Protein AF-A0A8J5KEI6-F1 (afdb_monomer)

Organism: Homarus americanus (NCBI:txid6706)

InterPro domains:
  IPR001098 DNA-directed DNA polymerase, family A, palm domain [SM00482] (990-1263)
  IPR002297 DNA-directed DNA-polymerase, family A, mitochondria [PTHR10267] (293-1274)
  IPR041336 DNA mitochondrial polymerase, exonuclease domain [PF18136] (355-626)

Mean predicted aligned error: 18.46 Å

Secondary structure (DSSP, 8-state):
-TTHHHHHHHHHTTSS--------------------SS--THHHHHTTSS--PPP------------------------------------------------------------------S---------PPP-------HHHHHHHHHHHHTTTTS----------------------------------------------------------------------------------------------------------------------PPPPPPPP---------------S-B-TTS-B---HHHHHHHHTTPPPPPHHHHHHHHHHHHHHHHHTT-TT--PPPPPP--PPPPPPSSSSHHHHHHHHHHHHHHHHHHHHHHHHHSPPPPPPSS----SEEEEE-TTS-EEEESS-SSSEEEEEEE--TTT-SS--EEEEE-SS-EEEEE-HHHH-TTSPPPSSB-STTSB-SS-SSSSS--TTTTS-EEEEESSTHHHHTTBGGGSSSS--SEEEEEHHHHHHHHHBPPHHHHHHHHHHHT-SS----GGGGS-B-SSHHHHHHHHH------TTTTHHHHHS-HHHHHHTHHHHHHHHHHHHHHHHHHHHHHHHHHHHHS-SHHHHHHHHHHTT--EEEETHHHHHHHHHHHHHHHHHHHHHHHHHHHHHHHHHTTGGGGGGG-TTTTTS--PPPPS--SS-TTS-HHHHTTS-S-----S--------TTSTTHHHHTTEEETTEEEEEETTTEEEEEEESSSSGGGS-GGGSPP--TTS---SPPP-HHHHHHHHT----PPP---------------------S----------------------B--S-TTEEEEEPPPTT-TTS--S-TTSGGGHHHHHTSSEEESSTTHHHHHHHHHHHTTTHHHHHHHHTT--EEEEPGGGS-HHHHTSTT--TTS-EEEE----BTT-STT---B-SSGGG-PPP-TTSTTGGGGGG--PPTTEEEEEEE-TTHHHHHHHHHHHHHHTS-TT-SHHHHHHHT--TTTT-SHHHHHHHHHTS-HHHHHHHHHHHHTT--HHHHHHHHHHH-TTS-HHHHHHHHHHHHHHHT-EEEEPBPHHHHHHHHHTT----SS-EEHHHHHHHHHHHHHTT----TTTSB-SSPEEESSTTHHHHHHHHHHTTSSS-B-TTT-PBPPGGGSHHHHTTTTHHHHHHHHHHHHHHHHHHHHHHHHHHHHHHHT--EEEEEEETTEEEEEEETTTHHHHHHHHHH-

Nearest PDB structures (foldseek):
  8udk-assembly1_A  TM=8.691E-01  e=3.748E-83  Homo sapiens
  4ztz-assembly1_A  TM=8.301E-01  e=2.849E-63  Homo sapiens
  5c51-assembly1_A  TM=8.246E-01  e=3.590E-63  Homo sapiens
  5c53-assembly1_A  TM=8.246E-01  e=1.310E-62  Homo sapiens
  8g5k-assembly1_A  TM=8.828E-01  e=5.202E-58  Homo sapiens

Radius of gyration: 43.04 Å; Cα contacts (8 Å, |Δi|>4): 1518; chains: 1; bounding box: 122×137×117 Å

Sequence (1274 aa):
MGKNIMAAVLQLRKILPPLYCSLCSPGHEASVGRCMSYVNLHHFIQRHKSTIKKPIEKNIDIEKHYDTEHGSEFSNVHIGQLSDYSPENEESYKYINQNSVHISDNDELASKDSSSLIQNETKVYENEIKQGPTPAIGITSVNEVLGNLRRDMYKDGQKVNTETVGSLLPKESLNSLSNGRPDVHGKDEKFLKNTYKTRITYTRKKSCSTDIFTKKKKIIVFGSERNSKKVDVRGMSTEEDGEKTQVNTDSHQTNKPSEAGETGSPNKKYNKFSLGLKEDKKGEDTCTNDSLPGQCSSSYCKNAIGIQTLSSSLADQIFSTVTPKDAQEAQEDLERSRDHLQAHGLWNKESSVIPDYDLKLPPLEDPDLDQHFRVIAEEQCAPYKDLLNQLVGADLPYFPSEWHFYPGWTRYNSDGTYTQVDFPDCHAIVFDVEVCVKEGSQPTLATAVSDKYWYSWCSQCLVHPEKEHSDSFTLEDLIPLQSSDTSQHHENRDVPRVVVGHNVSYDRIRVREQYFMEGTSLRFVDTMSLHIAASGLVSEQRTLVMKNKNSDKKIRLPWMFVGCQNSLNEVYKFYCRAEDLKKSTRDVFVKGKLEDVRNDFQNLMKYCANDVKATQMVLVKLLPLFFDRFPHPVTFAGMLEMGLTFLPVTENWDKYVTAAESEFRHIEELLNKELVKQVQTALGYMENKQYEKDPWLWNLDWSVPKGRVKKLPGYPNWYRKLCARTGEREGTPEPENMSTGLQVVPKLLRLTWDGLPLHYERHYGWGYLKPLYNSINEIPQSKIPPVDNNTIKDSPCFPIKALYEMCSGKKEYPEDQTELSETDNYSLLVNEEDWELCSQNQTKNVKTPKQESKQEERLRDIGIPGVAFVPLPHKDGASNRVGNPLAKDFLNKIEDKTLSSHFGDLAELVLKTTKTLSYWKNNRDRIKSQMVVWHDHHNLPPSVTSADGYQKTGKYGVIVPMVVTAGTITRRAVERTWMTASNAYSDRIGSELKAMVEAPPGYKFVGADVDSQELWIAAVLGDAYFSGEHGATALGWMTLQGKKSDGTDLHSHTARNAGISRDHAKVINYGRIYGAGLRFTQRLLKQFNPKMSDAEIKERAENLFATTKGQKGWCLNQQGEEQAIDMNYPFTGEPLSRKQINRLLWEARKNNIEATFDDVVERPPVWIGGSESHMFNCLEAIARCEEPRTPVLGARITRPLEPYYVDDQFMTSRVNWVVQSSAVDYLHIMLVCMRWLFTKYKISGRFCISIHDEVRYMVSSEDCYRVALALQIT

pLDDT: mean 70.56, std 27.75, range [21.14, 98.5]

Structure (mmCIF, N/CA/C/O backbone):
data_AF-A0A8J5KEI6-F1
#
_entry.id   AF-A0A8J5KEI6-F1
#
loop_
_atom_site.group_PDB
_atom_site.id
_atom_site.type_symbol
_atom_site.label_atom_id
_atom_site.label_alt_id
_atom_site.label_comp_id
_atom_site.label_asym_id
_atom_site.label_entity_id
_atom_site.label_seq_id
_atom_site.pdbx_PDB_ins_code
_atom_site.Cartn_x
_atom_site.Cartn_y
_atom_site.Cartn_z
_atom_site.occupancy
_atom_site.B_iso_or_equiv
_atom_site.auth_seq_id
_atom_site.auth_comp_id
_atom_site.auth_asym_id
_atom_site.auth_atom_id
_atom_site.pdbx_PDB_model_num
ATOM 1 N N . MET A 1 1 ? -24.014 -62.239 23.375 1.00 35.72 1 MET A N 1
ATOM 2 C CA . MET A 1 1 ? -23.060 -61.116 23.190 1.00 35.72 1 MET A CA 1
ATOM 3 C C . MET A 1 1 ? -23.718 -59.756 22.924 1.00 35.72 1 MET A C 1
ATOM 5 O O . MET A 1 1 ? -23.210 -58.773 23.447 1.00 35.72 1 MET A O 1
ATOM 9 N N . GLY A 1 2 ? -24.842 -59.656 22.198 1.00 44.53 2 GLY A N 1
ATOM 10 C CA . GLY A 1 2 ? -25.465 -58.380 21.776 1.00 44.53 2 GLY A CA 1
ATOM 11 C C . GLY A 1 2 ? -26.026 -57.406 22.839 1.00 44.53 2 GLY A C 1
ATOM 12 O O . GLY A 1 2 ? -26.939 -56.659 22.517 1.00 44.53 2 GLY A O 1
ATOM 13 N N . LYS A 1 3 ? -25.522 -57.386 24.083 1.00 32.00 3 LYS A N 1
ATOM 14 C CA . LYS A 1 3 ? -25.844 -56.342 25.086 1.00 32.00 3 LYS A CA 1
ATOM 15 C C . LYS A 1 3 ? -24.665 -55.428 25.454 1.00 32.00 3 LYS A C 1
ATOM 17 O O . LYS A 1 3 ? -24.909 -54.306 25.880 1.00 32.00 3 LYS A O 1
ATOM 22 N N . ASN A 1 4 ? -23.413 -55.834 25.218 1.00 40.03 4 ASN A N 1
ATOM 23 C CA . ASN A 1 4 ? -22.249 -55.009 25.587 1.00 40.03 4 ASN A CA 1
ATOM 24 C C . ASN A 1 4 ? -21.909 -53.933 24.537 1.00 40.03 4 ASN A C 1
ATOM 26 O O . ASN A 1 4 ? -21.372 -52.887 24.889 1.00 40.03 4 ASN A O 1
ATOM 30 N N . ILE A 1 5 ? -22.269 -54.142 23.265 1.00 36.41 5 ILE A N 1
ATOM 31 C CA . ILE A 1 5 ? -22.008 -53.172 22.183 1.00 36.41 5 ILE A CA 1
ATOM 32 C C . ILE A 1 5 ? -22.859 -51.901 22.369 1.00 36.41 5 ILE A C 1
ATOM 34 O O . ILE A 1 5 ? -22.356 -50.791 22.219 1.00 36.41 5 ILE A O 1
ATOM 38 N N . MET A 1 6 ? -24.120 -52.047 22.794 1.00 32.06 6 MET A N 1
ATOM 39 C CA . MET A 1 6 ? -25.025 -50.913 23.034 1.00 32.06 6 MET A CA 1
ATOM 40 C C . MET A 1 6 ? -24.513 -49.968 24.139 1.00 32.06 6 MET A C 1
ATOM 42 O O . MET A 1 6 ? -24.720 -48.759 24.062 1.00 32.06 6 MET A O 1
ATOM 46 N N . ALA A 1 7 ? -23.804 -50.504 25.140 1.00 35.69 7 ALA A N 1
ATOM 47 C CA . ALA A 1 7 ? -23.191 -49.715 26.208 1.00 35.69 7 ALA A CA 1
ATOM 48 C C . ALA A 1 7 ? -21.997 -48.877 25.708 1.00 35.69 7 ALA A C 1
ATOM 50 O O . ALA A 1 7 ? -21.883 -47.705 26.063 1.00 35.69 7 ALA A O 1
ATOM 51 N N . ALA A 1 8 ? -21.154 -49.438 24.832 1.00 33.19 8 ALA A N 1
ATOM 52 C CA . ALA A 1 8 ? -20.034 -48.712 24.226 1.00 33.19 8 ALA A CA 1
ATOM 53 C C . ALA A 1 8 ? -20.513 -47.561 23.317 1.00 33.19 8 ALA A C 1
ATOM 55 O O . ALA A 1 8 ? -19.997 -46.446 23.398 1.00 33.19 8 ALA A O 1
ATOM 56 N N . VAL A 1 9 ? -21.561 -47.797 22.517 1.00 34.69 9 VAL A N 1
ATOM 57 C CA . VAL A 1 9 ? -22.186 -46.768 21.661 1.00 34.69 9 VAL A CA 1
ATOM 58 C C . VAL A 1 9 ? -22.780 -45.616 22.490 1.00 34.69 9 VAL A C 1
ATOM 60 O O . VAL A 1 9 ? -22.702 -44.456 22.082 1.00 34.69 9 VAL A O 1
ATOM 63 N N . LEU A 1 10 ? -23.320 -45.903 23.681 1.00 33.50 10 LEU A N 1
ATOM 64 C CA . LEU A 1 10 ? -23.832 -44.879 24.600 1.00 33.50 10 LEU A CA 1
ATOM 65 C C . LEU A 1 10 ? -22.730 -44.074 25.313 1.00 33.50 10 LEU A C 1
ATOM 67 O O . LEU A 1 10 ? -22.972 -42.916 25.651 1.00 33.50 10 LEU A O 1
ATOM 71 N N . GLN A 1 11 ? -21.527 -44.626 25.509 1.00 33.25 11 GLN A N 1
ATOM 72 C CA . GLN A 1 11 ? -20.389 -43.860 26.040 1.00 33.25 11 GLN A CA 1
ATOM 73 C C . GLN A 1 11 ? -19.723 -42.978 24.973 1.00 33.25 11 GLN A C 1
ATOM 75 O O . GLN A 1 11 ? -19.437 -41.813 25.248 1.00 33.25 11 GLN A O 1
ATOM 80 N N . LEU A 1 12 ? -19.544 -43.475 23.743 1.00 28.64 12 LEU A N 1
ATOM 81 C CA . LEU A 1 12 ? -18.943 -42.696 22.647 1.00 28.64 12 LEU A CA 1
ATOM 82 C C . LEU A 1 12 ? -19.763 -41.446 22.274 1.00 28.64 12 LEU A C 1
ATOM 84 O O . LEU A 1 12 ? -19.194 -40.424 21.895 1.00 28.64 12 LEU A O 1
ATOM 88 N N . ARG A 1 13 ? -21.089 -41.472 22.479 1.00 27.55 13 ARG A N 1
ATOM 89 C CA . ARG A 1 13 ? -21.979 -40.310 22.292 1.00 27.55 13 ARG A CA 1
ATOM 90 C C . ARG A 1 13 ? -21.733 -39.122 23.239 1.00 27.55 13 ARG A C 1
ATOM 92 O O . ARG A 1 13 ? -22.382 -38.098 23.058 1.00 27.55 13 ARG A O 1
ATOM 99 N N . LYS A 1 14 ? -20.823 -39.215 24.219 1.00 29.80 14 LYS A N 1
ATOM 100 C CA . LYS A 1 14 ? -20.454 -38.090 25.105 1.00 29.80 14 LYS A CA 1
ATOM 101 C C . LYS A 1 14 ? -19.202 -37.307 24.678 1.00 29.80 14 LYS A C 1
ATOM 103 O O . LYS A 1 14 ? -18.826 -36.379 25.385 1.00 29.80 14 LYS A O 1
ATOM 108 N N . ILE A 1 15 ? -18.546 -37.674 23.572 1.00 29.86 15 ILE A N 1
ATOM 109 C CA . ILE A 1 15 ? -17.218 -37.137 23.197 1.00 29.86 15 ILE A CA 1
ATOM 110 C C . ILE A 1 15 ? -17.247 -36.323 21.880 1.00 29.86 15 ILE A C 1
ATOM 112 O O . ILE A 1 15 ? -16.270 -35.664 21.542 1.00 29.86 15 ILE A O 1
ATOM 116 N N . LEU A 1 16 ? -18.374 -36.296 21.156 1.00 25.98 16 LEU A N 1
ATOM 117 C CA . LEU A 1 16 ? -18.537 -35.551 19.896 1.00 25.98 16 LEU A CA 1
ATOM 118 C C . LEU A 1 16 ? -19.864 -34.761 19.875 1.00 25.98 16 LEU A C 1
ATOM 120 O O . LEU A 1 16 ? -20.918 -35.379 20.052 1.00 25.98 16 LEU A O 1
ATOM 124 N N . PRO A 1 17 ? -19.852 -33.432 19.631 1.00 26.36 17 PRO A N 1
ATOM 125 C CA . PRO A 1 17 ? -21.072 -32.642 19.435 1.00 26.36 17 PRO A CA 1
ATOM 126 C C . PRO A 1 17 ? -21.870 -33.074 18.185 1.00 26.36 17 PRO A C 1
ATOM 128 O O . PRO A 1 17 ? -21.269 -33.466 17.181 1.00 26.36 17 PRO A O 1
ATOM 131 N N . PRO A 1 18 ? -23.217 -33.019 18.207 1.00 28.98 18 PRO A N 1
ATOM 132 C CA . PRO A 1 18 ? -24.043 -33.647 17.178 1.00 28.98 18 PRO A CA 1
ATOM 133 C C . PRO A 1 18 ? -24.366 -32.740 15.979 1.00 28.98 18 PRO A C 1
ATOM 135 O O . PRO A 1 18 ? -24.795 -31.599 16.124 1.00 28.98 18 PRO A O 1
ATOM 138 N N . LEU A 1 19 ? -24.294 -33.317 14.778 1.00 26.81 19 LEU A N 1
ATOM 139 C CA . LEU A 1 19 ? -24.960 -32.809 13.577 1.00 26.81 19 LEU A CA 1
ATOM 140 C C . LEU A 1 19 ? -26.346 -33.453 13.457 1.00 26.81 19 LEU A C 1
ATOM 142 O O . LEU A 1 19 ? -26.421 -34.644 13.165 1.00 26.81 19 LEU A O 1
ATOM 146 N N . TYR A 1 20 ? -27.426 -32.683 13.607 1.00 24.95 20 TYR A N 1
ATOM 147 C CA . TYR A 1 20 ? -28.758 -33.079 13.134 1.00 24.95 20 TYR A CA 1
ATOM 148 C C . TYR A 1 20 ? -29.493 -31.909 12.474 1.00 24.95 20 TYR A C 1
ATOM 150 O O . TYR A 1 20 ? -29.262 -30.746 12.793 1.00 24.95 20 TYR A O 1
ATOM 158 N N . CYS A 1 21 ? -30.342 -32.244 11.506 1.00 23.89 21 CYS A N 1
ATOM 159 C CA . CYS A 1 21 ? -31.165 -31.329 10.722 1.00 23.89 21 CYS A CA 1
ATOM 160 C C . CYS A 1 21 ? -32.640 -31.651 10.992 1.00 23.89 21 CYS A C 1
ATOM 162 O O . CYS A 1 21 ? -32.976 -32.818 11.198 1.00 23.89 21 CYS A O 1
ATOM 164 N N . SER A 1 22 ? -33.509 -30.641 10.967 1.00 25.91 22 SER A N 1
ATOM 165 C CA . SER A 1 22 ? -34.952 -30.803 11.148 1.00 25.91 22 SER A CA 1
ATOM 166 C C . SER A 1 22 ? -35.739 -29.989 10.120 1.00 25.91 22 SER A C 1
ATOM 168 O O . SER A 1 22 ? -35.806 -28.764 10.198 1.00 25.91 22 SER A O 1
ATOM 170 N N . LEU A 1 23 ? -36.390 -30.698 9.203 1.00 25.92 23 LEU A N 1
ATOM 171 C CA . LEU A 1 23 ? -37.674 -30.296 8.632 1.00 25.92 23 LEU A CA 1
ATOM 172 C C . LEU A 1 23 ? -38.762 -31.160 9.293 1.00 25.92 23 LEU A C 1
ATOM 174 O O . LEU A 1 23 ? -38.473 -32.282 9.706 1.00 25.92 23 LEU A O 1
ATOM 178 N N . CYS A 1 24 ? -40.000 -30.657 9.315 1.00 23.70 24 CYS A N 1
ATOM 179 C CA . CYS A 1 24 ? -41.200 -31.235 9.951 1.00 23.70 24 CYS A CA 1
ATOM 180 C C . CYS A 1 24 ? -41.339 -31.022 11.477 1.00 23.70 24 CYS A C 1
ATOM 182 O O . CYS A 1 24 ? -40.813 -31.771 12.295 1.00 23.70 24 CYS A O 1
ATOM 184 N N . SER A 1 25 ? -42.177 -30.043 11.827 1.00 23.92 25 SER A N 1
ATOM 185 C CA . SER A 1 25 ? -43.019 -29.990 13.042 1.00 23.92 25 SER A CA 1
ATOM 186 C C . SER A 1 25 ? -44.228 -30.958 12.862 1.00 23.92 25 SER A C 1
ATOM 188 O O . SER A 1 25 ? -44.455 -31.344 11.710 1.00 23.92 25 SER A O 1
ATOM 190 N N . PRO A 1 26 ? -45.036 -31.360 13.885 1.00 33.97 26 PRO A N 1
ATOM 191 C CA . PRO A 1 26 ? -45.405 -30.582 15.080 1.00 33.97 26 PRO A CA 1
ATOM 192 C C . PRO A 1 26 ? -45.439 -31.313 16.446 1.00 33.97 26 PRO A C 1
ATOM 194 O O . PRO A 1 26 ? -45.539 -32.534 16.535 1.00 33.97 26 PRO A O 1
ATOM 197 N N . GLY A 1 27 ? -45.467 -30.518 17.524 1.00 23.02 27 GLY A N 1
ATOM 198 C CA . GLY A 1 27 ? -45.781 -30.947 18.896 1.00 23.02 27 GLY A CA 1
ATOM 199 C C . GLY A 1 27 ? -45.441 -29.863 19.930 1.00 23.02 27 GLY A C 1
ATOM 200 O O . GLY A 1 27 ? -44.341 -29.320 19.899 1.00 23.02 27 GLY A O 1
ATOM 201 N N . HIS A 1 28 ? -46.370 -29.522 20.830 1.00 25.92 28 HIS A N 1
ATOM 202 C CA . HIS A 1 28 ? -46.096 -28.646 21.982 1.00 25.92 28 HIS A CA 1
ATOM 203 C C . HIS A 1 28 ? -45.513 -29.457 23.153 1.00 25.92 28 HIS A C 1
ATOM 205 O O . HIS A 1 28 ? -46.037 -30.528 23.440 1.00 25.92 28 HIS A O 1
ATOM 211 N N . GLU A 1 29 ? -44.521 -28.919 23.876 1.00 23.31 29 GLU A N 1
ATOM 212 C CA . GLU A 1 29 ? -44.729 -28.347 25.227 1.00 23.31 29 GLU A CA 1
ATOM 213 C C . GLU A 1 29 ? -43.442 -27.759 25.867 1.00 23.31 29 GLU A C 1
ATOM 215 O O . GLU A 1 29 ? -42.366 -28.335 25.773 1.00 23.31 29 GLU A O 1
ATOM 220 N N . ALA A 1 30 ? -43.628 -26.632 26.573 1.00 23.88 30 ALA A N 1
ATOM 221 C CA . ALA A 1 30 ? -42.894 -26.119 27.748 1.00 23.88 30 ALA A CA 1
ATOM 222 C C . ALA A 1 30 ? -41.383 -25.718 27.750 1.00 23.88 30 ALA A C 1
ATOM 224 O O . ALA A 1 30 ? -40.489 -26.371 27.228 1.00 23.88 30 ALA A O 1
ATOM 225 N N . SER A 1 31 ? -41.141 -24.653 28.539 1.00 22.66 31 SER A N 1
ATOM 226 C CA . SER A 1 31 ? -39.905 -24.224 29.242 1.00 22.66 31 SER A CA 1
ATOM 227 C C . SER A 1 31 ? -38.642 -23.791 28.468 1.00 22.66 31 SER A C 1
ATOM 229 O O . SER A 1 31 ? -37.749 -24.581 28.192 1.00 22.66 31 SER A O 1
ATOM 231 N N . VAL A 1 32 ? -38.540 -22.466 28.282 1.00 33.06 32 VAL A N 1
ATOM 232 C CA . VAL A 1 32 ? -37.407 -21.575 28.645 1.00 33.06 32 VAL A CA 1
ATOM 233 C C . VAL A 1 32 ? -36.002 -22.202 28.739 1.00 33.06 32 VAL A C 1
ATOM 235 O O . VAL A 1 32 ? -35.697 -22.919 29.688 1.00 33.06 32 VAL A O 1
ATOM 238 N N . GLY A 1 33 ? -35.103 -21.784 27.838 1.00 25.06 33 GLY A N 1
ATOM 239 C CA . GLY A 1 33 ? -33.680 -22.151 27.863 1.00 25.06 33 GLY A CA 1
ATOM 240 C C . GLY A 1 33 ? -32.816 -21.380 26.854 1.00 25.06 33 GLY A C 1
ATOM 241 O O . GLY A 1 33 ? -32.148 -21.997 26.030 1.00 25.06 33 GLY A O 1
ATOM 242 N N . ARG A 1 34 ? -32.849 -20.037 26.872 1.00 26.73 34 ARG A N 1
ATOM 243 C CA . ARG A 1 34 ? -31.945 -19.184 26.070 1.00 26.73 34 ARG A CA 1
ATOM 244 C C . ARG A 1 34 ? -30.823 -18.610 26.946 1.00 26.73 34 ARG A C 1
ATOM 246 O O . ARG A 1 34 ? -31.073 -17.659 27.680 1.00 26.73 34 ARG A O 1
ATOM 253 N N . CYS A 1 35 ? -29.597 -19.100 26.772 1.00 24.41 35 CYS A N 1
ATOM 254 C CA . CYS A 1 35 ? -28.368 -18.429 27.214 1.00 24.41 35 CYS A CA 1
ATOM 255 C C . CYS A 1 35 ? -27.411 -18.301 26.016 1.00 24.41 35 CYS A C 1
ATOM 257 O O . CYS A 1 35 ? -27.281 -19.230 25.218 1.00 24.41 35 CYS A O 1
ATOM 259 N N . MET A 1 36 ? -26.793 -17.130 25.830 1.00 31.31 36 MET A N 1
ATOM 260 C CA . MET A 1 36 ? -26.100 -16.776 24.580 1.00 31.31 36 MET A CA 1
ATOM 261 C C . MET A 1 36 ? -24.623 -17.199 24.553 1.00 31.31 36 MET A C 1
ATOM 263 O O . MET A 1 36 ? -23.729 -16.355 24.599 1.00 31.31 36 MET A O 1
ATOM 267 N N . SER A 1 37 ? -24.348 -18.495 24.395 1.00 30.83 37 SER A N 1
ATOM 268 C CA . SER A 1 37 ? -22.986 -18.980 24.126 1.00 30.83 37 SER A CA 1
ATOM 269 C C . SER A 1 37 ? -22.576 -18.702 22.669 1.00 30.83 37 SER A C 1
ATOM 271 O O . SER A 1 37 ? -22.847 -19.510 21.781 1.00 30.83 37 SER A O 1
ATOM 273 N N . TYR A 1 38 ? -21.936 -17.555 22.410 1.00 37.25 38 TYR A N 1
ATOM 274 C CA . TYR A 1 38 ? -21.228 -17.174 21.164 1.00 37.25 38 TYR A CA 1
ATOM 275 C C . TYR A 1 38 ? -21.967 -17.237 19.806 1.00 37.25 38 TYR A C 1
ATOM 277 O O . TYR A 1 38 ? -21.388 -16.856 18.785 1.00 37.25 38 TYR A O 1
ATOM 285 N N . VAL A 1 39 ? -23.229 -17.667 19.749 1.00 31.09 39 VAL A N 1
ATOM 286 C CA . VAL A 1 39 ? -23.935 -17.953 18.493 1.00 31.09 39 VAL A CA 1
ATOM 287 C C . VAL A 1 39 ? -25.129 -17.024 18.293 1.00 31.09 39 VAL A C 1
ATOM 289 O O . VAL A 1 39 ? -26.215 -17.268 18.801 1.00 31.09 39 VAL A O 1
ATOM 292 N N . ASN A 1 40 ? -24.952 -16.044 17.405 1.00 33.09 40 ASN A N 1
ATOM 293 C CA . ASN A 1 40 ? -25.885 -15.931 16.279 1.00 33.09 40 ASN A CA 1
ATOM 294 C C . ASN A 1 40 ? -25.167 -15.698 14.931 1.00 33.09 40 ASN A C 1
ATOM 296 O O . ASN A 1 40 ? -25.696 -15.110 13.994 1.00 33.09 40 ASN A O 1
ATOM 300 N N . LEU A 1 41 ? -23.966 -16.281 14.786 1.00 36.53 41 LEU A N 1
ATOM 301 C CA . LEU A 1 41 ? -23.240 -16.449 13.512 1.00 36.53 41 LEU A CA 1
ATOM 302 C C . LEU A 1 41 ? -23.926 -17.498 12.590 1.00 36.53 41 LEU A C 1
ATOM 304 O O . LEU A 1 41 ? -23.298 -18.128 11.740 1.00 36.53 41 LEU A O 1
ATOM 308 N N . HIS A 1 42 ? -25.223 -17.750 12.786 1.00 30.72 42 HIS A N 1
ATOM 309 C CA . HIS A 1 42 ? -25.911 -18.940 12.288 1.00 30.72 42 HIS A CA 1
ATOM 310 C C . HIS A 1 42 ? -26.200 -18.862 10.778 1.00 30.72 42 HIS A C 1
ATOM 312 O O . HIS A 1 42 ? -25.999 -19.844 10.063 1.00 30.72 42 HIS A O 1
ATOM 318 N N . HIS A 1 43 ? -26.524 -17.667 10.266 1.00 36.78 43 HIS A N 1
ATOM 319 C CA . HIS A 1 43 ? -26.617 -17.392 8.822 1.00 36.78 43 HIS A CA 1
ATOM 320 C C . HIS A 1 43 ? -25.276 -17.570 8.082 1.00 36.78 43 HIS A C 1
ATOM 322 O O . HIS A 1 43 ? -25.251 -17.932 6.908 1.00 36.78 43 HIS A O 1
ATOM 328 N N . PHE A 1 44 ? -24.154 -17.343 8.770 1.00 38.94 44 PHE A N 1
ATOM 329 C CA . PHE A 1 44 ? -22.806 -17.416 8.201 1.00 38.94 44 PHE A CA 1
ATOM 330 C C . PHE A 1 44 ? -22.268 -18.860 8.184 1.00 38.94 44 PHE A C 1
ATOM 332 O O . PHE A 1 44 ? -21.606 -19.264 7.232 1.00 38.94 44 PHE A O 1
ATOM 339 N N . ILE A 1 45 ? -22.618 -19.681 9.184 1.00 32.56 45 ILE A N 1
ATOM 340 C CA . ILE A 1 45 ? -22.210 -21.097 9.252 1.00 32.56 45 ILE A CA 1
ATOM 341 C C . ILE A 1 45 ? -23.027 -21.992 8.297 1.00 32.56 45 ILE A C 1
ATOM 343 O O . ILE A 1 45 ? -22.490 -22.970 7.773 1.00 32.56 45 ILE A O 1
ATOM 347 N N . GLN A 1 46 ? -24.297 -21.674 8.004 1.00 29.89 46 GLN A N 1
ATOM 348 C CA . GLN A 1 46 ? -25.085 -22.481 7.054 1.00 29.89 46 GLN A CA 1
ATOM 349 C C . GLN A 1 46 ? -24.624 -22.360 5.589 1.00 29.89 46 GLN A C 1
ATOM 351 O O . GLN A 1 46 ? -24.796 -23.318 4.831 1.00 29.89 46 GLN A O 1
ATOM 356 N N . ARG A 1 47 ? -23.965 -21.259 5.191 1.00 36.03 47 ARG A N 1
ATOM 357 C CA . ARG A 1 47 ? -23.504 -21.025 3.802 1.00 36.03 47 ARG A CA 1
ATOM 358 C C . ARG A 1 47 ? -22.421 -22.004 3.299 1.00 36.03 47 ARG A C 1
ATOM 360 O O . ARG A 1 47 ? -22.130 -22.008 2.109 1.00 36.03 47 ARG A O 1
ATOM 367 N N . HIS A 1 48 ? -21.869 -22.879 4.149 1.00 35.50 48 HIS A N 1
ATOM 368 C CA . HIS A 1 48 ? -20.826 -23.857 3.786 1.00 35.50 48 HIS A CA 1
ATOM 369 C C . HIS A 1 48 ? -21.258 -25.341 3.867 1.00 35.50 48 HIS A C 1
ATOM 371 O O . HIS A 1 48 ? -20.493 -26.202 4.302 1.00 35.50 48 HIS A O 1
ATOM 377 N N . LYS A 1 49 ? -22.473 -25.682 3.406 1.00 29.48 49 LYS A N 1
ATOM 378 C CA . LYS A 1 49 ? -22.895 -27.094 3.206 1.00 29.48 49 LYS A CA 1
ATOM 379 C C . LYS A 1 49 ? -23.378 -27.460 1.796 1.00 29.48 49 LYS A C 1
ATOM 381 O O . LYS A 1 49 ? -23.540 -28.644 1.515 1.00 29.48 49 LYS A O 1
ATOM 386 N N . SER A 1 50 ? -23.550 -26.498 0.892 1.00 29.75 50 SER A N 1
ATOM 387 C CA . SER A 1 50 ? -24.097 -26.702 -0.462 1.00 29.75 50 SER A CA 1
ATOM 388 C C . SER A 1 50 ? -23.045 -26.878 -1.574 1.00 29.75 50 SER A C 1
ATOM 390 O O . SER A 1 50 ? -23.381 -26.766 -2.750 1.00 29.75 50 SER A O 1
ATOM 392 N N . THR A 1 51 ? -21.782 -27.196 -1.249 1.00 33.81 51 THR A N 1
ATOM 393 C CA . THR A 1 51 ? -20.714 -27.353 -2.268 1.00 33.81 51 THR A CA 1
ATOM 394 C C . THR A 1 51 ? -19.692 -28.465 -1.983 1.00 33.81 51 THR A C 1
ATOM 396 O O . THR A 1 51 ? -18.515 -28.340 -2.303 1.00 33.81 51 THR A O 1
ATOM 399 N N . ILE A 1 52 ? -20.132 -29.606 -1.435 1.00 26.67 52 ILE A N 1
ATOM 400 C CA . ILE A 1 52 ? -19.309 -30.830 -1.374 1.00 26.67 52 ILE A CA 1
ATOM 401 C C . ILE A 1 52 ? -19.979 -31.941 -2.193 1.00 26.67 52 ILE A C 1
ATOM 403 O O . ILE A 1 52 ? -20.906 -32.607 -1.730 1.00 26.67 52 ILE A O 1
ATOM 407 N N . LYS A 1 53 ? -19.481 -32.181 -3.415 1.00 29.42 53 LYS A N 1
ATOM 408 C CA . LYS A 1 53 ? -19.684 -33.478 -4.082 1.00 29.42 53 LYS A CA 1
ATOM 409 C C . LYS A 1 53 ? -18.893 -34.535 -3.304 1.00 29.42 53 LYS A C 1
ATOM 411 O O . LYS A 1 53 ? -17.771 -34.275 -2.877 1.00 29.42 53 LYS A O 1
ATOM 416 N N . LYS A 1 54 ? -19.497 -35.710 -3.102 1.00 26.61 54 LYS A N 1
ATOM 417 C CA . LYS A 1 54 ? -18.932 -36.799 -2.289 1.00 26.61 54 LYS A CA 1
ATOM 418 C C . LYS A 1 54 ? -17.502 -37.157 -2.736 1.00 26.61 54 LYS A C 1
ATOM 420 O O . LYS A 1 54 ? -17.308 -37.362 -3.936 1.00 26.61 54 LYS A O 1
ATOM 425 N N . PRO A 1 55 ? -16.545 -37.336 -1.807 1.00 26.56 55 PRO A N 1
ATOM 426 C CA . PRO A 1 55 ? -15.342 -38.110 -2.086 1.00 26.56 55 PRO A CA 1
ATOM 427 C C . PRO A 1 55 ? -15.731 -39.520 -2.548 1.00 26.56 55 PRO A C 1
ATOM 429 O O . PRO A 1 55 ? -16.678 -40.109 -2.023 1.00 26.56 55 PRO A O 1
ATOM 432 N N . ILE A 1 56 ? -15.006 -40.065 -3.523 1.00 26.47 56 ILE A N 1
ATOM 433 C CA . ILE A 1 56 ? -15.142 -41.473 -3.903 1.00 26.47 56 ILE A CA 1
ATOM 434 C C . ILE A 1 56 ? -14.248 -42.279 -2.964 1.00 26.47 56 ILE A C 1
ATOM 436 O O . ILE A 1 56 ? -13.038 -42.360 -3.165 1.00 26.47 56 ILE A O 1
ATOM 440 N N . GLU A 1 57 ? -14.847 -42.876 -1.938 1.00 26.86 57 GLU A N 1
ATOM 441 C CA . GLU A 1 57 ? -14.175 -43.893 -1.134 1.00 26.86 57 GLU A CA 1
ATOM 442 C C . GLU A 1 57 ? -13.954 -45.147 -1.993 1.00 26.86 57 GLU A C 1
ATOM 444 O O . GLU A 1 57 ? -14.893 -45.859 -2.352 1.00 26.86 57 GLU A O 1
ATOM 449 N N . LYS A 1 58 ? -12.690 -45.419 -2.322 1.00 26.20 58 LYS A N 1
ATOM 450 C CA . LYS A 1 58 ? -12.222 -46.748 -2.718 1.00 26.20 58 LYS A CA 1
ATOM 451 C C . LYS A 1 58 ? -11.095 -47.158 -1.785 1.00 26.20 58 LYS A C 1
ATOM 453 O O . LYS A 1 58 ? -9.941 -46.798 -2.006 1.00 26.20 58 LYS A O 1
ATOM 458 N N . ASN A 1 59 ? -11.439 -47.944 -0.768 1.00 26.94 59 ASN A N 1
ATOM 459 C CA . ASN A 1 59 ? -10.448 -48.783 -0.108 1.00 26.94 59 ASN A CA 1
ATOM 460 C C . ASN A 1 59 ? -9.901 -49.776 -1.141 1.00 26.94 59 ASN A C 1
ATOM 462 O O . ASN A 1 59 ? -10.662 -50.342 -1.929 1.00 26.94 59 ASN A O 1
ATOM 466 N N . ILE A 1 60 ? -8.587 -49.977 -1.126 1.00 26.11 60 ILE A N 1
ATOM 467 C CA . ILE A 1 60 ? -7.928 -51.087 -1.809 1.00 26.11 60 ILE A CA 1
ATOM 468 C C . ILE A 1 60 ? -7.294 -51.923 -0.704 1.00 26.11 60 ILE A C 1
ATOM 470 O O . ILE A 1 60 ? -6.176 -51.648 -0.273 1.00 26.11 60 ILE A O 1
ATOM 474 N N . ASP A 1 61 ? -8.041 -52.914 -0.224 1.00 26.20 61 ASP A N 1
ATOM 475 C CA . ASP A 1 61 ? -7.462 -53.991 0.568 1.00 26.20 61 ASP A CA 1
ATOM 476 C C . ASP A 1 61 ? -6.634 -54.893 -0.355 1.00 26.20 61 ASP A C 1
ATOM 478 O O . ASP A 1 61 ? -7.026 -55.186 -1.487 1.00 26.20 61 ASP A O 1
ATOM 482 N N . ILE A 1 62 ? -5.463 -55.310 0.124 1.00 31.73 62 ILE A N 1
ATOM 483 C CA . ILE A 1 62 ? -4.559 -56.199 -0.606 1.00 31.73 62 ILE A CA 1
ATOM 484 C C . ILE A 1 62 ? -4.713 -57.600 -0.030 1.00 31.73 62 ILE A 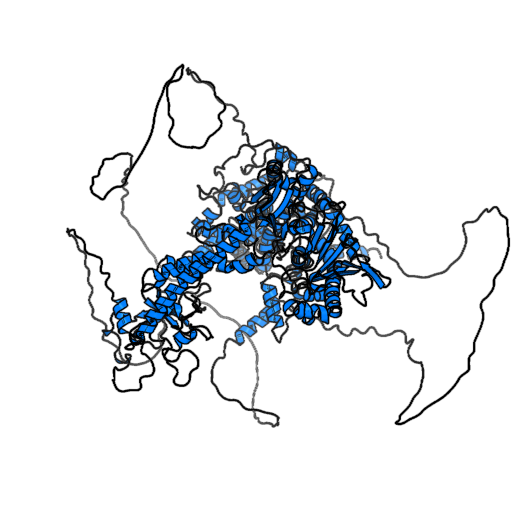C 1
ATOM 486 O O . ILE A 1 62 ? -4.156 -57.888 1.027 1.00 31.73 62 ILE A O 1
ATOM 490 N N . GLU A 1 63 ? -5.353 -58.503 -0.768 1.00 25.50 63 GLU A N 1
ATOM 491 C CA . GLU A 1 63 ? -5.067 -59.926 -0.603 1.00 25.50 63 GLU A CA 1
ATOM 492 C C . GLU A 1 63 ? -5.185 -60.699 -1.922 1.00 25.50 63 GLU A C 1
ATOM 494 O O . GLU A 1 63 ? -5.707 -60.208 -2.923 1.00 25.50 63 GLU A O 1
ATOM 499 N N . LYS A 1 64 ? -4.573 -61.882 -1.949 1.00 27.77 64 LYS A N 1
ATOM 500 C CA . LYS A 1 64 ? -4.385 -62.711 -3.145 1.00 27.77 64 LYS A CA 1
ATOM 501 C C . LYS A 1 64 ? -5.447 -63.806 -3.161 1.00 27.77 64 LYS A C 1
ATOM 503 O O . LYS A 1 64 ? -5.696 -64.376 -2.106 1.00 27.77 64 LYS A O 1
ATOM 508 N N . HIS A 1 65 ? -5.905 -64.228 -4.339 1.00 26.56 65 HIS A N 1
ATOM 509 C CA . HIS A 1 65 ? -5.554 -65.558 -4.859 1.00 26.56 65 HIS A CA 1
ATOM 510 C C . HIS A 1 65 ? -6.002 -65.761 -6.319 1.00 26.56 65 HIS A C 1
ATOM 512 O O . HIS A 1 65 ? -6.705 -64.934 -6.894 1.00 26.56 65 HIS A O 1
ATOM 518 N N . TYR A 1 66 ? -5.515 -66.862 -6.895 1.00 24.41 66 TYR A N 1
ATOM 519 C CA . TYR A 1 66 ? -6.005 -67.527 -8.107 1.00 24.41 66 TYR A CA 1
ATOM 520 C C . TYR A 1 66 ? -7.530 -67.809 -7.967 1.00 24.41 66 TYR A C 1
ATOM 522 O O . TYR A 1 66 ? -8.018 -67.897 -6.843 1.00 24.41 66 TYR A O 1
ATOM 530 N N . ASP A 1 67 ? -8.347 -67.923 -9.021 1.00 25.45 67 ASP A N 1
ATOM 531 C CA . ASP A 1 67 ? -8.263 -69.002 -10.019 1.00 25.45 67 ASP A CA 1
ATOM 532 C C . ASP A 1 67 ? -9.235 -68.841 -11.222 1.00 25.45 67 ASP A C 1
ATOM 534 O O . ASP A 1 67 ? -10.129 -68.000 -11.209 1.00 25.45 67 ASP A O 1
ATOM 538 N N . THR A 1 68 ? -9.055 -69.719 -12.221 1.00 24.81 68 THR A N 1
ATOM 539 C CA . THR A 1 68 ? -10.049 -70.268 -13.188 1.00 24.81 68 THR A CA 1
ATOM 540 C C . THR A 1 68 ? -10.996 -69.374 -14.030 1.00 24.81 68 THR A C 1
ATOM 542 O O . THR A 1 68 ? -11.953 -68.794 -13.534 1.00 24.81 68 THR A O 1
ATOM 545 N N . GLU A 1 69 ? -10.829 -69.526 -15.355 1.00 25.94 69 GLU A N 1
ATOM 546 C CA . GLU A 1 69 ? -11.856 -69.942 -16.348 1.00 25.94 69 GLU A CA 1
ATOM 547 C C . GLU A 1 69 ? -12.947 -68.993 -16.919 1.00 25.94 69 GLU A C 1
ATOM 549 O O . GLU A 1 69 ? -13.791 -68.452 -16.221 1.00 25.94 69 GLU A O 1
ATOM 554 N N . HIS A 1 70 ? -12.968 -68.987 -18.268 1.00 28.27 70 HIS A N 1
ATOM 555 C CA . HIS A 1 70 ? -14.111 -69.060 -19.209 1.00 28.27 70 HIS A CA 1
ATOM 556 C C . HIS A 1 70 ? -15.273 -68.036 -19.180 1.00 28.27 70 HIS A C 1
ATOM 558 O O . HIS A 1 70 ? -15.788 -67.663 -18.134 1.00 28.27 70 HIS A O 1
ATOM 564 N N . GLY A 1 71 ? -15.810 -67.691 -20.372 1.00 26.25 71 GLY A N 1
ATOM 565 C CA . GLY A 1 71 ? -17.193 -67.177 -20.436 1.00 26.25 71 GLY A CA 1
ATOM 566 C C . GLY A 1 71 ? -17.679 -66.256 -21.569 1.00 26.25 71 GLY A C 1
ATOM 567 O O . GLY A 1 71 ? -18.735 -65.661 -21.373 1.00 26.25 71 GLY A O 1
ATOM 568 N N . SER A 1 72 ? -17.012 -66.095 -22.723 1.00 24.53 72 SER A N 1
ATOM 569 C CA . SER A 1 72 ? -17.593 -65.309 -23.845 1.00 24.53 72 SER A CA 1
ATOM 570 C C . SER A 1 72 ? -17.218 -65.789 -25.258 1.00 24.53 72 SER A C 1
ATOM 572 O O . SER A 1 72 ? -16.772 -65.033 -26.118 1.00 24.53 72 SER A O 1
ATOM 574 N N . GLU A 1 73 ? -17.474 -67.070 -25.511 1.00 27.58 73 GLU A N 1
ATOM 575 C CA . GLU A 1 73 ? -17.738 -67.614 -26.854 1.00 27.58 73 GLU A CA 1
ATOM 576 C C . GLU A 1 73 ? -19.107 -67.103 -27.397 1.00 27.58 73 GLU A C 1
ATOM 578 O O . GLU A 1 73 ? -19.949 -66.677 -26.608 1.00 27.58 73 GLU A O 1
ATOM 583 N N . PHE A 1 74 ? -19.440 -67.096 -28.701 1.00 26.00 74 PHE A N 1
ATOM 584 C CA . PHE A 1 74 ? -18.774 -67.673 -29.887 1.00 26.00 74 PHE A CA 1
ATOM 585 C C . PHE A 1 74 ? -19.184 -66.968 -31.215 1.00 26.00 74 PHE A C 1
ATOM 587 O O . PHE A 1 74 ? -19.943 -66.004 -31.208 1.00 26.00 74 PHE A O 1
ATOM 594 N N . SER A 1 75 ? -18.756 -67.537 -32.361 1.00 26.16 75 SER A N 1
ATOM 595 C CA . SER A 1 75 ? -19.070 -67.189 -33.773 1.00 26.16 75 SER A CA 1
ATOM 596 C C . SER A 1 75 ? -18.595 -65.796 -34.229 1.00 26.16 75 SER A C 1
ATOM 598 O O . SER A 1 75 ? -19.220 -64.796 -33.907 1.00 26.16 75 SER A O 1
ATOM 600 N N . ASN A 1 76 ? -17.469 -65.607 -34.935 1.00 24.55 76 ASN A N 1
ATOM 601 C CA . ASN A 1 76 ? -16.750 -66.372 -35.982 1.00 24.55 76 ASN A CA 1
ATOM 602 C C . ASN A 1 76 ? -17.503 -66.583 -37.308 1.00 24.55 76 ASN A C 1
ATOM 604 O O . ASN A 1 76 ? -18.389 -67.430 -37.391 1.00 24.55 76 ASN A O 1
ATOM 608 N N . VAL A 1 77 ? -16.986 -65.951 -38.372 1.00 27.02 77 VAL A N 1
ATOM 609 C CA . VAL A 1 77 ? -16.908 -66.518 -39.731 1.00 27.02 77 VAL A CA 1
ATOM 610 C C . VAL A 1 77 ? -15.485 -66.279 -40.270 1.00 27.02 77 VAL A C 1
ATOM 612 O O . VAL A 1 77 ? -14.994 -65.154 -40.278 1.00 27.02 77 VAL A O 1
ATOM 615 N N . HIS A 1 78 ? -14.812 -67.365 -40.655 1.00 27.23 78 HIS A N 1
ATOM 616 C CA . HIS A 1 78 ? -13.478 -67.436 -41.285 1.00 27.23 78 HIS A CA 1
ATOM 617 C C . HIS A 1 78 ? -13.564 -67.167 -42.823 1.00 27.23 78 HIS A C 1
ATOM 619 O O . HIS A 1 78 ? -14.666 -66.992 -43.329 1.00 27.23 78 HIS A O 1
ATOM 625 N N . ILE A 1 79 ? -12.511 -67.121 -43.664 1.00 26.66 79 ILE A N 1
ATOM 626 C CA . ILE A 1 79 ? -11.129 -67.654 -43.598 1.00 26.66 79 ILE A CA 1
ATOM 627 C C . ILE A 1 79 ? -10.184 -66.880 -44.559 1.00 26.66 79 ILE A C 1
ATOM 629 O O . ILE A 1 79 ? -10.671 -66.225 -45.477 1.00 26.66 79 ILE A O 1
ATOM 633 N N . GLY A 1 80 ? -8.856 -67.038 -44.416 1.00 26.23 80 GLY A N 1
ATOM 634 C CA . GLY A 1 80 ? -7.834 -66.631 -45.411 1.00 26.23 80 GLY A CA 1
ATOM 635 C C . GLY A 1 80 ? -6.689 -65.794 -44.804 1.00 26.23 80 GLY A C 1
ATOM 636 O O . GLY A 1 80 ? -6.875 -64.601 -44.613 1.00 26.23 80 GLY A O 1
ATOM 637 N N . GLN A 1 81 ? -5.588 -66.363 -44.282 1.00 28.48 81 GLN A N 1
ATOM 638 C CA . GLN A 1 81 ? -4.438 -67.017 -44.964 1.00 28.48 81 GLN A CA 1
ATOM 639 C C . GLN A 1 81 ? -3.550 -66.035 -45.771 1.00 28.48 81 GLN A C 1
ATOM 641 O O . GLN A 1 81 ? -4.088 -65.205 -46.493 1.00 28.48 81 GLN A O 1
ATOM 646 N N . LEU A 1 82 ? -2.204 -66.086 -45.730 1.00 25.58 82 LEU A N 1
ATOM 647 C CA . LEU A 1 82 ? -1.259 -67.077 -45.151 1.00 25.58 82 LEU A CA 1
ATOM 648 C C . LEU A 1 82 ? 0.147 -66.451 -44.887 1.00 25.58 82 LEU A C 1
ATOM 650 O O . LEU A 1 82 ? 0.325 -65.258 -45.119 1.00 25.58 82 LEU A O 1
ATOM 654 N N . SER A 1 83 ? 1.139 -67.269 -44.488 1.00 27.61 83 SER A N 1
ATOM 655 C CA . SER A 1 83 ? 2.555 -66.971 -44.143 1.00 27.61 83 SER A CA 1
ATOM 656 C C . SER A 1 83 ? 2.771 -66.175 -42.837 1.00 27.61 83 SER A C 1
ATOM 658 O O . SER A 1 83 ? 2.358 -65.023 -42.768 1.00 27.61 83 SER A O 1
ATOM 660 N N . ASP A 1 84 ? 3.290 -66.702 -41.713 1.00 24.42 84 ASP A N 1
ATOM 661 C CA . ASP A 1 84 ? 4.316 -67.736 -41.375 1.00 24.42 84 ASP A CA 1
ATOM 662 C C . ASP A 1 84 ? 5.757 -67.162 -41.314 1.00 24.42 84 ASP A C 1
ATOM 664 O O . ASP A 1 84 ? 6.159 -66.456 -42.233 1.00 24.42 84 ASP A O 1
ATOM 668 N N . TYR A 1 85 ? 6.608 -67.430 -40.305 1.00 24.14 85 TYR A N 1
ATOM 669 C CA . TYR A 1 85 ? 6.429 -68.117 -39.006 1.00 24.14 85 TYR A CA 1
ATOM 670 C C . TYR A 1 85 ? 7.493 -67.633 -37.979 1.00 24.14 85 TYR A C 1
ATOM 672 O O . TYR A 1 85 ? 8.485 -67.013 -38.358 1.00 24.14 85 TYR A O 1
ATOM 680 N N . SER A 1 86 ? 7.305 -67.956 -36.690 1.00 23.50 86 SER A N 1
ATOM 681 C CA . SER A 1 86 ? 8.334 -67.892 -35.614 1.00 23.50 86 SER A CA 1
ATOM 682 C C . SER A 1 86 ? 9.310 -69.106 -35.711 1.00 23.50 86 SER A C 1
ATOM 684 O O . SER A 1 86 ? 9.166 -69.840 -36.692 1.00 23.50 86 SER A O 1
ATOM 686 N N . PRO A 1 87 ? 10.270 -69.411 -34.792 1.00 35.34 87 PRO A N 1
ATOM 687 C CA . PRO A 1 87 ? 10.445 -69.029 -33.370 1.00 35.34 87 PRO A CA 1
ATOM 688 C C . PRO A 1 87 ? 11.887 -68.494 -33.080 1.00 35.34 87 PRO A C 1
ATOM 690 O O . PRO A 1 87 ? 12.483 -67.951 -34.005 1.00 35.34 87 PRO A O 1
ATOM 693 N N . GLU A 1 88 ? 12.535 -68.506 -31.899 1.00 25.58 88 GLU A N 1
ATOM 694 C CA . GLU A 1 88 ? 12.264 -69.007 -30.525 1.00 25.58 88 GLU A CA 1
ATOM 695 C C . GLU A 1 88 ? 13.035 -68.125 -29.490 1.00 25.58 88 GLU A C 1
ATOM 697 O O . GLU A 1 88 ? 13.299 -66.952 -29.757 1.00 25.58 88 GLU A O 1
ATOM 702 N N . ASN A 1 89 ? 13.424 -68.672 -28.328 1.00 28.36 89 ASN A N 1
ATOM 703 C CA . ASN A 1 89 ? 14.468 -68.154 -27.423 1.00 28.36 89 ASN A CA 1
ATOM 704 C C . ASN A 1 89 ? 15.812 -68.906 -27.642 1.00 28.36 89 ASN A C 1
ATOM 706 O O . ASN A 1 89 ? 15.956 -69.608 -28.638 1.00 28.36 89 ASN A O 1
ATOM 710 N N . GLU A 1 90 ? 16.742 -68.804 -26.674 1.00 24.19 90 GLU A N 1
ATOM 711 C CA . GLU A 1 90 ? 18.061 -69.483 -26.596 1.00 24.19 90 GLU A CA 1
ATOM 712 C C . GLU A 1 90 ? 19.184 -68.831 -27.456 1.00 24.19 90 GLU A C 1
ATOM 714 O O . GLU A 1 90 ? 18.924 -68.260 -28.507 1.00 24.19 90 GLU A O 1
ATOM 719 N N . GLU A 1 91 ? 20.466 -68.781 -27.051 1.00 24.19 91 GLU A N 1
ATOM 720 C CA . GLU A 1 91 ? 21.114 -69.258 -25.814 1.00 24.19 91 GLU A CA 1
ATOM 721 C C . GLU A 1 91 ? 22.437 -68.503 -25.476 1.00 24.19 91 GLU A C 1
ATOM 723 O O . GLU A 1 91 ? 23.041 -67.839 -26.312 1.00 24.19 91 GLU A O 1
ATOM 728 N N . SER A 1 92 ? 22.904 -68.665 -24.231 1.00 22.66 92 SER A N 1
ATOM 729 C CA . SER A 1 92 ? 24.299 -68.902 -23.799 1.00 22.66 92 SER A CA 1
ATOM 730 C C . SER A 1 92 ? 25.547 -68.324 -24.534 1.00 22.66 92 SER A C 1
ATOM 732 O O . SER A 1 92 ? 26.011 -68.852 -25.536 1.00 22.66 92 SER A O 1
ATOM 734 N N . TYR A 1 93 ? 26.284 -67.478 -23.786 1.00 23.67 93 TYR A N 1
ATOM 735 C CA . TYR A 1 93 ? 27.762 -67.474 -23.607 1.00 23.67 93 TYR A CA 1
ATOM 736 C C . TYR A 1 93 ? 28.775 -67.024 -24.710 1.00 23.67 93 TYR A C 1
ATOM 738 O O . TYR A 1 93 ? 28.662 -67.304 -25.893 1.00 23.67 93 TYR A O 1
ATOM 746 N N . LYS A 1 94 ? 29.913 -66.507 -24.190 1.00 24.12 94 LYS A N 1
ATOM 747 C CA . LYS A 1 94 ? 31.317 -66.499 -24.703 1.00 24.12 94 LYS A CA 1
ATOM 748 C C . LYS A 1 94 ? 31.839 -65.420 -25.692 1.00 24.12 94 LYS A C 1
ATOM 750 O O . LYS A 1 94 ? 31.863 -65.594 -26.898 1.00 24.12 94 LYS A O 1
ATOM 755 N N . TYR A 1 95 ? 32.522 -64.437 -25.091 1.00 24.66 95 TYR A N 1
ATOM 756 C CA . TYR A 1 95 ? 33.999 -64.285 -25.089 1.00 24.66 95 TYR A CA 1
ATOM 757 C C . TYR A 1 95 ? 34.839 -64.113 -26.392 1.00 24.66 95 TYR A C 1
ATOM 759 O O . TYR A 1 95 ? 35.107 -65.073 -27.103 1.00 24.66 95 TYR A O 1
ATOM 767 N N . ILE A 1 96 ? 35.542 -62.962 -26.413 1.00 26.50 96 ILE A N 1
ATOM 768 C CA . ILE A 1 96 ? 37.020 -62.787 -26.505 1.00 26.50 96 ILE A CA 1
ATOM 769 C C . ILE A 1 96 ? 37.703 -62.429 -27.853 1.00 26.50 96 ILE A C 1
ATOM 771 O O . ILE A 1 96 ? 37.565 -63.118 -28.855 1.00 26.50 96 ILE A O 1
ATOM 775 N N . ASN A 1 97 ? 38.605 -61.433 -27.753 1.00 25.91 97 ASN A N 1
ATOM 776 C CA . ASN A 1 97 ? 39.774 -61.131 -28.607 1.00 25.91 97 ASN A CA 1
ATOM 777 C C . ASN A 1 97 ? 39.555 -60.564 -30.042 1.00 25.91 97 ASN A C 1
ATOM 779 O O . ASN A 1 97 ? 38.501 -60.741 -30.633 1.00 25.91 97 ASN A O 1
ATOM 783 N N . GLN A 1 98 ? 40.516 -59.826 -30.637 1.00 27.34 98 GLN A N 1
ATOM 784 C CA . GLN A 1 98 ? 41.923 -59.620 -30.226 1.00 27.34 98 GLN A CA 1
ATOM 785 C C . GLN A 1 98 ? 42.522 -58.226 -30.551 1.00 27.34 98 GLN A C 1
ATOM 787 O O . GLN A 1 98 ? 42.255 -57.662 -31.603 1.00 27.34 98 GLN A O 1
ATOM 792 N N . ASN A 1 99 ? 43.364 -57.749 -29.621 1.00 30.50 99 ASN A N 1
ATOM 793 C CA . ASN A 1 99 ? 44.549 -56.852 -29.662 1.00 30.50 99 ASN A CA 1
ATOM 794 C C . ASN A 1 99 ? 44.966 -56.182 -31.002 1.00 30.50 99 ASN A C 1
ATOM 796 O O . ASN A 1 99 ? 44.919 -56.795 -32.062 1.00 30.50 99 ASN A O 1
ATOM 800 N N . SER A 1 100 ? 45.607 -54.998 -31.000 1.00 25.80 100 SER A N 1
ATOM 801 C CA . SER A 1 100 ? 47.052 -54.804 -30.669 1.00 25.80 100 SER A CA 1
ATOM 802 C C . SER A 1 100 ? 47.510 -53.364 -31.105 1.00 25.80 100 SER A C 1
ATOM 804 O O . SER A 1 100 ? 46.775 -52.761 -31.880 1.00 25.80 100 SER A O 1
ATOM 806 N N . VAL A 1 101 ? 48.628 -52.703 -30.705 1.00 28.50 101 VAL A N 1
ATOM 807 C CA . VAL A 1 101 ? 49.780 -53.005 -29.804 1.00 28.50 101 VAL A CA 1
ATOM 808 C C . VAL A 1 101 ? 50.627 -51.731 -29.443 1.00 28.50 101 VAL A C 1
ATOM 810 O O . VAL A 1 101 ? 50.767 -50.891 -30.320 1.00 28.50 101 VAL A O 1
ATOM 813 N N . HIS A 1 102 ? 51.233 -51.658 -28.227 1.00 30.94 102 HIS A N 1
ATOM 814 C CA . HIS A 1 102 ? 52.442 -50.882 -27.744 1.00 30.94 102 HIS A CA 1
ATOM 815 C C . HIS A 1 102 ? 52.600 -49.342 -28.016 1.00 30.94 102 HIS A C 1
ATOM 817 O O . HIS A 1 102 ? 51.925 -48.818 -28.887 1.00 30.94 102 HIS A O 1
ATOM 823 N N . ILE A 1 103 ? 53.452 -48.495 -27.376 1.00 28.27 103 ILE A N 1
ATOM 824 C CA . ILE A 1 103 ? 54.394 -48.423 -26.194 1.00 28.27 103 ILE A CA 1
ATOM 825 C C . ILE A 1 103 ? 54.558 -46.897 -25.843 1.00 28.27 103 ILE A C 1
ATOM 827 O O . ILE A 1 103 ? 54.121 -46.091 -26.664 1.00 28.27 103 ILE A O 1
ATOM 831 N N . SER A 1 104 ? 55.117 -46.343 -24.749 1.00 25.86 104 SER A N 1
ATOM 832 C CA . SER A 1 104 ? 55.976 -46.752 -23.600 1.00 25.86 104 SER A CA 1
ATOM 833 C C . SER A 1 104 ? 55.229 -46.643 -22.242 1.00 25.86 104 SER A C 1
ATOM 835 O O . SER A 1 104 ? 54.001 -46.580 -22.272 1.00 25.86 104 SER A O 1
ATOM 837 N N . ASP A 1 105 ? 55.761 -46.707 -21.004 1.00 30.91 105 ASP A N 1
ATOM 838 C CA . ASP A 1 105 ? 57.055 -46.522 -20.277 1.00 30.91 105 ASP A CA 1
ATOM 839 C C . ASP A 1 105 ? 57.462 -45.070 -19.925 1.00 30.91 105 ASP A C 1
ATOM 841 O O . ASP A 1 105 ? 57.461 -44.215 -20.812 1.00 30.91 105 ASP A O 1
ATOM 845 N N . ASN A 1 106 ? 57.911 -44.707 -18.706 1.00 30.39 106 ASN A N 1
ATOM 846 C CA . ASN A 1 106 ? 57.824 -45.236 -17.308 1.00 30.39 106 ASN A CA 1
ATOM 847 C C . ASN A 1 106 ? 58.337 -44.094 -16.364 1.00 30.39 106 ASN A C 1
ATOM 849 O O . ASN A 1 106 ? 58.733 -43.053 -16.890 1.00 30.39 106 ASN A O 1
ATOM 853 N N . ASP A 1 107 ? 58.405 -44.087 -15.022 1.00 29.69 107 ASP A N 1
ATOM 854 C CA . ASP A 1 107 ? 58.129 -44.942 -13.827 1.00 29.69 107 ASP A CA 1
ATOM 855 C C . ASP A 1 107 ? 57.903 -43.935 -12.642 1.00 29.69 107 ASP A C 1
ATOM 857 O O . ASP A 1 107 ? 58.042 -42.732 -12.871 1.00 29.69 107 ASP A O 1
ATOM 861 N N . GLU A 1 108 ? 57.587 -44.183 -11.359 1.00 30.09 108 GLU A N 1
ATOM 862 C CA . GLU A 1 108 ? 57.287 -45.298 -10.416 1.00 30.09 108 GLU A CA 1
ATOM 863 C C . GLU A 1 108 ? 56.359 -44.646 -9.314 1.00 30.09 108 GLU A C 1
ATOM 865 O O . GLU A 1 108 ? 56.119 -43.439 -9.399 1.00 30.09 108 GLU A O 1
ATOM 870 N N . LEU A 1 109 ? 55.742 -45.183 -8.243 1.00 25.78 109 LEU A N 1
ATOM 871 C CA . LEU A 1 109 ? 55.656 -46.412 -7.414 1.00 25.78 109 LEU A CA 1
ATOM 872 C C . LEU A 1 109 ? 54.142 -46.624 -7.097 1.00 25.78 109 LEU A C 1
ATOM 874 O O . LEU A 1 109 ? 53.379 -45.661 -7.082 1.00 25.78 109 LEU A O 1
ATOM 878 N N . ALA A 1 110 ? 53.567 -47.827 -6.975 1.00 30.88 110 ALA A N 1
ATOM 879 C CA . ALA A 1 110 ? 53.643 -48.828 -5.890 1.00 30.88 110 ALA A CA 1
ATOM 880 C C . ALA A 1 110 ? 53.108 -48.363 -4.504 1.00 30.88 110 ALA A C 1
ATOM 882 O O . ALA A 1 110 ? 53.565 -47.358 -3.976 1.00 30.88 110 ALA A O 1
ATOM 883 N N . SER A 1 111 ? 52.212 -49.076 -3.795 1.00 27.98 111 SER A N 1
ATOM 884 C CA . SER A 1 111 ? 51.389 -50.290 -4.061 1.00 27.98 111 SER A CA 1
ATOM 885 C C . SER A 1 111 ? 50.371 -50.472 -2.882 1.00 27.98 111 SER A C 1
ATOM 887 O O . SER A 1 111 ? 50.431 -49.664 -1.959 1.00 27.98 111 SER A O 1
ATOM 889 N N . LYS A 1 112 ? 49.430 -51.435 -2.754 1.00 29.66 112 LYS A N 1
ATOM 890 C CA . LYS A 1 112 ? 48.924 -52.591 -3.545 1.00 29.66 112 LYS A CA 1
ATOM 891 C C . LYS A 1 112 ? 47.563 -53.072 -2.952 1.00 29.66 112 LYS A C 1
ATOM 893 O O . LYS A 1 112 ? 47.277 -52.701 -1.824 1.00 29.66 112 LYS A O 1
ATOM 898 N N . ASP A 1 113 ? 46.847 -53.974 -3.654 1.00 28.27 113 ASP A N 1
ATOM 899 C CA . ASP A 1 113 ? 45.961 -55.069 -3.143 1.00 28.27 113 ASP A CA 1
ATOM 900 C C . ASP A 1 113 ? 44.760 -54.765 -2.185 1.00 28.27 113 ASP A C 1
ATOM 902 O O . ASP A 1 113 ? 44.823 -53.895 -1.335 1.00 28.27 113 ASP A O 1
ATOM 906 N N . SER A 1 114 ? 43.619 -55.487 -2.185 1.00 25.81 114 SER A N 1
ATOM 907 C CA . SER A 1 114 ? 43.143 -56.625 -3.009 1.00 25.81 114 SER A CA 1
ATOM 908 C C . SER A 1 114 ? 41.621 -56.909 -2.854 1.00 25.81 114 SER A C 1
ATOM 910 O O . SER A 1 114 ? 40.981 -56.457 -1.913 1.00 25.81 114 SER A O 1
ATOM 912 N N . SER A 1 115 ? 41.085 -57.727 -3.775 1.00 24.42 115 SER A N 1
ATOM 913 C CA . SER A 1 115 ? 40.035 -58.760 -3.582 1.00 24.42 115 SER A CA 1
ATOM 914 C C . SER A 1 115 ? 38.616 -58.441 -3.033 1.00 24.42 115 SER A C 1
ATOM 916 O O . SER A 1 115 ? 38.379 -58.464 -1.832 1.00 24.42 115 SER A O 1
ATOM 918 N N . SER A 1 116 ? 37.641 -58.536 -3.952 1.00 24.11 116 SER A N 1
ATOM 919 C CA . SER A 1 116 ? 36.566 -59.566 -3.958 1.00 24.11 116 SER A CA 1
ATOM 920 C C . SER A 1 116 ? 35.304 -59.500 -3.065 1.00 24.11 116 SER A C 1
ATOM 922 O O . SER A 1 116 ? 35.320 -59.043 -1.933 1.00 24.11 116 SER A O 1
ATOM 924 N N . LEU A 1 117 ? 34.281 -60.189 -3.601 1.00 24.66 117 LEU A N 1
ATOM 925 C CA . LEU A 1 117 ? 33.149 -60.887 -2.964 1.00 24.66 117 LEU A CA 1
ATOM 926 C C . LEU A 1 117 ? 31.898 -60.111 -2.510 1.00 24.66 117 LEU A C 1
ATOM 928 O O . LEU A 1 117 ? 31.887 -59.319 -1.577 1.00 24.66 117 LEU A O 1
ATOM 932 N N . ILE A 1 118 ? 30.789 -60.506 -3.146 1.00 26.66 118 ILE A N 1
ATOM 933 C CA . ILE A 1 118 ? 29.410 -60.362 -2.677 1.00 26.66 118 ILE A CA 1
ATOM 934 C C . ILE A 1 118 ? 29.153 -61.431 -1.608 1.00 26.66 118 ILE A C 1
ATOM 936 O O . ILE A 1 118 ? 29.256 -62.614 -1.928 1.00 26.66 118 ILE A O 1
ATOM 940 N N . GLN A 1 119 ? 28.735 -61.033 -0.405 1.00 22.88 119 GLN A N 1
ATOM 941 C CA . GLN A 1 119 ? 27.737 -61.725 0.430 1.00 22.88 119 GLN A CA 1
ATOM 942 C C . GLN A 1 119 ? 27.422 -60.886 1.680 1.00 22.88 119 GLN A C 1
ATOM 944 O O . GLN A 1 119 ? 28.185 -59.988 2.021 1.00 22.88 119 GLN A O 1
ATOM 949 N N . ASN A 1 120 ? 26.304 -61.212 2.340 1.00 24.27 120 ASN A N 1
ATOM 950 C CA . ASN A 1 120 ? 25.682 -60.497 3.467 1.00 24.27 120 ASN A CA 1
ATOM 951 C C . ASN A 1 120 ? 25.094 -59.116 3.066 1.00 24.27 120 ASN A C 1
ATOM 953 O O . ASN A 1 120 ? 25.785 -58.274 2.510 1.00 24.27 120 ASN A O 1
ATOM 957 N N . GLU A 1 121 ? 23.810 -58.807 3.271 1.00 25.50 121 GLU A N 1
ATOM 958 C CA . GLU A 1 121 ? 22.744 -59.528 3.983 1.00 25.50 121 GLU A CA 1
ATOM 959 C C . GLU A 1 121 ? 21.401 -59.462 3.242 1.00 25.50 121 GLU A C 1
ATOM 961 O O . GLU A 1 121 ? 20.996 -58.437 2.696 1.00 25.50 121 GLU A O 1
ATOM 966 N N . THR A 1 122 ? 20.650 -60.562 3.273 1.00 22.17 122 THR A N 1
ATOM 967 C CA . THR A 1 122 ? 19.199 -60.555 3.053 1.00 22.17 122 THR A CA 1
ATOM 968 C C . THR A 1 122 ? 18.597 -61.701 3.863 1.00 22.17 122 THR A C 1
ATOM 970 O O . THR A 1 122 ? 19.087 -62.823 3.783 1.00 22.17 122 THR A O 1
ATOM 973 N N . LYS A 1 123 ? 17.518 -61.422 4.607 1.00 22.42 123 LYS A N 1
ATOM 974 C CA . LYS A 1 123 ? 16.830 -62.332 5.547 1.00 22.42 123 LYS A CA 1
ATOM 975 C C . LYS A 1 123 ? 17.626 -62.717 6.808 1.00 22.42 123 LYS A C 1
ATOM 977 O O . LYS A 1 123 ? 18.099 -63.839 6.946 1.00 22.42 123 LYS A O 1
ATOM 982 N N . VAL A 1 124 ? 17.519 -61.868 7.826 1.00 22.94 124 VAL A N 1
ATOM 983 C CA . VAL A 1 124 ? 16.878 -62.340 9.063 1.00 22.94 124 VAL A CA 1
ATOM 984 C C . VAL A 1 124 ? 15.515 -61.652 9.139 1.00 22.94 124 VAL A C 1
ATOM 986 O O . VAL A 1 124 ? 15.414 -60.442 8.951 1.00 22.94 124 VAL A O 1
ATOM 989 N N . TYR A 1 125 ? 14.462 -62.450 9.292 1.00 22.30 125 TYR A N 1
ATOM 990 C CA . TYR A 1 125 ? 13.094 -61.978 9.517 1.00 22.30 125 TYR A CA 1
ATOM 991 C C . TYR A 1 125 ? 12.935 -61.549 10.985 1.00 22.30 125 TYR A C 1
ATOM 993 O O . TYR A 1 125 ? 13.671 -62.034 11.835 1.00 22.30 125 TYR A O 1
ATOM 1001 N N . GLU A 1 126 ? 11.947 -60.694 11.257 1.00 28.97 126 GLU A N 1
ATOM 1002 C CA . GLU A 1 126 ? 11.226 -60.586 12.539 1.00 28.97 126 GLU A CA 1
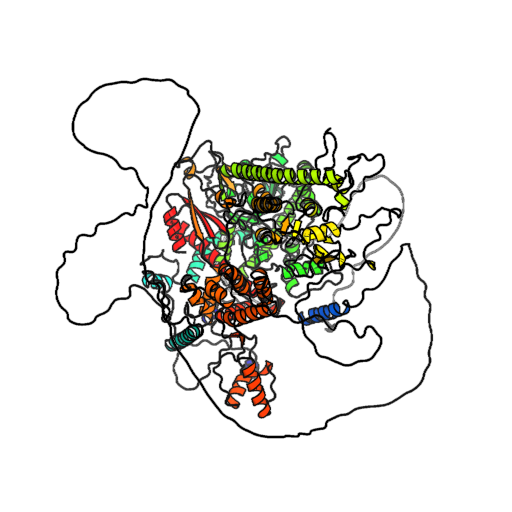ATOM 1003 C C . GLU A 1 126 ? 12.033 -60.774 13.842 1.00 28.97 126 GLU A C 1
ATOM 1005 O O . GLU A 1 126 ? 12.257 -61.900 14.283 1.00 28.97 126 GLU A O 1
ATOM 1010 N N . ASN A 1 127 ? 12.284 -59.679 14.574 1.00 25.28 127 ASN A N 1
ATOM 1011 C CA . ASN A 1 127 ? 11.692 -59.509 15.912 1.00 25.28 127 ASN A CA 1
ATOM 1012 C C . ASN A 1 127 ? 11.918 -58.108 16.517 1.00 25.28 127 ASN A C 1
ATOM 1014 O O . ASN A 1 127 ? 12.666 -57.290 15.993 1.00 25.28 127 ASN A O 1
ATOM 1018 N N . GLU A 1 128 ? 11.250 -57.874 17.650 1.00 26.06 128 GLU A N 1
ATOM 1019 C CA . GLU A 1 128 ? 11.419 -56.740 18.573 1.00 26.06 128 GLU A CA 1
ATOM 1020 C C . GLU A 1 128 ? 11.094 -55.329 18.048 1.00 26.06 128 GLU A C 1
ATOM 1022 O O . GLU A 1 128 ? 11.944 -54.450 17.904 1.00 26.06 128 GLU A O 1
ATOM 1027 N N . ILE A 1 129 ? 9.789 -55.043 17.992 1.00 33.12 129 ILE A N 1
ATOM 1028 C CA . ILE A 1 129 ? 9.289 -53.698 18.303 1.00 33.12 129 ILE A CA 1
ATOM 1029 C C . ILE A 1 129 ? 9.770 -53.326 19.717 1.00 33.12 129 ILE A C 1
ATOM 1031 O O . ILE A 1 129 ? 9.220 -53.805 20.710 1.00 33.12 129 ILE A O 1
ATOM 1035 N N . LYS A 1 130 ? 10.762 -52.437 19.827 1.00 26.72 130 LYS A N 1
ATOM 1036 C CA . LYS A 1 130 ? 11.112 -51.761 21.085 1.00 26.72 130 LYS A CA 1
ATOM 1037 C C . LYS A 1 130 ? 11.065 -50.251 20.907 1.00 26.72 130 LYS A C 1
ATOM 1039 O O . LYS A 1 130 ? 11.791 -49.668 20.108 1.00 26.72 130 LYS A O 1
ATOM 1044 N N . GLN A 1 131 ? 10.181 -49.623 21.677 1.00 34.69 131 GLN A N 1
ATOM 1045 C CA . GLN A 1 131 ? 9.986 -48.178 21.697 1.00 34.69 131 GLN A CA 1
ATOM 1046 C C . GLN A 1 131 ? 11.189 -47.492 22.360 1.00 34.69 131 GLN A C 1
ATOM 1048 O O . GLN A 1 131 ? 11.211 -47.280 23.571 1.00 34.69 131 GLN A O 1
ATOM 1053 N N . GLY A 1 132 ? 12.186 -47.109 21.562 1.00 28.45 132 GLY A N 1
ATOM 1054 C CA . GLY A 1 132 ? 13.066 -46.007 21.942 1.00 28.45 132 GLY A CA 1
ATOM 1055 C C . GLY A 1 132 ? 12.231 -44.721 21.992 1.00 28.45 132 GLY A C 1
ATOM 1056 O O . GLY A 1 132 ? 11.499 -44.458 21.034 1.00 28.45 132 GLY A O 1
ATOM 1057 N N . PRO A 1 133 ? 12.270 -43.924 23.074 1.00 28.62 133 PRO A N 1
ATOM 1058 C CA . PRO A 1 133 ? 11.454 -42.723 23.152 1.00 28.62 133 PRO A CA 1
ATOM 1059 C C . PRO A 1 133 ? 11.916 -41.715 22.099 1.00 28.62 133 PRO A C 1
ATOM 1061 O O . PRO A 1 133 ? 13.049 -41.232 22.145 1.00 28.62 133 PRO A O 1
ATOM 1064 N N . THR A 1 134 ? 11.016 -41.343 21.183 1.00 30.11 134 THR A N 1
ATOM 1065 C CA . THR A 1 134 ? 11.143 -40.092 20.423 1.00 30.11 134 THR A CA 1
ATOM 1066 C C . THR A 1 134 ? 11.490 -38.975 21.407 1.00 30.11 134 THR A C 1
ATOM 1068 O O . THR A 1 134 ? 10.782 -38.852 22.414 1.00 30.11 134 THR A O 1
ATOM 1071 N N . PRO A 1 135 ? 12.537 -38.163 21.165 1.00 29.92 135 PRO A N 1
ATOM 1072 C CA . PRO A 1 135 ? 12.868 -37.066 22.061 1.00 29.92 135 PRO A CA 1
ATOM 1073 C C . PRO A 1 135 ? 11.660 -36.136 22.118 1.00 29.92 135 PRO A C 1
ATOM 1075 O O . PRO A 1 135 ? 11.298 -35.522 21.114 1.00 29.92 135 PRO A O 1
ATOM 1078 N N . ALA A 1 136 ? 10.998 -36.093 23.275 1.00 25.64 136 ALA A N 1
ATOM 1079 C CA . ALA A 1 136 ? 9.766 -35.345 23.439 1.00 25.64 136 ALA A CA 1
ATOM 1080 C C . ALA A 1 136 ? 10.061 -33.865 23.178 1.00 25.64 136 ALA A C 1
ATOM 1082 O O . ALA A 1 136 ? 10.706 -33.199 23.990 1.00 25.64 136 ALA A O 1
ATOM 1083 N N . ILE A 1 137 ? 9.610 -33.362 22.025 1.00 33.56 137 ILE A N 1
ATOM 1084 C CA . ILE A 1 137 ? 9.691 -31.945 21.683 1.00 33.56 137 ILE A CA 1
ATOM 1085 C C . ILE A 1 137 ? 8.725 -31.236 22.625 1.00 33.56 137 ILE A C 1
ATOM 1087 O O . ILE A 1 137 ? 7.533 -31.121 22.350 1.00 33.56 137 ILE A O 1
ATOM 1091 N N . GLY A 1 138 ? 9.246 -30.824 23.781 1.00 26.86 138 GLY A N 1
ATOM 1092 C CA . GLY A 1 138 ? 8.485 -30.113 24.789 1.00 26.86 138 GLY A CA 1
ATOM 1093 C C . GLY A 1 138 ? 7.916 -28.845 24.174 1.00 26.86 138 GLY A C 1
ATOM 1094 O O . GLY A 1 138 ? 8.664 -27.926 23.840 1.00 26.86 138 GLY A O 1
ATOM 1095 N N . ILE A 1 139 ? 6.592 -28.796 24.027 1.00 30.50 139 ILE A N 1
ATOM 1096 C CA . ILE A 1 139 ? 5.869 -27.600 23.596 1.00 30.50 139 ILE A CA 1
ATOM 1097 C C . ILE A 1 139 ? 5.842 -26.638 24.791 1.00 30.50 139 ILE A C 1
ATOM 1099 O O . ILE A 1 139 ? 4.839 -26.490 25.484 1.00 30.50 139 ILE A O 1
ATOM 1103 N N . THR A 1 140 ? 6.995 -26.025 25.075 1.00 36.34 140 THR A N 1
ATOM 1104 C CA . THR A 1 140 ? 7.135 -24.973 26.084 1.00 36.34 140 THR A CA 1
ATOM 1105 C C . THR A 1 140 ? 6.190 -23.839 25.714 1.00 36.34 140 THR A C 1
ATOM 1107 O O . THR A 1 140 ? 6.231 -23.338 24.586 1.00 36.34 140 THR A O 1
ATOM 1110 N N . SER A 1 141 ? 5.336 -23.415 26.647 1.00 35.66 141 SER A N 1
ATOM 1111 C CA . SER A 1 141 ? 4.380 -22.345 26.357 1.00 35.66 141 SER A CA 1
ATOM 1112 C C . SER A 1 141 ? 5.132 -21.074 25.956 1.00 35.66 141 SER A C 1
ATOM 1114 O O . SER A 1 141 ? 6.125 -20.705 26.587 1.00 35.66 141 SER A O 1
ATOM 1116 N N . VAL A 1 142 ? 4.656 -20.336 24.949 1.00 41.72 142 VAL A N 1
ATOM 1117 C CA . VAL A 1 142 ? 5.288 -19.053 24.584 1.00 41.72 142 VAL A CA 1
ATOM 1118 C C . VAL A 1 142 ? 5.261 -18.082 25.775 1.00 41.72 142 VAL A C 1
ATOM 1120 O O . VAL A 1 142 ? 6.201 -17.314 25.971 1.00 41.72 142 VAL A O 1
ATOM 1123 N N . ASN A 1 143 ? 4.245 -18.181 26.639 1.00 42.62 143 ASN A N 1
ATOM 1124 C CA . ASN A 1 143 ? 4.141 -17.416 27.883 1.00 42.62 143 ASN A CA 1
ATOM 1125 C C . ASN A 1 143 ? 5.204 -17.827 28.926 1.00 42.62 143 ASN A C 1
ATOM 1127 O O . ASN A 1 143 ? 5.660 -16.991 29.706 1.00 42.62 143 ASN A O 1
ATOM 1131 N N . GLU A 1 144 ? 5.667 -19.078 28.901 1.00 44.56 144 GLU A N 1
ATOM 1132 C CA . GLU A 1 144 ? 6.753 -19.599 29.739 1.00 44.56 144 GLU A CA 1
ATOM 1133 C C . GLU A 1 144 ? 8.134 -19.194 29.195 1.00 44.56 144 GLU A C 1
ATOM 1135 O O . GLU A 1 144 ? 8.968 -18.700 29.955 1.00 44.56 144 GLU A O 1
ATOM 1140 N N . VAL A 1 145 ? 8.352 -19.276 27.875 1.00 49.50 145 VAL A N 1
ATOM 1141 C CA . VAL A 1 145 ? 9.568 -18.766 27.207 1.00 49.50 145 VAL A CA 1
ATOM 1142 C C . VAL A 1 145 ? 9.727 -17.258 27.439 1.00 49.50 145 VAL A C 1
ATOM 1144 O O . VAL A 1 145 ? 10.793 -16.797 27.851 1.00 49.50 145 VAL A O 1
ATOM 1147 N N . LEU A 1 146 ? 8.655 -16.478 27.256 1.00 43.88 146 LEU A N 1
ATOM 1148 C CA . LEU A 1 146 ? 8.638 -15.042 27.554 1.00 43.88 146 LEU A CA 1
ATOM 1149 C C . LEU A 1 146 ? 8.726 -14.755 29.062 1.00 43.88 146 LEU A C 1
ATOM 1151 O O . LEU A 1 146 ? 9.293 -13.735 29.454 1.00 43.88 146 LEU A O 1
ATOM 1155 N N . GLY A 1 147 ? 8.211 -15.642 29.917 1.00 48.00 147 GLY A N 1
ATOM 1156 C CA . GLY A 1 147 ? 8.360 -15.569 31.371 1.00 48.00 147 GLY A CA 1
ATOM 1157 C C . GLY A 1 147 ? 9.806 -15.774 31.832 1.00 48.00 147 GLY A C 1
ATOM 1158 O O . GLY A 1 147 ? 10.273 -15.051 32.712 1.00 48.00 147 GLY A O 1
ATOM 1159 N N . ASN A 1 148 ? 10.532 -16.699 31.197 1.00 47.34 148 ASN A N 1
ATOM 1160 C CA . ASN A 1 148 ? 11.968 -16.901 31.389 1.00 47.34 148 ASN A CA 1
ATOM 1161 C C . ASN A 1 148 ? 12.754 -15.665 30.928 1.00 47.34 148 ASN A C 1
ATOM 1163 O O . ASN A 1 148 ? 13.449 -15.058 31.738 1.00 47.34 148 ASN A O 1
ATOM 1167 N N . LEU A 1 149 ? 12.537 -15.205 29.689 1.00 42.16 149 LEU A N 1
ATOM 1168 C CA . LEU A 1 149 ? 13.185 -14.001 29.147 1.00 42.16 149 LEU A CA 1
ATOM 1169 C C . LEU A 1 149 ? 12.943 -12.751 30.007 1.00 42.16 149 LEU A C 1
ATOM 1171 O O . LEU A 1 149 ? 13.878 -12.001 30.268 1.00 42.16 149 LEU A O 1
ATOM 1175 N N . ARG A 1 150 ? 11.718 -12.535 30.507 1.00 41.19 150 ARG A N 1
ATOM 1176 C CA . ARG A 1 150 ? 11.431 -11.431 31.441 1.00 41.19 150 ARG A CA 1
ATOM 1177 C C . ARG A 1 150 ? 12.177 -11.594 32.767 1.00 41.19 150 ARG A C 1
ATOM 1179 O O . ARG A 1 150 ? 12.702 -10.607 33.271 1.00 41.19 150 ARG A O 1
ATOM 1186 N N . ARG A 1 151 ? 12.245 -12.806 33.332 1.00 40.22 151 ARG A N 1
ATOM 1187 C CA . ARG A 1 151 ? 12.990 -13.068 34.578 1.00 40.22 151 ARG A CA 1
ATOM 1188 C C . ARG A 1 151 ? 14.495 -12.851 34.425 1.00 40.22 151 ARG A C 1
ATOM 1190 O O . ARG A 1 151 ? 15.112 -12.391 35.380 1.00 40.22 151 ARG A O 1
ATOM 1197 N N . ASP A 1 152 ? 15.063 -13.116 33.254 1.00 40.03 152 ASP A N 1
ATOM 1198 C CA . ASP A 1 152 ? 16.484 -12.870 32.993 1.00 40.03 152 ASP A CA 1
ATOM 1199 C C . ASP A 1 152 ? 16.760 -11.381 32.705 1.00 40.03 152 ASP A C 1
ATOM 1201 O O . ASP A 1 152 ? 17.664 -10.805 33.308 1.00 40.03 152 ASP A O 1
ATOM 1205 N N . MET A 1 153 ? 15.894 -10.692 31.946 1.00 37.03 153 MET A N 1
ATOM 1206 C CA . MET A 1 153 ? 15.966 -9.228 31.764 1.00 37.03 153 MET A CA 1
ATOM 1207 C C . MET A 1 153 ? 15.896 -8.431 33.082 1.00 37.03 153 MET A C 1
ATOM 1209 O O . MET A 1 153 ? 16.425 -7.324 33.151 1.00 37.03 153 MET A O 1
ATOM 1213 N N . TYR A 1 154 ? 15.258 -8.968 34.129 1.00 37.38 154 TYR A N 1
ATOM 1214 C CA . TYR A 1 154 ? 15.238 -8.352 35.463 1.00 37.38 154 TYR A CA 1
ATOM 1215 C C . TYR A 1 154 ? 16.442 -8.715 36.354 1.00 37.38 154 TYR A C 1
ATOM 1217 O O . TYR A 1 154 ? 16.592 -8.110 37.414 1.00 37.38 154 TYR A O 1
ATOM 1225 N N . LYS A 1 155 ? 17.320 -9.643 35.943 1.00 34.84 155 LYS A N 1
ATOM 1226 C CA . LYS A 1 155 ? 18.583 -9.948 36.645 1.00 34.84 155 LYS A CA 1
ATOM 1227 C C . LYS A 1 155 ? 19.746 -9.094 36.146 1.00 34.84 155 LYS A C 1
ATOM 1229 O O . LYS A 1 155 ? 20.495 -8.564 36.962 1.00 34.84 155 LYS A O 1
ATOM 1234 N N . ASP A 1 156 ? 19.844 -8.880 34.834 1.00 37.75 156 ASP A N 1
ATOM 1235 C CA . ASP A 1 156 ? 20.919 -8.068 34.235 1.00 37.75 156 ASP A CA 1
ATOM 1236 C C . ASP A 1 156 ? 20.769 -6.555 34.513 1.00 37.75 156 ASP A C 1
ATOM 1238 O O . ASP A 1 156 ? 21.660 -5.761 34.220 1.00 37.75 156 ASP A O 1
ATOM 1242 N N . GLY A 1 157 ? 19.666 -6.137 35.146 1.00 29.69 157 GLY A N 1
ATOM 1243 C CA . GLY A 1 157 ? 19.415 -4.752 35.555 1.00 29.69 157 GLY A CA 1
ATOM 1244 C C . GLY A 1 157 ? 20.245 -4.239 36.744 1.00 29.69 157 GLY A C 1
ATOM 1245 O O . GLY A 1 157 ? 20.089 -3.075 37.110 1.00 29.69 157 GLY A O 1
ATOM 1246 N N . GLN A 1 158 ? 21.101 -5.061 37.371 1.00 33.19 158 GLN A N 1
ATOM 1247 C CA . GLN A 1 158 ? 21.934 -4.655 38.515 1.00 33.19 158 GLN A CA 1
ATOM 1248 C C . GLN A 1 158 ? 23.384 -5.170 38.447 1.00 33.19 158 GLN A C 1
ATOM 1250 O O . GLN A 1 158 ? 23.758 -6.079 39.187 1.00 33.19 158 GLN A O 1
ATOM 1255 N N . LYS A 1 159 ? 24.224 -4.522 37.623 1.00 27.78 159 LYS A N 1
ATOM 1256 C CA . LYS A 1 159 ? 25.673 -4.324 37.878 1.00 27.78 159 LYS A CA 1
ATOM 1257 C C . LYS A 1 159 ? 26.310 -3.380 36.848 1.00 27.78 159 LYS A C 1
ATOM 1259 O O . LYS A 1 159 ? 26.577 -3.782 35.723 1.00 27.78 159 LYS A O 1
ATOM 1264 N N . VAL A 1 160 ? 26.611 -2.145 37.256 1.00 28.80 160 VAL A N 1
ATOM 1265 C CA . VAL A 1 160 ? 27.539 -1.242 36.549 1.00 28.80 160 VAL A CA 1
ATOM 1266 C C . VAL A 1 160 ? 28.378 -0.503 37.592 1.00 28.80 160 VAL A C 1
ATOM 1268 O O . VAL A 1 160 ? 27.822 0.267 38.368 1.00 28.80 160 VAL A O 1
ATOM 1271 N N . ASN A 1 161 ? 29.673 -0.832 37.629 1.00 27.41 161 ASN A N 1
ATOM 1272 C CA . ASN A 1 161 ? 30.836 -0.201 38.287 1.00 27.41 161 ASN A CA 1
ATOM 1273 C C . ASN A 1 161 ? 31.939 -1.293 38.330 1.00 27.41 161 ASN A C 1
ATOM 1275 O O . ASN A 1 161 ? 31.608 -2.440 3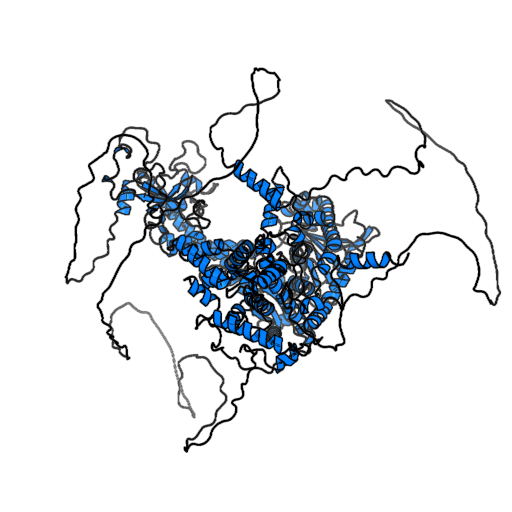8.627 1.00 27.41 161 ASN A O 1
ATOM 1279 N N . THR A 1 162 ? 33.221 -1.059 38.029 1.00 28.14 162 THR A N 1
ATOM 1280 C CA . THR A 1 162 ? 33.917 0.162 37.573 1.00 28.14 162 THR A CA 1
ATOM 1281 C C . THR A 1 162 ? 35.213 -0.213 36.816 1.00 28.14 162 THR A C 1
ATOM 1283 O O . THR A 1 162 ? 35.772 -1.277 37.041 1.00 28.14 162 THR A O 1
ATOM 1286 N N . GLU A 1 163 ? 35.681 0.701 35.958 1.00 27.41 163 GLU A N 1
ATOM 1287 C CA . GLU A 1 163 ? 37.098 1.025 35.657 1.00 27.41 163 GLU A CA 1
ATOM 1288 C C . GLU A 1 163 ? 38.113 0.021 35.019 1.00 27.41 163 GLU A C 1
ATOM 1290 O O . GLU A 1 163 ? 38.757 -0.772 35.689 1.00 27.41 163 GLU A O 1
ATOM 1295 N N . THR A 1 164 ? 38.371 0.261 33.717 1.00 26.62 164 THR A N 1
ATOM 1296 C CA . THR A 1 164 ? 39.670 0.685 33.102 1.00 26.62 164 THR A CA 1
ATOM 1297 C C . THR A 1 164 ? 40.893 -0.268 32.916 1.00 26.62 164 THR A C 1
ATOM 1299 O O . THR A 1 164 ? 41.268 -1.043 33.780 1.00 26.62 164 THR A O 1
ATOM 1302 N N . VAL A 1 165 ? 41.612 -0.025 31.795 1.00 27.80 165 VAL A N 1
ATOM 1303 C CA . VAL A 1 165 ? 43.031 -0.345 31.440 1.00 27.80 165 VAL A CA 1
ATOM 1304 C C . VAL A 1 165 ? 43.380 -1.700 30.769 1.00 27.80 165 VAL A C 1
ATOM 1306 O O . VAL A 1 165 ? 43.437 -2.742 31.402 1.00 27.80 165 VAL A O 1
ATOM 1309 N N . GLY A 1 166 ? 43.813 -1.621 29.496 1.00 24.80 166 GLY A N 1
ATOM 1310 C CA . GLY A 1 166 ? 45.178 -2.041 29.093 1.00 24.80 166 GLY A CA 1
ATOM 1311 C C . GLY A 1 166 ? 45.488 -3.488 28.662 1.00 24.80 166 GLY A C 1
ATOM 1312 O O . GLY A 1 166 ? 46.090 -4.247 29.406 1.00 24.80 166 GLY A O 1
ATOM 1313 N N . SER A 1 167 ? 45.220 -3.793 27.389 1.00 24.56 167 SER A N 1
ATOM 1314 C CA . SER A 1 167 ? 46.031 -4.623 26.459 1.00 24.56 167 SER A CA 1
ATOM 1315 C C . SER A 1 167 ? 47.335 -5.325 26.935 1.00 24.56 167 SER A C 1
ATOM 1317 O O . SER A 1 167 ? 48.292 -4.625 27.265 1.00 24.56 167 SER A O 1
ATOM 1319 N N . LEU A 1 168 ? 47.458 -6.657 26.726 1.00 25.48 168 LEU A N 1
ATOM 1320 C CA . LEU A 1 168 ? 48.402 -7.312 25.767 1.00 25.48 168 LEU A CA 1
ATOM 1321 C C . LEU A 1 168 ? 48.553 -8.856 25.942 1.00 25.48 168 LEU A C 1
ATOM 1323 O O . LEU A 1 168 ? 49.253 -9.313 26.836 1.00 25.48 168 LEU A O 1
ATOM 1327 N N . LEU A 1 169 ? 48.040 -9.627 24.967 1.00 24.02 169 LEU A N 1
ATOM 1328 C CA . LEU A 1 169 ? 48.525 -10.960 24.512 1.00 24.02 169 LEU A CA 1
ATOM 1329 C C . LEU A 1 169 ? 48.638 -12.093 25.606 1.00 24.02 169 LEU A C 1
ATOM 1331 O O . LEU A 1 169 ? 47.884 -12.009 26.572 1.00 24.02 169 LEU A O 1
ATOM 1335 N N . PRO A 1 170 ? 49.258 -13.287 25.383 1.00 42.03 170 PRO A N 1
ATOM 1336 C CA . PRO A 1 170 ? 48.409 -14.476 25.170 1.00 42.03 170 PRO A CA 1
ATOM 1337 C C . PRO A 1 170 ? 48.805 -15.800 25.891 1.00 42.03 170 PRO A C 1
ATOM 1339 O O . PRO A 1 170 ? 49.917 -15.958 26.379 1.00 42.03 170 PRO A O 1
ATOM 1342 N N . LYS A 1 171 ? 47.913 -16.803 25.746 1.00 26.05 171 LYS A N 1
ATOM 1343 C CA . LYS A 1 171 ? 48.110 -18.276 25.856 1.00 26.05 171 LYS A CA 1
ATOM 1344 C C . LYS A 1 171 ? 48.234 -18.967 27.239 1.00 26.05 171 LYS A C 1
ATOM 1346 O O . LYS A 1 171 ? 48.898 -18.515 28.156 1.00 26.05 171 LYS A O 1
ATOM 1351 N N . GLU A 1 172 ? 47.610 -20.155 27.269 1.00 26.44 172 GLU A N 1
ATOM 1352 C CA . GLU A 1 172 ? 47.994 -21.407 27.961 1.00 26.44 172 GLU A CA 1
ATOM 1353 C C . GLU A 1 172 ? 48.221 -21.461 29.496 1.00 26.44 172 GLU A C 1
ATOM 1355 O O . GLU A 1 172 ? 49.335 -21.432 30.000 1.00 26.44 172 GLU A O 1
ATOM 1360 N N . SER A 1 173 ? 47.116 -21.745 30.205 1.00 28.06 173 SER A N 1
ATOM 1361 C CA . SER A 1 173 ? 46.913 -22.908 31.109 1.00 28.06 173 SER A CA 1
ATOM 1362 C C . SER A 1 173 ? 47.978 -23.351 32.135 1.00 28.06 173 SER A C 1
ATOM 1364 O O . SER A 1 173 ? 49.043 -23.831 31.756 1.00 28.06 173 SER A O 1
ATOM 1366 N N . LEU A 1 174 ? 47.556 -23.493 33.404 1.00 25.05 174 LEU A N 1
ATOM 1367 C CA . LEU A 1 174 ? 47.914 -24.632 34.277 1.00 25.05 174 LEU A CA 1
ATOM 1368 C C . LEU A 1 174 ? 46.918 -24.796 35.454 1.00 25.05 174 LEU A C 1
ATOM 1370 O O . LEU A 1 174 ? 46.207 -23.854 35.798 1.00 25.05 174 LEU A O 1
ATOM 1374 N N . ASN A 1 175 ? 46.845 -25.999 36.043 1.00 27.61 175 ASN A N 1
ATOM 1375 C CA . ASN A 1 175 ? 45.878 -26.395 37.085 1.00 27.61 175 ASN A CA 1
ATOM 1376 C C . ASN A 1 175 ? 46.541 -26.653 38.454 1.00 27.61 175 ASN A C 1
ATOM 1378 O O . ASN A 1 175 ? 47.508 -27.407 38.524 1.00 27.61 175 ASN A O 1
ATOM 1382 N N . SER A 1 176 ? 45.914 -26.181 39.538 1.00 24.98 176 SER A N 1
ATOM 1383 C CA . SER A 1 176 ? 46.024 -26.709 40.919 1.00 24.98 176 SER A CA 1
ATOM 1384 C C . SER A 1 176 ? 44.878 -26.107 41.760 1.00 24.98 176 SER A C 1
ATOM 1386 O O . SER A 1 176 ? 44.649 -24.906 41.677 1.00 24.98 176 SER A O 1
ATOM 1388 N N . LEU A 1 177 ? 43.990 -26.880 42.403 1.00 26.03 177 LEU A N 1
ATOM 1389 C CA . LEU A 1 177 ? 44.169 -27.592 43.690 1.00 26.03 177 LEU A CA 1
ATOM 1390 C C . LEU A 1 177 ? 44.526 -26.651 44.865 1.00 26.03 177 LEU A C 1
ATOM 1392 O O . LEU A 1 177 ? 45.434 -25.846 44.716 1.00 26.03 177 LEU A O 1
ATOM 1396 N N . SER A 1 178 ? 43.978 -26.739 46.088 1.00 27.58 178 SER A N 1
ATOM 1397 C CA . SER A 1 178 ? 42.765 -27.363 46.679 1.00 27.58 178 SER A CA 1
ATOM 1398 C C . SER A 1 178 ? 42.819 -27.152 48.215 1.00 27.58 178 SER A C 1
ATOM 1400 O O . SER A 1 178 ? 43.881 -26.816 48.731 1.00 27.58 178 SER A O 1
ATOM 1402 N N . ASN A 1 179 ? 41.753 -27.512 48.950 1.00 25.98 179 ASN A N 1
ATOM 1403 C CA . ASN A 1 179 ? 41.678 -27.641 50.428 1.00 25.98 179 ASN A CA 1
ATOM 1404 C C . ASN A 1 179 ? 41.469 -26.322 51.225 1.00 25.98 179 ASN A C 1
ATOM 1406 O O . ASN A 1 179 ? 41.882 -25.260 50.784 1.00 25.98 179 ASN A O 1
ATOM 1410 N N . GLY A 1 180 ? 40.808 -26.330 52.396 1.00 24.22 180 GLY A N 1
ATOM 1411 C CA . GLY A 1 180 ? 40.294 -27.487 53.150 1.00 24.22 180 GLY A CA 1
ATOM 1412 C C . GLY A 1 180 ? 39.209 -27.195 54.210 1.00 24.22 180 GLY A C 1
ATOM 1413 O O . GLY A 1 180 ? 38.786 -26.063 54.411 1.00 24.22 180 GLY A O 1
ATOM 1414 N N . ARG A 1 181 ? 38.754 -28.291 54.836 1.00 23.33 181 ARG A N 1
ATOM 1415 C CA . ARG A 1 181 ? 37.798 -28.444 55.968 1.00 23.33 181 ARG A CA 1
ATOM 1416 C C . ARG A 1 181 ? 38.430 -28.024 57.332 1.00 23.33 181 ARG A C 1
ATOM 1418 O O . ARG A 1 181 ? 39.623 -27.723 57.282 1.00 23.33 181 ARG A O 1
ATOM 1425 N N . PRO A 1 182 ? 37.750 -28.033 58.522 1.00 38.62 182 PRO A N 1
ATOM 1426 C CA . PRO A 1 182 ? 36.603 -28.895 58.918 1.00 38.62 182 PRO A CA 1
ATOM 1427 C C . PRO A 1 182 ? 35.486 -28.339 59.862 1.00 38.62 182 PRO A C 1
ATOM 1429 O O . PRO A 1 182 ? 35.683 -27.343 60.541 1.00 38.62 182 PRO A O 1
ATOM 1432 N N . ASP A 1 183 ? 34.362 -29.087 59.913 1.00 26.61 183 ASP A N 1
ATOM 1433 C CA . ASP A 1 183 ? 33.498 -29.508 61.060 1.00 26.61 183 ASP A CA 1
ATOM 1434 C C . ASP A 1 183 ? 32.944 -28.468 62.103 1.00 26.61 183 ASP A C 1
ATOM 1436 O O . ASP A 1 183 ? 33.372 -27.324 62.138 1.00 26.61 183 ASP A O 1
ATOM 1440 N N . VAL A 1 184 ? 31.936 -28.722 62.974 1.00 27.47 184 VAL A N 1
ATOM 1441 C CA . VAL A 1 184 ? 31.150 -29.936 63.338 1.00 27.47 184 VAL A CA 1
ATOM 1442 C C . VAL A 1 184 ? 29.725 -29.594 63.883 1.00 27.47 184 VAL A C 1
ATOM 1444 O O . VAL A 1 184 ? 29.544 -28.522 64.445 1.00 27.47 184 VAL A O 1
ATOM 1447 N N . HIS A 1 185 ? 28.767 -30.547 63.813 1.00 27.31 185 HIS A N 1
ATOM 1448 C CA . HIS A 1 185 ? 27.420 -30.609 64.475 1.00 27.31 185 HIS A CA 1
ATOM 1449 C C . HIS A 1 185 ? 26.380 -29.467 64.220 1.00 27.31 185 HIS A C 1
ATOM 1451 O O . HIS A 1 185 ? 26.733 -28.329 63.961 1.00 27.31 185 HIS A O 1
ATOM 1457 N N . GLY A 1 186 ? 25.049 -29.678 64.297 1.00 25.11 186 GLY A N 1
ATOM 1458 C CA . GLY A 1 186 ? 24.268 -30.929 64.345 1.00 25.11 186 GLY A CA 1
ATOM 1459 C C . GLY A 1 186 ? 22.766 -30.774 64.722 1.00 25.11 186 GLY A C 1
ATOM 1460 O O . GLY A 1 186 ? 22.464 -30.135 65.719 1.00 25.11 186 GLY A O 1
ATOM 1461 N N . LYS A 1 187 ? 21.883 -31.481 63.984 1.00 26.47 187 LYS A N 1
ATOM 1462 C CA . LYS A 1 187 ? 20.540 -32.027 64.353 1.00 26.47 187 LYS A CA 1
ATOM 1463 C C . LYS A 1 187 ? 19.255 -31.159 64.517 1.00 26.47 187 LYS A C 1
ATOM 1465 O O . LYS A 1 187 ? 19.234 -30.172 65.233 1.00 26.47 187 LYS A O 1
ATOM 1470 N N . ASP A 1 188 ? 18.189 -31.691 63.884 1.00 26.75 188 ASP A N 1
ATOM 1471 C CA . ASP A 1 188 ? 16.802 -32.006 64.337 1.00 26.75 188 ASP A CA 1
ATOM 1472 C C . ASP A 1 188 ? 15.918 -30.931 65.058 1.00 26.75 188 ASP A C 1
ATOM 1474 O O . ASP A 1 188 ? 16.362 -30.333 66.026 1.00 26.75 188 ASP A O 1
ATOM 1478 N N . GLU A 1 189 ? 14.612 -30.696 64.771 1.00 26.28 189 GLU A N 1
ATOM 1479 C CA . GLU A 1 189 ? 13.698 -31.098 63.666 1.00 26.28 189 GLU A CA 1
ATOM 1480 C C . GLU A 1 189 ? 12.312 -30.338 63.659 1.00 26.28 189 GLU A C 1
ATOM 1482 O O . GLU A 1 189 ? 11.912 -29.763 64.663 1.00 26.28 189 GLU A O 1
ATOM 1487 N N . LYS A 1 190 ? 11.557 -30.421 62.534 1.00 25.58 190 LYS A N 1
ATOM 1488 C CA . LYS A 1 190 ? 10.062 -30.442 62.328 1.00 25.58 190 LYS A CA 1
ATOM 1489 C C . LYS A 1 190 ? 9.024 -29.440 62.960 1.00 25.58 190 LYS A C 1
ATOM 1491 O O . LYS A 1 190 ? 8.729 -29.490 64.143 1.00 25.58 190 LYS A O 1
ATOM 1496 N N . PHE A 1 191 ? 8.212 -28.847 62.050 1.00 25.25 191 PHE A N 1
ATOM 1497 C CA . PHE A 1 191 ? 6.712 -28.718 62.023 1.00 25.25 191 PHE A CA 1
ATOM 1498 C C . PHE A 1 191 ? 5.850 -27.760 62.914 1.00 25.25 191 PHE A C 1
ATOM 1500 O O . PHE A 1 191 ? 6.144 -27.492 64.067 1.00 25.25 191 PHE A O 1
ATOM 1507 N N . LEU A 1 192 ? 4.655 -27.428 62.351 1.00 24.22 192 LEU A N 1
ATOM 1508 C CA . LEU A 1 192 ? 3.396 -26.882 62.950 1.00 24.22 192 LEU A CA 1
ATOM 1509 C C . LEU A 1 192 ? 3.438 -25.457 63.581 1.00 24.22 192 LEU A C 1
ATOM 1511 O O . LEU A 1 192 ? 4.497 -24.970 63.938 1.00 24.22 192 LEU A O 1
ATOM 1515 N N . LYS A 1 193 ? 2.321 -24.736 63.835 1.00 25.05 193 LYS A N 1
ATOM 1516 C CA . LYS A 1 193 ? 1.045 -24.448 63.105 1.00 25.05 193 LYS A CA 1
ATOM 1517 C C . LYS A 1 193 ? 0.242 -23.374 63.896 1.00 25.05 193 LYS A C 1
ATOM 1519 O O . LYS A 1 193 ? 0.421 -23.262 65.097 1.00 25.05 193 LYS A O 1
ATOM 1524 N N . ASN A 1 194 ? -0.743 -22.741 63.242 1.00 24.53 194 ASN A N 1
ATOM 1525 C CA . ASN A 1 194 ? -2.001 -22.190 63.808 1.00 24.53 194 ASN A CA 1
ATOM 1526 C C . ASN A 1 194 ? -2.022 -20.996 64.814 1.00 24.53 194 ASN A C 1
ATOM 1528 O O . ASN A 1 194 ? -1.532 -21.083 65.927 1.00 24.53 194 ASN A O 1
ATOM 1532 N N . THR A 1 195 ? -2.792 -19.957 64.428 1.00 24.69 195 THR A N 1
ATOM 1533 C CA . THR A 1 195 ? -3.813 -19.175 65.196 1.00 24.69 195 THR A CA 1
ATOM 1534 C C . THR A 1 195 ? -3.560 -18.753 66.663 1.00 24.69 195 THR A C 1
ATOM 1536 O O . THR A 1 195 ? -3.327 -19.593 67.520 1.00 24.69 195 THR A O 1
ATOM 1539 N N . TYR A 1 196 ? -3.774 -17.483 67.052 1.00 24.02 196 TYR A N 1
ATOM 1540 C CA . TYR A 1 196 ? -5.068 -16.910 67.530 1.00 24.02 196 TYR A CA 1
ATOM 1541 C C . TYR A 1 196 ? -4.842 -15.456 68.063 1.00 24.02 196 TYR A C 1
ATOM 1543 O O . TYR A 1 196 ? -3.695 -15.111 68.315 1.00 24.02 196 TYR A O 1
ATOM 1551 N N . LYS A 1 197 ? -5.811 -14.559 68.374 1.00 21.70 197 LYS A N 1
ATOM 1552 C CA . LYS A 1 197 ? -7.230 -14.304 67.981 1.00 21.70 197 LYS A CA 1
ATOM 1553 C C . LYS A 1 197 ? -7.744 -13.040 68.724 1.00 21.70 197 LYS A C 1
ATOM 1555 O O . LYS A 1 197 ? -7.537 -12.954 69.932 1.00 21.70 197 LYS A O 1
ATOM 1560 N N . THR A 1 198 ? -8.563 -12.173 68.096 1.00 23.06 198 THR A N 1
ATOM 1561 C CA . THR A 1 198 ? -9.321 -11.061 68.765 1.00 23.06 198 THR A CA 1
ATOM 1562 C C . THR A 1 198 ? -8.446 -9.951 69.427 1.00 23.06 198 THR A C 1
ATOM 1564 O O . THR A 1 198 ? -7.234 -10.086 69.453 1.00 23.06 198 THR A O 1
ATOM 1567 N N . ARG A 1 199 ? -8.945 -8.784 69.894 1.00 21.86 199 ARG A N 1
ATOM 1568 C CA . ARG A 1 199 ? -10.294 -8.430 70.395 1.00 21.86 199 ARG A CA 1
ATOM 1569 C C . ARG A 1 199 ? -10.725 -6.969 70.148 1.00 21.86 199 ARG A C 1
ATOM 1571 O O . ARG A 1 199 ? -9.918 -6.055 70.089 1.00 21.86 199 ARG A O 1
ATOM 1578 N N . ILE A 1 200 ? -12.046 -6.823 70.055 1.00 24.22 200 ILE A N 1
ATOM 1579 C CA . ILE A 1 200 ? -12.877 -5.618 69.889 1.00 24.22 200 ILE A CA 1
ATOM 1580 C C . ILE A 1 200 ? -12.790 -4.645 71.081 1.00 24.22 200 ILE A C 1
ATOM 1582 O O . ILE A 1 200 ? -12.837 -5.096 72.225 1.00 24.22 200 ILE A O 1
ATOM 1586 N N . THR A 1 201 ? -12.909 -3.339 70.807 1.00 21.38 201 THR A N 1
ATOM 1587 C CA . THR A 1 201 ? -13.602 -2.376 71.690 1.00 21.38 201 THR A CA 1
ATOM 1588 C C . THR A 1 201 ? -14.412 -1.362 70.870 1.00 21.38 201 THR A C 1
ATOM 1590 O O . THR A 1 201 ? -13.941 -0.850 69.859 1.00 21.38 201 THR A O 1
ATOM 1593 N N . TYR A 1 202 ? -15.641 -1.074 71.310 1.00 24.45 202 TYR A N 1
ATOM 1594 C CA . TYR A 1 202 ? -16.536 -0.044 70.758 1.00 24.45 202 TYR A CA 1
ATOM 1595 C C . TYR A 1 202 ? -16.651 1.120 71.753 1.00 24.45 202 TYR A C 1
ATOM 1597 O O . TYR A 1 202 ? -16.793 0.881 72.952 1.00 24.45 202 TYR A O 1
ATOM 1605 N N . THR A 1 203 ? -16.746 2.357 71.265 1.00 23.14 203 THR A N 1
ATOM 1606 C CA . THR A 1 203 ? -17.254 3.511 72.033 1.00 23.14 203 THR A CA 1
ATOM 1607 C C . THR A 1 203 ? -18.198 4.354 71.171 1.00 23.14 203 THR A C 1
ATOM 1609 O O . THR A 1 203 ? -18.046 4.436 69.955 1.00 23.14 203 THR A O 1
ATOM 1612 N N . ARG A 1 204 ? -19.249 4.917 71.790 1.00 23.56 204 ARG A N 1
ATOM 1613 C CA . ARG A 1 204 ? -20.416 5.489 71.089 1.00 23.56 204 ARG A CA 1
ATOM 1614 C C . ARG A 1 204 ? -21.028 6.670 71.857 1.00 23.56 204 ARG A C 1
ATOM 1616 O O . ARG A 1 204 ? -21.684 6.460 72.874 1.00 23.56 204 ARG A O 1
ATOM 1623 N N . LYS A 1 205 ? -20.896 7.886 71.321 1.00 24.17 205 LYS A N 1
ATOM 1624 C CA . LYS A 1 205 ? -21.700 9.097 71.614 1.00 24.17 205 LYS A CA 1
ATOM 1625 C C . LYS A 1 205 ? -21.874 9.830 70.261 1.00 24.17 205 LYS A C 1
ATOM 1627 O O . LYS A 1 205 ? -20.943 9.782 69.469 1.00 24.17 205 LYS A O 1
ATOM 1632 N N . LYS A 1 206 ? -23.046 10.303 69.802 1.00 22.33 206 LYS A N 1
ATOM 1633 C CA . LYS A 1 206 ? -24.067 11.214 70.387 1.00 22.33 206 LYS A CA 1
ATOM 1634 C C . LYS A 1 206 ? -23.490 12.614 70.690 1.00 22.33 206 LYS A C 1
ATOM 1636 O O . LYS A 1 206 ? -22.460 12.679 71.342 1.00 22.33 206 LYS A O 1
ATOM 1641 N N . SER A 1 207 ? -24.111 13.732 70.295 1.00 22.20 207 SER A N 1
ATOM 1642 C CA . SER A 1 207 ? -25.389 13.939 69.567 1.00 22.20 207 SER A CA 1
ATOM 1643 C C . SER A 1 207 ? -25.609 15.423 69.212 1.00 22.20 207 SER A C 1
ATOM 1645 O O . SER A 1 207 ? -25.147 16.257 69.981 1.00 22.20 207 SER A O 1
ATOM 1647 N N . CYS A 1 208 ? -26.453 15.703 68.200 1.00 21.48 208 CYS A N 1
ATOM 1648 C CA . CYS A 1 208 ? -27.158 16.987 67.957 1.00 21.48 208 CYS A CA 1
ATOM 1649 C C . CYS A 1 208 ? -26.300 18.220 67.560 1.00 21.48 208 CYS A C 1
ATOM 1651 O O . CYS A 1 208 ? -25.111 18.248 67.847 1.00 21.48 208 CYS A O 1
ATOM 1653 N N . SER A 1 209 ? -26.832 19.276 66.917 1.00 21.42 209 SER A N 1
ATOM 1654 C CA . SER A 1 209 ? -28.029 19.452 66.048 1.00 21.42 209 SER A CA 1
ATOM 1655 C C . SER A 1 209 ? -28.002 20.861 65.385 1.00 21.42 209 SER A C 1
ATOM 1657 O O . SER A 1 209 ? -27.079 21.611 65.673 1.00 21.42 209 SER A O 1
ATOM 1659 N N . THR A 1 210 ? -28.976 21.180 64.506 1.00 21.66 210 THR A N 1
ATOM 1660 C CA . THR A 1 210 ? -29.712 22.479 64.319 1.00 21.66 210 THR A CA 1
ATOM 1661 C C . THR A 1 210 ? -29.030 23.842 64.593 1.00 21.66 210 THR A C 1
ATOM 1663 O O . THR A 1 210 ? -28.368 23.987 65.612 1.00 21.66 210 THR A O 1
ATOM 1666 N N . ASP A 1 211 ? -29.291 24.979 63.928 1.00 23.11 211 ASP A N 1
ATOM 1667 C CA . ASP A 1 211 ? -30.165 25.449 62.815 1.00 23.11 211 ASP A CA 1
ATOM 1668 C C . ASP A 1 211 ? -29.832 26.964 62.607 1.00 23.11 211 ASP A C 1
ATOM 1670 O O . ASP A 1 211 ? -29.191 27.536 63.486 1.00 23.11 211 ASP A O 1
ATOM 1674 N N . ILE A 1 212 ? -30.217 27.784 61.609 1.00 24.31 212 ILE A N 1
ATOM 1675 C CA . ILE A 1 212 ? -30.728 27.767 60.208 1.00 24.31 212 ILE A CA 1
ATOM 1676 C C . ILE A 1 212 ? -30.406 29.210 59.666 1.00 24.31 212 ILE A C 1
ATOM 1678 O O . ILE A 1 212 ? -29.804 30.008 60.376 1.00 24.31 212 ILE A O 1
ATOM 1682 N N . PHE A 1 213 ? -30.853 29.578 58.455 1.00 23.97 213 PHE A N 1
ATOM 1683 C CA . PHE A 1 213 ? -31.027 30.949 57.902 1.00 23.97 213 PHE A CA 1
ATOM 1684 C C . PHE A 1 213 ? -29.903 31.548 57.034 1.00 23.97 213 PHE A C 1
ATOM 1686 O O . PHE A 1 213 ? -28.747 31.571 57.420 1.00 23.97 213 PHE A O 1
ATOM 1693 N N . THR A 1 214 ? -30.187 32.166 55.872 1.00 22.92 214 THR A N 1
ATOM 1694 C CA . THR A 1 214 ? -31.271 31.991 54.858 1.00 22.92 214 THR A CA 1
ATOM 1695 C C . THR A 1 214 ? -30.982 32.893 53.648 1.00 22.92 214 THR A C 1
ATOM 1697 O O . THR A 1 214 ? -30.525 34.010 53.862 1.00 22.92 214 THR A O 1
ATOM 1700 N N . LYS A 1 215 ? -31.547 32.541 52.472 1.00 23.64 215 LYS A N 1
ATOM 1701 C CA . LYS A 1 215 ? -31.959 33.485 51.395 1.00 23.64 215 LYS A CA 1
ATOM 1702 C C . LYS A 1 215 ? -30.771 34.220 50.713 1.00 23.64 215 LYS A C 1
ATOM 1704 O O . LYS A 1 215 ? -29.683 34.303 51.245 1.00 23.64 215 LYS A O 1
ATOM 1709 N N . LYS A 1 216 ? -30.880 34.731 49.484 1.00 23.92 216 LYS A N 1
ATOM 1710 C CA . LYS A 1 216 ? -32.041 35.132 48.665 1.00 23.92 216 LYS A CA 1
ATOM 1711 C C . LYS A 1 216 ? -31.757 34.793 47.191 1.00 23.92 216 LYS A C 1
ATOM 1713 O O . LYS A 1 216 ? -30.651 35.026 46.721 1.00 23.92 216 LYS A O 1
ATOM 1718 N N . LYS A 1 217 ? -32.771 34.367 46.429 1.00 24.66 217 LYS A N 1
ATOM 1719 C CA . LYS A 1 217 ? -32.760 34.581 44.970 1.00 24.66 217 LYS A CA 1
ATOM 1720 C C . LYS A 1 217 ? -32.919 36.082 44.702 1.00 24.66 217 LYS A C 1
ATOM 1722 O O . LYS A 1 217 ? -33.772 36.700 45.344 1.00 24.66 217 LYS A O 1
ATOM 1727 N N . LYS A 1 218 ? -32.273 36.614 43.663 1.00 21.80 218 LYS A N 1
ATOM 1728 C CA . LYS A 1 218 ? -32.989 37.466 42.703 1.00 21.80 218 LYS A CA 1
ATOM 1729 C C . LYS A 1 218 ? -32.351 37.433 41.317 1.00 21.80 218 LYS A C 1
ATOM 1731 O O . LYS A 1 218 ? -31.165 37.180 41.169 1.00 21.80 218 LYS A O 1
ATOM 1736 N N . ILE A 1 219 ? -33.213 37.632 40.330 1.00 23.88 219 ILE A N 1
ATOM 1737 C CA . ILE A 1 219 ? -32.919 37.669 38.900 1.00 23.88 219 ILE A CA 1
ATOM 1738 C C . ILE A 1 219 ? -32.591 39.115 38.520 1.00 23.88 219 ILE A C 1
ATOM 1740 O O . ILE A 1 219 ? -33.257 40.027 39.013 1.00 23.88 219 ILE A O 1
ATOM 1744 N N . ILE A 1 220 ? -31.655 39.306 37.591 1.00 21.14 220 ILE A N 1
ATOM 1745 C CA . ILE A 1 220 ? -31.652 40.454 36.679 1.00 21.14 220 ILE A CA 1
ATOM 1746 C C . ILE A 1 220 ? -31.550 39.888 35.259 1.00 21.14 220 ILE A C 1
ATOM 1748 O O . ILE A 1 220 ? -30.738 39.001 35.007 1.00 21.14 220 ILE A O 1
ATOM 1752 N N . VAL A 1 221 ? -32.402 40.378 34.358 1.00 21.80 221 VAL A N 1
ATOM 1753 C CA . VAL A 1 221 ? -32.354 40.089 32.920 1.00 21.80 221 VAL A CA 1
ATOM 1754 C C . VAL A 1 221 ? -32.165 41.411 32.195 1.00 21.80 221 VAL A C 1
ATOM 1756 O O . VAL A 1 221 ? -33.029 42.278 32.269 1.00 21.80 221 VAL A O 1
ATOM 1759 N N . PHE A 1 222 ? -31.065 41.510 31.459 1.00 22.55 222 PHE A N 1
ATOM 1760 C CA . PHE A 1 222 ? -30.899 42.376 30.298 1.00 22.55 222 PHE A CA 1
ATOM 1761 C C . PHE A 1 222 ? -30.101 41.551 29.269 1.00 22.55 222 PHE A C 1
ATOM 1763 O O . PHE A 1 222 ? -29.234 40.775 29.658 1.00 22.55 222 PHE A O 1
ATOM 1770 N N . GLY A 1 223 ? -30.362 41.608 27.965 1.00 22.17 223 GLY A N 1
ATOM 1771 C CA . GLY A 1 223 ? -31.269 42.509 27.254 1.00 22.17 223 GLY A CA 1
ATOM 1772 C C . GLY A 1 223 ? -30.517 43.156 26.101 1.00 22.17 223 GLY A C 1
ATOM 1773 O O . GLY A 1 223 ? -30.005 44.258 26.252 1.00 22.17 223 GLY A O 1
ATOM 1774 N N . SER A 1 224 ? -30.404 42.447 24.979 1.00 23.88 224 SER A N 1
ATOM 1775 C CA . SER A 1 224 ? -29.598 42.851 23.823 1.00 23.88 224 SER A CA 1
ATOM 1776 C C . SER A 1 224 ? -30.422 42.808 22.538 1.00 23.88 224 SER A C 1
ATOM 1778 O O . SER A 1 224 ? -30.249 41.942 21.678 1.00 23.88 224 SER A O 1
ATOM 1780 N N . GLU A 1 225 ? -31.340 43.764 22.406 1.00 24.39 225 GLU A N 1
ATOM 1781 C CA . GLU A 1 225 ? -31.948 44.033 21.110 1.00 24.39 225 GLU A CA 1
ATOM 1782 C C . GLU A 1 225 ? -30.996 44.790 20.172 1.00 24.39 225 GLU A C 1
ATOM 1784 O O . GLU A 1 225 ? -30.096 45.529 20.567 1.00 24.39 225 GLU A O 1
ATOM 1789 N N . ARG A 1 226 ? -31.271 44.557 18.891 1.00 24.14 226 ARG A N 1
ATOM 1790 C CA . ARG A 1 226 ? -30.957 45.322 17.676 1.00 24.14 226 ARG A CA 1
ATOM 1791 C C . ARG A 1 226 ? -30.895 46.858 17.939 1.00 24.14 226 ARG A C 1
ATOM 1793 O O . ARG A 1 226 ? -31.594 47.356 18.807 1.00 24.14 226 ARG A O 1
ATOM 1800 N N . ASN A 1 227 ? -30.231 47.705 17.142 1.00 21.81 227 ASN A N 1
ATOM 1801 C CA . ASN A 1 227 ? -30.096 47.609 15.685 1.00 21.81 227 ASN A CA 1
ATOM 1802 C C . ASN A 1 227 ? -29.157 48.683 15.073 1.00 21.81 227 ASN A C 1
ATOM 1804 O O . ASN A 1 227 ? -29.301 49.852 15.402 1.00 21.81 227 ASN A O 1
ATOM 1808 N N . SER A 1 228 ? -28.401 48.317 14.026 1.00 22.03 228 SER A N 1
ATOM 1809 C CA . SER A 1 228 ? -28.078 49.134 12.823 1.00 22.03 228 SER A CA 1
ATOM 1810 C C . SER A 1 228 ? -27.333 50.496 12.893 1.00 22.03 228 SER A C 1
ATOM 1812 O O . SER A 1 228 ? -27.642 51.335 13.726 1.00 22.03 228 SER A O 1
ATOM 1814 N N . LYS A 1 229 ? -26.571 50.786 11.809 1.00 21.52 229 LYS A N 1
ATOM 1815 C CA . LYS A 1 229 ? -26.168 52.134 11.295 1.00 21.52 229 LYS A CA 1
ATOM 1816 C C . LYS A 1 229 ? -25.118 52.889 12.146 1.00 21.52 229 LYS A C 1
ATOM 1818 O O . LYS A 1 229 ? -25.046 52.673 13.342 1.00 21.52 229 LYS A O 1
ATOM 1823 N N . LYS A 1 230 ? -24.255 53.774 11.613 1.00 22.17 230 LYS A N 1
ATOM 1824 C CA . LYS A 1 230 ? -23.937 54.314 10.252 1.00 22.17 230 LYS A CA 1
ATOM 1825 C C . LYS A 1 230 ? -22.406 54.706 10.272 1.00 22.17 230 LYS A C 1
ATOM 1827 O O . LYS A 1 230 ? -21.837 54.672 11.353 1.00 22.17 230 LYS A O 1
ATOM 1832 N N . VAL A 1 231 ? -21.614 54.870 9.189 1.00 22.69 231 VAL A N 1
ATOM 1833 C CA . VAL A 1 231 ? -21.517 56.010 8.214 1.00 22.69 231 VAL A CA 1
ATOM 1834 C C . VAL A 1 231 ? -21.398 57.376 8.945 1.00 22.69 231 VAL A C 1
ATOM 1836 O O . VAL A 1 231 ? -22.144 57.561 9.896 1.00 22.69 231 VAL A O 1
ATOM 1839 N N . ASP A 1 232 ? -20.534 58.374 8.686 1.00 22.97 232 ASP A N 1
ATOM 1840 C CA . ASP A 1 232 ? -19.789 58.990 7.545 1.00 22.97 232 ASP A CA 1
ATOM 1841 C C . ASP A 1 232 ? -18.414 59.549 8.086 1.00 22.97 232 ASP A C 1
ATOM 1843 O O . ASP A 1 232 ? -18.275 59.607 9.303 1.00 22.97 232 ASP A O 1
ATOM 1847 N N . VAL A 1 233 ? -17.387 60.082 7.375 1.00 24.14 233 VAL A N 1
ATOM 1848 C CA . VAL A 1 233 ? -16.843 60.003 5.984 1.00 24.14 233 VAL A CA 1
ATOM 1849 C C . VAL A 1 233 ? -15.553 60.887 5.848 1.00 24.14 233 VAL A C 1
ATOM 1851 O O . VAL A 1 233 ? -15.430 61.852 6.594 1.00 24.14 233 VAL A O 1
ATOM 1854 N N . ARG A 1 234 ? -14.686 60.659 4.827 1.00 23.16 234 ARG A N 1
ATOM 1855 C CA . ARG A 1 234 ? -13.537 61.510 4.338 1.00 23.16 234 ARG A CA 1
ATOM 1856 C C . ARG A 1 234 ? -12.272 61.582 5.232 1.00 23.16 234 ARG A C 1
ATOM 1858 O O . ARG A 1 234 ? -12.351 61.304 6.416 1.00 23.16 234 ARG A O 1
ATOM 1865 N N . GLY A 1 235 ? -11.085 61.942 4.713 1.00 24.34 235 GLY A N 1
ATOM 1866 C CA . GLY A 1 235 ? -10.648 62.181 3.315 1.00 24.34 235 GLY A CA 1
ATOM 1867 C C . GLY A 1 235 ? -9.475 63.186 3.204 1.00 24.34 235 GLY A C 1
ATOM 1868 O O . GLY A 1 235 ? -9.029 63.667 4.236 1.00 24.34 235 GLY A O 1
ATOM 1869 N N . MET A 1 236 ? -9.071 63.543 1.965 1.00 22.30 236 MET A N 1
ATOM 1870 C CA . MET A 1 236 ? -8.068 64.585 1.589 1.00 22.30 236 MET A CA 1
ATOM 1871 C C . MET A 1 236 ? -6.593 64.213 1.924 1.00 22.30 236 MET A C 1
ATOM 1873 O O . MET A 1 236 ? -6.308 63.835 3.049 1.00 22.30 236 MET A O 1
ATOM 1877 N N . SER A 1 237 ? -5.670 64.022 0.958 1.00 24.03 237 SER A N 1
ATOM 1878 C CA . SER A 1 237 ? -5.026 64.942 -0.027 1.00 24.03 237 SER A CA 1
ATOM 1879 C C . SER A 1 237 ? -3.808 65.688 0.560 1.00 24.03 237 SER A C 1
ATOM 1881 O O . SER A 1 237 ? -3.814 65.955 1.754 1.00 24.03 237 SER A O 1
ATOM 1883 N N . THR A 1 238 ? -2.759 66.075 -0.179 1.00 23.98 238 THR A N 1
ATOM 1884 C CA . THR A 1 238 ? -2.481 66.119 -1.645 1.00 23.98 238 THR A CA 1
ATOM 1885 C C . THR A 1 238 ? -1.151 65.364 -1.993 1.00 23.98 238 THR A C 1
ATOM 1887 O O . THR A 1 238 ? -0.964 64.328 -1.361 1.00 23.98 238 THR A O 1
ATOM 1890 N N . GLU A 1 239 ? -0.217 65.637 -2.939 1.00 26.05 239 GLU A N 1
ATOM 1891 C CA . GLU A 1 239 ? 0.057 66.651 -4.008 1.00 26.05 239 GLU A CA 1
ATOM 1892 C C . GLU A 1 239 ? 1.094 66.091 -5.051 1.00 26.05 239 GLU A C 1
ATOM 1894 O O . GLU A 1 239 ? 1.580 64.978 -4.866 1.00 26.05 239 GLU A O 1
ATOM 1899 N N . GLU A 1 240 ? 1.379 66.845 -6.133 1.00 29.95 240 GLU A N 1
ATOM 1900 C CA . GLU A 1 240 ? 2.660 67.110 -6.881 1.00 29.95 240 GLU A CA 1
ATOM 1901 C C . GLU A 1 240 ? 3.880 66.126 -6.899 1.00 29.95 240 GLU A C 1
ATOM 1903 O O . GLU A 1 240 ? 4.222 65.516 -5.892 1.00 29.95 240 GLU A O 1
ATOM 1908 N N . ASP A 1 241 ? 4.684 65.979 -7.980 1.00 27.03 241 ASP A N 1
ATOM 1909 C CA . ASP A 1 241 ? 4.686 66.523 -9.371 1.00 27.03 241 ASP A CA 1
ATOM 1910 C C . ASP A 1 241 ? 5.640 65.697 -10.307 1.00 27.03 241 ASP A C 1
ATOM 1912 O O . ASP A 1 241 ? 6.359 64.829 -9.810 1.00 27.03 241 ASP A O 1
ATOM 1916 N N . GLY A 1 242 ? 5.731 65.983 -11.628 1.00 25.23 242 GLY A N 1
ATOM 1917 C CA . GLY A 1 242 ? 6.951 65.665 -12.426 1.00 25.23 242 GLY A CA 1
ATOM 1918 C C . GLY A 1 242 ? 6.864 65.123 -13.880 1.00 25.23 242 GLY A C 1
ATOM 1919 O O . GLY A 1 242 ? 7.214 63.978 -14.132 1.00 25.23 242 GLY A O 1
ATOM 1920 N N . GLU A 1 243 ? 6.534 65.988 -14.849 1.00 26.33 243 GLU A N 1
ATOM 1921 C CA . GLU A 1 243 ? 6.992 66.023 -16.273 1.00 26.33 243 GLU A CA 1
ATOM 1922 C C . GLU A 1 243 ? 6.845 64.843 -17.295 1.00 26.33 243 GLU A C 1
ATOM 1924 O O . GLU A 1 243 ? 7.628 63.902 -17.346 1.00 26.33 243 GLU A O 1
ATOM 1929 N N . LYS A 1 244 ? 5.949 65.068 -18.283 1.00 28.56 244 LYS A N 1
ATOM 1930 C CA . LYS A 1 244 ? 6.153 65.086 -19.770 1.00 28.56 244 LYS A CA 1
ATOM 1931 C C . LYS A 1 244 ? 6.981 63.954 -20.431 1.00 28.56 244 LYS A C 1
ATOM 1933 O O . LYS A 1 244 ? 8.188 63.854 -20.252 1.00 28.56 244 LYS A O 1
ATOM 1938 N N . THR A 1 245 ? 6.422 63.211 -21.399 1.00 26.17 245 THR A N 1
ATOM 1939 C CA . THR A 1 245 ? 6.394 63.560 -22.857 1.00 26.17 245 THR A CA 1
ATOM 1940 C C . THR A 1 245 ? 5.725 62.419 -23.680 1.00 26.17 245 THR A C 1
ATOM 1942 O O . THR A 1 245 ? 5.642 61.309 -23.167 1.00 26.17 245 THR A O 1
ATOM 1945 N N . GLN A 1 246 ? 5.300 62.525 -24.959 1.00 27.75 246 GLN A N 1
ATOM 1946 C CA . GLN A 1 246 ? 4.655 63.588 -25.777 1.00 27.75 246 GLN A CA 1
ATOM 1947 C C . GLN A 1 246 ? 4.214 62.994 -27.159 1.00 27.75 246 GLN A C 1
ATOM 1949 O O . GLN A 1 246 ? 4.807 62.007 -27.571 1.00 27.75 246 GLN A O 1
ATOM 1954 N N . VAL A 1 247 ? 3.287 63.645 -27.901 1.00 28.11 247 VAL A N 1
ATOM 1955 C CA . VAL A 1 247 ? 2.996 63.496 -29.372 1.00 28.11 247 VAL A CA 1
ATOM 1956 C C . VAL A 1 247 ? 2.419 62.126 -29.843 1.00 28.11 247 VAL A C 1
ATOM 1958 O O . VAL A 1 247 ? 3.073 61.106 -29.690 1.00 28.11 247 VAL A O 1
ATOM 1961 N N . ASN A 1 248 ? 1.168 61.965 -30.326 1.00 25.59 248 ASN A N 1
ATOM 1962 C CA . ASN A 1 248 ? 0.366 62.577 -31.433 1.00 25.59 248 ASN A CA 1
ATOM 1963 C C . ASN A 1 248 ? 0.447 61.786 -32.771 1.00 25.59 248 ASN A C 1
ATOM 1965 O O . ASN A 1 248 ? 1.510 61.255 -33.065 1.00 25.59 248 ASN A O 1
ATOM 1969 N N . THR A 1 249 ? -0.570 61.698 -33.655 1.00 27.16 249 THR A N 1
ATOM 1970 C CA . THR A 1 249 ? -2.040 61.981 -33.620 1.00 27.16 249 THR A CA 1
ATOM 1971 C C . THR A 1 249 ? -2.752 61.280 -34.813 1.00 27.16 249 THR A C 1
ATOM 1973 O O . THR A 1 249 ? -2.103 60.615 -35.614 1.00 27.16 249 THR A O 1
ATOM 1976 N N . ASP A 1 250 ? -4.075 61.504 -34.929 1.00 24.25 250 ASP A N 1
ATOM 1977 C CA . ASP A 1 250 ? -4.909 61.514 -36.155 1.00 24.25 250 ASP A CA 1
ATOM 1978 C C . ASP A 1 250 ? -5.677 60.225 -36.523 1.00 24.25 250 ASP A C 1
ATOM 1980 O O . ASP A 1 250 ? -5.095 59.155 -36.645 1.00 24.25 250 ASP A O 1
ATOM 1984 N N . SER A 1 251 ? -7.023 60.181 -36.593 1.00 26.34 251 SER A N 1
ATOM 1985 C CA . SER A 1 251 ? -8.088 61.153 -36.979 1.00 26.34 251 SER A CA 1
ATOM 1986 C C . SER A 1 251 ? -8.237 61.327 -38.514 1.00 26.34 251 SER A C 1
ATOM 1988 O O . SER A 1 251 ? -7.240 61.290 -39.220 1.00 26.34 251 SER A O 1
ATOM 1990 N N . HIS A 1 252 ? -9.429 61.457 -39.133 1.00 30.28 252 HIS A N 1
ATOM 1991 C CA . HIS A 1 252 ? -10.812 61.581 -38.622 1.00 30.28 252 HIS A CA 1
ATOM 1992 C C . HIS A 1 252 ? -11.880 61.357 -39.749 1.00 30.28 252 HIS A C 1
ATOM 1994 O O . HIS A 1 252 ? -11.548 61.534 -40.913 1.00 30.28 252 HIS A O 1
ATOM 2000 N N . GLN A 1 253 ? -13.169 61.137 -39.387 1.00 27.22 253 GLN A N 1
ATOM 2001 C CA . GLN A 1 253 ? -14.404 61.470 -40.175 1.00 27.22 253 GLN A CA 1
ATOM 2002 C C . GLN A 1 253 ? -14.741 60.639 -41.468 1.00 27.22 253 GLN A C 1
ATOM 2004 O O . GLN A 1 253 ? -13.847 60.043 -42.049 1.00 27.22 253 GLN A O 1
ATOM 2009 N N . THR A 1 254 ? -15.996 60.471 -41.967 1.00 24.27 254 THR A N 1
ATOM 2010 C CA . THR A 1 254 ? -17.362 60.931 -41.555 1.00 24.27 254 THR A CA 1
ATOM 2011 C C . THR A 1 254 ? -18.549 60.068 -42.097 1.00 24.27 254 THR A C 1
ATOM 2013 O O . THR A 1 254 ? -18.484 59.536 -43.194 1.00 24.27 254 THR A O 1
ATOM 2016 N N . ASN A 1 255 ? -19.688 60.094 -41.370 1.00 26.12 255 ASN A N 1
ATOM 2017 C CA . ASN A 1 255 ? -21.118 60.037 -41.808 1.00 26.12 255 ASN A CA 1
ATOM 2018 C C . ASN A 1 255 ? -21.799 58.806 -42.494 1.00 26.12 255 ASN A C 1
ATOM 2020 O O . ASN A 1 255 ? -21.709 58.646 -43.701 1.00 26.12 255 ASN A O 1
ATOM 2024 N N . LYS A 1 256 ? -22.654 58.096 -41.711 1.00 25.22 256 LYS A N 1
ATOM 2025 C CA . LYS A 1 256 ? -24.165 58.062 -41.710 1.00 25.22 256 LYS A CA 1
ATOM 2026 C C . LYS A 1 256 ? -24.991 57.884 -43.023 1.00 25.22 256 LYS A C 1
ATOM 2028 O O . LYS A 1 256 ? -24.501 58.273 -44.074 1.00 25.22 256 LYS A O 1
ATOM 2033 N N . PRO A 1 257 ? -26.310 57.514 -42.967 1.00 43.16 257 PRO A N 1
ATOM 2034 C CA . PRO A 1 257 ? -27.162 57.045 -41.834 1.00 43.16 257 PRO A CA 1
ATOM 2035 C C . PRO A 1 257 ? -28.086 55.815 -42.122 1.00 43.16 257 PRO A C 1
ATOM 2037 O O . PRO A 1 257 ? -28.365 55.548 -43.282 1.00 43.16 257 PRO A O 1
ATOM 2040 N N . SER A 1 258 ? -28.682 55.181 -41.085 1.00 23.94 258 SER A N 1
ATOM 2041 C CA . SER A 1 258 ? -30.162 55.040 -40.886 1.00 23.94 258 SER A CA 1
ATOM 2042 C C . SER A 1 258 ? -30.594 53.974 -39.841 1.00 23.94 258 SER A C 1
ATOM 2044 O O . SER A 1 258 ? -29.947 52.946 -39.711 1.00 23.94 258 SER A O 1
ATOM 2046 N N . GLU A 1 259 ? -31.735 54.241 -39.183 1.00 27.95 259 GLU A N 1
ATOM 2047 C CA . GLU A 1 259 ? -32.676 53.358 -38.437 1.00 27.95 259 GLU A CA 1
ATOM 2048 C C . GLU A 1 259 ? -32.304 52.588 -37.132 1.00 27.95 259 GLU A C 1
ATOM 2050 O O . GLU A 1 259 ? -31.312 51.882 -37.030 1.00 27.95 259 GLU A O 1
ATOM 2055 N N . ALA A 1 260 ? -33.235 52.719 -36.164 1.00 26.30 260 ALA A N 1
ATOM 2056 C CA . ALA A 1 260 ? -33.603 51.866 -35.013 1.00 26.30 260 ALA A CA 1
ATOM 2057 C C . ALA A 1 260 ? -32.556 51.385 -33.966 1.00 26.30 260 ALA A C 1
ATOM 2059 O O . ALA A 1 260 ? -31.742 50.511 -34.238 1.00 26.30 260 ALA A O 1
ATOM 2060 N N . GLY A 1 261 ? -32.735 51.798 -32.692 1.00 25.38 261 GLY A N 1
ATOM 2061 C CA . GLY A 1 261 ? -32.296 51.003 -31.521 1.00 25.38 261 GLY A CA 1
ATOM 2062 C C . GLY A 1 261 ? -31.503 51.709 -30.404 1.00 25.38 261 GLY A C 1
ATOM 2063 O O . GLY A 1 261 ? -30.367 51.333 -30.129 1.00 25.38 261 GLY A O 1
ATOM 2064 N N . GLU A 1 262 ? -32.089 52.684 -29.706 1.00 27.17 262 GLU A N 1
ATOM 2065 C CA . GLU A 1 262 ? -31.563 53.190 -28.418 1.00 27.17 262 GLU A CA 1
ATOM 2066 C C . GLU A 1 262 ? -31.809 52.161 -27.284 1.00 27.17 262 GLU A C 1
ATOM 2068 O O . GLU A 1 262 ? -32.843 51.500 -27.295 1.00 27.17 262 GLU A O 1
ATOM 2073 N N . THR A 1 263 ? -30.978 51.963 -26.248 1.00 26.41 263 THR A N 1
ATOM 2074 C CA . THR A 1 263 ? -29.649 52.500 -25.863 1.00 26.41 263 THR A CA 1
ATOM 2075 C C . THR A 1 263 ? -28.887 51.459 -25.005 1.00 26.41 263 THR A C 1
ATOM 2077 O O . THR A 1 263 ? -29.485 50.509 -24.501 1.00 26.41 263 THR A O 1
ATOM 2080 N N . GLY A 1 264 ? -27.567 51.619 -24.817 1.00 23.31 264 GLY A N 1
ATOM 2081 C CA . GLY A 1 264 ? -26.750 50.779 -23.912 1.00 23.31 264 GLY A CA 1
ATOM 2082 C C . GLY A 1 264 ? -26.881 51.145 -22.415 1.00 23.31 264 GLY A C 1
ATOM 2083 O O . GLY A 1 264 ? -27.654 52.025 -22.057 1.00 23.31 264 GLY A O 1
ATOM 2084 N N . SER A 1 265 ? -26.153 50.541 -21.464 1.00 24.36 265 SER A N 1
ATOM 2085 C CA . SER A 1 265 ? -25.039 49.576 -21.566 1.00 24.36 265 SER A CA 1
ATOM 2086 C C . SER A 1 265 ? -24.903 48.740 -20.273 1.00 24.36 265 SER A C 1
ATOM 2088 O O . SER A 1 265 ? -25.108 49.288 -19.186 1.00 24.36 265 SER A O 1
ATOM 2090 N N . PRO A 1 266 ? -24.472 47.463 -20.322 1.00 28.67 266 PRO A N 1
ATOM 2091 C CA . PRO A 1 266 ? -24.171 46.673 -19.126 1.00 28.67 266 PRO A CA 1
ATOM 2092 C C . PRO A 1 266 ? -22.673 46.688 -18.770 1.00 28.67 266 PRO A C 1
ATOM 2094 O O . PRO A 1 266 ? -21.822 46.342 -19.584 1.00 28.67 266 PRO A O 1
ATOM 2097 N N . ASN A 1 267 ? -22.338 47.012 -17.517 1.00 24.86 267 ASN A N 1
ATOM 2098 C CA . ASN A 1 267 ? -20.991 46.808 -16.967 1.00 24.86 267 ASN A CA 1
ATOM 2099 C C . ASN A 1 267 ? -21.067 46.385 -15.488 1.00 24.86 267 ASN A C 1
ATOM 2101 O O . ASN A 1 267 ? -21.053 47.239 -14.595 1.00 24.86 267 ASN A O 1
ATOM 2105 N N . LYS A 1 268 ? -21.231 45.073 -15.229 1.00 27.11 268 LYS A N 1
ATOM 2106 C CA . LYS A 1 268 ? -21.059 44.424 -13.909 1.00 27.11 268 LYS A CA 1
ATOM 2107 C C . LYS A 1 268 ? -21.254 42.900 -13.945 1.00 27.11 268 LYS A C 1
ATOM 2109 O O . LYS A 1 268 ? -22.170 42.416 -14.593 1.00 27.11 268 LYS A O 1
ATOM 2114 N N . LYS A 1 269 ? -20.490 42.214 -13.081 1.00 24.56 269 LYS A N 1
ATOM 2115 C CA . LYS A 1 269 ? -20.774 40.908 -12.442 1.00 24.56 269 LYS A CA 1
ATOM 2116 C C . LYS A 1 269 ? -21.115 39.720 -13.360 1.00 24.56 269 LYS A C 1
ATOM 2118 O O . LYS A 1 269 ? -22.281 39.481 -13.659 1.00 24.56 269 LYS A O 1
ATOM 2123 N N . TYR A 1 270 ? -20.137 38.840 -13.578 1.00 23.55 270 TYR A N 1
ATOM 2124 C CA . TYR A 1 270 ? -20.455 37.421 -13.752 1.00 23.55 270 TYR A CA 1
ATOM 2125 C C . TYR A 1 270 ? -20.871 36.824 -12.408 1.00 23.55 270 TYR A C 1
ATOM 2127 O O . TYR A 1 270 ? -20.115 36.861 -11.439 1.00 23.55 270 TYR A O 1
ATOM 2135 N N . ASN A 1 271 ? -22.092 36.300 -12.350 1.00 23.30 271 ASN A N 1
ATOM 2136 C CA . ASN A 1 271 ? -22.615 35.591 -11.195 1.00 23.30 271 ASN A CA 1
ATOM 2137 C C . ASN A 1 271 ? -23.398 34.365 -11.681 1.00 23.30 271 ASN A C 1
ATOM 2139 O O . ASN A 1 271 ? -24.208 34.480 -12.596 1.00 23.30 271 ASN A O 1
ATOM 2143 N N . LYS A 1 272 ? -23.118 33.221 -11.054 1.00 24.97 272 LYS A N 1
ATOM 2144 C CA . LYS A 1 272 ? -23.878 31.959 -11.029 1.00 24.97 272 LYS A CA 1
ATOM 2145 C C . LYS A 1 272 ? -25.190 31.946 -11.845 1.00 24.97 272 LYS A C 1
ATOM 2147 O O . LYS A 1 272 ? -26.227 32.374 -11.342 1.00 24.97 272 LYS A O 1
ATOM 2152 N N . PHE A 1 273 ? -25.160 31.387 -13.058 1.00 23.36 273 PHE A N 1
ATOM 2153 C CA . PHE A 1 273 ? -26.374 31.155 -13.848 1.00 23.36 273 PHE A CA 1
ATOM 2154 C C . PHE A 1 273 ? -27.067 29.850 -13.441 1.00 23.36 273 PHE A C 1
ATOM 2156 O O . PHE A 1 273 ? -26.489 28.769 -13.528 1.00 23.36 273 PHE A O 1
ATOM 2163 N N . SER A 1 274 ? -28.326 29.964 -13.026 1.00 24.77 274 SER A N 1
ATOM 2164 C CA . SER A 1 274 ? -29.271 28.858 -12.864 1.00 24.77 274 SER A CA 1
ATOM 2165 C C . SER A 1 274 ? -30.298 28.907 -13.993 1.00 24.77 274 SER A C 1
ATOM 2167 O O . SER A 1 274 ? -30.882 29.965 -14.233 1.00 24.77 274 SER A O 1
ATOM 2169 N N . LEU A 1 275 ? -30.551 27.780 -14.659 1.00 25.86 275 LEU A N 1
ATOM 2170 C CA . LEU A 1 275 ? -31.668 27.655 -15.599 1.00 25.86 275 LEU A CA 1
ATOM 2171 C C . LEU A 1 275 ? -32.988 27.580 -14.824 1.00 25.86 275 LEU A C 1
ATOM 2173 O O . LEU A 1 275 ? -33.113 26.792 -13.890 1.00 25.86 275 LEU A O 1
ATOM 2177 N N . GLY A 1 276 ? -33.961 28.404 -15.215 1.00 23.62 276 GLY A N 1
ATOM 2178 C CA . GLY A 1 276 ? -35.307 28.406 -14.649 1.00 23.62 276 GLY A CA 1
ATOM 2179 C C . GLY A 1 276 ? -36.340 27.955 -15.677 1.00 23.62 276 GLY A C 1
ATOM 2180 O O . GLY A 1 276 ? -36.375 28.478 -16.791 1.00 23.62 276 GLY A O 1
ATOM 2181 N N . LEU A 1 277 ? -37.203 27.020 -15.283 1.00 25.55 277 LEU A N 1
ATOM 2182 C CA . LEU A 1 277 ? -38.504 26.818 -15.920 1.00 25.55 277 LEU A CA 1
ATOM 2183 C C . LEU A 1 277 ? -39.538 27.726 -15.235 1.00 25.55 277 LEU A C 1
ATOM 2185 O O . LEU A 1 277 ? -39.337 28.163 -14.102 1.00 25.55 277 LEU A O 1
ATOM 2189 N N . LYS A 1 278 ? -40.603 28.079 -15.957 1.00 25.47 278 LYS A N 1
ATOM 2190 C CA . LYS A 1 278 ? -41.575 29.092 -15.522 1.00 25.47 278 LYS A CA 1
ATOM 2191 C C . LYS A 1 278 ? -42.615 28.503 -14.569 1.00 25.47 278 LYS A C 1
ATOM 2193 O O . LYS A 1 278 ? -43.183 27.458 -14.868 1.00 25.47 278 LYS A O 1
ATOM 2198 N N . GLU A 1 279 ? -42.939 29.247 -13.517 1.00 25.03 279 GLU A N 1
ATOM 2199 C CA . GLU A 1 279 ? -44.234 29.155 -12.839 1.00 25.03 279 GLU A CA 1
ATOM 2200 C C . GLU A 1 279 ? -45.166 30.251 -13.372 1.00 25.03 279 GLU A C 1
ATOM 2202 O O . GLU A 1 279 ? -44.717 31.361 -13.675 1.00 25.03 279 GLU A O 1
ATOM 2207 N N . ASP A 1 280 ? -46.461 29.945 -13.462 1.00 27.05 280 ASP A N 1
ATOM 2208 C CA . ASP A 1 280 ? -47.508 30.928 -13.744 1.00 27.05 280 ASP A CA 1
ATOM 2209 C C . ASP A 1 280 ? -48.196 31.409 -12.455 1.00 27.05 280 ASP A C 1
ATOM 2211 O O . ASP A 1 280 ? -48.080 30.814 -11.382 1.00 27.05 280 ASP A O 1
ATOM 2215 N N . LYS A 1 281 ? -48.863 32.561 -12.544 1.00 27.97 281 LYS A N 1
ATOM 2216 C CA . LYS A 1 281 ? -49.239 33.376 -11.377 1.00 27.97 281 LYS A CA 1
ATOM 2217 C C . LYS A 1 281 ? -50.378 32.773 -10.546 1.00 27.97 281 LYS A C 1
ATOM 2219 O O . LYS A 1 281 ? -51.407 32.379 -11.088 1.00 27.97 281 LYS A O 1
ATOM 2224 N N . LYS A 1 282 ? -50.274 32.892 -9.217 1.00 25.38 282 LYS A N 1
ATOM 2225 C CA . LYS A 1 282 ? -51.454 32.917 -8.336 1.00 25.38 282 LYS A CA 1
ATOM 2226 C C . LYS A 1 282 ? -52.120 34.294 -8.369 1.00 25.38 282 LYS A C 1
ATOM 2228 O O . LYS A 1 282 ? -51.432 35.311 -8.310 1.00 25.38 282 LYS A O 1
ATOM 2233 N N . GLY A 1 283 ? -53.450 34.300 -8.403 1.00 24.17 283 GLY A N 1
ATOM 2234 C CA . GLY A 1 283 ? -54.266 35.380 -7.848 1.00 24.17 283 GLY A CA 1
ATOM 2235 C C . GLY A 1 283 ? -54.683 35.029 -6.417 1.00 24.17 283 GLY A C 1
ATOM 2236 O O . GLY A 1 283 ? -54.714 33.852 -6.052 1.00 24.17 283 GLY A O 1
ATOM 2237 N N . GLU A 1 284 ? -54.970 36.042 -5.610 1.00 27.69 284 GLU A N 1
ATOM 2238 C CA . GLU A 1 284 ? -55.546 35.885 -4.272 1.00 27.69 284 GLU A CA 1
ATOM 2239 C C . GLU A 1 284 ? -57.070 35.764 -4.375 1.00 27.69 284 GLU A C 1
ATOM 2241 O O . GLU A 1 284 ? -57.672 36.501 -5.151 1.00 27.69 284 GLU A O 1
ATOM 2246 N N . ASP A 1 285 ? -57.690 34.910 -3.556 1.00 25.30 285 ASP A N 1
ATOM 2247 C CA . ASP A 1 285 ? -58.931 35.288 -2.868 1.00 25.30 285 ASP A CA 1
ATOM 2248 C C . ASP A 1 285 ? -59.173 34.418 -1.616 1.00 25.30 285 ASP A C 1
ATOM 2250 O O . ASP A 1 285 ? -58.435 33.465 -1.346 1.00 25.30 285 ASP A O 1
ATOM 2254 N N . THR A 1 286 ? -60.169 34.786 -0.810 1.00 26.25 286 THR A N 1
ATOM 2255 C CA . THR A 1 286 ? -60.372 34.301 0.568 1.00 26.25 286 THR A CA 1
ATOM 2256 C C . THR A 1 286 ? -61.623 33.429 0.743 1.00 26.25 286 THR A C 1
ATOM 2258 O O . THR A 1 286 ? -62.635 33.700 0.106 1.00 26.25 286 THR A O 1
ATOM 2261 N N . CYS A 1 287 ? -61.578 32.420 1.640 1.00 22.41 287 CYS A N 1
ATOM 2262 C CA . CYS A 1 287 ? -62.588 32.199 2.705 1.00 22.41 287 CYS A CA 1
ATOM 2263 C C . CYS A 1 287 ? -62.426 30.900 3.538 1.00 22.41 287 CYS A C 1
ATOM 2265 O O . CYS A 1 287 ? -62.176 29.831 2.997 1.00 22.41 287 CYS A O 1
ATOM 2267 N N . THR A 1 288 ? -62.712 31.037 4.845 1.00 25.25 288 THR A N 1
ATOM 2268 C CA . THR A 1 288 ? -63.349 30.080 5.796 1.00 25.25 288 THR A CA 1
ATOM 2269 C C . THR A 1 288 ? -62.805 28.661 6.063 1.00 25.25 288 THR A C 1
ATOM 2271 O O . THR A 1 288 ? -62.416 27.914 5.175 1.00 25.25 288 THR A O 1
ATOM 2274 N N . ASN A 1 289 ? -62.912 28.259 7.338 1.00 30.67 289 ASN A N 1
ATOM 2275 C CA . ASN A 1 289 ? -62.703 26.896 7.846 1.00 30.67 289 ASN A CA 1
ATOM 2276 C C . ASN A 1 289 ? -63.774 25.915 7.321 1.00 30.67 289 ASN A C 1
ATOM 2278 O O . ASN A 1 289 ? -64.933 26.310 7.223 1.00 30.67 289 ASN A O 1
ATOM 2282 N N . ASP A 1 290 ? -63.442 24.628 7.147 1.00 27.20 290 ASP A N 1
ATOM 2283 C CA . ASP A 1 290 ? -63.714 23.622 8.196 1.00 27.20 290 ASP A CA 1
ATOM 2284 C C . ASP A 1 290 ? -63.132 22.220 7.894 1.00 27.20 290 ASP A C 1
ATOM 2286 O O . ASP A 1 290 ? -62.766 21.901 6.765 1.00 27.20 290 ASP A O 1
ATOM 2290 N N . SER A 1 291 ? -63.124 21.367 8.928 1.00 28.17 291 SER A N 1
ATOM 2291 C CA . SER A 1 291 ? -62.825 19.916 8.941 1.00 28.17 291 SER A CA 1
ATOM 2292 C C . SER A 1 291 ? -61.357 19.426 8.848 1.00 28.17 291 SER A C 1
ATOM 2294 O O . SER A 1 291 ? -60.509 19.928 8.117 1.00 28.17 291 SER A O 1
ATOM 2296 N N . LEU A 1 292 ? -61.086 18.389 9.652 1.00 30.00 292 LEU A N 1
ATOM 2297 C CA . LEU A 1 292 ? -59.852 17.597 9.817 1.00 30.00 292 LEU A CA 1
ATOM 2298 C C . LEU A 1 292 ? -60.157 16.129 9.409 1.00 30.00 292 LEU A C 1
ATOM 2300 O O . LEU A 1 292 ? -61.334 15.780 9.320 1.00 30.00 292 LEU A O 1
ATOM 2304 N N . PRO A 1 293 ? -59.186 15.192 9.415 1.00 46.03 293 PRO A N 1
ATOM 2305 C CA . PRO A 1 293 ? -57.848 15.224 8.809 1.00 46.03 293 PRO A CA 1
ATOM 2306 C C . PRO A 1 293 ? -57.586 13.962 7.937 1.00 46.03 293 PRO A C 1
ATOM 2308 O O . PRO A 1 293 ? -58.220 12.927 8.131 1.00 46.03 293 PRO A O 1
ATOM 2311 N N . GLY A 1 294 ? -56.592 13.972 7.036 1.00 27.27 294 GLY A N 1
ATOM 2312 C CA . GLY A 1 294 ? -56.279 12.776 6.230 1.00 27.27 294 GLY A CA 1
ATOM 2313 C C . GLY A 1 294 ? -54.879 12.733 5.611 1.00 27.27 294 GLY A C 1
ATOM 2314 O O . GLY A 1 294 ? -54.575 13.522 4.731 1.00 27.27 294 GLY A O 1
ATOM 2315 N N . GLN A 1 295 ? -54.065 11.774 6.072 1.00 28.62 295 GLN A N 1
ATOM 2316 C CA . GLN A 1 295 ? -52.879 11.189 5.415 1.00 28.62 295 GLN A CA 1
ATOM 2317 C C . GLN A 1 295 ? -51.939 12.131 4.628 1.00 28.62 295 GLN A C 1
ATOM 2319 O O . GLN A 1 295 ? -52.047 12.288 3.415 1.00 28.62 295 GLN A O 1
ATOM 2324 N N . CYS A 1 296 ? -50.893 12.624 5.300 1.00 26.59 296 CYS A N 1
ATOM 2325 C CA . CYS A 1 296 ? -49.661 13.028 4.617 1.00 26.59 296 CYS A CA 1
ATOM 2326 C C . CYS A 1 296 ? -48.821 11.771 4.323 1.00 26.59 296 CYS A C 1
ATOM 2328 O O . CYS A 1 296 ? -48.360 11.110 5.255 1.00 26.59 296 CYS A O 1
ATOM 2330 N N . SER A 1 297 ? -48.648 11.413 3.050 1.00 38.59 297 SER A N 1
ATOM 2331 C CA . SER A 1 297 ? -47.866 10.244 2.627 1.00 38.59 297 SER A CA 1
ATOM 2332 C C . SER A 1 297 ? -46.359 10.519 2.708 1.00 38.59 297 SER A C 1
ATOM 2334 O O . SER A 1 297 ? -45.847 11.376 1.986 1.00 38.59 297 SER A O 1
ATOM 2336 N N . SER A 1 298 ? -45.631 9.779 3.546 1.00 45.84 298 SER A N 1
ATOM 2337 C CA . SER A 1 298 ? -44.169 9.872 3.651 1.00 45.84 298 SER A CA 1
ATOM 2338 C C . SER A 1 298 ? -43.489 9.330 2.390 1.00 45.84 298 SER A C 1
ATOM 2340 O O . SER A 1 298 ? -43.522 8.130 2.134 1.00 45.84 298 SER A O 1
ATOM 2342 N N . SER A 1 299 ? -42.851 10.207 1.613 1.00 67.56 299 SER A N 1
ATOM 2343 C CA . SER A 1 299 ? -42.253 9.894 0.305 1.00 67.56 299 SER A CA 1
ATOM 2344 C C . SER A 1 299 ? -40.845 9.278 0.381 1.00 67.56 299 SER A C 1
ATOM 2346 O O . SER A 1 299 ? -40.008 9.575 -0.472 1.00 67.56 299 SER A O 1
ATOM 2348 N N . TYR A 1 300 ? -40.539 8.534 1.446 1.00 73.38 300 TYR A N 1
ATOM 2349 C CA . TYR A 1 300 ? -39.209 7.969 1.684 1.00 73.38 300 TYR A CA 1
ATOM 2350 C C . TYR A 1 300 ? -39.239 6.787 2.663 1.00 73.38 300 TYR A C 1
ATOM 2352 O O . TYR A 1 300 ? -40.057 6.756 3.588 1.00 73.38 300 TYR A O 1
ATOM 2360 N N . CYS A 1 301 ? -38.332 5.828 2.478 1.00 80.38 301 CYS A N 1
ATOM 2361 C CA . CYS A 1 301 ? -38.300 4.577 3.243 1.00 80.38 301 CYS A CA 1
ATOM 2362 C C . CYS A 1 301 ? -37.513 4.687 4.565 1.00 80.38 301 CYS A C 1
ATOM 2364 O O . CYS A 1 301 ? -36.499 5.382 4.646 1.00 80.38 301 CYS A O 1
ATOM 2366 N N . LYS A 1 302 ? -37.962 3.987 5.617 1.00 84.00 302 LYS A N 1
ATOM 2367 C CA . LYS A 1 302 ? -37.285 3.907 6.926 1.00 84.00 302 LYS A CA 1
ATOM 2368 C C . LYS A 1 302 ? -37.381 2.507 7.533 1.00 84.00 302 LYS A C 1
ATOM 2370 O O . LYS A 1 302 ? -38.428 1.874 7.423 1.00 84.00 302 LYS A O 1
ATOM 2375 N N . ASN A 1 303 ? -36.334 2.068 8.238 1.00 85.06 303 ASN A N 1
ATOM 2376 C CA . ASN A 1 303 ? -36.415 0.888 9.107 1.00 85.06 303 ASN A CA 1
ATOM 2377 C C . ASN A 1 303 ? -37.131 1.219 10.429 1.00 85.06 303 ASN A C 1
ATOM 2379 O O . ASN A 1 303 ? -37.417 2.381 10.735 1.00 85.06 303 ASN A O 1
ATOM 2383 N N . ALA A 1 304 ? -37.397 0.197 11.246 1.00 82.38 304 ALA A N 1
ATOM 2384 C CA . ALA A 1 304 ? -38.158 0.344 12.488 1.00 82.38 304 ALA A CA 1
ATOM 2385 C C . ALA A 1 304 ? -37.461 1.217 13.563 1.00 82.38 304 ALA A C 1
ATOM 2387 O O . ALA A 1 304 ? -38.113 1.711 14.481 1.00 82.38 304 ALA A O 1
ATOM 2388 N N . ILE A 1 305 ? -36.154 1.466 13.419 1.00 84.12 305 ILE A N 1
ATOM 2389 C CA . ILE A 1 305 ? -35.341 2.347 14.279 1.00 84.12 305 ILE A CA 1
ATOM 2390 C C . ILE A 1 305 ? -35.426 3.822 13.816 1.00 84.12 305 ILE A C 1
ATOM 2392 O O . ILE A 1 305 ? -34.999 4.737 14.520 1.00 84.12 305 ILE A O 1
ATOM 2396 N N . GLY A 1 306 ? -36.026 4.087 12.650 1.00 82.69 306 GLY A N 1
ATOM 2397 C CA . GLY A 1 306 ? -36.173 5.425 12.071 1.00 82.69 306 GLY A CA 1
ATOM 2398 C C . GLY A 1 306 ? -34.991 5.866 11.201 1.00 82.69 306 GLY A C 1
ATOM 2399 O O . GLY A 1 306 ? -34.906 7.044 10.832 1.00 82.69 306 GLY A O 1
ATOM 2400 N N . ILE A 1 307 ? -34.091 4.943 10.854 1.00 86.25 307 ILE A N 1
ATOM 2401 C CA . ILE A 1 307 ? -33.007 5.157 9.892 1.00 86.25 307 ILE A CA 1
ATOM 2402 C C . ILE A 1 307 ? -33.590 5.144 8.479 1.00 86.25 307 ILE A C 1
ATOM 2404 O O . ILE A 1 307 ? -34.365 4.247 8.154 1.00 86.25 307 ILE A O 1
ATOM 2408 N N . GLN A 1 308 ? -33.241 6.128 7.640 1.00 86.31 308 GLN A N 1
ATOM 2409 C CA . GLN A 1 308 ? -33.616 6.099 6.223 1.00 86.31 308 GLN A CA 1
ATOM 2410 C C . GLN A 1 308 ? -32.846 4.984 5.508 1.00 86.31 308 GLN A C 1
ATOM 2412 O O . GLN A 1 308 ? -31.629 4.880 5.651 1.00 86.31 308 GLN A O 1
ATOM 2417 N N . THR A 1 309 ? -33.568 4.157 4.759 1.00 85.00 309 THR A N 1
ATOM 2418 C CA . THR A 1 309 ? -33.024 3.031 3.990 1.00 85.00 309 THR A CA 1
ATOM 2419 C C . THR A 1 309 ? -32.867 3.406 2.515 1.00 85.00 309 THR A C 1
ATOM 2421 O O . THR A 1 309 ? -33.162 4.530 2.111 1.00 85.00 309 THR A O 1
ATOM 2424 N N . LEU A 1 310 ? -32.449 2.445 1.687 1.00 85.62 310 LEU A N 1
ATOM 2425 C CA . LEU A 1 310 ? -32.723 2.501 0.249 1.00 85.62 310 LEU A CA 1
ATOM 2426 C C . LEU A 1 310 ? -34.240 2.593 -0.007 1.00 85.62 310 LEU A C 1
ATOM 2428 O O . LEU A 1 310 ? -35.041 2.154 0.826 1.00 85.62 310 LEU A O 1
ATOM 2432 N N . SER A 1 311 ? -34.614 3.139 -1.167 1.00 87.50 311 SER A N 1
ATOM 2433 C CA . SER A 1 311 ? -36.003 3.196 -1.632 1.00 87.50 311 SER A CA 1
ATOM 2434 C C . SER A 1 311 ? -36.548 1.793 -1.911 1.00 87.50 311 SER A C 1
ATOM 2436 O O . SER A 1 311 ? -35.774 0.908 -2.277 1.00 87.50 311 SER A O 1
ATOM 2438 N N . SER A 1 312 ? -37.866 1.572 -1.783 1.00 83.25 312 SER A N 1
ATOM 2439 C CA . SER A 1 312 ? -38.466 0.238 -1.989 1.00 83.25 312 SER A CA 1
ATOM 2440 C C . SER A 1 312 ? -38.073 -0.368 -3.336 1.00 83.25 312 SER A C 1
ATOM 2442 O O . SER A 1 312 ? -37.607 -1.493 -3.368 1.00 83.25 312 SER A O 1
ATOM 2444 N N . SER A 1 313 ? -38.118 0.415 -4.423 1.00 85.81 313 SER A N 1
ATOM 2445 C CA . SER A 1 313 ? -37.698 -0.036 -5.760 1.00 85.81 313 SER A CA 1
ATOM 2446 C C . SER A 1 313 ? -36.269 -0.602 -5.781 1.00 85.81 313 SER A C 1
ATOM 2448 O O . SER A 1 313 ? -36.027 -1.642 -6.391 1.00 85.81 313 SER A O 1
ATOM 2450 N N . LEU A 1 314 ? -35.313 0.033 -5.091 1.00 87.25 314 LEU A N 1
ATOM 2451 C CA . LEU A 1 314 ? -33.943 -0.480 -4.977 1.00 87.25 314 LEU A CA 1
ATOM 2452 C C . LEU A 1 314 ? -33.844 -1.665 -4.009 1.00 87.25 314 LEU A C 1
ATOM 2454 O O . LEU A 1 314 ? -33.135 -2.624 -4.298 1.00 87.25 314 LEU A O 1
ATOM 2458 N N . ALA A 1 315 ? -34.558 -1.628 -2.883 1.00 85.69 315 ALA A N 1
ATOM 2459 C CA . ALA A 1 315 ? -34.578 -2.726 -1.922 1.00 85.69 315 ALA A CA 1
ATOM 2460 C C . ALA A 1 315 ? -35.153 -4.014 -2.540 1.00 85.69 315 ALA A C 1
ATOM 2462 O O . ALA A 1 315 ? -34.558 -5.076 -2.384 1.00 85.69 315 ALA A O 1
ATOM 2463 N N . ASP A 1 316 ? -36.234 -3.911 -3.314 1.00 85.31 316 ASP A N 1
ATOM 2464 C CA . ASP A 1 316 ? -36.868 -5.021 -4.029 1.00 85.31 316 ASP A CA 1
ATOM 2465 C C . ASP A 1 316 ? -35.944 -5.590 -5.123 1.00 85.31 316 ASP A C 1
ATOM 2467 O O . ASP A 1 316 ? -35.884 -6.803 -5.315 1.00 85.31 316 ASP A O 1
ATOM 2471 N N . GLN A 1 317 ? -35.172 -4.739 -5.813 1.00 88.19 317 GLN A N 1
ATOM 2472 C CA . GLN A 1 317 ? -34.180 -5.173 -6.810 1.00 88.19 317 GLN A CA 1
ATOM 2473 C C . GLN A 1 317 ? -32.970 -5.893 -6.185 1.00 88.19 317 GLN A C 1
ATOM 2475 O O . GLN A 1 317 ? -32.442 -6.822 -6.791 1.00 88.19 317 GLN A O 1
ATOM 2480 N N . ILE A 1 318 ? -32.519 -5.469 -4.999 1.00 85.44 318 ILE A N 1
ATOM 2481 C CA . ILE A 1 318 ? -31.266 -5.936 -4.374 1.00 85.44 318 ILE A CA 1
ATOM 2482 C C . ILE A 1 318 ? -31.496 -7.087 -3.378 1.00 85.44 318 ILE A C 1
ATOM 2484 O O . ILE A 1 318 ? -30.663 -7.985 -3.268 1.00 85.44 318 ILE A O 1
ATOM 2488 N N . PHE A 1 319 ? -32.611 -7.070 -2.644 1.00 83.94 319 PHE A N 1
ATOM 2489 C CA . PHE A 1 319 ? -32.872 -7.942 -1.491 1.00 83.94 319 PHE A CA 1
ATOM 2490 C C . PHE A 1 319 ? -34.103 -8.849 -1.665 1.00 83.94 319 PHE A C 1
ATOM 2492 O O . PHE A 1 319 ? -34.602 -9.393 -0.681 1.00 83.94 319 PHE A O 1
ATOM 2499 N N . SER A 1 320 ? -34.564 -9.072 -2.902 1.00 77.31 320 SER A N 1
ATOM 2500 C CA . SER A 1 320 ? -35.690 -9.973 -3.238 1.00 77.31 320 SER A CA 1
ATOM 2501 C C . SER A 1 320 ? -35.600 -11.390 -2.643 1.00 77.31 320 SER A C 1
ATOM 2503 O O . SER A 1 320 ? -36.616 -12.068 -2.498 1.00 77.31 320 SER A O 1
ATOM 2505 N N . THR A 1 321 ? -34.394 -11.842 -2.297 1.00 74.38 321 THR A N 1
ATOM 2506 C CA . THR A 1 321 ? -34.083 -13.160 -1.726 1.00 74.38 321 THR A CA 1
ATOM 2507 C C . THR A 1 321 ? -34.003 -13.183 -0.192 1.00 74.38 321 THR A C 1
ATOM 2509 O O . THR A 1 321 ? -33.847 -14.257 0.392 1.00 74.38 321 THR A O 1
ATOM 2512 N N . VAL A 1 322 ? -34.115 -12.036 0.488 1.00 73.81 322 VAL A N 1
ATOM 2513 C CA . VAL A 1 322 ? -33.950 -11.931 1.946 1.00 73.81 322 VAL A CA 1
ATOM 2514 C C . VAL A 1 322 ? -35.250 -12.275 2.676 1.00 73.81 322 VAL A C 1
ATOM 2516 O O . VAL A 1 322 ? -36.253 -11.570 2.580 1.00 73.81 322 VAL A O 1
ATOM 2519 N N . THR A 1 323 ? -35.224 -13.342 3.474 1.00 72.38 323 THR A N 1
ATOM 2520 C CA . THR A 1 323 ? -36.319 -13.692 4.389 1.00 72.38 323 THR A CA 1
ATOM 2521 C C . THR A 1 323 ? -36.382 -12.720 5.575 1.00 72.38 323 THR A C 1
ATOM 2523 O O . THR A 1 323 ? -35.359 -12.544 6.244 1.00 72.38 323 THR A O 1
ATOM 2526 N N . PRO A 1 324 ? -37.551 -12.135 5.902 1.00 70.31 324 PRO A N 1
ATOM 2527 C CA . PRO A 1 324 ? -37.730 -11.362 7.131 1.00 70.31 324 PRO A CA 1
ATOM 2528 C C . PRO A 1 324 ? -37.437 -12.185 8.393 1.00 70.31 324 PRO A C 1
ATOM 2530 O O . PRO A 1 324 ? -37.659 -13.397 8.415 1.00 70.31 324 PRO A O 1
ATOM 2533 N N . LYS A 1 325 ? -36.988 -11.513 9.461 1.00 72.88 325 LYS A N 1
ATOM 2534 C CA . LYS A 1 325 ? -36.870 -12.102 10.805 1.00 72.88 325 LYS A CA 1
ATOM 2535 C C . LYS A 1 325 ? -38.232 -12.505 11.374 1.00 72.88 325 LYS A C 1
ATOM 2537 O O . LYS A 1 325 ? -39.255 -11.900 11.044 1.00 72.88 325 LYS A O 1
ATOM 2542 N N . ASP A 1 326 ? -38.222 -13.453 12.309 1.00 79.06 326 ASP A N 1
ATOM 2543 C CA . ASP A 1 326 ? -39.385 -13.747 13.146 1.00 79.06 326 ASP A CA 1
ATOM 2544 C C . ASP A 1 326 ? -39.831 -12.492 13.911 1.00 79.06 326 ASP A C 1
ATOM 2546 O O . ASP A 1 326 ? -39.025 -11.798 14.534 1.00 79.06 326 ASP A O 1
ATOM 2550 N N . ALA A 1 327 ? -41.137 -12.212 13.903 1.00 79.19 327 ALA A N 1
ATOM 2551 C CA . ALA A 1 327 ? -41.687 -10.958 14.427 1.00 79.19 327 ALA A CA 1
ATOM 2552 C C . ALA A 1 327 ? -41.396 -10.726 15.925 1.00 79.19 327 ALA A C 1
ATOM 2554 O O . ALA A 1 327 ? -41.305 -9.580 16.361 1.00 79.19 327 ALA A O 1
ATOM 2555 N N . GLN A 1 328 ? -41.220 -11.798 16.709 1.00 77.88 328 GLN A N 1
ATOM 2556 C CA . GLN A 1 328 ? -40.803 -11.692 18.109 1.00 77.88 328 GLN A CA 1
ATOM 2557 C C . GLN A 1 328 ? -39.319 -11.310 18.238 1.00 77.88 328 GLN A C 1
ATOM 2559 O O . GLN A 1 328 ? -39.001 -10.421 19.023 1.00 77.88 328 GLN A O 1
ATOM 2564 N N . GLU A 1 329 ? -38.418 -11.930 17.465 1.00 77.12 329 GLU A N 1
ATOM 2565 C CA . GLU A 1 329 ? -36.986 -11.587 17.484 1.00 77.12 329 GLU A CA 1
ATOM 2566 C C . GLU A 1 329 ? -36.782 -10.139 17.019 1.00 77.12 329 GLU A C 1
ATOM 2568 O O . GLU A 1 329 ? -36.082 -9.379 17.678 1.00 77.12 329 GLU A O 1
ATOM 2573 N N . ALA A 1 330 ? -37.493 -9.711 15.969 1.00 80.31 330 ALA A N 1
ATOM 2574 C CA . ALA A 1 330 ? -37.473 -8.329 15.493 1.00 80.31 330 ALA A CA 1
ATOM 2575 C C . ALA A 1 330 ? -37.948 -7.307 16.552 1.00 80.31 330 ALA A C 1
ATOM 2577 O O . ALA A 1 330 ? -37.405 -6.204 16.625 1.00 80.31 330 ALA A O 1
ATOM 2578 N N . GLN A 1 331 ? -38.928 -7.658 17.394 1.00 85.06 331 GLN A N 1
ATOM 2579 C CA . GLN A 1 331 ? -39.388 -6.799 18.494 1.00 85.06 331 GLN A CA 1
ATOM 2580 C C . GLN A 1 331 ? -38.382 -6.767 19.659 1.00 85.06 331 GLN A C 1
ATOM 2582 O O . GLN A 1 331 ? -38.081 -5.693 20.180 1.00 85.06 331 GLN A O 1
ATOM 2587 N N . GLU A 1 332 ? -37.816 -7.917 20.037 1.00 84.50 332 GLU A N 1
ATOM 2588 C CA . GLU A 1 332 ? -36.741 -8.010 21.037 1.00 84.50 332 GLU A CA 1
ATOM 2589 C C . GLU A 1 332 ? -35.495 -7.214 20.584 1.00 84.50 332 GLU A C 1
ATOM 2591 O O . GLU A 1 332 ? -34.874 -6.497 21.369 1.00 84.50 332 GLU A O 1
ATOM 2596 N N . ASP A 1 333 ? -35.158 -7.269 19.294 1.00 85.19 333 ASP A N 1
ATOM 2597 C CA . ASP A 1 333 ? -34.093 -6.488 18.660 1.00 85.19 333 ASP A CA 1
ATOM 2598 C C . ASP A 1 333 ? -34.368 -4.982 18.652 1.00 85.19 333 ASP A C 1
ATOM 2600 O O . ASP A 1 333 ? -33.469 -4.191 18.964 1.00 85.19 333 ASP A O 1
ATOM 2604 N N . LEU A 1 334 ? -35.599 -4.574 18.330 1.00 87.12 334 LEU A N 1
ATOM 2605 C CA . LEU A 1 334 ? -36.036 -3.178 18.362 1.00 87.12 334 LEU A CA 1
ATOM 2606 C C . LEU A 1 334 ? -35.870 -2.579 19.762 1.00 87.12 334 LEU A C 1
ATOM 2608 O O . LEU A 1 334 ? -35.332 -1.480 19.903 1.00 87.12 334 LEU A O 1
ATOM 2612 N N . GLU A 1 335 ? -36.320 -3.293 20.795 1.00 88.75 335 GLU A N 1
ATOM 2613 C CA . GLU A 1 335 ? -36.280 -2.826 22.183 1.00 88.75 335 GLU A CA 1
ATOM 2614 C C . GLU A 1 335 ? -34.838 -2.696 22.688 1.00 88.75 335 GLU A C 1
ATOM 2616 O O . GLU A 1 335 ? -34.461 -1.628 23.177 1.00 88.75 335 GLU A O 1
ATOM 2621 N N . ARG A 1 336 ? -33.978 -3.698 22.441 1.00 88.38 336 ARG A N 1
ATOM 2622 C CA . ARG A 1 336 ? -32.537 -3.606 22.753 1.00 88.38 336 ARG A CA 1
ATOM 2623 C C . ARG A 1 336 ? -31.863 -2.436 22.027 1.00 88.38 336 ARG A C 1
ATOM 2625 O O . ARG A 1 336 ? -31.081 -1.698 22.631 1.00 88.38 336 ARG A O 1
ATOM 2632 N N . SER A 1 337 ? -32.188 -2.230 20.749 1.00 91.00 337 SER A N 1
ATOM 2633 C CA . SER A 1 337 ? -31.637 -1.132 19.940 1.00 91.00 337 SER A CA 1
ATOM 2634 C C . SER A 1 337 ? -32.083 0.238 20.459 1.00 91.00 337 SER A C 1
ATOM 2636 O O . SER A 1 337 ? -31.272 1.155 20.610 1.00 91.00 337 SER A O 1
ATOM 2638 N N . ARG A 1 338 ? -33.366 0.368 20.808 1.00 91.62 338 ARG A N 1
ATOM 2639 C CA . ARG A 1 338 ? -33.944 1.568 21.416 1.00 91.62 338 ARG A CA 1
ATOM 2640 C C . ARG A 1 338 ? -33.272 1.912 22.739 1.00 91.62 338 ARG A C 1
ATOM 2642 O O . ARG A 1 338 ? -32.858 3.057 22.908 1.00 91.62 338 ARG A O 1
ATOM 2649 N N . ASP A 1 339 ? -33.128 0.955 23.649 1.00 91.06 339 ASP A N 1
ATOM 2650 C CA . ASP A 1 339 ? -32.556 1.204 24.974 1.00 91.06 339 ASP A CA 1
ATOM 2651 C C . ASP A 1 339 ? -31.071 1.591 24.890 1.00 91.06 339 ASP A C 1
ATOM 2653 O O . ASP A 1 339 ? -30.635 2.534 25.556 1.00 91.06 339 ASP A O 1
ATOM 2657 N N . HIS A 1 340 ? -30.307 0.968 23.986 1.00 91.44 340 HIS A N 1
ATOM 2658 C CA . HIS A 1 340 ? -28.927 1.364 23.694 1.00 91.44 340 HIS A CA 1
ATOM 2659 C C . HIS A 1 340 ? -28.832 2.802 23.143 1.00 91.44 340 HIS A C 1
ATOM 2661 O O . HIS A 1 340 ? -28.032 3.614 23.621 1.00 91.44 340 HIS A O 1
ATOM 2667 N N . LEU A 1 341 ? -29.682 3.162 22.175 1.00 91.75 341 LEU A N 1
ATOM 2668 C CA . LEU A 1 341 ? -29.730 4.517 21.615 1.00 91.75 341 LEU A CA 1
ATOM 2669 C C . LEU A 1 341 ? -30.274 5.553 22.615 1.00 91.75 341 LEU A C 1
ATOM 2671 O O . LEU A 1 341 ? -29.896 6.724 22.532 1.00 91.75 341 LEU A O 1
ATOM 2675 N N . GLN A 1 342 ? -31.112 5.162 23.579 1.00 92.50 342 GLN A N 1
ATOM 2676 C CA . GLN A 1 342 ? -31.533 6.026 24.689 1.00 92.50 342 GLN A CA 1
ATOM 2677 C C . GLN A 1 342 ? -30.402 6.239 25.702 1.00 92.50 342 GLN A C 1
ATOM 2679 O O . GLN A 1 342 ? -30.143 7.385 26.074 1.00 92.50 342 GLN A O 1
ATOM 2684 N N . ALA A 1 343 ? -29.663 5.189 26.076 1.00 89.56 343 ALA A N 1
ATOM 2685 C CA . ALA A 1 343 ? -28.517 5.278 26.985 1.00 89.56 343 ALA A CA 1
ATOM 2686 C C . ALA A 1 343 ? -27.400 6.202 26.458 1.00 89.56 343 ALA A C 1
ATOM 2688 O O . ALA A 1 343 ? -26.755 6.906 27.237 1.00 89.56 343 ALA A O 1
ATOM 2689 N N . HIS A 1 344 ? -27.209 6.260 25.136 1.00 89.69 344 HIS A N 1
ATOM 2690 C CA . HIS A 1 344 ? -26.280 7.191 24.481 1.00 89.69 344 HIS A CA 1
ATOM 2691 C C . HIS A 1 344 ? -26.917 8.531 24.054 1.00 89.69 344 HIS A C 1
ATOM 2693 O O . HIS A 1 344 ? -26.242 9.373 23.457 1.00 89.69 344 HIS A O 1
ATOM 2699 N N . GLY A 1 345 ? -28.194 8.769 24.373 1.00 88.00 345 GLY A N 1
ATOM 2700 C CA . GLY A 1 345 ? -28.888 10.031 24.098 1.00 88.00 345 GLY A CA 1
ATOM 2701 C C . GLY A 1 345 ? -29.033 10.350 22.607 1.00 88.00 345 GLY A C 1
ATOM 2702 O O . GLY A 1 345 ? -28.912 11.513 22.217 1.00 88.00 345 GLY A O 1
ATOM 2703 N N . LEU A 1 346 ? -29.227 9.334 21.763 1.00 88.44 346 LEU A N 1
ATOM 2704 C CA . LEU A 1 346 ? -29.376 9.439 20.305 1.00 88.44 346 LEU A CA 1
ATOM 2705 C C . LEU A 1 346 ? -30.813 9.204 19.819 1.00 88.44 346 LEU A C 1
ATOM 2707 O O . LEU A 1 346 ? -31.212 9.776 18.808 1.00 88.44 346 LEU A O 1
ATOM 2711 N N . TRP A 1 347 ? -31.592 8.406 20.553 1.00 87.12 347 TRP A N 1
ATOM 2712 C CA . TRP A 1 347 ? -32.993 8.108 20.241 1.00 87.12 347 TRP A CA 1
ATOM 2713 C C . TRP A 1 347 ? -33.852 9.380 20.068 1.00 87.12 347 TRP A C 1
ATOM 2715 O O . TRP A 1 347 ? -33.648 10.374 20.766 1.00 87.12 347 TRP A O 1
ATOM 2725 N N . ASN A 1 348 ? -34.836 9.334 19.160 1.00 83.06 348 ASN A N 1
ATOM 2726 C CA . ASN A 1 348 ? -35.736 10.445 18.795 1.00 83.06 348 ASN A CA 1
ATOM 2727 C C . ASN A 1 348 ? -35.060 11.738 18.266 1.00 83.06 348 ASN A C 1
ATOM 2729 O O . ASN A 1 348 ? -35.697 12.791 18.258 1.00 83.06 348 ASN A O 1
ATOM 2733 N N . LYS A 1 349 ? -33.801 11.705 17.803 1.00 79.94 349 LYS A N 1
ATOM 2734 C CA . LYS A 1 349 ? -33.175 12.867 17.139 1.00 79.94 349 LYS A CA 1
ATOM 2735 C C . LYS A 1 349 ? -33.588 13.007 15.672 1.00 79.94 349 LYS A C 1
ATOM 2737 O O . LYS A 1 349 ? -33.791 12.023 14.969 1.00 79.94 349 LYS A O 1
ATOM 2742 N N . GLU A 1 350 ? -33.668 14.250 15.198 1.00 70.75 350 GLU A N 1
ATOM 2743 C CA . GLU A 1 350 ? -34.102 14.565 13.834 1.00 70.75 350 GLU A CA 1
ATOM 2744 C C . GLU A 1 350 ? -33.025 14.245 12.782 1.00 70.75 350 GLU A C 1
ATOM 2746 O O . GLU A 1 350 ? -32.014 14.942 12.639 1.00 70.75 350 GLU A O 1
ATOM 2751 N N . SER A 1 351 ? -33.278 13.204 11.990 1.00 69.44 351 SER A N 1
ATOM 2752 C CA . SER A 1 351 ? -32.515 12.846 10.792 1.00 69.44 351 SER A CA 1
ATOM 2753 C C . SER A 1 351 ? -32.681 13.888 9.680 1.00 69.44 351 SER A C 1
ATOM 2755 O O . SER A 1 351 ? -33.800 14.317 9.405 1.00 69.44 351 SER A O 1
ATOM 2757 N N . SER A 1 352 ? -31.610 14.240 8.965 1.00 71.25 352 SER A N 1
ATOM 2758 C CA . SER A 1 352 ? -31.753 14.832 7.625 1.00 71.25 352 SER A CA 1
ATOM 2759 C C . SER A 1 352 ? -32.286 13.767 6.667 1.00 71.25 352 SER A C 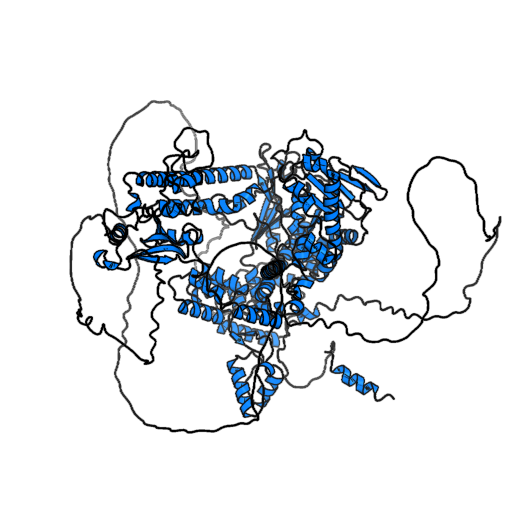1
ATOM 2761 O O . SER A 1 352 ? -31.666 12.716 6.538 1.00 71.25 352 SER A O 1
ATOM 2763 N N . VAL A 1 353 ? -33.423 14.038 6.028 1.00 76.00 353 VAL A N 1
ATOM 2764 C CA . VAL A 1 353 ? -34.056 13.144 5.048 1.00 76.00 353 VAL A CA 1
ATOM 2765 C C . VAL A 1 353 ? -33.627 13.544 3.638 1.00 76.00 353 VAL A C 1
ATOM 2767 O O . VAL A 1 353 ? -33.586 14.732 3.315 1.00 76.00 353 VAL A O 1
ATOM 2770 N N . ILE A 1 354 ? -33.329 12.549 2.809 1.00 80.44 354 ILE A N 1
ATOM 2771 C CA . ILE A 1 354 ? -33.069 12.683 1.370 1.00 80.44 354 ILE A CA 1
ATOM 2772 C C . ILE A 1 354 ? -34.340 12.204 0.636 1.00 80.44 354 ILE A C 1
ATOM 2774 O O . ILE A 1 354 ? -34.993 11.289 1.133 1.00 80.44 354 ILE A O 1
ATOM 2778 N N . PRO A 1 355 ? -34.767 12.791 -0.496 1.00 80.81 355 PRO A N 1
ATOM 2779 C CA . PRO A 1 355 ? -35.851 12.202 -1.286 1.00 80.81 355 PRO A CA 1
ATOM 2780 C C . PRO A 1 355 ? -35.439 10.831 -1.845 1.00 80.81 355 PRO A C 1
ATOM 2782 O O . PRO A 1 355 ? -34.302 10.662 -2.286 1.00 80.81 355 PRO A O 1
ATOM 2785 N N . ASP A 1 356 ? -36.361 9.870 -1.857 1.00 82.31 356 ASP A N 1
ATOM 2786 C CA . ASP A 1 356 ? -36.145 8.579 -2.514 1.00 82.31 356 ASP A CA 1
ATOM 2787 C C . ASP A 1 356 ? -36.127 8.742 -4.047 1.00 82.31 356 ASP A C 1
ATOM 2789 O O . ASP A 1 356 ? -36.856 9.561 -4.613 1.00 82.31 356 ASP A O 1
ATOM 2793 N N . TYR A 1 357 ? -35.321 7.922 -4.729 1.00 78.94 357 TYR A N 1
ATOM 2794 C CA . TYR A 1 357 ? -35.223 7.877 -6.192 1.00 78.94 357 TYR A CA 1
ATOM 2795 C C . TYR A 1 357 ? -35.572 6.473 -6.718 1.00 78.94 357 TYR A C 1
ATOM 2797 O O . TYR A 1 357 ? -35.180 5.466 -6.120 1.00 78.94 357 TYR A O 1
ATOM 2805 N N . ASP A 1 358 ? -36.281 6.403 -7.852 1.00 80.69 358 ASP A N 1
ATOM 2806 C CA . ASP A 1 358 ? -36.515 5.164 -8.614 1.00 80.69 358 ASP A CA 1
ATOM 2807 C C . ASP A 1 358 ? -35.347 4.923 -9.583 1.00 80.69 358 ASP A C 1
ATOM 2809 O O . ASP A 1 358 ? -35.391 5.304 -10.755 1.00 80.69 358 ASP A O 1
ATOM 2813 N N . LEU A 1 359 ? -34.259 4.344 -9.070 1.00 84.06 359 LEU A N 1
ATOM 2814 C CA . LEU A 1 359 ? -33.129 3.907 -9.886 1.00 84.06 359 LEU A CA 1
ATOM 2815 C C . LEU A 1 359 ? -33.323 2.441 -10.286 1.00 84.06 359 LEU A C 1
ATOM 2817 O O . LEU A 1 359 ? -33.490 1.566 -9.437 1.00 84.06 359 LEU A O 1
ATOM 2821 N N . LYS A 1 360 ? -33.255 2.175 -11.591 1.00 87.00 360 LYS A N 1
ATOM 2822 C CA . LYS A 1 360 ? -33.303 0.821 -12.151 1.00 87.00 360 LYS A CA 1
ATOM 2823 C C . LYS A 1 360 ? -31.886 0.331 -12.387 1.00 87.00 360 LYS A C 1
ATOM 2825 O O . LYS A 1 360 ? -31.127 0.959 -13.126 1.00 87.00 360 LYS A O 1
ATOM 2830 N N . LEU A 1 361 ? -31.537 -0.761 -11.723 1.00 87.44 361 LEU A N 1
ATOM 2831 C CA . LEU A 1 361 ? -30.214 -1.354 -11.778 1.00 87.44 361 LEU A CA 1
ATOM 2832 C C . LEU A 1 361 ? -30.027 -2.161 -13.074 1.00 87.44 361 LEU A C 1
ATOM 2834 O O . LEU A 1 361 ? -30.999 -2.639 -13.667 1.00 87.44 361 LEU A O 1
ATOM 2838 N N . PRO A 1 362 ? -28.773 -2.353 -13.516 1.00 88.44 362 PRO A N 1
ATOM 2839 C CA . PRO A 1 362 ? -28.420 -3.420 -14.442 1.00 88.44 362 PRO A CA 1
ATOM 2840 C C . PRO A 1 362 ? -28.965 -4.770 -13.951 1.00 88.44 362 PRO A C 1
ATOM 2842 O O . PRO A 1 362 ? -28.886 -5.041 -12.752 1.00 88.44 362 PRO A O 1
ATOM 2845 N N . PRO A 1 363 ? -29.479 -5.643 -14.837 1.00 90.75 363 PRO A N 1
ATOM 2846 C CA . PRO A 1 363 ? -29.893 -6.978 -14.427 1.00 90.75 363 PRO A CA 1
ATOM 2847 C C . PRO A 1 363 ? -28.681 -7.739 -13.880 1.00 90.75 363 PRO A C 1
ATOM 2849 O O . PRO A 1 363 ? -27.670 -7.888 -14.580 1.00 90.75 363 PRO A O 1
ATOM 2852 N N . LEU A 1 364 ? -28.795 -8.185 -12.628 1.00 92.50 364 LEU A N 1
ATOM 2853 C CA . LEU A 1 364 ? -27.814 -9.033 -11.955 1.00 92.50 364 LEU A CA 1
ATOM 2854 C C . LEU A 1 364 ? -27.770 -10.409 -12.631 1.00 92.50 364 LEU A C 1
ATOM 2856 O O . LEU A 1 364 ? -28.784 -10.881 -13.144 1.00 92.50 364 LEU A O 1
ATOM 2860 N N . GLU A 1 365 ? -26.608 -11.063 -12.604 1.00 93.69 365 GLU A N 1
ATOM 2861 C CA . GLU A 1 365 ? -26.474 -12.423 -13.160 1.00 93.69 365 GLU A CA 1
ATOM 2862 C C . GLU A 1 365 ? -27.041 -13.510 -12.218 1.00 93.69 365 GLU A C 1
ATOM 2864 O O . GLU A 1 365 ? -27.261 -14.639 -12.647 1.00 93.69 365 GLU A O 1
ATOM 2869 N N . ASP A 1 366 ? -27.290 -13.172 -10.946 1.00 92.25 366 ASP A N 1
ATOM 2870 C CA . ASP A 1 366 ? -27.947 -14.016 -9.938 1.00 92.25 366 ASP A CA 1
ATOM 2871 C C . ASP A 1 366 ? -28.689 -13.122 -8.910 1.00 92.25 366 ASP A C 1
ATOM 2873 O O . ASP A 1 366 ? -28.214 -12.013 -8.640 1.00 92.25 366 ASP A O 1
ATOM 2877 N N . PRO A 1 367 ? -29.846 -13.536 -8.350 1.00 87.81 367 PRO A N 1
ATOM 2878 C CA . PRO A 1 367 ? -30.583 -12.765 -7.341 1.00 87.81 367 PRO A CA 1
ATOM 2879 C C . PRO A 1 367 ? -30.034 -12.847 -5.895 1.00 87.81 367 PRO A C 1
ATOM 2881 O O . PRO A 1 367 ? -30.567 -12.169 -5.014 1.00 87.81 367 PRO A O 1
ATOM 2884 N N . ASP A 1 368 ? -28.999 -13.645 -5.604 1.00 89.75 368 ASP A N 1
ATOM 2885 C CA . ASP A 1 368 ? -28.166 -13.489 -4.397 1.00 89.75 368 ASP A CA 1
ATOM 2886 C C . ASP A 1 368 ? -26.895 -12.694 -4.755 1.00 89.75 368 ASP A C 1
ATOM 2888 O O . ASP A 1 368 ? -26.132 -13.083 -5.639 1.00 89.75 368 ASP A O 1
ATOM 2892 N N . LEU A 1 369 ? -26.630 -11.583 -4.052 1.00 89.62 369 LEU A N 1
ATOM 2893 C CA . LEU A 1 369 ? -25.467 -10.722 -4.317 1.00 89.62 369 LEU A CA 1
ATOM 2894 C C . LEU A 1 369 ? -24.110 -11.438 -4.195 1.00 89.62 369 LEU A C 1
ATOM 2896 O O . LEU A 1 369 ? -23.208 -11.163 -4.983 1.00 89.62 369 LEU A O 1
ATOM 2900 N N . ASP A 1 370 ? -23.939 -12.337 -3.222 1.00 90.81 370 ASP A N 1
ATOM 2901 C CA . ASP A 1 370 ? -22.697 -13.106 -3.054 1.00 90.81 370 ASP A CA 1
ATOM 2902 C C . ASP A 1 370 ? -22.511 -14.051 -4.248 1.00 90.81 370 ASP A C 1
ATOM 2904 O O . ASP A 1 370 ? -21.413 -14.156 -4.793 1.00 90.81 370 ASP A O 1
ATOM 2908 N N . GLN A 1 371 ? -23.593 -14.664 -4.735 1.00 93.50 371 GLN A N 1
ATOM 2909 C CA . GLN A 1 371 ? -23.545 -15.500 -5.932 1.00 93.50 371 GLN A CA 1
ATOM 2910 C C . GLN A 1 371 ? -23.331 -14.681 -7.217 1.00 93.50 371 GLN A C 1
ATOM 2912 O O . GLN A 1 371 ? -22.514 -15.078 -8.049 1.00 93.50 371 GLN A O 1
ATOM 2917 N N . HIS A 1 372 ? -23.949 -13.505 -7.359 1.00 94.62 372 HIS A N 1
ATOM 2918 C CA . HIS A 1 372 ? -23.687 -12.585 -8.470 1.00 94.62 372 HIS A CA 1
ATOM 2919 C C . HIS A 1 372 ? -22.205 -12.182 -8.519 1.00 94.62 372 HIS A C 1
ATOM 2921 O O . HIS A 1 372 ? -21.557 -12.351 -9.555 1.00 94.62 372 HIS A O 1
ATOM 2927 N N . PHE A 1 373 ? -21.635 -11.738 -7.391 1.00 96.56 373 PHE A N 1
ATOM 2928 C CA . PHE A 1 373 ? -20.217 -11.382 -7.304 1.00 96.56 373 PHE A CA 1
ATOM 2929 C C . PHE A 1 373 ? -19.278 -12.583 -7.479 1.00 96.56 373 PHE A C 1
ATOM 2931 O O . PHE A 1 373 ? -18.150 -12.400 -7.940 1.00 96.56 373 PHE A O 1
ATOM 2938 N N . ARG A 1 374 ? -19.707 -13.817 -7.172 1.00 96.88 374 ARG A N 1
ATOM 2939 C CA . ARG A 1 374 ? -18.964 -15.032 -7.555 1.00 96.88 374 ARG A CA 1
ATOM 2940 C C . ARG A 1 374 ? -18.937 -15.213 -9.067 1.00 96.88 374 ARG A C 1
ATOM 2942 O O . ARG A 1 374 ? -17.843 -15.359 -9.601 1.00 96.88 374 ARG A O 1
ATOM 2949 N N . VAL A 1 375 ? -20.092 -15.168 -9.736 1.00 97.50 375 VAL A N 1
ATOM 2950 C CA . VAL A 1 375 ? -20.210 -15.366 -11.194 1.00 97.50 375 VAL A CA 1
ATOM 2951 C C . VAL A 1 375 ? -19.338 -14.363 -11.948 1.00 97.50 375 VAL A C 1
ATOM 2953 O O . VAL A 1 375 ? -18.398 -14.774 -12.628 1.00 97.50 375 VAL A O 1
ATOM 2956 N N . ILE A 1 376 ? -19.555 -13.057 -11.753 1.00 97.62 376 ILE A N 1
ATOM 2957 C CA . ILE A 1 376 ? -18.852 -12.035 -12.549 1.00 97.62 376 ILE A CA 1
ATOM 2958 C C . ILE A 1 376 ? -17.347 -11.970 -12.257 1.00 97.62 376 ILE A C 1
ATOM 2960 O O . ILE A 1 376 ? -16.572 -11.536 -13.108 1.00 97.62 376 ILE A O 1
ATOM 2964 N N . ALA A 1 377 ? -16.905 -12.408 -11.074 1.00 98.00 377 ALA A N 1
ATOM 2965 C CA . ALA A 1 377 ? -15.483 -12.521 -10.764 1.00 98.00 377 ALA A CA 1
ATOM 2966 C C . ALA A 1 377 ? -14.855 -13.783 -11.357 1.00 98.00 377 ALA A C 1
ATOM 2968 O O . ALA A 1 377 ? -13.710 -13.732 -11.804 1.00 98.00 377 ALA A O 1
ATOM 2969 N N . GLU A 1 378 ? -15.572 -14.910 -11.348 1.00 97.44 378 GLU A N 1
ATOM 2970 C CA . GLU A 1 378 ? -15.096 -16.163 -11.929 1.00 97.44 378 GLU A CA 1
ATOM 2971 C C . GLU A 1 378 ? -14.919 -16.004 -13.442 1.00 97.44 378 GLU A C 1
ATOM 2973 O O . GLU A 1 378 ? -13.831 -16.267 -13.939 1.00 97.44 378 GLU A O 1
ATOM 2978 N N . GLU A 1 379 ? -15.895 -15.427 -14.150 1.00 96.00 379 GLU A N 1
ATOM 2979 C CA . GLU A 1 379 ? -15.777 -15.072 -15.576 1.00 96.00 379 GLU A CA 1
ATOM 2980 C C . GLU A 1 379 ? -14.538 -14.206 -15.873 1.00 96.00 379 GLU A C 1
ATOM 2982 O O . GLU A 1 379 ? -13.800 -14.455 -16.827 1.00 96.00 379 GLU A O 1
ATOM 2987 N N . GLN A 1 380 ? -14.262 -13.207 -15.028 1.00 96.06 380 GLN A N 1
ATOM 2988 C CA . GLN A 1 380 ? -13.131 -12.290 -15.205 1.00 96.06 380 GLN A CA 1
ATOM 2989 C C . GLN A 1 380 ? -11.755 -12.903 -14.904 1.00 96.06 380 GLN A C 1
ATOM 2991 O O . GLN A 1 380 ? -10.747 -12.342 -15.358 1.00 96.06 380 GLN A O 1
ATOM 2996 N N . CYS A 1 381 ? -11.686 -13.995 -14.129 1.00 97.19 381 CYS A N 1
ATOM 2997 C CA . CYS A 1 381 ? -10.424 -14.581 -13.665 1.00 97.19 381 CYS A CA 1
ATOM 2998 C C . CYS A 1 381 ? -10.165 -16.036 -14.091 1.00 97.19 381 CYS A C 1
ATOM 3000 O O . CYS A 1 381 ? -8.999 -16.434 -14.089 1.00 97.19 381 CYS A O 1
ATOM 3002 N N . ALA A 1 382 ? -11.177 -16.802 -14.508 1.00 97.25 382 ALA A N 1
ATOM 3003 C CA . ALA A 1 382 ? -11.038 -18.199 -14.926 1.00 97.25 382 ALA A CA 1
ATOM 3004 C C . ALA A 1 382 ? -10.001 -18.403 -16.050 1.00 97.25 382 ALA A C 1
ATOM 3006 O O . ALA A 1 382 ? -9.105 -19.219 -15.842 1.00 97.25 382 ALA A O 1
ATOM 3007 N N . PRO A 1 383 ? -9.960 -17.601 -17.140 1.00 97.31 383 PRO A N 1
ATOM 3008 C CA . PRO A 1 383 ? -8.926 -17.761 -18.170 1.00 97.31 383 PRO A CA 1
ATOM 3009 C C . PRO A 1 383 ? -7.496 -17.622 -17.626 1.00 97.31 383 PRO A C 1
ATOM 3011 O O . PRO A 1 383 ? -6.573 -18.278 -18.100 1.00 97.31 383 PRO A O 1
ATOM 3014 N N . TYR A 1 384 ? -7.302 -16.795 -16.595 1.00 98.12 384 TYR A N 1
ATOM 3015 C CA . TYR A 1 384 ? -6.007 -16.629 -15.935 1.00 98.12 384 TYR A CA 1
ATOM 3016 C C . TYR A 1 384 ? -5.729 -17.745 -14.921 1.00 98.12 384 TYR A C 1
ATOM 3018 O O . TYR A 1 384 ? -4.581 -18.164 -14.796 1.00 98.12 384 TYR A O 1
ATOM 3026 N N . LYS A 1 385 ? -6.753 -18.267 -14.228 1.00 97.56 385 LYS A N 1
ATOM 3027 C CA . LYS A 1 385 ? -6.627 -19.468 -13.384 1.00 97.56 385 LYS A CA 1
ATOM 3028 C C . LYS A 1 385 ? -6.215 -20.680 -14.212 1.00 97.56 385 LYS A C 1
ATOM 3030 O O . LYS A 1 385 ? -5.293 -21.377 -13.809 1.00 97.56 385 LYS A O 1
ATOM 3035 N N . ASP A 1 386 ? -6.844 -20.907 -15.360 1.00 97.56 386 ASP A N 1
ATOM 3036 C CA . ASP A 1 386 ? -6.567 -22.060 -16.220 1.00 97.56 386 ASP A CA 1
ATOM 3037 C C . ASP A 1 386 ? -5.140 -22.014 -16.775 1.00 97.56 386 ASP A C 1
ATOM 3039 O O . ASP A 1 386 ? -4.407 -22.998 -16.671 1.00 97.56 386 ASP A O 1
ATOM 3043 N N . LEU A 1 387 ? -4.690 -20.841 -17.234 1.00 98.00 387 LEU A N 1
ATOM 3044 C CA . LEU A 1 387 ? -3.301 -20.608 -17.639 1.00 98.00 387 LEU A CA 1
ATOM 3045 C C . LEU A 1 387 ? -2.291 -20.831 -16.496 1.00 98.00 387 LEU A C 1
ATOM 3047 O O . LEU A 1 387 ? -1.218 -21.391 -16.721 1.00 98.00 387 LEU A O 1
ATOM 3051 N N . LEU A 1 388 ? -2.622 -20.438 -15.262 1.00 98.06 388 LEU A N 1
ATOM 3052 C CA . LEU A 1 388 ? -1.777 -20.699 -14.090 1.00 98.06 388 LEU A CA 1
ATOM 3053 C C . LEU A 1 388 ? -1.793 -22.174 -13.672 1.00 98.06 388 LEU A C 1
ATOM 3055 O O . LEU A 1 388 ? -0.760 -22.690 -13.258 1.00 98.06 388 LEU A O 1
ATOM 3059 N N . ASN A 1 389 ? -2.930 -22.859 -13.795 1.00 96.56 389 ASN A N 1
ATOM 3060 C CA . ASN A 1 389 ? -3.064 -24.288 -13.517 1.00 96.56 389 ASN A CA 1
ATOM 3061 C C . ASN A 1 389 ? -2.285 -25.124 -14.545 1.00 96.56 389 ASN A C 1
ATOM 3063 O O . ASN A 1 389 ? -1.612 -26.075 -14.159 1.00 96.56 389 ASN A O 1
ATOM 3067 N N . GLN A 1 390 ? -2.302 -24.734 -15.825 1.00 95.50 390 GLN A N 1
ATOM 3068 C CA . GLN A 1 390 ? -1.438 -25.293 -16.869 1.00 95.50 390 GLN A CA 1
ATOM 3069 C C . GLN A 1 390 ? 0.043 -25.084 -16.522 1.00 95.50 390 GLN A C 1
ATOM 3071 O O . GLN A 1 390 ? 0.813 -26.042 -16.523 1.00 95.50 390 GLN A O 1
ATOM 3076 N N . LEU A 1 391 ? 0.435 -23.856 -16.164 1.00 95.00 391 LEU A N 1
ATOM 3077 C CA . LEU A 1 391 ? 1.817 -23.526 -15.806 1.00 95.00 391 LEU A CA 1
ATOM 3078 C C . LEU A 1 391 ? 2.295 -24.266 -14.542 1.00 95.00 391 LEU A C 1
ATOM 3080 O O . LEU A 1 391 ? 3.450 -24.662 -14.481 1.00 95.00 391 LEU A O 1
ATOM 3084 N N . VAL A 1 392 ? 1.434 -24.465 -13.539 1.00 95.06 392 VAL A N 1
ATOM 3085 C CA . VAL A 1 392 ? 1.749 -25.177 -12.281 1.00 95.06 392 VAL A CA 1
ATOM 3086 C C . VAL A 1 392 ? 1.679 -26.703 -12.419 1.00 95.06 392 VAL A C 1
ATOM 3088 O O . VAL A 1 392 ? 2.350 -27.408 -11.666 1.00 95.06 392 VAL A O 1
ATOM 3091 N N . GLY A 1 393 ? 0.866 -27.215 -13.346 1.00 90.69 393 GLY A N 1
ATOM 3092 C CA . GLY A 1 393 ? 0.691 -28.647 -13.602 1.00 90.69 393 GLY A CA 1
ATOM 3093 C C . GLY A 1 393 ? 1.705 -29.253 -14.577 1.00 90.69 393 GLY A C 1
ATOM 3094 O O . GLY A 1 393 ? 1.812 -30.476 -14.635 1.00 90.69 393 GLY A O 1
ATOM 3095 N N . ALA A 1 394 ? 2.434 -28.428 -15.332 1.00 89.75 394 ALA A N 1
ATOM 3096 C CA . ALA A 1 394 ? 3.497 -28.866 -16.232 1.00 89.75 394 ALA A CA 1
ATOM 3097 C C . ALA A 1 394 ? 4.837 -29.068 -15.499 1.00 89.75 394 ALA A C 1
ATOM 3099 O O . ALA A 1 394 ? 5.213 -28.284 -14.623 1.00 89.75 394 ALA A O 1
ATOM 3100 N N . ASP A 1 395 ? 5.592 -30.089 -15.910 1.00 88.94 395 ASP A N 1
ATOM 3101 C CA . ASP A 1 395 ? 7.003 -30.221 -15.542 1.00 88.94 395 ASP A CA 1
ATOM 3102 C C . ASP A 1 395 ? 7.842 -29.102 -16.180 1.00 88.94 395 ASP A C 1
ATOM 3104 O O . ASP A 1 395 ? 7.546 -28.606 -17.268 1.00 88.94 395 ASP A O 1
ATOM 3108 N N . LEU A 1 396 ? 8.922 -28.702 -15.503 1.00 90.56 396 LEU A N 1
ATOM 3109 C CA . LEU A 1 396 ? 9.837 -27.684 -16.022 1.00 90.56 396 LEU A CA 1
ATOM 3110 C C . LEU A 1 396 ? 10.547 -28.185 -17.297 1.00 90.56 396 LEU A C 1
ATOM 3112 O O . LEU A 1 396 ? 11.186 -29.241 -17.241 1.00 90.56 396 LEU A O 1
ATOM 3116 N N . PRO A 1 397 ? 10.536 -27.420 -18.407 1.00 91.81 397 PRO A N 1
ATOM 3117 C CA . PRO A 1 397 ? 11.267 -27.790 -19.613 1.00 91.81 397 PRO A CA 1
ATOM 3118 C C . PRO A 1 397 ? 12.781 -27.836 -19.362 1.00 91.81 397 PRO A C 1
ATOM 3120 O O . PRO A 1 397 ? 13.305 -27.178 -18.452 1.00 91.81 397 PRO A O 1
ATOM 3123 N N . TYR A 1 398 ? 13.486 -28.627 -20.178 1.00 89.31 398 TYR A N 1
ATOM 3124 C CA . TYR A 1 398 ? 14.913 -28.901 -19.999 1.00 89.31 398 TYR A CA 1
ATOM 3125 C C . TYR A 1 398 ? 15.736 -27.606 -19.935 1.00 89.31 398 TYR A C 1
ATOM 3127 O O . TYR A 1 398 ? 15.578 -26.707 -20.760 1.00 89.31 398 TYR A O 1
ATOM 3135 N N . PHE A 1 399 ? 16.592 -27.498 -18.920 1.00 91.75 399 PHE A N 1
ATOM 3136 C CA . PHE A 1 399 ? 17.321 -26.268 -18.617 1.00 91.75 399 PHE A CA 1
ATOM 3137 C C . PHE A 1 399 ? 18.472 -26.056 -19.621 1.00 91.75 399 PHE A C 1
ATOM 3139 O O . PHE A 1 399 ? 19.325 -26.943 -19.724 1.00 91.75 399 PHE A O 1
ATOM 3146 N N . PRO A 1 400 ? 18.556 -24.906 -20.322 1.00 92.50 400 PRO A N 1
ATOM 3147 C CA . PRO A 1 400 ? 19.601 -24.666 -21.316 1.00 92.50 400 PRO A CA 1
ATOM 3148 C C . PRO A 1 400 ? 21.021 -24.799 -20.749 1.00 92.50 400 PRO A C 1
ATOM 3150 O O . PRO A 1 400 ? 21.391 -24.169 -19.751 1.00 92.50 400 PRO A O 1
ATOM 3153 N N . SER A 1 401 ? 21.843 -25.617 -21.408 1.00 88.81 401 SER A N 1
ATOM 3154 C CA . SER A 1 401 ? 23.268 -25.782 -21.090 1.00 88.81 401 SER A CA 1
ATOM 3155 C C . SER A 1 401 ? 24.079 -24.524 -21.407 1.00 88.81 401 SER A C 1
ATOM 3157 O O . SER A 1 401 ? 25.030 -24.198 -20.690 1.00 88.81 401 SER A O 1
ATOM 3159 N N . GLU A 1 402 ? 23.672 -23.804 -22.447 1.00 93.06 402 GLU A N 1
ATOM 3160 C CA . GLU A 1 402 ? 24.280 -22.589 -22.980 1.00 93.06 402 GLU A CA 1
ATOM 3161 C C . GLU A 1 402 ? 23.176 -21.610 -23.394 1.00 93.06 402 GLU A C 1
ATOM 3163 O O . GLU A 1 402 ? 22.125 -22.023 -23.887 1.00 93.06 402 GLU A O 1
ATOM 3168 N N . TRP A 1 403 ? 23.406 -20.319 -23.155 1.00 95.56 403 TRP A N 1
ATOM 3169 C CA . TRP A 1 403 ? 22.491 -19.238 -23.522 1.00 95.56 403 TRP A CA 1
ATOM 3170 C C . TRP A 1 403 ? 23.058 -18.467 -24.714 1.00 95.56 403 TRP A C 1
ATOM 3172 O O . TRP A 1 403 ? 24.260 -18.225 -24.779 1.00 95.56 403 TRP A O 1
ATOM 3182 N N . HIS A 1 404 ? 22.210 -18.060 -25.650 1.00 95.50 404 HIS A N 1
ATOM 3183 C CA . HIS A 1 404 ? 22.627 -17.366 -26.864 1.00 95.50 404 HIS A CA 1
ATOM 3184 C C . HIS A 1 404 ? 22.523 -15.848 -26.700 1.00 95.50 404 HIS A C 1
ATOM 3186 O O . HIS A 1 404 ? 21.492 -15.319 -26.284 1.00 95.50 404 HIS A O 1
ATOM 3192 N N . PHE A 1 405 ? 23.607 -15.147 -27.034 1.00 95.88 405 PHE A N 1
ATOM 3193 C CA . PHE A 1 405 ? 23.734 -13.701 -26.862 1.00 95.88 405 PHE A CA 1
ATOM 3194 C C . PHE A 1 405 ? 23.257 -12.950 -28.115 1.00 95.88 405 PHE A C 1
ATOM 3196 O O . PHE A 1 405 ? 24.055 -12.477 -28.923 1.00 95.88 405 PHE A O 1
ATOM 3203 N N . TYR A 1 406 ? 21.936 -12.882 -28.288 1.00 94.75 406 TYR A N 1
ATOM 3204 C CA . TYR A 1 406 ? 21.274 -12.189 -29.396 1.00 94.75 406 TYR A CA 1
ATOM 3205 C C . TYR A 1 406 ? 20.308 -11.113 -28.884 1.00 94.75 406 TYR A C 1
ATOM 3207 O O . TYR A 1 406 ? 19.715 -11.300 -27.823 1.00 94.75 406 TYR A O 1
ATOM 3215 N N . PRO A 1 407 ? 20.118 -10.001 -29.619 1.00 94.56 407 PRO A N 1
ATOM 3216 C CA . PRO A 1 407 ? 19.189 -8.953 -29.216 1.00 94.56 407 PRO A CA 1
ATOM 3217 C C . PRO A 1 407 ? 17.740 -9.417 -29.420 1.00 94.56 407 PRO A C 1
ATOM 3219 O O . PRO A 1 407 ? 17.442 -10.133 -30.376 1.00 94.56 407 PRO A O 1
ATOM 3222 N N . GLY A 1 408 ? 16.827 -8.979 -28.551 1.00 95.44 408 GLY A N 1
ATOM 3223 C CA . GLY A 1 408 ? 15.443 -9.466 -28.565 1.00 95.44 408 GLY A CA 1
ATOM 3224 C C . GLY A 1 408 ? 15.309 -10.859 -27.940 1.00 95.44 408 GLY A C 1
ATOM 3225 O O . GLY A 1 408 ? 16.169 -11.277 -27.165 1.00 95.44 408 GLY A O 1
ATOM 3226 N N . TRP A 1 409 ? 14.209 -11.564 -28.225 1.00 97.62 409 TRP A N 1
ATOM 3227 C CA . TRP A 1 409 ? 13.912 -12.861 -27.609 1.00 97.62 409 TRP A CA 1
ATOM 3228 C C . TRP A 1 409 ? 14.523 -14.046 -28.371 1.00 97.62 409 TRP A C 1
ATOM 3230 O O . TRP A 1 409 ? 14.429 -14.161 -29.590 1.00 97.62 409 TRP A O 1
ATOM 3240 N N . THR A 1 410 ? 15.071 -15.000 -27.619 1.00 97.62 410 THR A N 1
ATOM 3241 C CA . THR A 1 410 ? 15.433 -16.345 -28.088 1.00 97.62 410 THR A CA 1
ATOM 3242 C C . THR A 1 410 ? 14.667 -17.388 -27.276 1.00 97.62 410 THR A C 1
ATOM 3244 O O . THR A 1 410 ? 14.742 -17.388 -26.047 1.00 97.62 410 THR A O 1
ATOM 3247 N N . ARG A 1 411 ? 13.941 -18.278 -27.960 1.00 97.06 411 ARG A N 1
ATOM 3248 C CA . ARG A 1 411 ? 13.272 -19.469 -27.411 1.00 97.06 411 ARG A CA 1
ATOM 3249 C C . ARG A 1 411 ? 14.217 -20.670 -27.463 1.00 97.06 411 ARG A C 1
ATOM 3251 O O . ARG A 1 411 ? 14.919 -20.845 -28.457 1.00 97.06 411 ARG A O 1
ATOM 3258 N N . TYR A 1 412 ? 14.180 -21.513 -26.433 1.00 96.31 412 TYR A N 1
ATOM 3259 C CA . TYR A 1 412 ? 14.942 -22.759 -26.326 1.00 96.31 412 TYR A CA 1
ATOM 3260 C C . TYR A 1 412 ? 13.975 -23.942 -26.248 1.00 96.31 412 TYR A C 1
ATOM 3262 O O . TYR A 1 412 ? 13.063 -23.961 -25.414 1.00 96.31 412 TYR A O 1
ATOM 3270 N N . ASN A 1 413 ? 14.188 -24.920 -27.122 1.00 90.75 413 ASN A N 1
ATOM 3271 C CA . ASN A 1 413 ? 13.354 -26.102 -27.285 1.00 90.75 413 ASN A CA 1
ATOM 3272 C C . ASN A 1 413 ? 13.909 -27.283 -26.464 1.00 90.75 413 ASN A C 1
ATOM 3274 O O . ASN A 1 413 ? 15.082 -27.313 -26.087 1.00 90.75 413 ASN A O 1
ATOM 3278 N N . SER A 1 414 ? 13.073 -28.288 -26.188 1.00 84.69 414 SER A N 1
ATOM 3279 C CA . SER A 1 414 ? 13.434 -29.447 -25.352 1.00 84.69 414 SER A CA 1
ATOM 3280 C C . SER A 1 414 ? 14.486 -30.385 -25.961 1.00 84.69 414 SER A C 1
ATOM 3282 O O . SER A 1 414 ? 15.032 -31.222 -25.250 1.00 84.69 414 SER A O 1
ATOM 3284 N N . ASP A 1 415 ? 14.759 -30.262 -27.261 1.00 86.00 415 ASP A N 1
ATOM 3285 C CA . ASP A 1 415 ? 15.809 -30.984 -27.993 1.00 86.00 415 ASP A CA 1
ATOM 3286 C C . ASP A 1 415 ? 17.174 -30.261 -27.970 1.00 86.00 415 ASP A C 1
ATOM 3288 O O . ASP A 1 415 ? 18.150 -30.763 -28.524 1.00 86.00 415 ASP A O 1
ATOM 3292 N N . GLY A 1 416 ? 17.254 -29.088 -27.329 1.00 84.12 416 GLY A N 1
ATOM 3293 C CA . GLY A 1 416 ? 18.445 -28.238 -27.291 1.00 84.12 416 GLY A CA 1
ATOM 3294 C C . GLY A 1 416 ? 18.574 -27.269 -28.472 1.00 84.12 416 GLY A C 1
ATOM 3295 O O . GLY A 1 416 ? 19.502 -26.460 -28.482 1.00 84.12 416 GLY A O 1
ATOM 3296 N N . THR A 1 417 ? 17.655 -27.294 -29.445 1.00 91.50 417 THR A N 1
ATOM 3297 C CA . THR A 1 417 ? 17.607 -26.276 -30.506 1.00 91.50 417 THR A CA 1
ATOM 3298 C C . THR A 1 417 ? 17.071 -24.946 -29.972 1.00 91.50 417 THR A C 1
ATOM 3300 O O . THR A 1 417 ? 16.384 -24.883 -28.948 1.00 91.50 417 THR A O 1
ATOM 3303 N N . TYR A 1 418 ? 17.385 -23.853 -30.665 1.00 94.56 418 TYR A N 1
ATOM 3304 C CA . TYR A 1 418 ? 16.942 -22.510 -30.304 1.00 94.56 418 TYR A CA 1
ATOM 3305 C C . TYR A 1 418 ? 16.488 -21.730 -31.539 1.00 94.56 418 TYR A C 1
ATOM 3307 O O . TYR A 1 418 ? 16.929 -21.988 -32.658 1.00 94.56 418 TYR A O 1
ATOM 3315 N N . THR A 1 419 ? 15.599 -20.763 -31.331 1.00 96.12 419 THR A N 1
ATOM 3316 C CA . THR A 1 419 ? 15.041 -19.908 -32.389 1.00 96.12 419 THR A CA 1
ATOM 3317 C C . THR A 1 419 ? 14.793 -18.507 -31.849 1.00 96.12 419 THR A C 1
ATOM 3319 O O . THR A 1 419 ? 14.210 -18.370 -30.772 1.00 96.12 419 THR A O 1
ATOM 3322 N N . GLN A 1 420 ? 15.172 -17.469 -32.597 1.00 96.38 420 GLN A N 1
ATOM 3323 C CA . GLN A 1 420 ? 14.702 -16.110 -32.314 1.00 96.38 420 GLN A CA 1
ATOM 3324 C C . GLN A 1 420 ? 13.183 -16.022 -32.521 1.00 96.38 420 GLN A C 1
ATOM 3326 O O . GLN A 1 420 ? 12.634 -16.708 -33.385 1.00 96.38 420 GLN A O 1
ATOM 3331 N N . VAL A 1 421 ? 12.520 -15.206 -31.705 1.00 95.81 421 VAL A N 1
ATOM 3332 C CA . VAL A 1 421 ? 11.078 -14.913 -31.764 1.00 95.81 421 VAL A CA 1
ATOM 3333 C C . VAL A 1 421 ? 10.860 -13.434 -31.434 1.00 95.81 421 VAL A C 1
ATOM 3335 O O . VAL A 1 421 ? 11.689 -12.832 -30.754 1.00 95.81 421 VAL A O 1
ATOM 3338 N N . ASP A 1 422 ? 9.750 -12.840 -31.872 1.00 93.00 422 ASP A N 1
ATOM 3339 C CA . ASP A 1 422 ? 9.462 -11.428 -31.571 1.00 93.00 422 ASP A CA 1
ATOM 3340 C C . ASP A 1 422 ? 9.041 -11.227 -30.104 1.00 93.00 422 ASP A C 1
ATOM 3342 O O . ASP A 1 422 ? 9.403 -10.239 -29.468 1.00 93.00 422 ASP A O 1
ATOM 3346 N N . PHE A 1 423 ? 8.291 -12.186 -29.553 1.00 94.25 423 PHE A N 1
ATOM 3347 C CA . PHE A 1 423 ? 7.823 -12.252 -28.165 1.00 94.25 423 PHE A CA 1
ATOM 3348 C C . PHE A 1 423 ? 7.533 -13.722 -27.783 1.00 94.25 423 PHE A C 1
ATOM 3350 O O . PHE A 1 423 ? 7.484 -14.576 -28.670 1.00 94.25 423 PHE A O 1
ATOM 3357 N N . PRO A 1 424 ? 7.346 -14.070 -26.493 1.00 95.25 424 PRO A N 1
ATOM 3358 C CA . PRO A 1 424 ? 7.104 -15.456 -26.089 1.00 95.25 424 PRO A CA 1
ATOM 3359 C C . PRO A 1 424 ? 5.776 -16.008 -26.630 1.00 95.25 424 PRO A C 1
ATOM 3361 O O . PRO A 1 424 ? 4.708 -15.447 -26.368 1.00 95.25 424 PRO A O 1
ATOM 3364 N N . ASP A 1 425 ? 5.822 -17.143 -27.334 1.00 91.81 425 ASP A N 1
ATOM 3365 C CA . ASP A 1 425 ? 4.638 -17.754 -27.955 1.00 91.81 425 ASP A CA 1
ATOM 3366 C C . ASP A 1 425 ? 3.563 -18.102 -26.911 1.00 91.81 425 ASP A C 1
ATOM 3368 O O . ASP A 1 425 ? 2.376 -17.826 -27.100 1.00 91.81 425 ASP A O 1
ATOM 3372 N N . CYS A 1 426 ? 3.989 -18.687 -25.784 1.00 93.75 426 CYS A N 1
ATOM 3373 C CA . CYS A 1 426 ? 3.109 -19.220 -24.746 1.00 93.75 426 CYS A CA 1
ATOM 3374 C C . CYS A 1 426 ? 2.327 -18.134 -23.987 1.00 93.75 426 CYS A C 1
ATOM 3376 O O . CYS A 1 426 ? 2.858 -17.091 -23.613 1.00 93.75 426 CYS A O 1
ATOM 3378 N N . HIS A 1 427 ? 1.066 -18.436 -23.667 1.00 95.12 427 HIS A N 1
ATOM 3379 C CA . HIS A 1 427 ? 0.160 -17.526 -22.957 1.00 95.12 427 HIS A CA 1
ATOM 3380 C C . HIS A 1 427 ? 0.414 -17.430 -21.441 1.00 95.12 427 HIS A C 1
ATOM 3382 O O . HIS A 1 427 ? -0.110 -16.523 -20.796 1.00 95.12 427 HIS A O 1
ATOM 3388 N N . ALA A 1 428 ? 1.199 -18.346 -20.870 1.00 97.12 428 ALA A N 1
ATOM 3389 C CA . ALA A 1 428 ? 1.578 -18.360 -19.460 1.00 97.12 428 ALA A CA 1
ATOM 3390 C C . ALA A 1 428 ? 3.101 -18.462 -19.328 1.00 97.12 428 ALA A C 1
ATOM 3392 O O . ALA A 1 428 ? 3.704 -19.392 -19.871 1.00 97.12 428 ALA A O 1
ATOM 3393 N N . ILE A 1 429 ? 3.711 -17.522 -18.601 1.00 97.94 429 ILE A N 1
ATOM 3394 C CA . ILE A 1 429 ? 5.150 -17.523 -18.306 1.00 97.94 429 ILE A CA 1
ATOM 3395 C C . ILE A 1 429 ? 5.438 -17.118 -16.858 1.00 97.94 429 ILE A C 1
ATOM 3397 O O . ILE A 1 429 ? 4.731 -16.289 -16.282 1.00 97.94 429 ILE A O 1
ATOM 3401 N N . VAL A 1 430 ? 6.526 -17.645 -16.296 1.00 98.38 430 VAL A N 1
ATOM 3402 C CA . VAL A 1 430 ? 7.256 -16.999 -15.193 1.00 98.38 430 VAL A CA 1
ATOM 3403 C C . VAL A 1 430 ? 8.373 -16.150 -15.799 1.00 98.38 430 VAL A C 1
ATOM 3405 O O . VAL A 1 430 ? 9.009 -16.597 -16.751 1.00 98.38 430 VAL A O 1
ATOM 3408 N N . PHE A 1 431 ? 8.590 -14.941 -15.282 1.00 97.62 431 PHE A N 1
ATOM 3409 C CA . PHE A 1 431 ? 9.394 -13.875 -15.890 1.00 97.62 431 PHE A CA 1
ATOM 3410 C C . PHE A 1 431 ? 10.149 -13.067 -14.821 1.00 97.62 431 PHE A C 1
ATOM 3412 O O . PHE A 1 431 ? 9.609 -12.826 -13.740 1.00 97.62 431 PHE A O 1
ATOM 3419 N N . ASP A 1 432 ? 11.379 -12.658 -15.138 1.00 97.75 432 ASP A N 1
ATOM 3420 C CA . ASP A 1 432 ? 12.286 -11.876 -14.280 1.00 97.75 432 ASP A CA 1
ATOM 3421 C C . ASP A 1 432 ? 13.197 -10.985 -15.153 1.00 97.75 432 ASP A C 1
ATOM 3423 O O . ASP A 1 432 ? 13.635 -11.421 -16.228 1.00 97.75 432 ASP A O 1
ATOM 3427 N N . VAL A 1 433 ? 13.451 -9.741 -14.724 1.00 96.75 433 VAL A N 1
ATOM 3428 C CA . VAL A 1 433 ? 14.202 -8.717 -15.477 1.00 96.75 433 VAL A CA 1
ATOM 3429 C C . VAL A 1 433 ? 15.316 -8.095 -14.630 1.00 96.75 433 VAL A C 1
ATOM 3431 O O . VAL A 1 433 ? 15.058 -7.374 -13.663 1.00 96.75 433 VAL A O 1
ATOM 3434 N N . GLU A 1 434 ? 16.566 -8.251 -15.072 1.00 95.56 434 GLU A N 1
ATOM 3435 C CA . GLU A 1 434 ? 17.727 -7.590 -14.466 1.00 95.56 434 GLU A CA 1
ATOM 3436 C C . GLU A 1 434 ? 18.175 -6.344 -15.252 1.00 95.56 434 GLU A C 1
ATOM 3438 O O . GLU A 1 434 ? 18.003 -6.211 -16.471 1.00 95.56 434 GLU A O 1
ATOM 3443 N N . VAL A 1 435 ? 18.732 -5.384 -14.508 1.00 93.38 435 VAL A N 1
ATOM 3444 C CA . VAL A 1 435 ? 18.981 -4.001 -14.950 1.00 93.38 435 VAL A CA 1
ATOM 3445 C C . VAL A 1 435 ? 20.354 -3.546 -14.467 1.00 93.38 435 VAL A C 1
ATOM 3447 O O . VAL A 1 435 ? 20.622 -3.578 -13.267 1.00 93.38 435 VAL A O 1
ATOM 3450 N N . CYS A 1 436 ? 21.211 -3.068 -15.373 1.00 92.50 436 CYS A N 1
ATOM 3451 C CA . CYS A 1 436 ? 22.505 -2.492 -15.018 1.00 92.50 436 CYS A CA 1
ATOM 3452 C C . CYS A 1 436 ? 22.329 -1.086 -14.409 1.00 92.50 436 CYS A C 1
ATOM 3454 O O . CYS A 1 436 ? 22.303 -0.075 -15.108 1.00 92.50 436 CYS A O 1
ATOM 3456 N N . VAL A 1 437 ? 22.205 -1.024 -13.079 1.00 89.38 437 VAL A N 1
ATOM 3457 C CA . VAL A 1 437 ? 21.762 0.159 -12.307 1.00 89.38 437 VAL A CA 1
ATOM 3458 C C . VAL A 1 437 ? 22.685 1.378 -12.463 1.00 89.38 437 VAL A C 1
ATOM 3460 O O . VAL A 1 437 ? 22.262 2.506 -12.214 1.00 89.38 437 VAL A O 1
ATOM 3463 N N . LYS A 1 438 ? 23.947 1.179 -12.864 1.00 86.50 438 LYS A N 1
ATOM 3464 C CA . LYS A 1 438 ? 24.889 2.273 -13.156 1.00 86.50 438 LYS A CA 1
ATOM 3465 C C . LYS A 1 438 ? 24.685 2.936 -14.516 1.00 86.50 438 LYS A C 1
ATOM 3467 O O . LYS A 1 438 ? 25.115 4.072 -14.674 1.00 86.50 438 LYS A O 1
ATOM 3472 N N . GLU A 1 439 ? 24.099 2.217 -15.465 1.00 83.81 439 GLU A N 1
ATOM 3473 C CA . GLU A 1 439 ? 24.023 2.605 -16.878 1.00 83.81 439 GLU A CA 1
ATOM 3474 C C . GLU A 1 439 ? 22.609 3.108 -17.241 1.00 83.81 439 GLU A C 1
ATOM 3476 O O . GLU A 1 439 ? 22.440 3.836 -18.212 1.00 83.81 439 GLU A O 1
ATOM 3481 N N . GLY A 1 440 ? 21.592 2.783 -16.428 1.00 85.00 440 GLY A N 1
ATOM 3482 C CA . GLY A 1 440 ? 20.249 3.358 -16.523 1.00 85.00 440 GLY A CA 1
ATOM 3483 C C . GLY A 1 440 ? 19.197 2.576 -15.728 1.00 85.00 440 GLY A C 1
ATOM 3484 O O . GLY A 1 440 ? 19.513 1.803 -14.823 1.00 85.00 440 GLY A O 1
ATOM 3485 N N . SER A 1 441 ? 17.920 2.757 -16.082 1.00 86.12 441 SER A N 1
ATOM 3486 C CA . SER A 1 441 ? 16.807 1.912 -15.606 1.00 86.12 441 SER A CA 1
ATOM 3487 C C . SER A 1 441 ? 16.180 1.029 -16.699 1.00 86.12 441 SER A C 1
ATOM 3489 O O . SER A 1 441 ? 15.243 0.276 -16.393 1.00 86.12 441 SER A O 1
ATOM 3491 N N . GLN A 1 442 ? 16.716 1.092 -17.930 1.00 87.56 442 GLN A N 1
ATOM 3492 C CA . GLN A 1 442 ? 16.345 0.254 -19.077 1.00 87.56 442 GLN A CA 1
ATOM 3493 C C . GLN A 1 442 ? 16.564 -1.247 -18.780 1.00 87.56 442 GLN A C 1
ATOM 3495 O O . GLN A 1 442 ? 17.506 -1.597 -18.059 1.00 87.56 442 GLN A O 1
ATOM 3500 N N . PRO A 1 443 ? 15.736 -2.155 -19.332 1.00 93.69 443 PRO A N 1
ATOM 3501 C CA . PRO A 1 443 ? 15.984 -3.594 -19.242 1.00 93.69 443 PRO A CA 1
ATOM 3502 C C . PRO A 1 443 ? 17.354 -3.953 -19.836 1.00 93.69 443 PRO A C 1
ATOM 3504 O O . PRO A 1 443 ? 17.734 -3.457 -20.894 1.00 93.69 443 PRO A O 1
ATOM 3507 N N . THR A 1 444 ? 18.111 -4.818 -19.157 1.00 94.00 444 THR A N 1
ATOM 3508 C CA . THR A 1 444 ? 19.436 -5.273 -19.620 1.00 94.00 444 THR A CA 1
ATOM 3509 C C . THR A 1 444 ? 19.375 -6.725 -20.085 1.00 94.00 444 THR A C 1
ATOM 3511 O O . THR A 1 444 ? 19.741 -7.032 -21.220 1.00 94.00 444 THR A O 1
ATOM 3514 N N . LEU A 1 445 ? 18.842 -7.599 -19.229 1.00 95.88 445 LEU A N 1
ATOM 3515 C CA . LEU A 1 445 ? 18.547 -8.999 -19.523 1.00 95.88 445 LEU A CA 1
ATOM 3516 C C . LEU A 1 445 ? 17.173 -9.351 -18.957 1.00 95.88 445 LEU A C 1
ATOM 3518 O O . LEU A 1 445 ? 16.782 -8.829 -17.914 1.00 95.88 445 LEU A O 1
ATOM 3522 N N . ALA A 1 446 ? 16.474 -10.280 -19.600 1.00 97.50 446 ALA A N 1
ATOM 3523 C CA . ALA A 1 446 ? 15.323 -10.939 -18.996 1.00 97.50 446 ALA A CA 1
ATOM 3524 C C . ALA A 1 446 ? 15.332 -12.437 -19.291 1.00 97.50 446 ALA A C 1
ATOM 3526 O O . ALA A 1 446 ? 15.876 -12.891 -20.300 1.00 97.50 446 ALA A O 1
ATOM 3527 N N . THR A 1 447 ? 14.732 -13.213 -18.396 1.00 97.62 447 THR A N 1
ATOM 3528 C CA . THR A 1 447 ? 14.561 -14.660 -18.563 1.00 97.62 447 THR A CA 1
ATOM 3529 C C . THR A 1 447 ? 13.100 -15.022 -18.351 1.00 97.62 447 THR A C 1
ATOM 3531 O O . THR A 1 447 ? 12.433 -14.438 -17.497 1.00 97.62 447 THR A O 1
ATOM 3534 N N . ALA A 1 448 ? 12.601 -15.996 -19.110 1.00 98.06 448 ALA A N 1
ATOM 3535 C CA . ALA A 1 448 ? 11.278 -16.558 -18.886 1.00 98.06 448 ALA A CA 1
ATOM 3536 C C . ALA A 1 448 ? 11.256 -18.084 -19.028 1.00 98.06 448 ALA A C 1
ATOM 3538 O O . ALA A 1 448 ? 12.082 -18.674 -19.727 1.00 98.06 448 ALA A O 1
ATOM 3539 N N . VAL A 1 449 ? 10.270 -18.718 -18.396 1.00 97.25 449 VAL A N 1
ATOM 3540 C CA . VAL A 1 449 ? 9.933 -20.131 -18.610 1.00 97.25 449 VAL A CA 1
ATOM 3541 C C . VAL A 1 449 ? 8.422 -20.305 -18.721 1.00 97.25 449 VAL A C 1
ATOM 3543 O O . VAL A 1 449 ? 7.656 -19.614 -18.053 1.00 97.25 449 VAL A O 1
ATOM 3546 N N . SER A 1 450 ? 8.007 -21.226 -19.581 1.00 96.56 450 SER A N 1
ATOM 3547 C CA . SER A 1 450 ? 6.614 -21.608 -19.838 1.00 96.56 450 SER A CA 1
ATOM 3548 C C . SER A 1 450 ? 6.387 -23.091 -19.521 1.00 96.56 450 SER A C 1
ATOM 3550 O O . SER A 1 450 ? 7.289 -23.776 -19.044 1.00 96.56 450 SER A O 1
ATOM 3552 N N . ASP A 1 451 ? 5.205 -23.604 -19.857 1.00 93.81 451 ASP A N 1
ATOM 3553 C CA . ASP A 1 451 ? 4.868 -25.033 -19.861 1.00 93.81 451 ASP A CA 1
ATOM 3554 C C . ASP A 1 451 ? 5.698 -25.881 -20.852 1.00 93.81 451 ASP A C 1
ATOM 3556 O O . ASP A 1 451 ? 5.633 -27.107 -20.801 1.00 93.81 451 ASP A O 1
ATOM 3560 N N . LYS A 1 452 ? 6.435 -25.254 -21.784 1.00 93.75 452 LYS A N 1
ATOM 3561 C CA . LYS A 1 452 ? 7.102 -25.933 -22.920 1.00 93.75 452 LYS A CA 1
ATOM 3562 C C . LYS A 1 452 ? 8.537 -25.492 -23.186 1.00 93.75 452 LYS A C 1
ATOM 3564 O O . LYS A 1 452 ? 9.363 -26.304 -23.594 1.00 93.75 452 LYS A O 1
ATOM 3569 N N . TYR A 1 453 ? 8.827 -24.211 -22.983 1.00 96.44 453 TYR A N 1
ATOM 3570 C CA . TYR A 1 453 ? 10.057 -23.566 -23.441 1.00 96.44 453 TYR A CA 1
ATOM 3571 C C . TYR A 1 453 ? 10.673 -22.663 -22.374 1.00 96.44 453 TYR A C 1
ATOM 3573 O O . TYR A 1 453 ? 9.952 -22.002 -21.614 1.00 96.44 453 TYR A O 1
ATOM 3581 N N . TRP A 1 454 ? 12.003 -22.581 -22.391 1.00 97.31 454 TRP A N 1
ATOM 3582 C CA . TRP A 1 454 ? 12.755 -21.471 -21.806 1.00 97.31 454 TRP A CA 1
ATOM 3583 C C . TRP A 1 454 ? 12.905 -20.345 -22.832 1.00 97.31 454 TRP A C 1
ATOM 3585 O O . TRP A 1 454 ? 12.919 -20.593 -24.038 1.00 97.31 454 TRP A O 1
ATOM 3595 N N . TYR A 1 455 ? 13.067 -19.115 -22.351 1.00 97.88 455 TYR A N 1
ATOM 3596 C CA . TYR A 1 455 ? 13.347 -17.945 -23.177 1.00 97.88 455 TYR A CA 1
ATOM 3597 C C . TYR A 1 455 ? 14.387 -17.038 -22.510 1.00 97.88 455 TYR A C 1
ATOM 3599 O O . TYR A 1 455 ? 14.385 -16.876 -21.287 1.00 97.88 455 TYR A O 1
ATOM 3607 N N . SER A 1 456 ? 15.224 -16.388 -23.316 1.00 97.69 456 SER A N 1
ATOM 3608 C CA . SER A 1 456 ? 16.104 -15.291 -22.895 1.00 97.69 456 SER A CA 1
ATOM 3609 C C . SER A 1 456 ? 15.879 -14.061 -23.761 1.00 97.69 456 SER A C 1
ATOM 3611 O O . SER A 1 456 ? 15.660 -14.195 -24.963 1.00 97.69 456 SER A O 1
ATOM 3613 N N . TRP A 1 457 ? 15.998 -12.878 -23.167 1.00 97.75 457 TRP A N 1
ATOM 3614 C CA . TRP A 1 457 ? 15.979 -11.597 -23.866 1.00 97.75 457 TRP A CA 1
ATOM 3615 C C . TRP A 1 457 ? 17.238 -10.798 -23.535 1.00 97.75 457 TRP A C 1
ATOM 3617 O O . TRP A 1 457 ? 17.608 -10.697 -22.360 1.00 97.75 457 TRP A O 1
ATOM 3627 N N . CYS A 1 458 ? 17.874 -10.203 -24.546 1.00 96.75 458 CYS A N 1
ATOM 3628 C CA . CYS A 1 458 ? 18.995 -9.278 -24.360 1.00 96.75 458 CYS A CA 1
ATOM 3629 C C . CYS A 1 458 ? 18.695 -7.915 -24.989 1.00 96.75 458 CYS A C 1
ATOM 3631 O O . CYS A 1 458 ? 18.136 -7.835 -26.088 1.00 96.75 458 CYS A O 1
ATOM 3633 N N . SER A 1 459 ? 19.097 -6.837 -24.307 1.00 93.94 459 SER A N 1
ATOM 3634 C CA . SER A 1 459 ? 18.860 -5.482 -24.805 1.00 93.94 459 SER A CA 1
ATOM 3635 C C . SER A 1 459 ? 19.766 -5.117 -25.982 1.00 93.94 459 SER A C 1
ATOM 3637 O O . SER A 1 459 ? 20.890 -5.608 -26.124 1.00 93.94 459 SER A O 1
ATOM 3639 N N . GLN A 1 460 ? 19.279 -4.197 -26.815 1.00 90.94 460 GLN A N 1
ATOM 3640 C CA . GLN A 1 460 ? 20.012 -3.667 -27.965 1.00 90.94 460 GLN A CA 1
ATOM 3641 C C . GLN A 1 460 ? 21.368 -3.064 -27.557 1.00 90.94 460 GLN A C 1
ATOM 3643 O O . GLN A 1 460 ? 22.370 -3.360 -28.200 1.00 90.94 460 GLN A O 1
ATOM 3648 N N . CYS A 1 461 ? 21.426 -2.286 -26.471 1.00 88.62 461 CYS A N 1
ATOM 3649 C CA . CYS A 1 461 ? 22.664 -1.660 -25.983 1.00 88.62 461 CYS A CA 1
ATOM 3650 C C . CYS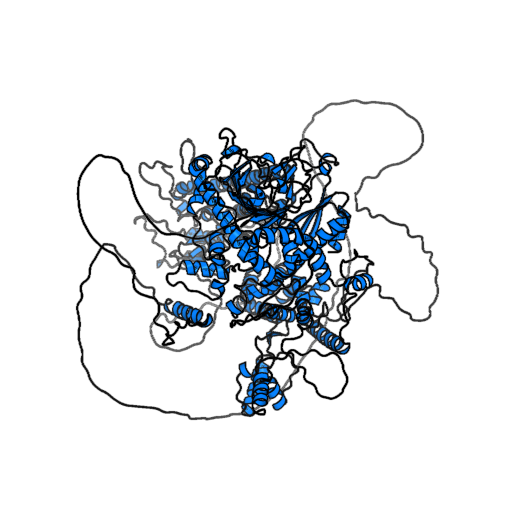 A 1 461 ? 23.612 -2.667 -25.306 1.00 88.62 461 CYS A C 1
ATOM 3652 O O . CYS A 1 461 ? 24.836 -2.509 -25.340 1.00 88.62 461 CYS A O 1
ATOM 3654 N N . LEU A 1 462 ? 23.079 -3.749 -24.719 1.00 91.25 462 LEU A N 1
ATOM 3655 C CA . LEU A 1 462 ? 23.916 -4.818 -24.180 1.00 91.25 462 LEU A CA 1
ATOM 3656 C C . LEU A 1 462 ? 24.655 -5.557 -25.306 1.00 91.25 462 LEU A C 1
ATOM 3658 O O . LEU A 1 462 ? 25.857 -5.773 -25.175 1.00 91.25 462 LEU A O 1
ATOM 3662 N N . VAL A 1 463 ? 23.984 -5.892 -26.413 1.00 91.44 463 VAL A N 1
ATOM 3663 C CA . VAL A 1 463 ? 24.617 -6.606 -27.541 1.00 91.44 463 VAL A CA 1
ATOM 3664 C C . VAL A 1 463 ? 25.440 -5.675 -28.443 1.00 91.44 463 VAL A C 1
ATOM 3666 O O . VAL A 1 463 ? 26.516 -6.062 -28.895 1.00 91.44 463 VAL A O 1
ATOM 3669 N N . HIS A 1 464 ? 24.982 -4.444 -28.686 1.00 88.88 464 HIS A N 1
ATOM 3670 C CA . HIS A 1 464 ? 25.640 -3.484 -29.579 1.00 88.88 464 HIS A CA 1
ATOM 3671 C C . HIS A 1 464 ? 26.287 -2.335 -28.780 1.00 88.88 464 HIS A C 1
ATOM 3673 O O . HIS A 1 464 ? 25.596 -1.374 -28.442 1.00 88.88 464 HIS A O 1
ATOM 3679 N N . PRO A 1 465 ? 27.606 -2.383 -28.494 1.00 80.25 465 PRO A N 1
ATOM 3680 C CA . PRO A 1 465 ? 28.282 -1.397 -27.641 1.00 80.25 465 PRO A CA 1
ATOM 3681 C C . PRO A 1 465 ? 28.362 0.019 -28.232 1.00 80.25 465 PRO A C 1
ATOM 3683 O O . PRO A 1 465 ? 28.684 0.950 -27.504 1.00 80.25 465 PRO A O 1
ATOM 3686 N N . GLU A 1 466 ? 28.071 0.188 -29.525 1.00 75.25 466 GLU A N 1
ATOM 3687 C CA . GLU A 1 466 ? 28.014 1.493 -30.203 1.00 75.25 466 GLU A CA 1
ATOM 3688 C C . GLU A 1 466 ? 26.685 2.241 -29.968 1.00 75.25 466 GLU A C 1
ATOM 3690 O O . GLU A 1 466 ? 26.571 3.414 -30.318 1.00 75.25 466 GLU A O 1
ATOM 3695 N N . LYS A 1 467 ? 25.675 1.591 -29.367 1.00 68.62 467 LYS A N 1
ATOM 3696 C CA . LYS A 1 467 ? 24.432 2.247 -28.937 1.00 68.62 467 LYS A CA 1
ATOM 3697 C C . LYS A 1 467 ? 24.589 2.766 -27.506 1.00 68.62 467 LYS A C 1
ATOM 3699 O O . LYS A 1 467 ? 24.551 1.986 -26.555 1.00 68.62 467 LYS A O 1
ATOM 3704 N N . GLU A 1 468 ? 24.751 4.079 -27.359 1.00 64.38 468 GLU A N 1
ATOM 3705 C CA . GLU A 1 468 ? 24.711 4.743 -26.049 1.00 64.38 468 GLU A CA 1
ATOM 3706 C C . GLU A 1 468 ? 23.313 4.631 -25.410 1.00 64.38 468 GLU A C 1
ATOM 3708 O O . GLU A 1 468 ? 22.295 4.596 -26.105 1.00 64.38 468 GLU A O 1
ATOM 3713 N N . HIS A 1 469 ? 23.248 4.590 -24.076 1.00 65.62 469 HIS A N 1
ATOM 3714 C CA . HIS A 1 469 ? 21.975 4.693 -23.359 1.00 65.62 469 HIS A CA 1
ATOM 3715 C C . HIS A 1 469 ? 21.431 6.124 -23.442 1.00 65.62 469 HIS A C 1
ATOM 3717 O O . HIS A 1 469 ? 22.118 7.073 -23.069 1.00 65.62 469 HIS A O 1
ATOM 3723 N N . SER A 1 470 ? 20.175 6.272 -23.869 1.00 65.88 470 SER A N 1
ATOM 3724 C CA . SER A 1 470 ? 19.448 7.539 -23.758 1.00 65.88 470 SER A CA 1
ATOM 3725 C C . SER A 1 470 ? 18.770 7.667 -22.392 1.00 65.88 470 SER A C 1
ATOM 3727 O O . SER A 1 470 ? 18.180 6.708 -21.893 1.00 65.88 470 SER A O 1
ATOM 3729 N N . ASP A 1 471 ? 18.761 8.881 -21.835 1.00 62.34 471 ASP A N 1
ATOM 3730 C CA . ASP A 1 471 ? 17.910 9.251 -20.692 1.00 62.34 471 ASP A CA 1
ATOM 3731 C C . ASP A 1 471 ? 16.401 9.229 -21.043 1.00 62.34 471 ASP A C 1
ATOM 3733 O O . ASP A 1 471 ? 15.551 9.255 -20.150 1.00 62.34 471 ASP A O 1
ATOM 3737 N N . SER A 1 472 ? 16.037 9.205 -22.335 1.00 69.19 472 SER A N 1
ATOM 3738 C CA . SER A 1 472 ? 14.646 9.190 -22.807 1.00 69.19 472 SER A CA 1
ATOM 3739 C C . SER A 1 472 ? 14.189 7.791 -23.232 1.00 69.19 472 SER A C 1
ATOM 3741 O O . SER A 1 472 ? 14.701 7.247 -24.209 1.00 69.19 472 SER A O 1
ATOM 3743 N N . PHE A 1 473 ? 13.168 7.253 -22.566 1.00 76.56 473 PHE A N 1
ATOM 3744 C CA . PHE A 1 473 ? 12.600 5.935 -22.865 1.00 76.56 473 PHE A CA 1
ATOM 3745 C C . PHE A 1 473 ? 11.555 6.010 -23.982 1.00 76.56 473 PHE A C 1
ATOM 3747 O O . PHE A 1 473 ? 10.576 6.759 -23.876 1.00 76.56 473 PHE A O 1
ATOM 3754 N N . THR A 1 474 ? 11.739 5.188 -25.012 1.00 84.69 474 THR A N 1
ATOM 3755 C CA . THR A 1 474 ? 10.753 4.907 -26.064 1.00 84.69 474 THR A CA 1
ATOM 3756 C C . THR A 1 474 ? 10.057 3.565 -25.802 1.00 84.69 474 THR A C 1
ATOM 3758 O O . THR A 1 474 ? 10.386 2.851 -24.853 1.00 84.69 474 THR A O 1
ATOM 3761 N N . LEU A 1 475 ? 9.095 3.189 -26.651 1.00 88.94 475 LEU A N 1
ATOM 3762 C CA . LEU A 1 475 ? 8.508 1.843 -26.629 1.00 88.94 475 LEU A CA 1
ATOM 3763 C C . LEU A 1 475 ? 9.442 0.771 -27.223 1.00 88.94 475 LEU A C 1
ATOM 3765 O O . LEU A 1 475 ? 9.251 -0.408 -26.934 1.00 88.94 475 LEU A O 1
ATOM 3769 N N . GLU A 1 476 ? 10.441 1.148 -28.028 1.00 86.75 476 GLU A N 1
ATOM 3770 C CA . GLU A 1 476 ? 11.398 0.213 -28.646 1.00 86.75 476 GLU A CA 1
ATOM 3771 C C . GLU A 1 476 ? 12.455 -0.296 -27.648 1.00 86.75 476 GLU A C 1
ATOM 3773 O O . GLU A 1 476 ? 12.968 -1.403 -27.796 1.00 86.75 476 GLU A O 1
ATOM 3778 N N . ASP A 1 477 ? 12.731 0.473 -26.589 1.00 87.75 477 ASP A N 1
ATOM 3779 C CA . ASP A 1 477 ? 13.654 0.110 -25.501 1.00 87.75 477 ASP A CA 1
ATOM 3780 C C . ASP A 1 477 ? 13.095 -0.967 -24.543 1.00 87.75 477 ASP A C 1
ATOM 3782 O O . ASP A 1 477 ? 13.776 -1.386 -23.602 1.00 87.75 477 ASP A O 1
ATOM 3786 N N . LEU A 1 478 ? 11.833 -1.376 -24.722 1.00 93.31 478 LEU A N 1
ATOM 3787 C CA . LEU A 1 478 ? 11.073 -2.198 -23.777 1.00 93.31 478 LEU A CA 1
ATOM 3788 C C . LEU A 1 478 ? 10.885 -3.637 -24.264 1.00 93.31 478 LEU A C 1
ATOM 3790 O O . LEU A 1 478 ? 10.907 -3.936 -25.454 1.00 93.31 478 LEU A O 1
ATOM 3794 N N . ILE A 1 479 ? 10.649 -4.542 -23.316 1.00 96.00 479 ILE A N 1
ATOM 3795 C CA . ILE A 1 479 ? 10.472 -5.971 -23.571 1.00 96.00 479 ILE A CA 1
ATOM 3796 C C . ILE A 1 479 ? 9.046 -6.218 -24.102 1.00 96.00 479 ILE A C 1
ATOM 3798 O O . ILE A 1 479 ? 8.088 -5.943 -23.373 1.00 96.00 479 ILE A O 1
ATOM 3802 N N . PRO A 1 480 ? 8.869 -6.755 -25.323 1.00 94.94 480 PRO A N 1
ATOM 3803 C CA . PRO A 1 480 ? 7.559 -7.157 -25.834 1.00 94.94 480 PRO A CA 1
ATOM 3804 C C . PRO A 1 480 ? 7.114 -8.502 -25.238 1.00 94.94 480 PRO A C 1
ATOM 3806 O O . PRO A 1 480 ? 7.936 -9.406 -25.067 1.00 94.94 480 PRO A O 1
ATOM 3809 N N . LEU A 1 481 ? 5.818 -8.661 -24.948 1.00 94.19 481 LEU A N 1
ATOM 3810 C CA . LEU A 1 481 ? 5.225 -9.908 -24.424 1.00 94.19 481 LEU A CA 1
ATOM 3811 C C . LEU A 1 481 ? 3.935 -10.371 -25.140 1.00 94.19 481 LEU A C 1
ATOM 3813 O O . LEU A 1 481 ? 3.425 -11.458 -24.845 1.00 94.19 481 LEU A O 1
ATOM 3817 N N . GLN A 1 482 ? 3.389 -9.577 -26.064 1.00 88.81 482 GLN A N 1
ATOM 3818 C CA . GLN A 1 482 ? 2.149 -9.878 -26.799 1.00 88.81 482 GLN A CA 1
ATOM 3819 C C . GLN A 1 482 ? 2.192 -9.537 -28.297 1.00 88.81 482 GLN A C 1
ATOM 3821 O O . GLN A 1 482 ? 1.253 -9.878 -29.019 1.00 88.81 482 GLN A O 1
ATOM 3826 N N . SER A 1 483 ? 3.204 -8.792 -28.740 1.00 84.75 483 SER A N 1
ATOM 3827 C CA . SER A 1 483 ? 3.221 -8.101 -30.031 1.00 84.75 483 SER A CA 1
ATOM 3828 C C . SER A 1 483 ? 4.640 -7.995 -30.591 1.00 84.75 483 SER A C 1
ATOM 3830 O O . SER A 1 483 ? 5.599 -7.941 -29.827 1.00 84.75 483 SER A O 1
ATOM 3832 N N . SER A 1 484 ? 4.784 -7.920 -31.914 1.00 80.69 484 SER A N 1
ATOM 3833 C CA . SER A 1 484 ? 6.042 -7.548 -32.576 1.00 80.69 484 SER A CA 1
ATOM 3834 C C . SER A 1 484 ? 6.132 -6.026 -32.745 1.00 80.69 484 SER A C 1
ATOM 3836 O O . SER A 1 484 ? 7.020 -5.387 -32.179 1.00 80.69 484 SER A O 1
ATOM 3838 N N . ASP A 1 485 ? 5.132 -5.440 -33.401 1.00 77.06 485 ASP A N 1
ATOM 3839 C CA . ASP A 1 485 ? 4.950 -4.001 -33.647 1.00 77.06 485 ASP A CA 1
ATOM 3840 C C . ASP A 1 485 ? 4.567 -3.178 -32.390 1.00 77.06 485 ASP A C 1
ATOM 3842 O O . ASP A 1 485 ? 3.984 -3.700 -31.437 1.00 77.06 485 ASP A O 1
ATOM 3846 N N . THR A 1 486 ? 4.884 -1.878 -32.393 1.00 75.12 486 THR A N 1
ATOM 3847 C CA . THR A 1 486 ? 4.563 -0.902 -31.336 1.00 75.12 486 THR A CA 1
ATOM 3848 C C . THR A 1 486 ? 3.183 -0.253 -31.487 1.00 75.12 486 THR A C 1
ATOM 3850 O O . THR A 1 486 ? 2.697 0.348 -30.524 1.00 75.12 486 THR A O 1
ATOM 3853 N N . SER A 1 487 ? 2.536 -0.351 -32.657 1.00 68.00 487 SER A N 1
ATOM 3854 C CA . SER A 1 487 ? 1.208 0.237 -32.878 1.00 68.00 487 SER A CA 1
ATOM 3855 C C . SER A 1 487 ? 0.129 -0.448 -32.025 1.00 68.00 487 SER A C 1
ATOM 3857 O O . SER A 1 487 ? 0.092 -1.668 -31.915 1.00 68.00 487 SER A O 1
ATOM 3859 N N . GLN A 1 488 ? -0.801 0.314 -31.431 1.00 64.19 488 GLN A N 1
ATOM 3860 C CA . GLN A 1 488 ? -1.775 -0.217 -30.448 1.00 64.19 488 GLN A CA 1
ATOM 3861 C C . GLN A 1 488 ? -2.884 -1.121 -31.058 1.00 64.19 488 GLN A C 1
ATOM 3863 O O . GLN A 1 488 ? -3.839 -1.496 -30.372 1.00 64.19 488 GLN A O 1
ATOM 3868 N N . HIS A 1 489 ? -2.787 -1.478 -32.344 1.00 59.22 489 HIS A N 1
ATOM 3869 C CA . HIS A 1 489 ? -3.782 -2.248 -33.101 1.00 59.22 489 HIS A CA 1
ATOM 3870 C C . HIS A 1 489 ? -3.382 -3.730 -33.247 1.00 59.22 489 HIS A C 1
ATOM 3872 O O . HIS A 1 489 ? -3.166 -4.227 -34.349 1.00 59.22 489 HIS A O 1
ATOM 3878 N N . HIS A 1 490 ? -3.280 -4.454 -32.128 1.00 63.34 490 HIS A N 1
ATOM 3879 C CA . HIS A 1 490 ? -2.812 -5.847 -32.126 1.00 63.34 490 HIS A CA 1
ATOM 3880 C C . HIS A 1 490 ? -3.909 -6.890 -32.380 1.00 63.34 490 HIS A C 1
ATOM 3882 O O . HIS A 1 490 ? -4.912 -6.933 -31.668 1.00 63.34 490 HIS A O 1
ATOM 3888 N N . GLU A 1 491 ? -3.618 -7.846 -33.264 1.00 57.66 491 GLU A N 1
ATOM 3889 C CA . GLU A 1 491 ? -4.449 -9.033 -33.540 1.00 57.66 491 GLU A CA 1
ATOM 3890 C C . GLU A 1 491 ? -4.697 -9.919 -32.300 1.00 57.66 491 GLU A C 1
ATOM 3892 O O . GLU A 1 491 ? -5.700 -10.621 -32.224 1.00 57.66 491 GLU A O 1
ATOM 3897 N N . ASN A 1 492 ? -3.805 -9.866 -31.302 1.00 65.69 492 ASN A N 1
ATOM 3898 C CA . ASN A 1 492 ? -3.862 -10.669 -30.073 1.00 65.69 492 ASN A CA 1
ATOM 3899 C C . ASN A 1 492 ? -4.288 -9.879 -28.816 1.00 65.69 492 ASN A C 1
ATOM 3901 O O . ASN A 1 492 ? -4.143 -10.386 -27.702 1.00 65.69 492 ASN A O 1
ATOM 3905 N N . ARG A 1 493 ? -4.794 -8.641 -28.953 1.00 73.69 493 ARG A N 1
ATOM 3906 C CA . ARG A 1 493 ? -5.078 -7.737 -27.813 1.00 73.69 493 ARG A CA 1
ATOM 3907 C C . ARG A 1 493 ? -5.988 -8.351 -26.746 1.00 73.69 493 ARG A C 1
ATOM 3909 O O . ARG A 1 493 ? -5.709 -8.198 -25.553 1.00 73.69 493 ARG A O 1
ATOM 3916 N N . ASP A 1 494 ? -7.039 -9.037 -27.189 1.00 82.00 494 ASP A N 1
ATOM 3917 C CA . ASP A 1 494 ? -8.090 -9.582 -26.325 1.00 82.00 494 ASP A CA 1
ATOM 3918 C C . ASP A 1 494 ? -7.762 -10.984 -25.784 1.00 82.00 494 ASP A C 1
ATOM 3920 O O . ASP A 1 494 ? -8.433 -11.464 -24.868 1.00 82.00 494 ASP A O 1
ATOM 3924 N N . VAL A 1 495 ? -6.699 -11.627 -26.284 1.00 90.31 495 VAL A N 1
ATOM 3925 C CA . VAL A 1 495 ? -6.291 -12.979 -25.878 1.00 90.31 495 VAL A CA 1
ATOM 3926 C C . VAL A 1 495 ? -5.694 -12.958 -24.460 1.00 90.31 495 VAL A C 1
ATOM 3928 O O . VAL A 1 495 ? -4.686 -12.278 -24.236 1.00 90.31 495 VAL A O 1
ATOM 3931 N N . PRO A 1 496 ? -6.254 -13.711 -23.490 1.00 94.69 496 PRO A N 1
ATOM 3932 C CA . PRO A 1 496 ? -5.709 -13.790 -22.138 1.00 94.69 496 PRO A CA 1
ATOM 3933 C C . PRO A 1 496 ? -4.253 -14.264 -22.126 1.00 94.69 496 PRO A C 1
ATOM 3935 O O . PRO A 1 496 ? -3.899 -15.269 -22.746 1.00 94.69 496 PRO A O 1
ATOM 3938 N N . ARG A 1 497 ? -3.406 -13.531 -21.399 1.00 95.62 497 ARG A N 1
ATOM 3939 C CA . ARG A 1 497 ? -2.009 -13.894 -21.125 1.00 95.62 497 ARG A CA 1
ATOM 3940 C C . ARG A 1 497 ? -1.671 -13.583 -19.667 1.00 95.62 497 ARG A C 1
ATOM 3942 O O . ARG A 1 497 ? -2.103 -12.554 -19.146 1.00 95.62 497 ARG A O 1
ATOM 3949 N N . VAL A 1 498 ? -0.905 -14.452 -19.009 1.00 97.38 498 VAL A N 1
ATOM 3950 C CA . VAL A 1 498 ? -0.507 -14.301 -17.601 1.00 97.38 498 VAL A CA 1
ATOM 3951 C C . VAL A 1 498 ? 1.010 -14.336 -17.433 1.00 97.38 498 VAL A C 1
ATOM 3953 O O . VAL A 1 498 ? 1.695 -15.217 -17.951 1.00 97.38 498 VAL A O 1
ATOM 3956 N N . VAL A 1 499 ? 1.525 -13.366 -16.678 1.00 98.06 499 VAL A N 1
ATOM 3957 C CA . VAL A 1 499 ? 2.947 -13.228 -16.349 1.00 98.06 499 VAL A CA 1
ATOM 3958 C C . VAL A 1 499 ? 3.112 -13.347 -14.840 1.00 98.06 499 VAL A C 1
ATOM 3960 O O . VAL A 1 499 ? 2.557 -12.552 -14.079 1.00 98.06 499 VAL A O 1
ATOM 3963 N N . VAL A 1 500 ? 3.873 -14.339 -14.395 1.00 98.50 500 VAL A N 1
ATOM 3964 C CA . VAL A 1 500 ? 4.196 -14.553 -12.982 1.00 98.50 500 VAL A CA 1
ATOM 3965 C C . VAL A 1 500 ? 5.598 -14.030 -12.697 1.00 98.50 500 VAL A C 1
ATOM 3967 O O . VAL A 1 500 ? 6.517 -14.291 -13.465 1.00 98.50 500 VAL A O 1
ATOM 3970 N N . GLY A 1 501 ? 5.790 -13.359 -11.566 1.00 98.00 501 GLY A N 1
ATOM 3971 C CA . GLY A 1 501 ? 7.124 -12.984 -11.091 1.00 98.00 501 GLY A CA 1
ATOM 3972 C C . GLY A 1 501 ? 7.208 -12.932 -9.571 1.00 98.00 501 GLY A C 1
ATOM 3973 O O . GLY A 1 501 ? 6.284 -13.342 -8.855 1.00 98.00 501 GLY A O 1
ATOM 3974 N N . HIS A 1 502 ? 8.318 -12.410 -9.056 1.00 97.50 502 HIS A N 1
ATOM 3975 C CA . HIS A 1 502 ? 8.512 -12.186 -7.629 1.00 97.50 502 HIS A CA 1
ATOM 3976 C C . HIS A 1 502 ? 8.878 -10.727 -7.366 1.00 97.50 502 HIS A C 1
ATOM 3978 O O . HIS A 1 502 ? 9.968 -10.289 -7.709 1.00 97.50 502 HIS A O 1
ATOM 3984 N N . ASN A 1 503 ? 7.969 -9.978 -6.734 1.00 96.00 503 ASN A N 1
ATOM 3985 C CA . ASN A 1 503 ? 7.931 -8.516 -6.808 1.00 96.00 503 ASN A CA 1
ATOM 3986 C C . ASN A 1 503 ? 7.741 -8.046 -8.271 1.00 96.00 503 ASN A C 1
ATOM 3988 O O . ASN A 1 503 ? 8.358 -7.076 -8.711 1.00 96.00 503 ASN A O 1
ATOM 3992 N N . VAL A 1 504 ? 6.833 -8.721 -9.002 1.00 96.25 504 VAL A N 1
ATOM 3993 C CA . VAL A 1 504 ? 6.628 -8.588 -10.468 1.00 96.25 504 VAL A CA 1
ATOM 3994 C C . VAL A 1 504 ? 6.360 -7.157 -10.953 1.00 96.25 504 VAL A C 1
ATOM 3996 O O . VAL A 1 504 ? 6.490 -6.849 -12.133 1.00 96.25 504 VAL A O 1
ATOM 3999 N N . SER A 1 505 ? 5.986 -6.245 -10.054 1.00 95.19 505 SER A N 1
ATOM 4000 C CA . SER A 1 505 ? 5.816 -4.829 -10.370 1.00 95.19 505 SER A CA 1
ATOM 4001 C C . SER A 1 505 ? 7.126 -4.135 -10.771 1.00 95.19 505 SER A C 1
ATOM 4003 O O . SER A 1 505 ? 7.068 -3.072 -11.377 1.00 95.19 505 SER A O 1
ATOM 4005 N N . TYR A 1 506 ? 8.294 -4.698 -10.438 1.00 94.38 506 TYR A N 1
ATOM 4006 C CA . TYR A 1 506 ? 9.600 -4.219 -10.911 1.00 94.38 506 TYR A CA 1
ATOM 4007 C C . TYR A 1 506 ? 9.880 -4.657 -12.357 1.00 94.38 506 TYR A C 1
ATOM 4009 O O . TYR A 1 506 ? 10.390 -3.870 -13.153 1.00 94.38 506 TYR A O 1
ATOM 4017 N N . ASP A 1 507 ? 9.496 -5.878 -12.712 1.00 96.31 507 ASP A N 1
ATOM 4018 C CA . ASP A 1 507 ? 9.637 -6.442 -14.059 1.00 96.31 507 ASP A CA 1
ATOM 4019 C C . ASP A 1 507 ? 8.620 -5.810 -15.017 1.00 96.31 507 ASP A C 1
ATOM 4021 O O . ASP A 1 507 ? 8.947 -5.420 -16.137 1.00 96.31 507 ASP A O 1
ATOM 4025 N N . ARG A 1 508 ? 7.390 -5.602 -14.527 1.00 95.94 508 ARG A N 1
ATOM 4026 C CA . ARG A 1 508 ? 6.265 -5.002 -15.257 1.00 95.94 508 ARG A CA 1
ATOM 4027 C C . ARG A 1 508 ? 6.590 -3.636 -15.868 1.00 95.94 508 ARG A C 1
ATOM 4029 O O . ARG A 1 508 ? 6.136 -3.372 -16.976 1.00 95.94 508 ARG A O 1
ATOM 4036 N N . ILE A 1 509 ? 7.386 -2.785 -15.208 1.00 95.12 509 ILE A N 1
ATOM 4037 C CA . ILE A 1 509 ? 7.763 -1.466 -15.765 1.00 95.12 509 ILE A CA 1
ATOM 4038 C C . ILE A 1 509 ? 8.779 -1.553 -16.919 1.00 95.12 509 ILE A C 1
ATOM 4040 O O . ILE A 1 509 ? 9.159 -0.532 -17.475 1.00 95.12 509 ILE A O 1
ATOM 4044 N N . ARG A 1 510 ? 9.220 -2.759 -17.303 1.00 95.25 510 ARG A N 1
ATOM 4045 C CA . ARG A 1 510 ? 10.007 -3.009 -18.521 1.00 95.25 510 ARG A CA 1
ATOM 4046 C C . ARG A 1 510 ? 9.197 -3.676 -19.634 1.00 95.25 510 ARG A C 1
ATOM 4048 O O . ARG A 1 510 ? 9.744 -3.889 -20.710 1.00 95.25 510 ARG A O 1
ATOM 4055 N N . VAL A 1 511 ? 7.918 -3.985 -19.405 1.00 95.56 511 VAL A N 1
ATOM 4056 C CA . VAL A 1 511 ? 7.035 -4.608 -20.404 1.00 95.56 511 VAL A CA 1
ATOM 4057 C C . VAL A 1 511 ? 6.376 -3.535 -21.266 1.00 95.56 511 VAL A C 1
ATOM 4059 O O . VAL A 1 511 ? 5.653 -2.676 -20.755 1.00 95.56 511 VAL A O 1
ATOM 4062 N N . ARG A 1 512 ? 6.590 -3.613 -22.582 1.00 93.81 512 ARG A N 1
ATOM 4063 C CA . ARG A 1 512 ? 6.157 -2.610 -23.564 1.00 93.81 512 ARG A CA 1
ATOM 4064 C C . ARG A 1 512 ? 4.653 -2.359 -23.524 1.00 93.81 512 ARG A C 1
ATOM 4066 O O . ARG A 1 512 ? 4.214 -1.216 -23.411 1.00 93.81 512 ARG A O 1
ATOM 4073 N N . GLU A 1 513 ? 3.858 -3.427 -23.527 1.00 92.44 513 GLU A N 1
ATOM 4074 C CA . GLU A 1 513 ? 2.399 -3.349 -23.642 1.00 92.44 513 GLU A CA 1
ATOM 4075 C C . GLU A 1 513 ? 1.694 -2.743 -22.414 1.00 92.44 513 GLU A C 1
ATOM 4077 O O . GLU A 1 513 ? 0.483 -2.536 -22.422 1.00 92.44 513 GLU A O 1
ATOM 4082 N N . GLN A 1 514 ? 2.426 -2.439 -21.337 1.00 93.44 514 GLN A N 1
ATOM 4083 C CA . GLN A 1 514 ? 1.866 -1.774 -20.155 1.00 93.44 514 GLN A CA 1
ATOM 4084 C C . GLN A 1 514 ? 1.747 -0.259 -20.306 1.00 93.44 514 GLN A C 1
ATOM 4086 O O . GLN A 1 514 ? 0.903 0.346 -19.636 1.00 93.44 514 GLN A O 1
ATOM 4091 N N . TYR A 1 515 ? 2.547 0.320 -21.201 1.00 93.75 515 TYR A N 1
ATOM 4092 C CA . TYR A 1 515 ? 2.614 1.756 -21.455 1.00 93.75 515 TYR A CA 1
ATOM 4093 C C . TYR A 1 515 ? 1.618 2.242 -22.509 1.00 93.75 515 TYR A C 1
ATOM 4095 O O . TYR A 1 515 ? 1.359 3.435 -22.572 1.00 93.75 515 TYR A O 1
ATOM 4103 N N . PHE A 1 516 ? 0.996 1.354 -23.293 1.00 91.00 516 PHE A N 1
ATOM 4104 C CA . PHE A 1 516 ? -0.112 1.739 -24.174 1.00 91.00 516 PHE A CA 1
ATOM 4105 C C . PHE A 1 516 ? -1.214 2.472 -23.404 1.00 91.00 516 PHE A C 1
ATOM 4107 O O . PHE A 1 516 ? -1.445 2.191 -22.227 1.00 91.00 516 PHE A O 1
ATOM 4114 N N . MET A 1 517 ? -1.916 3.389 -24.070 1.00 87.56 517 MET A N 1
ATOM 4115 C CA . MET A 1 517 ? -3.048 4.108 -23.471 1.00 87.56 517 MET A CA 1
ATOM 4116 C C . MET A 1 517 ? -4.234 3.153 -23.306 1.00 87.56 517 MET A C 1
ATOM 4118 O O . MET A 1 517 ? -4.809 3.011 -22.222 1.00 87.56 517 MET A O 1
ATOM 4122 N N . GLU A 1 518 ? -4.552 2.429 -24.376 1.00 86.88 518 GLU A N 1
ATOM 4123 C CA . GLU A 1 518 ? -5.600 1.420 -24.382 1.00 86.88 518 GLU A CA 1
ATOM 4124 C C . GLU A 1 518 ? -5.121 0.104 -23.734 1.00 86.88 518 GLU A C 1
ATOM 4126 O O . GLU A 1 518 ? -3.962 -0.285 -23.852 1.00 86.88 518 GLU A O 1
ATOM 4131 N N . GLY A 1 519 ? -6.001 -0.560 -22.975 1.00 85.12 519 GLY A N 1
ATOM 4132 C CA . GLY A 1 519 ? -5.656 -1.755 -22.193 1.00 85.12 519 GLY A CA 1
ATOM 4133 C C . GLY A 1 519 ? -5.697 -3.064 -22.991 1.00 85.12 519 GLY A C 1
ATOM 4134 O O . GLY A 1 519 ? -6.478 -3.200 -23.937 1.00 85.12 519 GLY A O 1
ATOM 4135 N N . THR A 1 520 ? -4.900 -4.047 -22.558 1.00 89.69 520 THR A N 1
ATOM 4136 C CA . THR A 1 520 ? -4.827 -5.402 -23.137 1.00 89.69 520 THR A CA 1
ATOM 4137 C C . THR A 1 520 ? -5.307 -6.483 -22.154 1.00 89.69 520 THR A C 1
ATOM 4139 O O . THR A 1 520 ? -5.467 -6.248 -20.949 1.00 89.69 520 THR A O 1
ATOM 4142 N N . SER A 1 521 ? -5.488 -7.708 -22.653 1.00 92.00 521 SER A N 1
ATOM 4143 C CA . SER A 1 521 ? -5.794 -8.899 -21.845 1.00 92.00 521 SER A CA 1
ATOM 4144 C C . SER A 1 521 ? -4.593 -9.509 -21.097 1.00 92.00 521 SER A C 1
ATOM 4146 O O . SER A 1 521 ? -4.726 -10.594 -20.525 1.00 92.00 521 SER A O 1
ATOM 4148 N N . LEU A 1 522 ? -3.436 -8.838 -21.028 1.00 94.38 522 LEU A N 1
ATOM 4149 C CA . LEU A 1 522 ? -2.317 -9.257 -20.171 1.00 94.38 522 LEU A CA 1
ATOM 4150 C C . LEU A 1 522 ? -2.663 -9.034 -18.690 1.00 94.38 522 LEU A C 1
ATOM 4152 O O . LEU A 1 522 ? -3.251 -8.009 -18.336 1.00 94.38 522 LEU A O 1
ATOM 4156 N N . ARG A 1 523 ? -2.294 -9.962 -17.803 1.00 96.50 523 ARG A N 1
ATOM 4157 C CA . ARG A 1 523 ? -2.370 -9.783 -16.342 1.00 96.50 523 ARG A CA 1
ATOM 4158 C C . ARG A 1 523 ? -1.114 -10.320 -15.656 1.00 96.50 523 ARG A C 1
ATOM 4160 O O . ARG A 1 523 ? -0.436 -11.203 -16.176 1.00 96.50 523 ARG A O 1
ATOM 4167 N N . PHE A 1 524 ? -0.818 -9.779 -14.475 1.00 97.75 524 PHE A N 1
ATOM 4168 C CA . PHE A 1 524 ? 0.393 -10.084 -13.711 1.00 97.75 524 PHE A CA 1
ATOM 4169 C C . PHE A 1 524 ? 0.048 -10.721 -12.364 1.00 97.75 524 PHE A C 1
ATOM 4171 O O . PHE A 1 524 ? -0.881 -10.282 -11.686 1.00 97.75 524 PHE A O 1
ATOM 4178 N N . VAL A 1 525 ? 0.823 -11.728 -11.957 1.00 98.25 525 VAL A N 1
ATOM 4179 C CA . VAL A 1 525 ? 0.681 -12.415 -10.668 1.00 98.25 525 VAL A CA 1
ATOM 4180 C C . VAL A 1 525 ? 1.992 -12.336 -9.898 1.00 98.25 525 VAL A C 1
ATOM 4182 O O . VAL A 1 525 ? 3.021 -12.871 -10.305 1.00 98.25 525 VAL A O 1
ATOM 4185 N N . ASP A 1 526 ? 1.945 -11.664 -8.753 1.00 98.25 526 ASP A N 1
ATOM 4186 C CA . ASP A 1 526 ? 3.106 -11.467 -7.894 1.00 98.25 526 ASP A CA 1
ATOM 4187 C C . ASP A 1 526 ? 3.174 -12.523 -6.785 1.00 98.25 526 ASP A C 1
ATOM 4189 O O . ASP A 1 526 ? 2.416 -12.469 -5.811 1.00 98.25 526 ASP A O 1
ATOM 4193 N N . THR A 1 527 ? 4.135 -13.445 -6.876 1.00 98.38 527 THR A N 1
ATOM 4194 C CA . THR A 1 527 ? 4.381 -14.433 -5.813 1.00 98.38 527 THR A CA 1
ATOM 4195 C C . THR A 1 527 ? 4.753 -13.783 -4.476 1.00 98.38 527 THR A C 1
ATOM 4197 O O . THR A 1 527 ? 4.470 -14.370 -3.430 1.00 98.38 527 THR A O 1
ATOM 4200 N N . MET A 1 528 ? 5.312 -12.563 -4.462 1.00 97.88 528 MET A N 1
ATOM 4201 C CA . MET A 1 528 ? 5.567 -11.835 -3.217 1.00 97.88 528 MET A CA 1
ATOM 4202 C C . MET A 1 528 ? 4.250 -11.402 -2.553 1.00 97.88 528 MET A C 1
ATOM 4204 O O . MET A 1 528 ? 4.056 -11.677 -1.371 1.00 97.88 528 MET A O 1
ATOM 4208 N N . SER A 1 529 ? 3.314 -10.809 -3.296 1.00 97.88 529 SER A N 1
ATOM 4209 C CA . SER A 1 529 ? 1.967 -10.446 -2.825 1.00 97.88 529 SER A CA 1
ATOM 4210 C C . SER A 1 529 ? 1.159 -11.661 -2.358 1.00 97.88 529 SER A C 1
ATOM 4212 O O . SER A 1 529 ? 0.616 -11.639 -1.250 1.00 97.88 529 SER A O 1
ATOM 4214 N N . LEU A 1 530 ? 1.131 -12.753 -3.138 1.00 98.19 530 LEU A N 1
ATOM 4215 C CA . LEU A 1 530 ? 0.471 -14.002 -2.723 1.00 98.19 530 LEU A CA 1
ATOM 4216 C C . LEU A 1 530 ? 1.067 -14.524 -1.399 1.00 98.19 530 LEU A C 1
ATOM 4218 O O . LEU A 1 530 ? 0.330 -14.906 -0.488 1.00 98.19 530 LEU A O 1
ATOM 4222 N N . HIS A 1 531 ? 2.398 -14.489 -1.256 1.00 98.19 531 HIS A N 1
ATOM 4223 C CA . HIS A 1 531 ? 3.080 -14.903 -0.030 1.00 98.19 531 HIS A CA 1
ATOM 4224 C C . HIS A 1 531 ? 2.777 -13.970 1.150 1.00 98.19 531 HIS A C 1
ATOM 4226 O O . HIS A 1 531 ? 2.538 -14.463 2.251 1.00 98.19 531 HIS A O 1
ATOM 4232 N N . ILE A 1 532 ? 2.755 -12.648 0.958 1.00 97.69 532 ILE A N 1
ATOM 4233 C CA . ILE A 1 532 ? 2.481 -11.688 2.038 1.00 97.69 532 ILE A CA 1
ATOM 4234 C C . ILE A 1 532 ? 1.081 -11.905 2.621 1.00 97.69 532 ILE A C 1
ATOM 4236 O O . ILE A 1 532 ? 0.935 -11.924 3.846 1.00 97.69 532 ILE A O 1
ATOM 4240 N N . ALA A 1 533 ? 0.081 -12.122 1.763 1.00 97.00 533 ALA A N 1
ATOM 4241 C CA . ALA A 1 533 ? -1.280 -12.442 2.179 1.00 97.00 533 ALA A CA 1
ATOM 4242 C C . ALA A 1 533 ? -1.362 -13.813 2.883 1.00 97.00 533 ALA A C 1
ATOM 4244 O O . ALA A 1 533 ? -1.989 -13.945 3.936 1.00 97.00 533 ALA A O 1
ATOM 4245 N N . ALA A 1 534 ? -0.699 -14.840 2.339 1.00 96.88 534 ALA A N 1
ATOM 4246 C CA . ALA A 1 534 ? -0.784 -16.199 2.864 1.00 96.88 534 ALA A CA 1
ATOM 4247 C C . ALA A 1 534 ? 0.033 -16.425 4.156 1.00 96.88 534 ALA A C 1
ATOM 4249 O O . ALA A 1 534 ? -0.477 -17.038 5.097 1.00 96.88 534 ALA A O 1
ATOM 4250 N N . SER A 1 535 ? 1.285 -15.973 4.198 1.00 97.44 535 SER A N 1
ATOM 4251 C CA . SER A 1 535 ? 2.300 -16.331 5.204 1.00 97.44 535 SER A CA 1
ATOM 4252 C C . SER A 1 535 ? 3.264 -15.180 5.550 1.00 97.44 535 SER A C 1
ATOM 4254 O O . SER A 1 535 ? 4.304 -15.410 6.173 1.00 97.44 535 SER A O 1
ATOM 4256 N N . GLY A 1 536 ? 2.952 -13.938 5.169 1.00 96.38 536 GLY A N 1
ATOM 4257 C CA . GLY A 1 536 ? 3.763 -12.768 5.496 1.00 96.38 536 GLY A CA 1
ATOM 4258 C C . GLY A 1 536 ? 3.722 -12.409 6.983 1.00 96.38 536 GLY A C 1
ATOM 4259 O O . GLY A 1 536 ? 2.676 -12.484 7.628 1.00 96.38 536 GLY A O 1
ATOM 4260 N N . LEU A 1 537 ? 4.864 -11.973 7.523 1.00 95.56 537 LEU A N 1
ATOM 4261 C CA . LEU A 1 537 ? 5.019 -11.567 8.928 1.00 95.56 537 LEU A CA 1
ATOM 4262 C C . LEU A 1 537 ? 4.636 -10.098 9.176 1.00 95.56 537 LEU A C 1
ATOM 4264 O O . LEU A 1 537 ? 4.858 -9.238 8.315 1.00 95.56 537 LEU A O 1
ATOM 4268 N N . VAL A 1 538 ? 4.164 -9.785 10.389 1.00 93.50 538 VAL A N 1
ATOM 4269 C CA . VAL A 1 538 ? 3.889 -8.401 10.843 1.00 93.50 538 VAL A CA 1
ATOM 4270 C C . VAL A 1 538 ? 5.160 -7.645 11.246 1.00 93.50 538 VAL A C 1
ATOM 4272 O O . VAL A 1 538 ? 6.207 -8.257 11.456 1.00 93.50 538 VAL A O 1
ATOM 4275 N N . SER A 1 539 ? 5.093 -6.321 11.404 1.00 89.75 539 SER A N 1
ATOM 4276 C CA . SER A 1 539 ? 6.243 -5.476 11.779 1.00 89.75 539 SER A CA 1
ATOM 4277 C C . SER A 1 539 ? 6.927 -5.923 13.080 1.00 89.75 539 SER A C 1
ATOM 4279 O O . SER A 1 539 ? 8.155 -6.018 13.144 1.00 89.75 539 SER A O 1
ATOM 4281 N N . GLU A 1 540 ? 6.149 -6.279 14.102 1.00 89.94 540 GLU A N 1
ATOM 4282 C CA . GLU A 1 540 ? 6.626 -6.809 15.380 1.00 89.94 540 GLU A CA 1
ATOM 4283 C C . GLU A 1 540 ? 7.316 -8.171 15.205 1.00 89.94 540 GLU A C 1
ATOM 4285 O O . GLU A 1 540 ? 8.418 -8.376 15.714 1.00 89.94 540 GLU A O 1
ATOM 4290 N N . GLN A 1 541 ? 6.727 -9.083 14.425 1.00 92.94 541 GLN A N 1
ATOM 4291 C CA . GLN A 1 541 ? 7.310 -10.393 14.116 1.00 92.94 541 GLN A CA 1
ATOM 4292 C C . GLN A 1 541 ? 8.598 -10.278 13.293 1.00 92.94 541 GLN A C 1
ATOM 4294 O O . GLN A 1 541 ? 9.588 -10.920 13.635 1.00 92.94 541 GLN A O 1
ATOM 4299 N N . ARG A 1 542 ? 8.640 -9.419 12.264 1.00 91.12 542 ARG A N 1
ATOM 4300 C CA . ARG A 1 542 ? 9.867 -9.106 11.505 1.00 91.12 542 ARG A CA 1
ATOM 4301 C C . ARG A 1 542 ? 10.962 -8.581 12.437 1.00 91.12 542 ARG A C 1
ATOM 4303 O O . ARG A 1 542 ? 12.101 -9.034 12.354 1.00 91.12 542 ARG A O 1
ATOM 4310 N N . THR A 1 543 ? 10.609 -7.698 13.375 1.00 89.88 543 THR A N 1
ATOM 4311 C CA . THR A 1 543 ? 11.536 -7.185 14.400 1.00 89.88 543 THR A CA 1
ATOM 4312 C C . THR A 1 543 ? 12.063 -8.300 15.310 1.00 89.88 543 THR A C 1
ATOM 4314 O O . THR A 1 543 ? 13.258 -8.333 15.610 1.00 89.88 543 THR A O 1
ATOM 4317 N N . LEU A 1 544 ? 11.208 -9.242 15.725 1.00 89.19 544 LEU A N 1
ATOM 4318 C CA . LEU A 1 544 ? 11.617 -10.410 16.512 1.00 89.19 544 LEU A CA 1
ATOM 4319 C C . LEU A 1 544 ? 12.540 -11.342 15.709 1.00 89.19 544 LEU A C 1
ATOM 4321 O O . LEU A 1 544 ? 13.584 -11.736 16.224 1.00 89.19 544 LEU A O 1
ATOM 4325 N N . VAL A 1 545 ? 12.225 -11.631 14.440 1.00 87.75 545 VAL A N 1
ATOM 4326 C CA . VAL A 1 545 ? 13.077 -12.440 13.546 1.00 87.75 545 VAL A CA 1
ATOM 4327 C C . VAL A 1 545 ? 14.449 -11.794 13.347 1.00 87.75 545 VAL A C 1
ATOM 4329 O O . VAL A 1 545 ? 15.452 -12.492 13.449 1.00 87.75 545 VAL A O 1
ATOM 4332 N N . MET A 1 546 ? 14.526 -10.477 13.128 1.00 85.94 546 MET A N 1
ATOM 4333 C CA . MET A 1 546 ? 15.807 -9.765 12.997 1.00 85.94 546 MET A CA 1
ATOM 4334 C C . MET A 1 546 ? 16.642 -9.825 14.283 1.00 85.94 546 MET A C 1
ATOM 4336 O O . MET A 1 546 ? 17.821 -10.166 14.229 1.00 85.94 546 MET A O 1
ATOM 4340 N N . LYS A 1 547 ? 16.037 -9.574 15.453 1.00 86.44 547 LYS A N 1
ATOM 4341 C CA . LYS A 1 547 ? 16.732 -9.712 16.749 1.00 86.44 547 LYS A CA 1
ATOM 4342 C C . LYS A 1 547 ? 17.228 -11.140 16.991 1.00 86.44 547 LYS A C 1
ATOM 4344 O O . LYS A 1 547 ? 18.323 -11.324 17.505 1.00 86.44 547 LYS A O 1
ATOM 4349 N N . ASN A 1 548 ? 16.444 -12.136 16.586 1.00 86.62 548 ASN A N 1
ATOM 4350 C CA . ASN A 1 548 ? 16.765 -13.551 16.738 1.00 86.62 548 ASN A CA 1
ATOM 4351 C C . ASN A 1 548 ? 17.838 -14.044 15.746 1.00 86.62 548 ASN A C 1
ATOM 4353 O O . ASN A 1 548 ? 18.655 -14.888 16.101 1.00 86.62 548 ASN A O 1
ATOM 4357 N N . LYS A 1 549 ? 17.886 -13.494 14.522 1.00 82.31 549 LYS A N 1
ATOM 4358 C CA . LYS A 1 549 ? 18.991 -13.720 13.569 1.00 82.31 549 LYS A CA 1
ATOM 4359 C C . LYS A 1 549 ? 20.329 -13.199 14.120 1.00 82.31 549 LYS A C 1
ATOM 4361 O O . LYS A 1 549 ? 21.358 -13.806 13.841 1.00 82.31 549 LYS A O 1
ATOM 4366 N N . ASN A 1 550 ? 20.292 -12.150 14.946 1.00 81.88 550 ASN A N 1
ATOM 4367 C CA . ASN A 1 550 ? 21.457 -11.505 15.562 1.00 81.88 550 ASN A CA 1
ATOM 4368 C C . ASN A 1 550 ? 21.752 -11.977 17.006 1.00 81.88 550 ASN A C 1
ATOM 4370 O O . ASN A 1 550 ? 22.483 -11.291 17.718 1.00 81.88 550 ASN A O 1
ATOM 4374 N N . SER A 1 551 ? 21.171 -13.090 17.474 1.00 81.75 551 SER A N 1
ATOM 4375 C CA . SER A 1 551 ? 21.368 -13.594 18.842 1.00 81.75 551 SER A CA 1
ATOM 4376 C C . SER A 1 551 ? 22.009 -14.980 18.859 1.00 81.75 551 SER A C 1
ATOM 4378 O O . SER A 1 551 ? 21.616 -15.864 18.096 1.00 81.75 551 SER A O 1
ATOM 4380 N N . ASP A 1 552 ? 22.944 -15.191 19.789 1.00 78.75 552 ASP A N 1
ATOM 4381 C CA . ASP A 1 552 ? 23.609 -16.482 20.011 1.00 78.75 552 ASP A CA 1
ATOM 4382 C C . ASP A 1 552 ? 22.606 -17.585 20.393 1.00 78.75 552 ASP A C 1
ATOM 4384 O O . ASP A 1 552 ? 22.744 -18.745 20.001 1.00 78.75 552 ASP A O 1
ATOM 4388 N N . LYS A 1 553 ? 21.545 -17.218 21.128 1.00 81.81 553 LYS A N 1
ATOM 4389 C CA . LYS A 1 553 ? 20.456 -18.117 21.534 1.00 81.81 553 LYS A CA 1
ATOM 4390 C C . LYS A 1 553 ? 19.266 -17.977 20.586 1.00 81.81 553 LYS A C 1
ATOM 4392 O O . LYS A 1 553 ? 18.310 -17.260 20.870 1.00 81.81 553 LYS A O 1
ATOM 4397 N N . LYS A 1 554 ? 19.314 -18.706 19.468 1.00 84.25 554 LYS A N 1
ATOM 4398 C CA . LYS A 1 554 ? 18.241 -18.751 18.458 1.00 84.25 554 LYS A CA 1
ATOM 4399 C C . LYS A 1 554 ? 16.968 -19.404 19.015 1.00 84.25 554 LYS A C 1
ATOM 4401 O O . LYS A 1 554 ? 16.856 -20.626 19.073 1.00 84.25 554 LYS A O 1
ATOM 4406 N N . ILE A 1 555 ? 15.989 -18.582 19.372 1.00 86.19 555 ILE A N 1
ATOM 4407 C CA . ILE A 1 555 ? 14.635 -18.994 19.762 1.00 86.19 555 ILE A CA 1
ATOM 4408 C C . ILE A 1 555 ? 13.865 -19.423 18.502 1.00 86.19 555 ILE A C 1
ATOM 4410 O O . ILE A 1 555 ? 14.022 -18.827 17.434 1.00 86.19 555 ILE A O 1
ATOM 4414 N N . ARG A 1 556 ? 12.994 -20.432 18.603 1.00 85.44 556 ARG A N 1
ATOM 4415 C CA . ARG A 1 556 ? 11.981 -20.733 17.578 1.00 85.44 556 ARG A CA 1
ATOM 4416 C C . ARG A 1 556 ? 10.596 -20.647 18.211 1.00 85.44 556 ARG A C 1
ATOM 4418 O O . ARG A 1 556 ? 10.355 -21.274 19.235 1.00 85.44 556 ARG A O 1
ATOM 4425 N N . LEU A 1 557 ? 9.712 -19.849 17.617 1.00 90.00 557 LEU A N 1
ATOM 4426 C CA . LEU A 1 557 ? 8.320 -19.674 18.045 1.00 90.00 557 LEU A CA 1
ATOM 4427 C C . LEU A 1 557 ? 7.382 -20.362 17.036 1.00 90.00 557 LEU A C 1
ATOM 4429 O O . LEU A 1 557 ? 7.749 -20.426 15.863 1.00 90.00 557 LEU A O 1
ATOM 4433 N N . PRO A 1 558 ? 6.184 -20.844 17.428 1.00 92.88 558 PRO A N 1
ATOM 4434 C CA . PRO A 1 558 ? 5.317 -21.634 16.542 1.00 92.88 558 PRO A CA 1
ATOM 4435 C C . PRO A 1 558 ? 5.005 -20.952 15.201 1.00 92.88 558 PRO A C 1
ATOM 4437 O O . PRO A 1 558 ? 5.131 -21.566 14.144 1.00 92.88 558 PRO A O 1
ATOM 4440 N N . TRP A 1 559 ? 4.710 -19.649 15.219 1.00 94.25 559 TRP A N 1
ATOM 4441 C CA . TRP A 1 559 ? 4.438 -18.859 14.012 1.00 94.25 559 TRP A CA 1
ATOM 4442 C C . TRP A 1 559 ? 5.624 -18.748 13.035 1.00 94.25 559 TRP A C 1
ATOM 4444 O O . TRP A 1 559 ? 5.415 -18.506 11.848 1.00 94.25 559 TRP A O 1
ATOM 4454 N N . MET A 1 560 ? 6.866 -18.977 13.484 1.00 93.56 560 MET A N 1
ATOM 4455 C CA . MET A 1 560 ? 8.058 -18.972 12.617 1.00 93.56 560 MET A CA 1
ATOM 4456 C C . MET A 1 560 ? 8.143 -20.201 11.698 1.00 93.56 560 MET A C 1
ATOM 4458 O O . MET A 1 560 ? 8.952 -20.209 10.775 1.00 93.56 560 MET A O 1
ATOM 4462 N N . PHE A 1 561 ? 7.334 -21.236 11.940 1.00 92.75 561 PHE A N 1
ATOM 4463 C CA . PHE A 1 561 ? 7.241 -22.411 11.069 1.00 92.75 561 PHE A CA 1
ATOM 4464 C C . PHE A 1 561 ? 6.183 -22.255 9.962 1.00 92.75 561 PHE A C 1
ATOM 4466 O O . PHE A 1 561 ? 6.096 -23.113 9.088 1.00 92.75 561 PHE A O 1
ATOM 4473 N N . VAL A 1 562 ? 5.393 -21.169 9.973 1.00 94.75 562 VAL A N 1
ATOM 4474 C CA . VAL A 1 562 ? 4.303 -20.920 9.004 1.00 94.75 562 VAL A CA 1
ATOM 4475 C C . VAL A 1 562 ? 4.370 -19.558 8.300 1.00 94.75 562 VAL A C 1
ATOM 4477 O O . VAL A 1 562 ? 3.462 -19.211 7.539 1.00 94.75 562 VAL A O 1
ATOM 4480 N N . GLY A 1 563 ? 5.465 -18.815 8.479 1.00 95.50 563 GLY A N 1
ATOM 4481 C CA . GLY A 1 563 ? 5.754 -17.607 7.709 1.00 95.50 563 GLY A CA 1
ATOM 4482 C C . GLY A 1 563 ? 7.200 -17.136 7.803 1.00 95.50 563 GLY A C 1
ATOM 4483 O O . GLY A 1 563 ? 7.930 -17.485 8.732 1.00 95.50 563 GLY A O 1
ATOM 4484 N N . CYS A 1 564 ? 7.618 -16.340 6.819 1.00 95.06 564 CYS A N 1
ATOM 4485 C CA . CYS A 1 564 ? 9.005 -15.916 6.637 1.00 95.06 564 CYS A CA 1
ATOM 4486 C C . CYS A 1 564 ? 9.109 -14.440 6.194 1.00 95.06 564 CYS A C 1
ATOM 4488 O O . CYS A 1 564 ? 8.170 -13.656 6.343 1.00 95.06 564 CYS A O 1
ATOM 4490 N N . GLN A 1 565 ? 10.293 -14.022 5.740 1.00 93.50 565 GLN A N 1
ATOM 4491 C CA . GLN A 1 565 ? 10.501 -12.687 5.175 1.00 93.50 565 GLN A CA 1
ATOM 4492 C C . GLN A 1 565 ? 10.259 -12.717 3.662 1.00 93.50 565 GLN A C 1
ATOM 4494 O O . GLN A 1 565 ? 10.539 -13.713 3.012 1.00 93.50 565 GLN A O 1
ATOM 4499 N N . ASN A 1 566 ? 9.779 -11.601 3.117 1.00 94.88 566 ASN A N 1
ATOM 4500 C CA . ASN A 1 566 ? 9.128 -11.547 1.807 1.00 94.88 566 ASN A CA 1
ATOM 4501 C C . ASN A 1 566 ? 10.004 -11.883 0.583 1.00 94.88 566 ASN A C 1
ATOM 4503 O O . ASN A 1 566 ? 9.443 -12.086 -0.485 1.00 94.88 566 ASN A O 1
ATOM 4507 N N . SER A 1 567 ? 11.335 -11.868 0.693 1.00 94.06 567 SER A N 1
ATOM 4508 C CA . SER A 1 567 ? 12.244 -11.967 -0.457 1.00 94.06 567 SER A CA 1
ATOM 4509 C C . SER A 1 567 ? 12.376 -13.392 -0.996 1.00 94.06 567 SER A C 1
ATOM 4511 O O . SER A 1 567 ? 12.484 -14.333 -0.209 1.00 94.06 567 SER A O 1
ATOM 4513 N N . LEU A 1 568 ? 12.481 -13.533 -2.325 1.00 95.25 568 LEU A N 1
ATOM 4514 C CA . LEU A 1 568 ? 12.540 -14.809 -3.055 1.00 95.25 568 LEU A CA 1
ATOM 4515 C C . LEU A 1 568 ? 13.397 -15.872 -2.362 1.00 95.25 568 LEU A C 1
ATOM 4517 O O . LEU A 1 568 ? 12.906 -16.954 -2.076 1.00 95.25 568 LEU A O 1
ATOM 4521 N N . ASN A 1 569 ? 14.636 -15.546 -1.986 1.00 93.94 569 ASN A N 1
ATOM 4522 C CA . ASN A 1 569 ? 15.539 -16.459 -1.277 1.00 93.94 569 ASN A CA 1
ATOM 4523 C C . ASN A 1 569 ? 14.976 -17.038 0.034 1.00 93.94 569 ASN A C 1
ATOM 4525 O O . ASN A 1 569 ? 15.234 -18.191 0.356 1.00 93.94 569 ASN A O 1
ATOM 4529 N N . GLU A 1 570 ? 14.258 -16.250 0.833 1.00 93.75 570 GLU A N 1
ATOM 4530 C CA . GLU A 1 570 ? 13.679 -16.725 2.097 1.00 93.75 570 GLU A CA 1
ATOM 4531 C C . GLU A 1 570 ? 12.344 -17.456 1.851 1.00 93.75 570 GLU A C 1
ATOM 4533 O O . GLU A 1 570 ? 12.058 -18.444 2.527 1.00 93.75 570 GLU A O 1
ATOM 4538 N N . VAL A 1 571 ? 11.577 -17.030 0.840 1.00 96.50 571 VAL A N 1
ATOM 4539 C CA . VAL A 1 571 ? 10.308 -17.643 0.404 1.00 96.50 571 VAL A CA 1
ATOM 4540 C C . VAL A 1 571 ? 10.531 -19.016 -0.253 1.00 96.50 571 VAL A C 1
ATOM 4542 O O . VAL A 1 571 ? 9.827 -19.976 0.061 1.00 96.50 571 VAL A O 1
ATOM 4545 N N . TYR A 1 572 ? 11.554 -19.140 -1.098 1.00 96.25 572 TYR A N 1
ATOM 4546 C CA . TYR A 1 572 ? 11.982 -20.371 -1.768 1.00 96.25 572 TYR A CA 1
ATOM 4547 C C . TYR A 1 572 ? 12.461 -21.423 -0.761 1.00 96.25 572 TYR A C 1
ATOM 4549 O O . TYR A 1 572 ? 11.964 -22.548 -0.763 1.00 96.25 572 TYR A O 1
ATOM 4557 N N . LYS A 1 573 ? 13.316 -21.051 0.202 1.00 94.62 573 LYS A N 1
ATOM 4558 C CA . LYS A 1 573 ? 13.653 -21.925 1.344 1.00 94.62 573 LYS A CA 1
ATOM 4559 C C . LYS A 1 573 ? 12.416 -22.370 2.120 1.00 94.62 573 LYS A C 1
ATOM 4561 O O . LYS A 1 573 ? 12.327 -23.525 2.526 1.00 94.62 573 LYS A O 1
ATOM 4566 N N . PHE A 1 574 ? 11.481 -21.453 2.364 1.00 95.50 574 PHE A N 1
ATOM 4567 C CA . PHE A 1 574 ? 10.309 -21.709 3.196 1.00 95.50 574 PHE A CA 1
ATOM 4568 C C . PHE A 1 574 ? 9.337 -22.712 2.554 1.00 95.50 574 PHE A C 1
ATOM 4570 O O . PHE A 1 574 ? 8.942 -23.671 3.217 1.00 95.50 574 PHE A O 1
ATOM 4577 N N . TYR A 1 575 ? 8.991 -22.540 1.273 1.00 95.88 575 TYR A N 1
ATOM 4578 C CA . TYR A 1 575 ? 8.068 -23.443 0.574 1.00 95.88 575 TYR A CA 1
ATOM 4579 C C . TYR A 1 575 ? 8.749 -24.679 -0.030 1.00 95.88 575 TYR A C 1
ATOM 4581 O O . TYR A 1 575 ? 8.186 -25.772 0.029 1.00 95.88 575 TYR A O 1
ATOM 4589 N N . CYS A 1 576 ? 9.952 -24.534 -0.591 1.00 94.12 576 CYS A N 1
ATOM 4590 C CA . CYS A 1 576 ? 10.632 -25.591 -1.349 1.00 94.12 576 CYS A CA 1
ATOM 4591 C C . CYS A 1 576 ? 11.694 -26.350 -0.533 1.00 94.12 576 CYS A C 1
ATOM 4593 O O . CYS A 1 576 ? 12.195 -27.365 -1.007 1.00 94.12 576 CYS A O 1
ATOM 4595 N N . ARG A 1 577 ? 12.031 -25.892 0.686 1.00 89.12 577 ARG A N 1
ATOM 4596 C CA . ARG A 1 577 ? 13.067 -26.474 1.575 1.00 89.12 577 ARG A CA 1
ATOM 4597 C C . ARG A 1 577 ? 14.470 -26.561 0.947 1.00 89.12 577 ARG A C 1
ATOM 4599 O O . ARG A 1 577 ? 15.271 -27.403 1.342 1.00 89.12 577 ARG A O 1
ATOM 4606 N N . ALA A 1 578 ? 14.748 -25.688 -0.018 1.00 84.81 578 ALA A N 1
ATOM 4607 C CA . ALA A 1 578 ? 15.995 -25.633 -0.775 1.00 84.81 578 ALA A CA 1
ATOM 4608 C C . ALA A 1 578 ? 17.094 -24.792 -0.086 1.00 84.81 578 ALA A C 1
ATOM 4610 O O . ALA A 1 578 ? 16.865 -24.173 0.956 1.00 84.81 578 ALA A O 1
ATOM 4611 N N . GLU A 1 579 ? 18.289 -24.772 -0.684 1.00 82.38 579 GLU A N 1
ATOM 4612 C CA . GLU A 1 579 ? 19.453 -23.991 -0.237 1.00 82.38 579 GLU A CA 1
ATOM 4613 C C . GLU A 1 579 ? 19.355 -22.483 -0.583 1.00 82.38 579 GLU A C 1
ATOM 4615 O O . GLU A 1 579 ? 18.385 -22.022 -1.189 1.00 82.38 579 GLU A O 1
ATOM 4620 N N . ASP A 1 580 ? 20.351 -21.685 -0.169 1.00 82.56 580 ASP A N 1
ATOM 4621 C CA . ASP A 1 580 ? 20.443 -20.252 -0.499 1.00 82.56 580 ASP A CA 1
ATOM 4622 C C . ASP A 1 580 ? 20.721 -20.010 -1.997 1.00 82.56 580 ASP A C 1
ATOM 4624 O O . ASP A 1 580 ? 21.661 -20.553 -2.576 1.00 82.56 580 ASP A O 1
ATOM 4628 N N . LEU A 1 581 ? 19.962 -19.087 -2.591 1.00 82.50 581 LEU A N 1
ATOM 4629 C CA . LEU A 1 581 ? 20.230 -18.513 -3.909 1.00 82.50 581 LEU A CA 1
ATOM 4630 C C . LEU A 1 581 ? 21.505 -17.644 -3.851 1.00 82.50 581 LEU A C 1
ATOM 4632 O O . LEU A 1 581 ? 21.748 -16.916 -2.877 1.00 82.50 581 LEU A O 1
ATOM 4636 N N . LYS A 1 582 ? 22.345 -17.719 -4.892 1.00 73.44 582 LYS A N 1
ATOM 4637 C CA . LYS A 1 582 ? 23.700 -17.131 -4.925 1.00 73.44 582 LYS A CA 1
ATOM 4638 C C . LYS A 1 582 ? 23.691 -15.604 -5.089 1.00 73.44 582 LYS A C 1
ATOM 4640 O O . LYS A 1 582 ? 23.901 -15.071 -6.173 1.00 73.44 582 LYS A O 1
ATOM 4645 N N . LYS A 1 583 ? 23.533 -14.886 -3.976 1.00 70.62 583 LYS A N 1
ATOM 4646 C CA . LYS A 1 583 ? 23.442 -13.408 -3.920 1.00 70.62 583 LYS A CA 1
ATOM 4647 C C . LYS A 1 583 ? 24.641 -12.635 -4.490 1.00 70.62 583 LYS A C 1
ATOM 4649 O O . LYS A 1 583 ? 24.481 -11.463 -4.805 1.00 70.62 583 LYS A O 1
ATOM 4654 N N . SER A 1 584 ? 25.828 -13.238 -4.587 1.00 70.62 584 SER A N 1
ATOM 4655 C CA . SER A 1 584 ? 27.048 -12.550 -5.041 1.00 70.62 584 SER A CA 1
ATOM 4656 C C . SER A 1 584 ? 27.030 -12.191 -6.527 1.00 70.62 584 SER A C 1
ATOM 4658 O O . SER A 1 584 ? 27.585 -11.166 -6.898 1.00 70.62 584 SER A O 1
ATOM 4660 N N . THR A 1 585 ? 26.388 -13.001 -7.372 1.00 78.56 585 THR A N 1
ATOM 4661 C CA . THR A 1 585 ? 26.353 -12.782 -8.829 1.00 78.56 585 THR A CA 1
ATOM 4662 C C . THR A 1 585 ? 25.565 -11.517 -9.193 1.00 78.56 585 THR A C 1
ATOM 4664 O O . THR A 1 585 ? 25.960 -10.762 -10.077 1.00 78.56 585 THR A O 1
ATOM 4667 N N . ARG A 1 586 ? 24.513 -11.206 -8.425 1.00 83.06 586 ARG A N 1
ATOM 4668 C CA . ARG A 1 586 ? 23.678 -10.011 -8.605 1.00 83.06 586 ARG A CA 1
ATOM 4669 C C . ARG A 1 586 ? 24.425 -8.679 -8.455 1.00 83.06 586 ARG A C 1
ATOM 4671 O O . ARG A 1 586 ? 24.013 -7.673 -9.027 1.00 83.06 586 ARG A O 1
ATOM 4678 N N . ASP A 1 587 ? 25.527 -8.649 -7.703 1.00 88.19 587 ASP A N 1
ATOM 4679 C CA . ASP A 1 587 ? 26.301 -7.418 -7.505 1.00 88.19 587 ASP A CA 1
ATOM 4680 C C . ASP A 1 587 ? 26.862 -6.851 -8.825 1.00 88.19 587 ASP A C 1
ATOM 4682 O O . ASP A 1 587 ? 27.118 -5.649 -8.887 1.00 88.19 587 ASP A O 1
ATOM 4686 N N . VAL A 1 588 ? 26.987 -7.660 -9.888 1.00 90.88 588 VAL A N 1
ATOM 4687 C CA . VAL A 1 588 ? 27.392 -7.195 -11.228 1.00 90.88 588 VAL A CA 1
ATOM 4688 C C . VAL A 1 588 ? 26.361 -6.222 -11.812 1.00 90.88 588 VAL A C 1
ATOM 4690 O O . VAL A 1 588 ? 26.732 -5.122 -12.210 1.00 90.88 588 VAL A O 1
ATOM 4693 N N . PHE A 1 589 ? 25.063 -6.538 -11.770 1.00 91.88 589 PHE A N 1
ATOM 4694 C CA . PHE A 1 589 ? 24.009 -5.626 -12.243 1.00 91.88 589 PHE A CA 1
ATOM 4695 C C . PHE A 1 589 ? 23.908 -4.343 -11.398 1.00 91.88 589 PHE A C 1
ATOM 4697 O O . PHE A 1 589 ? 23.597 -3.271 -11.912 1.00 91.88 589 PHE A O 1
ATOM 4704 N N . VAL A 1 590 ? 24.204 -4.425 -10.097 1.00 89.88 590 VAL A N 1
ATOM 4705 C CA . VAL A 1 590 ? 24.070 -3.292 -9.161 1.00 89.88 590 VAL A CA 1
ATOM 4706 C C . VAL A 1 590 ? 25.307 -2.379 -9.142 1.00 89.88 590 VAL A C 1
ATOM 4708 O O . VAL A 1 590 ? 25.188 -1.188 -8.847 1.00 89.88 590 VAL A O 1
ATOM 4711 N N . LYS A 1 591 ? 26.507 -2.918 -9.399 1.00 90.50 591 LYS A N 1
ATOM 4712 C CA . LYS A 1 591 ? 27.795 -2.223 -9.185 1.00 90.50 591 LYS A CA 1
ATOM 4713 C C . LYS A 1 591 ? 28.744 -2.266 -10.384 1.00 90.50 591 LYS A C 1
ATOM 4715 O O . LYS A 1 591 ? 29.684 -1.466 -10.397 1.00 90.50 591 LYS A O 1
ATOM 4720 N N . GLY A 1 592 ? 28.542 -3.167 -11.336 1.00 90.88 592 GLY A N 1
ATOM 4721 C CA . GLY A 1 592 ? 29.297 -3.246 -12.585 1.00 90.88 592 GLY A CA 1
ATOM 4722 C C . GLY A 1 592 ? 28.753 -2.314 -13.669 1.00 90.88 592 GLY A C 1
ATOM 4723 O O . GLY A 1 592 ? 27.939 -1.431 -13.400 1.00 90.88 592 GLY A O 1
ATOM 4724 N N . LYS A 1 593 ? 29.246 -2.520 -14.884 1.00 91.44 593 LYS A N 1
ATOM 4725 C CA . LYS A 1 593 ? 28.855 -1.884 -16.146 1.00 91.44 593 LYS A CA 1
ATOM 4726 C C . LYS A 1 593 ? 28.222 -2.899 -17.101 1.00 91.44 593 LYS A C 1
ATOM 4728 O O . LYS A 1 593 ? 28.339 -4.104 -16.873 1.00 91.44 593 LYS A O 1
ATOM 4733 N N . LEU A 1 594 ? 27.672 -2.442 -18.235 1.00 90.81 594 LEU A N 1
ATOM 4734 C CA . LEU A 1 594 ? 27.287 -3.348 -19.335 1.00 90.81 594 LEU A CA 1
ATOM 4735 C C . LEU A 1 594 ? 28.440 -4.274 -19.755 1.00 90.81 594 LEU A C 1
ATOM 4737 O O . LEU A 1 594 ? 28.210 -5.433 -20.080 1.00 90.81 594 LEU A O 1
ATOM 4741 N N . GLU A 1 595 ? 29.680 -3.782 -19.725 1.00 92.19 595 GLU A N 1
ATOM 4742 C CA . GLU A 1 595 ? 30.853 -4.573 -20.105 1.00 92.19 595 GLU A CA 1
ATOM 4743 C C . GLU A 1 595 ? 31.105 -5.749 -19.149 1.00 92.19 595 GLU A C 1
ATOM 4745 O O . GLU A 1 595 ? 31.394 -6.856 -19.598 1.00 92.19 595 GLU A O 1
ATOM 4750 N N . ASP A 1 596 ? 30.897 -5.567 -17.842 1.00 93.56 596 ASP A N 1
ATOM 4751 C CA . ASP A 1 596 ? 30.983 -6.670 -16.876 1.00 93.56 596 ASP A CA 1
ATOM 4752 C C . ASP A 1 596 ? 29.870 -7.710 -17.132 1.00 93.56 596 ASP A C 1
ATOM 4754 O O . ASP A 1 596 ? 30.094 -8.914 -17.008 1.00 93.56 596 ASP A O 1
ATOM 4758 N N . VAL A 1 597 ? 28.682 -7.254 -17.562 1.00 93.44 597 VAL A N 1
ATOM 4759 C CA . VAL A 1 597 ? 27.545 -8.121 -17.927 1.00 93.44 597 VAL A CA 1
ATOM 4760 C C . VAL A 1 597 ? 27.812 -8.924 -19.206 1.00 93.44 597 VAL A C 1
ATOM 4762 O O . VAL A 1 597 ? 27.432 -10.092 -19.272 1.00 93.44 597 VAL A O 1
ATOM 4765 N N . ARG A 1 598 ? 28.497 -8.346 -20.204 1.00 94.00 598 ARG A N 1
ATOM 4766 C CA . ARG A 1 598 ? 28.937 -9.067 -21.416 1.00 94.00 598 ARG A CA 1
ATOM 4767 C C . ARG A 1 598 ? 29.932 -10.175 -21.070 1.00 94.00 598 ARG A C 1
ATOM 4769 O O . ARG A 1 598 ? 29.762 -11.311 -21.505 1.00 94.00 598 ARG A O 1
ATOM 4776 N N . ASN A 1 599 ? 30.947 -9.853 -20.268 1.00 94.69 599 ASN A N 1
ATOM 4777 C CA . ASN A 1 599 ? 32.051 -10.771 -19.980 1.00 94.69 599 ASN A CA 1
ATOM 4778 C C . ASN A 1 599 ? 31.655 -11.956 -19.072 1.00 94.69 599 ASN A C 1
ATOM 4780 O O . ASN A 1 599 ? 32.254 -13.021 -19.195 1.00 94.69 599 ASN A O 1
ATOM 4784 N N . ASP A 1 600 ? 30.629 -11.821 -18.218 1.00 94.75 600 ASP A N 1
ATOM 4785 C CA . ASP A 1 600 ? 30.104 -12.915 -17.370 1.00 94.75 600 ASP A CA 1
ATOM 4786 C C . ASP A 1 600 ? 28.711 -13.431 -17.816 1.00 94.75 600 ASP A C 1
ATOM 4788 O O . ASP A 1 600 ? 27.999 -14.098 -17.058 1.00 94.75 600 ASP A O 1
ATOM 4792 N N . PHE A 1 601 ? 28.300 -13.147 -19.063 1.00 95.50 601 PHE A N 1
ATOM 4793 C CA . PHE A 1 601 ? 26.938 -13.380 -19.581 1.00 95.50 601 PHE A CA 1
ATOM 4794 C C . PHE A 1 601 ? 26.375 -14.785 -19.293 1.00 95.50 601 PHE A C 1
ATOM 4796 O O . PHE A 1 601 ? 25.246 -14.912 -18.819 1.00 95.50 601 PHE A O 1
ATOM 4803 N N . GLN A 1 602 ? 27.153 -15.852 -19.516 1.00 95.56 602 GLN A N 1
ATOM 4804 C CA . GLN A 1 602 ? 26.689 -17.233 -19.298 1.00 95.56 602 GLN A CA 1
ATOM 4805 C C . GLN A 1 602 ? 26.370 -17.538 -17.825 1.00 95.56 602 GLN A C 1
ATOM 4807 O O . GLN A 1 602 ? 25.455 -18.311 -17.537 1.00 95.56 602 GLN A O 1
ATOM 4812 N N . ASN A 1 603 ? 27.119 -16.958 -16.886 1.00 94.25 603 ASN A N 1
ATOM 4813 C CA . ASN A 1 603 ? 26.905 -17.124 -15.448 1.00 94.25 603 ASN A CA 1
ATOM 4814 C C . ASN A 1 603 ? 25.732 -16.256 -14.970 1.00 94.25 603 ASN A C 1
ATOM 4816 O O . ASN A 1 603 ? 24.905 -16.718 -14.185 1.00 94.25 603 ASN A O 1
ATOM 4820 N N . LEU A 1 604 ? 25.614 -15.037 -15.505 1.00 94.75 604 LEU A N 1
ATOM 4821 C CA . LEU A 1 604 ? 24.517 -14.110 -15.224 1.00 94.75 604 LEU A CA 1
ATOM 4822 C C . LEU A 1 604 ? 23.171 -14.637 -15.744 1.00 94.75 604 LEU A C 1
ATOM 4824 O O . LEU A 1 604 ? 22.208 -14.677 -14.985 1.00 94.75 604 LEU A O 1
ATOM 4828 N N . MET A 1 605 ? 23.104 -15.166 -16.969 1.00 94.75 605 MET A N 1
ATOM 4829 C CA . MET A 1 605 ? 21.898 -15.839 -17.476 1.00 94.75 605 MET A CA 1
ATOM 4830 C C . MET A 1 605 ? 21.534 -17.074 -16.648 1.00 94.75 605 MET A C 1
ATOM 4832 O O . MET A 1 605 ? 20.365 -17.286 -16.325 1.00 94.75 605 MET A O 1
ATOM 4836 N N . LYS A 1 606 ? 22.528 -17.870 -16.229 1.00 94.06 606 LYS A N 1
ATOM 4837 C CA . LYS A 1 606 ? 22.300 -19.004 -15.319 1.00 94.06 606 LYS A CA 1
ATOM 4838 C C . LYS A 1 606 ? 21.850 -18.549 -13.927 1.00 94.06 606 LYS A C 1
ATOM 4840 O O . LYS A 1 606 ? 21.114 -19.294 -13.286 1.00 94.06 606 LYS A O 1
ATOM 4845 N N . TYR A 1 607 ? 22.224 -17.356 -13.465 1.00 93.56 607 TYR A N 1
ATOM 4846 C CA . TYR A 1 607 ? 21.668 -16.739 -12.258 1.00 93.56 607 TYR A CA 1
ATOM 4847 C C . TYR A 1 607 ? 20.185 -16.375 -12.460 1.00 93.56 607 TYR A C 1
ATOM 4849 O O . TYR A 1 607 ? 19.345 -16.917 -11.740 1.00 93.56 607 TYR A O 1
ATOM 4857 N N . CYS A 1 608 ? 19.843 -15.579 -13.482 1.00 94.44 608 CYS A N 1
ATOM 4858 C CA . CYS A 1 608 ? 18.460 -15.149 -13.743 1.00 94.44 608 CYS A CA 1
ATOM 4859 C C . CYS A 1 608 ? 17.512 -16.347 -13.945 1.00 94.44 608 CYS A C 1
ATOM 4861 O O . CYS A 1 608 ? 16.445 -16.427 -13.339 1.00 94.44 608 CYS A O 1
ATOM 4863 N N . ALA A 1 609 ? 17.939 -17.354 -14.713 1.00 95.06 609 ALA A N 1
ATOM 4864 C CA . ALA A 1 609 ? 17.169 -18.579 -14.924 1.00 95.06 609 ALA A CA 1
ATOM 4865 C C . ALA A 1 609 ? 16.938 -19.396 -13.637 1.00 95.06 609 ALA A C 1
ATOM 4867 O O . ALA A 1 609 ? 15.929 -20.094 -13.527 1.00 95.06 609 ALA A O 1
ATOM 4868 N N . ASN A 1 610 ? 17.829 -19.310 -12.641 1.00 94.25 610 ASN A N 1
ATOM 4869 C CA . ASN A 1 610 ? 17.609 -19.946 -11.340 1.00 94.25 610 ASN A CA 1
ATOM 4870 C C . ASN A 1 610 ? 16.629 -19.159 -10.453 1.00 94.25 610 ASN A C 1
ATOM 4872 O O . ASN A 1 610 ? 15.848 -19.799 -9.749 1.00 94.25 610 ASN A O 1
ATOM 4876 N N . ASP A 1 611 ? 16.592 -17.826 -10.522 1.00 94.94 611 ASP A N 1
ATOM 4877 C CA . ASP A 1 611 ? 15.591 -17.019 -9.803 1.00 94.94 611 ASP A CA 1
ATOM 4878 C C . ASP A 1 611 ? 14.184 -17.173 -10.440 1.00 94.94 611 ASP A C 1
ATOM 4880 O O . ASP A 1 611 ? 13.195 -17.362 -9.721 1.00 94.94 611 ASP A O 1
ATOM 4884 N N . VAL A 1 612 ? 14.085 -17.277 -11.775 1.00 96.38 612 VAL A N 1
ATOM 4885 C CA . VAL A 1 612 ? 12.852 -17.695 -12.487 1.00 96.38 612 VAL A CA 1
ATOM 4886 C C . VAL A 1 612 ? 12.408 -19.099 -12.056 1.00 96.38 612 VAL A C 1
ATOM 4888 O O . VAL A 1 612 ? 11.250 -19.304 -11.681 1.00 96.38 612 VAL A O 1
ATOM 4891 N N . LYS A 1 613 ? 13.330 -20.074 -12.036 1.00 95.88 613 LYS A N 1
ATOM 4892 C CA . LYS A 1 613 ? 13.057 -21.450 -11.582 1.00 95.88 613 LYS A CA 1
ATOM 4893 C C . LYS A 1 613 ? 12.579 -21.497 -10.129 1.00 95.88 613 LYS A C 1
ATOM 4895 O O . LYS A 1 613 ? 11.612 -22.195 -9.825 1.00 95.88 613 LYS A O 1
ATOM 4900 N N . ALA A 1 614 ? 13.224 -20.747 -9.236 1.00 96.25 614 ALA A N 1
ATOM 4901 C CA . ALA A 1 614 ? 12.832 -20.639 -7.835 1.00 96.25 614 ALA A CA 1
ATOM 4902 C C . ALA A 1 614 ? 11.428 -20.032 -7.691 1.00 96.25 614 ALA A C 1
ATOM 4904 O O . ALA A 1 614 ? 10.623 -20.530 -6.903 1.00 96.25 614 ALA A O 1
ATOM 4905 N N . THR A 1 615 ? 11.105 -19.015 -8.494 1.00 97.38 615 THR A N 1
ATOM 4906 C CA . THR A 1 615 ? 9.780 -18.376 -8.529 1.00 97.38 615 THR A CA 1
ATOM 4907 C C . THR A 1 615 ? 8.691 -19.348 -8.995 1.00 97.38 615 THR A C 1
ATOM 4909 O O . THR A 1 615 ? 7.650 -19.445 -8.343 1.00 97.38 615 THR A O 1
ATOM 4912 N N . GLN A 1 616 ? 8.947 -20.147 -10.037 1.00 96.62 616 GLN A N 1
ATOM 4913 C CA . GLN A 1 616 ? 8.038 -21.213 -10.480 1.00 96.62 616 GLN A CA 1
ATOM 4914 C C . GLN A 1 616 ? 7.839 -22.286 -9.393 1.00 96.62 616 GLN A C 1
ATOM 4916 O O . GLN A 1 616 ? 6.711 -22.649 -9.059 1.00 96.62 616 GLN A O 1
ATOM 4921 N N . MET A 1 617 ? 8.920 -22.760 -8.766 1.00 96.44 617 MET A N 1
ATOM 4922 C CA . MET A 1 617 ? 8.837 -23.746 -7.678 1.00 96.44 617 MET A CA 1
ATOM 4923 C C . MET A 1 617 ? 8.086 -23.212 -6.444 1.00 96.44 617 MET A C 1
ATOM 4925 O O . MET A 1 617 ? 7.400 -23.982 -5.765 1.00 96.44 617 MET A O 1
ATOM 4929 N N . VAL A 1 618 ? 8.170 -21.905 -6.167 1.00 97.50 618 VAL A N 1
ATOM 4930 C CA . VAL A 1 618 ? 7.346 -21.220 -5.158 1.00 97.50 618 VAL A CA 1
ATOM 4931 C C . VAL A 1 618 ? 5.879 -21.187 -5.586 1.00 97.50 618 VAL A C 1
ATOM 4933 O O . VAL A 1 618 ? 5.027 -21.576 -4.787 1.00 97.50 618 VAL A O 1
ATOM 4936 N N . LEU A 1 619 ? 5.568 -20.783 -6.826 1.00 97.88 619 LEU A N 1
ATOM 4937 C CA . LEU A 1 619 ? 4.197 -20.715 -7.352 1.00 97.88 619 LEU A CA 1
ATOM 4938 C C . LEU A 1 619 ? 3.461 -22.053 -7.183 1.00 97.88 619 LEU A C 1
ATOM 4940 O O . LEU A 1 619 ? 2.361 -22.074 -6.633 1.00 97.88 619 LEU A O 1
ATOM 4944 N N . VAL A 1 620 ? 4.107 -23.167 -7.545 1.00 97.06 620 VAL A N 1
ATOM 4945 C CA . VAL A 1 620 ? 3.562 -24.535 -7.432 1.00 97.06 620 VAL A CA 1
ATOM 4946 C C . VAL A 1 620 ? 3.118 -24.896 -6.003 1.00 97.06 620 VAL A C 1
ATOM 4948 O O . VAL A 1 620 ? 2.207 -25.704 -5.821 1.00 97.06 620 VAL A O 1
ATOM 4951 N N . LYS A 1 621 ? 3.731 -24.314 -4.963 1.00 96.56 621 LYS A N 1
ATOM 4952 C CA . LYS A 1 621 ? 3.346 -24.542 -3.552 1.00 96.56 621 LYS A CA 1
ATOM 4953 C C . LYS A 1 621 ? 2.459 -23.439 -2.973 1.00 96.56 621 LYS A C 1
ATOM 4955 O O . LYS A 1 621 ? 1.733 -23.684 -2.011 1.00 96.56 621 LYS A O 1
ATOM 4960 N N . LEU A 1 622 ? 2.524 -22.238 -3.537 1.00 97.38 622 LEU A N 1
ATOM 4961 C CA . LEU A 1 622 ? 1.862 -21.041 -3.031 1.00 97.38 622 LEU A CA 1
ATOM 4962 C C . LEU A 1 622 ? 0.471 -20.822 -3.637 1.00 97.38 622 LEU A C 1
ATOM 4964 O O . LEU A 1 622 ? -0.426 -20.392 -2.919 1.00 97.38 622 LEU A O 1
ATOM 4968 N N . LEU A 1 623 ? 0.266 -21.137 -4.918 1.00 97.31 623 LEU A N 1
ATOM 4969 C CA . LEU A 1 623 ? -1.003 -20.896 -5.609 1.00 97.31 623 LEU A CA 1
ATOM 4970 C C . LEU A 1 623 ? -2.176 -21.723 -5.030 1.00 97.31 623 LEU A C 1
ATOM 4972 O O . LEU A 1 623 ? -3.214 -21.123 -4.748 1.00 97.31 623 LEU A O 1
ATOM 4976 N N . PRO A 1 624 ? -2.037 -23.037 -4.732 1.00 96.88 624 PRO A N 1
ATOM 4977 C CA . PRO A 1 624 ? -3.117 -23.794 -4.089 1.00 96.88 624 PRO A CA 1
ATOM 4978 C C . PRO A 1 624 ? -3.410 -23.289 -2.668 1.00 96.88 624 PRO A C 1
ATOM 4980 O O . PRO A 1 624 ? -4.567 -23.150 -2.278 1.00 96.88 624 PRO A O 1
ATOM 4983 N N . LEU A 1 625 ? -2.357 -22.938 -1.916 1.00 97.06 625 LEU A N 1
ATOM 4984 C CA . LEU A 1 625 ? -2.476 -22.336 -0.585 1.00 97.06 625 LEU A CA 1
ATOM 4985 C C . LEU A 1 625 ? -3.155 -20.960 -0.637 1.00 97.06 625 LEU A C 1
ATOM 4987 O O . LEU A 1 625 ? -3.812 -20.579 0.322 1.00 97.06 625 LEU A O 1
ATOM 4991 N N . PHE A 1 626 ? -3.008 -20.198 -1.720 1.00 97.75 626 PHE A N 1
ATOM 4992 C CA . PHE A 1 626 ? -3.705 -18.927 -1.878 1.00 97.75 626 PHE A CA 1
ATOM 4993 C C . PHE A 1 626 ? -5.214 -19.146 -2.063 1.00 97.75 626 PHE A C 1
ATOM 4995 O O . PHE A 1 626 ? -5.998 -18.546 -1.332 1.00 97.75 626 PHE A O 1
ATOM 5002 N N . PHE A 1 627 ? -5.638 -20.043 -2.960 1.00 97.06 627 PHE A N 1
ATOM 5003 C CA . PHE A 1 627 ? -7.068 -20.270 -3.213 1.00 97.06 627 PHE A CA 1
ATOM 5004 C C . PHE A 1 627 ? -7.817 -20.940 -2.044 1.00 97.06 627 PHE A C 1
ATOM 5006 O O . PHE A 1 627 ? -8.960 -20.571 -1.789 1.00 97.06 627 PHE A O 1
ATOM 5013 N N . ASP A 1 628 ? -7.175 -21.821 -1.265 1.00 96.12 628 ASP A N 1
ATOM 5014 C CA . ASP A 1 628 ? -7.715 -22.326 0.020 1.00 96.12 628 ASP A CA 1
ATOM 5015 C C . ASP A 1 628 ? -8.058 -21.189 1.006 1.00 96.12 628 ASP A C 1
ATOM 5017 O O . ASP A 1 628 ? -9.037 -21.230 1.754 1.00 96.12 628 ASP A O 1
ATOM 5021 N N . ARG A 1 629 ? -7.237 -20.136 0.993 1.00 96.06 629 ARG A N 1
ATOM 5022 C CA . ARG A 1 629 ? -7.243 -19.062 1.995 1.00 96.06 629 ARG A CA 1
ATOM 5023 C C . ARG A 1 629 ? -8.053 -17.845 1.566 1.00 96.06 629 ARG A C 1
ATOM 5025 O O . ARG A 1 629 ? -8.484 -17.068 2.418 1.00 96.06 629 ARG A O 1
ATOM 5032 N N . PHE A 1 630 ? -8.276 -17.708 0.263 1.00 97.00 630 PHE A N 1
ATOM 5033 C CA . PHE A 1 630 ? -9.055 -16.657 -0.381 1.00 97.00 630 PHE A CA 1
ATOM 5034 C C . PHE A 1 630 ? -10.077 -17.300 -1.339 1.00 97.00 630 PHE A C 1
ATOM 5036 O O . PHE A 1 630 ? -9.953 -17.162 -2.556 1.00 97.00 630 PHE A O 1
ATOM 5043 N N . PRO A 1 631 ? -11.081 -18.029 -0.804 1.00 95.19 631 PRO A N 1
ATOM 5044 C CA . PRO A 1 631 ? -11.956 -18.901 -1.594 1.00 95.19 631 PRO A CA 1
ATOM 5045 C C . PRO A 1 631 ? -12.948 -18.151 -2.496 1.00 95.19 631 PRO A C 1
ATOM 5047 O O . PRO A 1 631 ? -13.573 -18.760 -3.362 1.00 95.19 631 PRO A O 1
ATOM 5050 N N . HIS A 1 632 ? -13.131 -16.841 -2.304 1.00 97.81 632 HIS A N 1
ATOM 5051 C CA . HIS A 1 632 ? -14.016 -16.031 -3.135 1.00 97.81 632 HIS A CA 1
ATOM 5052 C C . HIS A 1 632 ? -13.248 -15.421 -4.328 1.00 97.81 632 HIS A C 1
ATOM 5054 O O . HIS A 1 632 ? -12.316 -14.637 -4.105 1.00 97.81 632 HIS A O 1
ATOM 5060 N N . PRO A 1 633 ? -13.647 -15.686 -5.593 1.00 97.81 633 PRO A N 1
ATOM 5061 C CA . PRO A 1 633 ? -12.872 -15.301 -6.781 1.00 97.81 633 PRO A CA 1
ATOM 5062 C C . PRO A 1 633 ? -12.592 -13.800 -6.905 1.00 97.81 633 PRO A C 1
ATOM 5064 O O . PRO A 1 633 ? -11.508 -13.430 -7.349 1.00 97.81 633 PRO A O 1
ATOM 5067 N N . VAL A 1 634 ? -13.504 -12.942 -6.429 1.00 98.38 634 VAL A N 1
ATOM 5068 C CA . VAL A 1 634 ? -13.329 -11.480 -6.315 1.00 98.38 634 VAL A CA 1
ATOM 5069 C C . VAL A 1 634 ? -11.966 -11.071 -5.743 1.00 98.38 634 VAL A C 1
ATOM 5071 O O . VAL A 1 634 ? -11.365 -10.141 -6.268 1.00 98.38 634 VAL A O 1
ATOM 5074 N N . THR A 1 635 ? -11.426 -11.763 -4.727 1.00 97.81 635 THR A N 1
ATOM 5075 C CA . THR A 1 635 ? -10.098 -11.405 -4.182 1.00 97.81 635 THR A CA 1
ATOM 5076 C C . THR A 1 635 ? -8.986 -11.594 -5.216 1.00 97.81 635 THR A C 1
ATOM 5078 O O . THR A 1 635 ? -8.079 -10.771 -5.296 1.00 97.81 635 THR A O 1
ATOM 5081 N N . PHE A 1 636 ? -9.056 -12.644 -6.036 1.00 98.12 636 PHE A N 1
ATOM 5082 C CA . PHE A 1 636 ? -8.079 -12.873 -7.096 1.00 98.12 636 PHE A CA 1
ATOM 5083 C C . PHE A 1 636 ? -8.312 -11.933 -8.288 1.00 98.12 636 PHE A C 1
ATOM 5085 O O . PHE A 1 636 ? -7.374 -11.278 -8.736 1.00 98.12 636 PHE A O 1
ATOM 5092 N N . ALA A 1 637 ? -9.560 -11.791 -8.747 1.00 97.94 637 ALA A N 1
ATOM 5093 C CA . ALA A 1 637 ? -9.927 -10.898 -9.848 1.00 97.94 637 ALA A CA 1
ATOM 5094 C C . ALA A 1 637 ? -9.563 -9.425 -9.559 1.00 97.94 637 ALA A C 1
ATOM 5096 O O . ALA A 1 637 ? -8.946 -8.766 -10.396 1.00 97.94 637 ALA A O 1
ATOM 5097 N N . GLY A 1 638 ? -9.850 -8.936 -8.348 1.00 96.69 638 GLY A N 1
ATOM 5098 C CA . GLY A 1 638 ? -9.465 -7.598 -7.897 1.00 96.69 638 GLY A CA 1
ATOM 5099 C C . GLY A 1 638 ? -7.946 -7.403 -7.843 1.00 96.69 638 GLY A C 1
ATOM 5100 O O . GLY A 1 638 ? -7.446 -6.397 -8.342 1.00 96.69 638 GLY A O 1
ATOM 5101 N N . MET A 1 639 ? -7.189 -8.387 -7.336 1.00 96.69 639 MET A N 1
ATOM 5102 C CA . MET A 1 639 ? -5.719 -8.332 -7.342 1.00 96.69 639 MET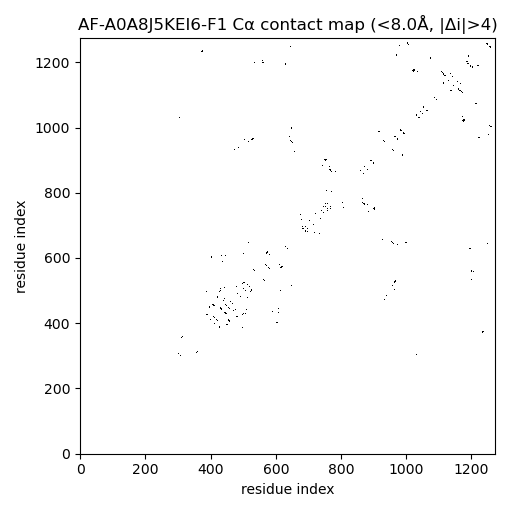 A CA 1
ATOM 5103 C C . MET A 1 639 ? -5.123 -8.310 -8.760 1.00 96.69 639 MET A C 1
ATOM 5105 O O . MET A 1 639 ? -4.137 -7.602 -8.975 1.00 96.69 639 MET A O 1
ATOM 5109 N N . LEU A 1 640 ? -5.707 -9.034 -9.726 1.00 96.69 640 LEU A N 1
ATOM 5110 C CA . LEU A 1 640 ? -5.280 -8.987 -11.133 1.00 96.69 640 LEU A CA 1
ATOM 5111 C C . LEU A 1 640 ? -5.481 -7.587 -11.737 1.00 96.69 640 LEU A C 1
ATOM 5113 O O . LEU A 1 640 ? -4.609 -7.107 -12.461 1.00 96.69 640 LEU A O 1
ATOM 5117 N N . GLU A 1 641 ? -6.599 -6.920 -11.432 1.00 94.88 641 GLU A N 1
ATOM 5118 C CA . GLU A 1 641 ? -6.907 -5.591 -11.978 1.00 94.88 641 GLU A CA 1
ATOM 5119 C C . GLU A 1 641 ? -6.100 -4.472 -11.292 1.00 94.88 641 GLU A C 1
ATOM 5121 O O . GLU A 1 641 ? -5.546 -3.606 -11.970 1.00 94.88 641 GLU A O 1
ATOM 5126 N N . MET A 1 642 ? -5.910 -4.540 -9.966 1.00 93.06 642 MET A N 1
ATOM 5127 C CA . MET A 1 642 ? -5.012 -3.634 -9.225 1.00 93.06 642 MET A CA 1
ATOM 5128 C C . MET A 1 642 ? -3.574 -3.675 -9.762 1.00 93.06 642 MET A C 1
ATOM 5130 O O . MET A 1 642 ? -2.887 -2.649 -9.803 1.00 93.06 642 MET A O 1
ATOM 5134 N N . GLY A 1 643 ? -3.129 -4.851 -10.218 1.00 92.31 643 GLY A N 1
ATOM 5135 C CA . GLY A 1 643 ? -1.819 -5.052 -10.833 1.00 92.31 643 GLY A CA 1
ATOM 5136 C C . GLY A 1 643 ? -1.594 -4.263 -12.127 1.00 92.31 643 GLY A C 1
ATOM 5137 O O . GLY A 1 643 ? -0.439 -4.076 -12.503 1.00 92.31 643 GLY A O 1
ATOM 5138 N N . LEU A 1 644 ? -2.651 -3.760 -12.783 1.00 91.94 644 LEU A N 1
ATOM 5139 C CA . LEU A 1 644 ? -2.568 -3.017 -14.049 1.00 91.94 644 LEU A CA 1
ATOM 5140 C C . LEU A 1 644 ? -2.478 -1.489 -13.924 1.00 91.94 644 LEU A C 1
ATOM 5142 O O . LEU A 1 644 ? -2.451 -0.805 -14.951 1.00 91.94 644 LEU A O 1
ATOM 5146 N N . THR A 1 645 ? -2.358 -0.965 -12.700 1.00 93.88 645 THR A N 1
ATOM 5147 C CA . THR A 1 645 ? -2.183 0.470 -12.394 1.00 93.88 645 THR A CA 1
ATOM 5148 C C . THR A 1 645 ? -1.270 1.181 -13.415 1.00 93.88 645 THR A C 1
ATOM 5150 O O . THR A 1 645 ? -0.158 0.712 -13.683 1.00 93.88 645 THR A O 1
ATOM 5153 N N . PHE A 1 646 ? -1.727 2.302 -13.980 1.00 94.94 646 PHE A N 1
ATOM 5154 C CA . PHE A 1 646 ? -1.010 3.141 -14.954 1.00 94.94 646 PHE A CA 1
ATOM 5155 C C . PHE A 1 646 ? -1.466 4.607 -14.834 1.00 94.94 646 PHE A C 1
ATOM 5157 O O . PHE A 1 646 ? -2.598 4.876 -14.430 1.00 94.94 646 PHE A O 1
ATOM 5164 N N . LEU A 1 647 ? -0.594 5.555 -15.182 1.00 96.44 647 LEU A N 1
ATOM 5165 C CA . LEU A 1 647 ? -0.835 6.993 -15.048 1.00 96.44 647 LEU A CA 1
ATOM 5166 C C . LEU A 1 647 ? -0.358 7.726 -16.318 1.00 96.44 647 LEU A C 1
ATOM 5168 O O . LEU A 1 647 ? 0.852 7.766 -16.553 1.00 96.44 647 LEU A O 1
ATOM 5172 N N . PRO A 1 648 ? -1.249 8.301 -17.145 1.00 95.62 648 PRO A N 1
ATOM 5173 C CA . PRO A 1 648 ? -0.836 9.138 -18.268 1.00 95.62 648 PRO A CA 1
ATOM 5174 C C . PRO A 1 648 ? -0.318 10.501 -17.784 1.00 95.62 648 PRO A C 1
ATOM 5176 O O . PRO A 1 648 ? -0.765 11.031 -16.763 1.00 95.62 648 PRO A O 1
ATOM 5179 N N . VAL A 1 649 ? 0.638 11.059 -18.524 1.00 95.31 649 VAL A N 1
ATOM 5180 C CA . VAL A 1 649 ? 1.285 12.352 -18.263 1.00 95.31 649 VAL A CA 1
ATOM 5181 C C . VAL A 1 649 ? 1.535 13.103 -19.575 1.00 95.31 649 VAL A C 1
ATOM 5183 O O . VAL A 1 649 ? 1.621 12.504 -20.649 1.00 95.31 649 VAL A O 1
ATOM 5186 N N . THR A 1 650 ? 1.699 14.421 -19.495 1.00 93.19 650 THR A N 1
ATOM 5187 C CA . THR A 1 650 ? 2.121 15.268 -20.624 1.00 93.19 650 THR A CA 1
ATOM 5188 C C . THR A 1 650 ? 3.506 15.862 -20.368 1.00 93.19 650 THR A C 1
ATOM 5190 O O . THR A 1 650 ? 4.088 15.691 -19.295 1.00 93.19 650 THR A O 1
ATOM 5193 N N . GLU A 1 651 ? 4.021 16.640 -21.322 1.00 90.25 651 GLU A N 1
ATOM 5194 C CA . GLU A 1 651 ? 5.193 17.516 -21.149 1.00 90.25 651 GLU A CA 1
ATOM 5195 C C . GLU A 1 651 ? 5.184 18.392 -19.876 1.00 90.25 651 GLU A C 1
ATOM 5197 O O . GLU A 1 651 ? 6.239 18.878 -19.462 1.00 90.25 651 GLU A O 1
ATOM 5202 N N . ASN A 1 652 ? 4.034 18.591 -19.220 1.00 93.50 652 ASN A N 1
ATOM 5203 C CA . ASN A 1 652 ? 3.965 19.278 -17.931 1.00 93.50 652 ASN A CA 1
ATOM 5204 C C . ASN A 1 652 ? 4.732 18.541 -16.819 1.00 93.50 652 ASN A C 1
ATOM 5206 O O . ASN A 1 652 ? 5.236 19.206 -15.915 1.00 93.50 652 ASN A O 1
ATOM 5210 N N . TRP A 1 653 ? 4.926 17.220 -16.923 1.00 94.69 653 TRP A N 1
ATOM 5211 C CA . TRP A 1 653 ? 5.784 16.454 -16.012 1.00 94.69 653 TRP A CA 1
ATOM 5212 C C . TRP A 1 653 ? 7.233 16.969 -16.008 1.00 94.69 653 TRP A C 1
ATOM 5214 O O . TRP A 1 653 ? 7.757 17.330 -14.952 1.00 94.69 653 TRP A O 1
ATOM 5224 N N . ASP A 1 654 ? 7.860 17.086 -17.185 1.00 92.62 654 ASP A N 1
ATOM 5225 C CA . ASP A 1 654 ? 9.240 17.579 -17.327 1.00 92.62 654 ASP A CA 1
ATOM 5226 C C . ASP A 1 654 ? 9.373 19.021 -16.810 1.00 92.62 654 ASP A C 1
ATOM 5228 O O . ASP A 1 654 ? 10.341 19.362 -16.116 1.00 92.62 654 ASP A O 1
ATOM 5232 N N . LYS A 1 655 ? 8.370 19.865 -17.102 1.00 94.12 655 LYS A N 1
ATOM 5233 C CA . LYS A 1 655 ? 8.294 21.252 -16.614 1.00 94.12 655 LYS A CA 1
ATOM 5234 C C . LYS A 1 655 ? 8.210 21.296 -15.088 1.00 94.12 655 LYS A C 1
ATOM 5236 O O . LYS A 1 655 ? 8.960 22.043 -14.469 1.00 94.12 655 LYS A O 1
ATOM 5241 N N . TYR A 1 656 ? 7.347 20.485 -14.476 1.00 95.56 656 TYR A N 1
ATOM 5242 C CA . TYR A 1 656 ? 7.172 20.399 -13.024 1.00 95.56 656 TYR A CA 1
ATOM 5243 C C . TYR A 1 656 ? 8.428 19.882 -12.320 1.00 95.56 656 TYR A C 1
ATOM 5245 O O . TYR A 1 656 ? 8.872 20.499 -11.352 1.00 95.56 656 TYR A O 1
ATOM 5253 N N . VAL A 1 657 ? 9.054 18.808 -12.818 1.00 95.00 657 VAL A N 1
ATOM 5254 C CA . VAL A 1 657 ? 10.279 18.256 -12.214 1.00 95.00 657 VAL A CA 1
ATOM 5255 C C . VAL A 1 657 ? 11.435 19.258 -12.303 1.00 95.00 657 VAL A C 1
ATOM 5257 O O . VAL A 1 657 ? 12.202 19.396 -11.344 1.00 95.00 657 VAL A O 1
ATOM 5260 N N . THR A 1 658 ? 11.542 19.987 -13.419 1.00 95.19 658 THR A N 1
ATOM 5261 C CA . THR A 1 658 ? 12.535 21.055 -13.612 1.00 95.19 658 THR A CA 1
ATOM 5262 C C . THR A 1 658 ? 12.254 22.265 -12.717 1.00 95.19 658 THR A C 1
ATOM 5264 O O . THR A 1 658 ? 13.149 22.708 -11.998 1.00 95.19 658 THR A O 1
ATOM 5267 N N . ALA A 1 659 ? 11.021 22.776 -12.695 1.00 95.25 659 ALA A N 1
ATOM 5268 C CA . ALA A 1 659 ? 10.643 23.954 -11.914 1.00 95.25 659 ALA A CA 1
ATOM 5269 C C . ALA A 1 659 ? 10.740 23.705 -10.400 1.00 95.25 659 ALA A C 1
ATOM 5271 O O . ALA A 1 659 ? 11.328 24.512 -9.682 1.00 95.25 659 ALA A O 1
ATOM 5272 N N . ALA A 1 660 ? 10.241 22.563 -9.914 1.00 94.81 660 ALA A N 1
ATOM 5273 C CA . ALA A 1 660 ? 10.320 22.196 -8.502 1.00 94.81 660 ALA A CA 1
ATOM 5274 C C . ALA A 1 660 ? 11.768 21.959 -8.038 1.00 94.81 660 ALA A C 1
ATOM 5276 O O . ALA A 1 660 ? 12.111 22.308 -6.911 1.00 94.81 660 ALA A O 1
ATOM 5277 N N . GLU A 1 661 ? 12.644 21.425 -8.899 1.00 94.31 661 GLU A N 1
ATOM 5278 C CA . GLU A 1 661 ? 14.082 21.353 -8.616 1.00 94.31 661 GLU A CA 1
ATOM 5279 C C . GLU A 1 661 ? 14.742 22.736 -8.599 1.00 94.31 661 GLU A C 1
ATOM 5281 O O . GLU A 1 661 ? 15.548 23.005 -7.709 1.00 94.31 661 GLU A O 1
ATOM 5286 N N . SER A 1 662 ? 14.425 23.592 -9.573 1.00 94.62 662 SER A N 1
ATOM 5287 C CA . SER A 1 662 ? 15.004 24.932 -9.694 1.00 94.62 662 SER A CA 1
ATOM 5288 C C . SER A 1 662 ? 14.650 25.793 -8.484 1.00 94.62 662 SER A C 1
ATOM 5290 O O . SER A 1 662 ? 15.539 26.369 -7.862 1.00 94.62 662 SER A O 1
ATOM 5292 N N . GLU A 1 663 ? 13.375 25.817 -8.090 1.00 92.81 663 GLU A N 1
ATOM 5293 C CA . GLU A 1 663 ? 12.915 26.584 -6.930 1.00 92.81 663 GLU A CA 1
ATOM 5294 C C . GLU A 1 663 ? 13.423 25.983 -5.609 1.00 92.81 663 GLU A C 1
ATOM 5296 O O . GLU A 1 663 ? 13.824 26.714 -4.703 1.00 92.81 663 GLU A O 1
ATOM 5301 N N . PHE A 1 664 ? 13.511 24.648 -5.506 1.00 90.94 664 PHE A N 1
ATOM 5302 C CA . PHE A 1 664 ? 14.149 23.998 -4.357 1.00 90.94 664 PHE A CA 1
ATOM 5303 C C . PHE A 1 664 ? 15.604 24.459 -4.187 1.00 90.94 664 PHE A C 1
ATOM 5305 O O . PHE A 1 664 ? 16.000 24.827 -3.081 1.00 90.94 664 PHE A O 1
ATOM 5312 N N . ARG A 1 665 ? 16.388 24.475 -5.276 1.00 90.38 665 ARG A N 1
ATOM 5313 C CA . ARG A 1 665 ? 17.780 24.952 -5.257 1.00 90.38 665 ARG A CA 1
ATOM 5314 C C . ARG A 1 665 ? 17.857 26.442 -4.953 1.00 90.38 665 ARG A C 1
ATOM 5316 O O . ARG A 1 665 ? 18.668 26.826 -4.121 1.00 90.38 665 ARG A O 1
ATOM 5323 N N . HIS A 1 666 ? 16.995 27.261 -5.556 1.00 90.62 666 HIS A N 1
ATOM 5324 C CA . HIS A 1 666 ? 16.963 28.704 -5.323 1.00 90.62 666 HIS A CA 1
ATOM 5325 C C . HIS A 1 666 ? 16.748 29.043 -3.840 1.00 90.62 666 HIS A C 1
ATOM 5327 O O . HIS A 1 666 ? 17.511 29.818 -3.262 1.00 90.62 666 HIS A O 1
ATOM 5333 N N . ILE A 1 667 ? 15.771 28.410 -3.188 1.00 87.31 667 ILE A N 1
ATOM 5334 C CA . ILE A 1 667 ? 15.505 28.636 -1.764 1.00 87.31 667 ILE A CA 1
ATOM 5335 C C . ILE A 1 667 ? 16.599 28.013 -0.872 1.00 87.31 667 ILE A C 1
ATOM 5337 O O . ILE A 1 667 ? 16.981 28.624 0.128 1.00 87.31 667 ILE A O 1
ATOM 5341 N N . GLU A 1 668 ? 17.147 26.837 -1.212 1.00 84.38 668 GLU A N 1
ATOM 5342 C CA . GLU A 1 668 ? 18.272 26.247 -0.462 1.00 84.38 668 GLU A CA 1
ATOM 5343 C C . GLU A 1 668 ? 19.541 27.124 -0.575 1.00 84.38 668 GLU A C 1
ATOM 5345 O O . GLU A 1 668 ? 20.237 27.329 0.419 1.00 84.38 668 GLU A O 1
ATOM 5350 N N . GLU A 1 669 ? 19.784 27.756 -1.728 1.00 85.56 669 GLU A N 1
ATOM 5351 C CA . GLU A 1 669 ? 20.807 28.791 -1.915 1.00 85.56 669 GLU A CA 1
ATOM 5352 C C . GLU A 1 669 ? 20.541 30.062 -1.100 1.00 85.56 669 GLU A C 1
ATOM 5354 O O . GLU A 1 669 ? 21.480 30.593 -0.513 1.00 85.56 669 GLU A O 1
ATOM 5359 N N . LEU A 1 670 ? 19.307 30.581 -1.062 1.00 85.12 670 LEU A N 1
ATOM 5360 C CA . LEU A 1 670 ? 18.966 31.770 -0.265 1.00 85.12 670 LEU A CA 1
ATOM 5361 C C . LEU A 1 670 ? 19.212 31.526 1.230 1.00 85.12 670 LEU A C 1
ATOM 5363 O O . LEU A 1 670 ? 19.839 32.350 1.899 1.00 85.12 670 LEU A O 1
ATOM 5367 N N . LEU A 1 671 ? 18.784 30.365 1.737 1.00 82.88 671 LEU A N 1
ATOM 5368 C CA . LEU A 1 671 ? 19.064 29.942 3.107 1.00 82.88 671 LEU A CA 1
ATOM 5369 C C . LEU A 1 671 ? 20.572 29.806 3.350 1.00 82.88 671 LEU A C 1
ATOM 5371 O O . LEU A 1 671 ? 21.075 30.295 4.361 1.00 82.88 671 LEU A O 1
ATOM 5375 N N . ASN A 1 672 ? 21.304 29.179 2.427 1.00 82.25 672 ASN A N 1
ATOM 5376 C CA . ASN A 1 672 ? 22.750 29.027 2.551 1.00 82.25 672 ASN A CA 1
ATOM 5377 C C . ASN A 1 672 ? 23.481 30.377 2.510 1.00 82.25 672 ASN A C 1
ATOM 5379 O O . ASN A 1 672 ? 24.382 30.568 3.316 1.00 82.25 672 ASN A O 1
ATOM 5383 N N . LYS A 1 673 ? 23.071 31.341 1.676 1.00 83.69 673 LYS A N 1
ATOM 5384 C CA . LYS A 1 673 ? 23.661 32.694 1.607 1.00 83.69 673 LYS A CA 1
ATOM 5385 C C . LYS A 1 673 ? 23.524 33.449 2.934 1.00 83.69 673 LYS A C 1
ATOM 5387 O O . LYS A 1 673 ? 24.506 34.003 3.425 1.00 83.69 673 LYS A O 1
ATOM 5392 N N . GLU A 1 674 ? 22.354 33.417 3.572 1.00 81.62 674 GLU A N 1
ATOM 5393 C CA . GLU A 1 674 ? 22.185 34.054 4.886 1.00 81.62 674 GLU A CA 1
ATOM 5394 C C . GLU A 1 674 ? 22.907 33.275 6.005 1.00 81.62 674 GLU A C 1
ATOM 5396 O O . GLU A 1 674 ? 23.515 33.880 6.887 1.00 81.62 674 GLU A O 1
ATOM 5401 N N . LEU A 1 675 ? 22.950 31.939 5.943 1.00 80.38 675 LEU A N 1
ATOM 5402 C CA . LEU A 1 675 ? 23.767 31.132 6.858 1.00 80.38 675 LEU A CA 1
ATOM 5403 C C . LEU A 1 675 ? 25.278 31.408 6.701 1.00 80.38 675 LEU A C 1
ATOM 5405 O O . LEU A 1 675 ? 25.983 31.484 7.707 1.00 80.38 675 LEU A O 1
ATOM 5409 N N . VAL A 1 676 ? 25.776 31.596 5.473 1.00 83.44 676 VAL A N 1
ATOM 5410 C CA . VAL A 1 676 ? 27.160 32.011 5.165 1.00 83.44 676 VAL A CA 1
ATOM 5411 C C . VAL A 1 676 ? 27.441 33.383 5.777 1.00 83.44 676 VAL A C 1
ATOM 5413 O O . VAL A 1 676 ? 28.460 33.545 6.446 1.00 83.44 676 VAL A O 1
ATOM 5416 N N . LYS A 1 677 ? 26.519 34.342 5.636 1.00 83.69 677 LYS A N 1
ATOM 5417 C CA . LYS A 1 677 ? 26.609 35.670 6.262 1.00 83.69 677 LYS A CA 1
ATOM 5418 C C . LYS A 1 677 ? 26.718 35.578 7.788 1.00 83.69 677 LYS A C 1
ATOM 5420 O O . LYS A 1 677 ? 27.647 36.149 8.351 1.00 83.69 677 LYS A O 1
ATOM 5425 N N . GLN A 1 678 ? 25.886 34.777 8.461 1.00 83.69 678 GLN A N 1
ATOM 5426 C CA . GLN A 1 678 ? 26.023 34.554 9.913 1.00 83.69 678 GLN A CA 1
ATOM 5427 C C . GLN A 1 678 ? 27.351 33.879 10.301 1.00 83.69 678 GLN A C 1
ATOM 5429 O O . GLN A 1 678 ? 27.928 34.193 11.344 1.00 83.69 678 GLN A O 1
ATOM 5434 N N . VAL A 1 679 ? 27.875 32.978 9.462 1.00 83.44 679 VAL A N 1
ATOM 5435 C CA . VAL A 1 679 ? 29.204 32.374 9.647 1.00 83.44 679 VAL A CA 1
ATOM 5436 C C . VAL A 1 679 ? 30.326 33.409 9.500 1.00 83.44 679 VAL A C 1
ATOM 5438 O O . VAL A 1 679 ? 31.251 33.408 10.311 1.00 83.44 679 VAL A O 1
ATOM 5441 N N . GLN A 1 680 ? 30.251 34.302 8.511 1.00 83.38 680 GLN A N 1
ATOM 5442 C CA . GLN A 1 680 ? 31.214 35.388 8.303 1.00 83.38 680 GLN A CA 1
ATOM 5443 C C . GLN A 1 680 ? 31.165 36.403 9.456 1.00 83.38 680 GLN A C 1
ATOM 5445 O O . GLN A 1 680 ? 32.208 36.751 10.009 1.00 83.38 680 GLN A O 1
ATOM 5450 N N . THR A 1 681 ? 29.966 36.798 9.901 1.00 83.56 681 THR A N 1
ATOM 5451 C CA . THR A 1 681 ? 29.783 37.617 11.108 1.00 83.56 681 THR A CA 1
ATOM 5452 C C . THR A 1 681 ? 30.401 36.938 12.329 1.00 83.56 681 THR A C 1
ATOM 5454 O O . THR A 1 681 ? 31.143 37.582 13.062 1.00 83.56 681 THR A O 1
ATOM 5457 N N . ALA A 1 682 ? 30.173 35.635 12.532 1.00 84.62 682 ALA A N 1
ATOM 5458 C CA . ALA A 1 682 ? 30.795 34.896 13.628 1.00 84.62 682 ALA A CA 1
ATOM 5459 C C . ALA A 1 682 ? 32.329 34.839 13.507 1.00 84.62 682 ALA A C 1
ATOM 5461 O O . ALA A 1 682 ? 33.008 35.020 14.513 1.00 84.62 682 ALA A O 1
ATOM 5462 N N . LEU A 1 683 ? 32.900 34.650 12.310 1.00 83.44 683 LEU A N 1
ATOM 5463 C CA . LEU A 1 683 ? 34.354 34.718 12.107 1.00 83.44 683 LEU A CA 1
ATOM 5464 C C . LEU A 1 683 ? 34.943 36.068 12.539 1.00 83.44 683 LEU A C 1
ATOM 5466 O O . LEU A 1 683 ? 36.009 36.073 13.151 1.00 83.44 683 LEU A O 1
ATOM 5470 N N . GLY A 1 684 ? 34.241 37.182 12.311 1.00 81.81 684 GLY A N 1
ATOM 5471 C CA . GLY A 1 684 ? 34.665 38.508 12.778 1.00 81.81 684 GLY A CA 1
ATOM 5472 C C . GLY A 1 684 ? 34.889 38.591 14.296 1.00 81.81 684 GLY A C 1
ATOM 5473 O O . GLY A 1 684 ? 35.770 39.314 14.747 1.00 81.81 684 GLY A O 1
ATOM 5474 N N . TYR A 1 685 ? 34.194 37.775 15.100 1.00 82.38 685 TYR A N 1
ATOM 5475 C CA . TYR A 1 685 ? 34.367 37.738 16.562 1.00 82.38 685 TYR A CA 1
ATOM 5476 C C . TYR A 1 685 ? 35.712 37.119 16.991 1.00 82.38 685 TYR A C 1
ATOM 5478 O O . TYR A 1 685 ? 36.059 37.160 18.176 1.00 82.38 685 TYR A O 1
ATOM 5486 N N . MET A 1 686 ? 36.474 36.535 16.058 1.00 80.88 686 MET A N 1
ATOM 5487 C CA . MET A 1 686 ? 37.863 36.123 16.272 1.00 80.88 686 MET A CA 1
ATOM 5488 C C . MET A 1 686 ? 38.777 37.338 16.488 1.00 80.88 686 MET A C 1
ATOM 5490 O O . MET A 1 686 ? 39.695 37.277 17.311 1.00 80.88 686 MET A O 1
ATOM 5494 N N . GLU A 1 687 ? 38.496 38.458 15.817 1.00 72.00 687 GLU A N 1
ATOM 5495 C CA . GLU A 1 687 ? 39.165 39.727 16.083 1.00 72.00 687 GLU A CA 1
ATOM 5496 C C . GLU A 1 687 ? 38.812 40.199 17.498 1.00 72.00 687 GLU A C 1
ATOM 5498 O O . GLU A 1 687 ? 37.656 40.195 17.922 1.00 72.00 687 GLU A O 1
ATOM 5503 N N . ASN A 1 688 ? 39.832 40.569 18.274 1.00 76.00 688 ASN A N 1
ATOM 5504 C CA . ASN A 1 688 ? 39.691 40.981 19.676 1.00 76.00 688 ASN A CA 1
ATOM 5505 C C . ASN A 1 688 ? 39.008 39.945 20.606 1.00 76.00 688 ASN A C 1
ATOM 5507 O O . ASN A 1 688 ? 38.587 40.312 21.705 1.00 76.00 688 ASN A O 1
ATOM 5511 N N . LYS A 1 689 ? 38.922 38.661 20.207 1.00 80.62 689 LYS A N 1
ATOM 5512 C CA . LYS A 1 689 ? 38.343 37.551 21.001 1.00 80.62 689 LYS A CA 1
ATOM 5513 C C . LYS A 1 689 ? 36.908 37.809 21.495 1.00 80.62 689 LYS A C 1
ATOM 5515 O O . LYS A 1 689 ? 36.521 37.356 22.572 1.00 80.62 689 LYS A O 1
ATOM 5520 N N . GLN A 1 690 ? 36.089 38.521 20.722 1.00 80.75 690 GLN A N 1
ATOM 5521 C CA . GLN A 1 690 ? 34.713 38.847 21.121 1.00 80.75 690 GLN A CA 1
ATOM 5522 C C . GLN A 1 690 ? 33.847 37.600 21.386 1.00 80.75 690 GLN A C 1
ATOM 5524 O O . GLN A 1 690 ? 32.929 37.664 22.202 1.00 80.75 690 GLN A O 1
ATOM 5529 N N . TYR A 1 691 ? 34.176 36.448 20.784 1.00 81.50 691 TYR A N 1
ATOM 5530 C CA . TYR A 1 691 ? 33.494 35.173 21.041 1.00 81.50 691 TYR A CA 1
ATOM 5531 C C . TYR A 1 691 ? 33.552 34.728 22.517 1.00 81.50 691 TYR A C 1
ATOM 5533 O O . TYR A 1 691 ? 32.663 34.008 22.962 1.00 81.50 691 TYR A O 1
ATOM 5541 N N . GLU A 1 692 ? 34.543 35.173 23.303 1.00 81.62 692 GLU A N 1
ATOM 5542 C CA . GLU A 1 692 ? 34.666 34.854 24.740 1.00 81.62 692 GLU A CA 1
ATOM 5543 C C . GLU A 1 692 ? 33.593 35.560 25.591 1.00 81.62 692 GLU A C 1
ATOM 5545 O O . GLU A 1 692 ? 33.385 35.205 26.748 1.00 81.62 692 GLU A O 1
ATOM 5550 N N . LYS A 1 693 ? 32.883 36.540 25.014 1.00 80.44 693 LYS A N 1
ATOM 5551 C CA . LYS A 1 693 ? 31.781 37.284 25.646 1.00 80.44 693 LYS A CA 1
ATOM 5552 C C . LYS A 1 693 ? 30.393 36.825 25.177 1.00 80.44 693 LYS A C 1
ATOM 5554 O O . LYS A 1 693 ? 29.393 37.307 25.696 1.00 80.44 693 LYS A O 1
ATOM 5559 N N . ASP A 1 694 ? 30.324 35.912 24.209 1.00 83.31 694 ASP A N 1
ATOM 5560 C CA . ASP A 1 694 ? 29.093 35.514 23.521 1.00 83.31 694 ASP A CA 1
ATOM 5561 C C . ASP A 1 694 ? 28.514 34.195 24.089 1.00 83.31 694 ASP A C 1
ATOM 5563 O O . ASP A 1 694 ? 29.182 33.159 23.989 1.00 83.31 694 ASP A O 1
ATOM 5567 N N . PRO A 1 695 ? 27.283 34.174 24.652 1.00 84.75 695 PRO A N 1
ATOM 5568 C CA . PRO A 1 695 ? 26.698 32.981 25.284 1.00 84.75 695 PRO A CA 1
ATOM 5569 C C . PRO A 1 695 ? 26.538 31.743 24.384 1.00 84.75 695 PRO A C 1
ATOM 5571 O O . PRO A 1 695 ? 26.439 30.623 24.902 1.00 84.75 695 PRO A O 1
ATOM 5574 N N . TRP A 1 696 ? 26.555 31.898 23.056 1.00 87.88 696 TRP A N 1
ATOM 5575 C CA . TRP A 1 696 ? 26.448 30.789 22.103 1.00 87.88 696 TRP A CA 1
ATOM 5576 C C . TRP A 1 696 ? 27.793 30.378 21.511 1.00 87.88 696 TRP A C 1
ATOM 5578 O O . TRP A 1 696 ? 28.016 29.175 21.341 1.00 87.88 696 TRP A O 1
ATOM 5588 N N . LEU A 1 697 ? 28.660 31.341 21.185 1.00 86.06 697 LEU A N 1
ATOM 5589 C CA . LEU A 1 697 ? 29.889 31.105 20.419 1.00 86.06 697 LEU A CA 1
ATOM 5590 C C . LEU A 1 697 ? 31.113 30.722 21.268 1.00 86.06 697 LEU A C 1
ATOM 5592 O O . LEU A 1 697 ? 32.044 30.125 20.724 1.00 86.06 697 LEU A O 1
ATOM 5596 N N . TRP A 1 698 ? 31.123 31.018 22.573 1.00 83.62 698 TRP A N 1
ATOM 5597 C CA . TRP A 1 698 ? 32.279 30.801 23.461 1.00 83.62 698 TRP A CA 1
ATOM 5598 C C . TRP A 1 698 ? 32.884 29.388 23.397 1.00 83.62 698 TRP A C 1
ATOM 5600 O O . TRP A 1 698 ? 34.104 29.258 23.384 1.00 83.62 698 TRP A O 1
ATOM 5610 N N . ASN A 1 699 ? 32.061 28.332 23.313 1.00 83.19 699 ASN A N 1
ATOM 5611 C CA . ASN A 1 699 ? 32.520 26.935 23.321 1.00 83.19 699 ASN A CA 1
ATOM 5612 C C . ASN A 1 699 ? 32.726 26.309 21.929 1.00 83.19 699 ASN A C 1
ATOM 5614 O O . ASN A 1 699 ? 32.820 25.084 21.818 1.00 83.19 699 ASN A O 1
ATOM 5618 N N . LEU A 1 700 ? 32.771 27.111 20.860 1.00 84.88 700 LEU A N 1
ATOM 5619 C CA . LEU A 1 700 ? 33.174 26.603 19.548 1.00 84.88 700 LEU A CA 1
ATOM 5620 C C . LEU A 1 700 ? 34.687 26.337 19.497 1.00 84.88 700 LEU A C 1
ATOM 5622 O O . LEU A 1 700 ? 35.482 26.892 20.250 1.00 84.88 700 LEU A O 1
ATOM 5626 N N . ASP A 1 701 ? 35.092 25.472 18.569 1.00 82.25 701 ASP A N 1
ATOM 5627 C CA . ASP A 1 701 ? 36.489 25.086 18.357 1.00 82.25 701 ASP A CA 1
ATOM 5628 C C . ASP A 1 701 ? 37.250 26.188 17.594 1.00 82.25 701 ASP A C 1
ATOM 5630 O O . ASP A 1 701 ? 37.497 26.094 16.388 1.00 82.25 701 ASP A O 1
ATOM 5634 N N . TRP A 1 702 ? 37.559 27.275 18.308 1.00 83.00 702 TRP A N 1
ATOM 5635 C CA . TRP A 1 702 ? 38.305 28.450 17.833 1.00 83.00 702 TRP A CA 1
ATOM 5636 C C . TRP A 1 702 ? 39.801 28.185 17.603 1.00 83.00 702 TRP A C 1
ATOM 5638 O O . TRP A 1 702 ? 40.533 29.086 17.198 1.00 83.00 702 TRP A O 1
ATOM 5648 N N . SER A 1 703 ? 40.277 26.959 17.844 1.00 80.25 703 SER A N 1
ATOM 5649 C CA . SER A 1 703 ? 41.692 26.623 17.703 1.00 80.25 703 SER A CA 1
ATOM 5650 C C . SER A 1 703 ? 42.157 26.728 16.242 1.00 80.25 703 SER A C 1
ATOM 5652 O O . SER A 1 703 ? 41.513 26.214 15.323 1.00 80.25 703 SER A O 1
ATOM 5654 N N . VAL A 1 704 ? 43.294 27.397 16.025 1.00 78.75 704 VAL A N 1
ATOM 5655 C CA . VAL A 1 704 ? 43.941 27.538 14.710 1.00 78.75 704 VAL A CA 1
ATOM 5656 C C . VAL A 1 704 ? 45.129 26.570 14.635 1.00 78.75 704 VAL A C 1
ATOM 5658 O O . VAL A 1 704 ? 46.081 26.720 15.409 1.00 78.75 704 VAL A O 1
ATOM 5661 N N . PRO A 1 705 ? 45.122 25.577 13.726 1.00 70.94 705 PRO A N 1
ATOM 5662 C CA . PRO A 1 705 ? 46.232 24.636 13.578 1.00 70.94 705 PRO A CA 1
ATOM 5663 C C . PRO A 1 705 ? 47.560 25.315 13.206 1.00 70.94 705 PRO A C 1
ATOM 5665 O O . PRO A 1 705 ? 47.652 26.013 12.197 1.00 70.94 705 PRO A O 1
ATOM 5668 N N . LYS A 1 706 ? 48.613 25.062 13.994 1.00 62.41 706 LYS A N 1
ATOM 5669 C CA . LYS A 1 706 ? 49.975 25.576 13.765 1.00 62.41 706 LYS A CA 1
ATOM 5670 C C . LYS A 1 706 ? 50.771 24.609 12.870 1.00 62.41 706 LYS A C 1
ATOM 5672 O O . LYS A 1 706 ? 50.857 23.426 13.185 1.00 62.41 706 LYS A O 1
ATOM 5677 N N . GLY A 1 707 ? 51.378 25.103 11.784 1.00 63.72 707 GLY A N 1
ATOM 5678 C CA . GLY A 1 707 ? 52.271 24.330 10.897 1.00 63.72 707 GLY A CA 1
ATOM 5679 C C . GLY A 1 707 ? 51.932 24.429 9.400 1.00 63.72 707 GLY A C 1
ATOM 5680 O O . GLY A 1 707 ? 51.071 25.208 8.996 1.00 63.72 707 GLY A O 1
ATOM 5681 N N . ARG A 1 708 ? 52.598 23.621 8.554 1.00 56.50 708 ARG A N 1
ATOM 5682 C CA . ARG A 1 708 ? 52.333 23.529 7.098 1.00 56.50 708 ARG A CA 1
ATOM 5683 C C . ARG A 1 708 ? 51.024 22.774 6.807 1.00 56.50 708 ARG A C 1
ATOM 5685 O O . ARG A 1 708 ? 51.032 21.609 6.414 1.00 56.50 708 ARG A O 1
ATOM 5692 N N . VAL A 1 709 ? 49.888 23.436 7.003 1.00 58.12 709 VAL A N 1
ATOM 5693 C CA . VAL A 1 709 ? 48.553 22.842 6.830 1.00 58.12 709 VAL A CA 1
ATOM 5694 C C . VAL A 1 709 ? 47.995 23.153 5.435 1.00 58.12 709 VAL A C 1
ATOM 5696 O O . VAL A 1 709 ? 47.649 24.293 5.146 1.00 58.12 709 VAL A O 1
ATOM 5699 N N . LYS A 1 710 ? 47.855 22.127 4.578 1.00 57.31 710 LYS A N 1
ATOM 5700 C CA . LYS A 1 710 ? 47.455 22.258 3.153 1.00 57.31 710 LYS A CA 1
ATOM 5701 C C . LYS A 1 710 ? 46.075 22.888 2.884 1.00 57.31 710 LYS A C 1
ATOM 5703 O O . LYS A 1 710 ? 45.799 23.252 1.749 1.00 57.31 710 LYS A O 1
ATOM 5708 N N . LYS A 1 711 ? 45.192 22.974 3.884 1.00 59.22 711 LYS A N 1
ATOM 5709 C CA . LYS A 1 711 ? 43.834 23.533 3.765 1.00 59.22 711 LYS A CA 1
ATOM 5710 C C . LYS A 1 711 ? 43.688 24.709 4.729 1.00 59.22 711 LYS A C 1
ATOM 5712 O O . LYS A 1 711 ? 43.868 24.499 5.927 1.00 59.22 711 LYS A O 1
ATOM 5717 N N . LEU A 1 712 ? 43.316 25.882 4.214 1.00 64.62 712 LEU A N 1
ATOM 5718 C CA . LEU A 1 712 ? 42.854 27.088 4.933 1.00 64.62 712 LEU A CA 1
ATOM 5719 C C . LEU A 1 712 ? 43.669 27.476 6.192 1.00 64.62 712 LEU A C 1
ATOM 5721 O O . LEU A 1 712 ? 43.131 27.432 7.305 1.00 64.62 712 LEU A O 1
ATOM 5725 N N . PRO A 1 713 ? 44.968 27.812 6.063 1.00 65.25 713 PRO A N 1
ATOM 5726 C CA . PRO A 1 713 ? 45.758 28.336 7.181 1.00 65.25 713 PRO A CA 1
ATOM 5727 C C . PRO A 1 713 ? 45.131 29.621 7.757 1.00 65.25 713 PRO A C 1
ATOM 5729 O O . PRO A 1 713 ? 44.467 30.364 7.042 1.00 65.25 713 PRO A O 1
ATOM 5732 N N . GLY A 1 714 ? 45.319 29.867 9.057 1.00 71.69 714 GLY A N 1
ATOM 5733 C CA . GLY A 1 714 ? 44.783 31.042 9.766 1.00 71.69 714 GLY A CA 1
ATOM 5734 C C . GLY A 1 714 ? 43.359 30.892 10.324 1.00 71.69 714 GLY A C 1
ATOM 5735 O O . GLY A 1 714 ? 43.063 31.469 11.363 1.00 71.69 714 GLY A O 1
ATOM 5736 N N . TYR A 1 715 ? 42.500 30.074 9.709 1.00 77.44 715 TYR A N 1
ATOM 5737 C CA . TYR A 1 715 ? 41.095 29.921 10.122 1.00 77.44 715 TYR A CA 1
ATOM 5738 C C . TYR A 1 715 ? 40.894 28.965 11.322 1.00 77.44 715 TYR A C 1
ATOM 5740 O O . TYR A 1 715 ? 41.674 28.019 11.485 1.00 77.44 715 TYR A O 1
ATOM 5748 N N . PRO A 1 716 ? 39.825 29.136 12.129 1.00 82.94 716 PRO A N 1
ATOM 5749 C CA . PRO A 1 716 ? 39.515 28.262 13.262 1.00 82.94 716 PRO A CA 1
ATOM 5750 C C . PRO A 1 716 ? 38.952 26.900 12.830 1.00 82.94 716 PRO A C 1
ATOM 5752 O O . PRO A 1 716 ? 38.294 26.758 11.793 1.00 82.94 716 PRO A O 1
ATOM 5755 N N . ASN A 1 717 ? 39.179 25.871 13.645 1.00 80.19 717 ASN A N 1
ATOM 5756 C CA . ASN A 1 717 ? 38.787 24.494 13.346 1.00 80.19 717 ASN A CA 1
ATOM 5757 C C . ASN A 1 717 ? 37.276 24.279 13.176 1.00 80.19 717 ASN A C 1
ATOM 5759 O O . ASN A 1 717 ? 36.899 23.404 12.394 1.00 80.19 717 ASN A O 1
ATOM 5763 N N . TRP A 1 718 ? 36.403 25.048 13.838 1.00 83.25 718 TRP A N 1
ATOM 5764 C CA . TRP A 1 718 ? 34.956 24.966 13.589 1.00 83.25 718 TRP A CA 1
ATOM 5765 C C . TRP A 1 718 ? 34.589 25.392 12.155 1.00 83.25 718 TRP A C 1
ATOM 5767 O O . TRP A 1 718 ? 33.814 24.700 11.499 1.00 83.25 718 TRP A O 1
ATOM 5777 N N . TYR A 1 719 ? 35.212 26.450 11.626 1.00 81.31 719 TYR A N 1
ATOM 5778 C CA . TYR A 1 719 ? 34.975 26.951 10.266 1.00 81.31 719 TYR A CA 1
ATOM 5779 C C . TYR A 1 719 ? 35.574 26.030 9.194 1.00 81.31 719 TYR A C 1
ATOM 5781 O O . TYR A 1 719 ? 34.944 25.704 8.187 1.00 81.31 719 TYR A O 1
ATOM 5789 N N . ARG A 1 720 ? 36.781 25.510 9.451 1.00 75.94 720 ARG A N 1
ATOM 5790 C CA . ARG A 1 720 ? 37.500 24.577 8.560 1.00 75.94 720 ARG A CA 1
ATOM 5791 C C . ARG A 1 720 ? 36.738 23.270 8.280 1.00 75.94 720 ARG A C 1
ATOM 5793 O O . ARG A 1 720 ? 37.042 22.602 7.283 1.00 75.94 720 ARG A O 1
ATOM 5800 N N . LYS A 1 721 ? 35.779 22.917 9.150 1.00 75.75 721 LYS A N 1
ATOM 5801 C CA . LYS A 1 721 ? 34.851 21.776 9.030 1.00 75.75 721 LYS A CA 1
ATOM 5802 C C . LYS A 1 721 ? 33.629 22.071 8.135 1.00 75.75 721 LYS A C 1
ATOM 5804 O O . LYS A 1 721 ? 32.995 21.117 7.705 1.00 75.75 721 LYS A O 1
ATOM 5809 N N . LEU A 1 722 ? 33.322 23.341 7.837 1.00 76.12 722 LEU A N 1
ATOM 5810 C CA . LEU A 1 722 ? 32.194 23.762 6.984 1.00 76.12 722 LEU A CA 1
ATOM 5811 C C . LEU A 1 722 ? 32.577 23.903 5.497 1.00 76.12 722 LEU A C 1
ATOM 5813 O O . LEU A 1 722 ? 31.815 23.517 4.614 1.00 76.12 722 LEU A O 1
ATOM 5817 N N . CYS A 1 723 ? 33.776 24.409 5.201 1.00 73.62 723 CYS A N 1
ATOM 5818 C CA . CYS A 1 723 ? 34.276 24.529 3.822 1.00 73.62 723 CYS A CA 1
ATOM 5819 C C . CYS A 1 723 ? 34.550 23.140 3.204 1.00 73.62 723 CYS A C 1
ATOM 5821 O O . CYS A 1 723 ? 35.022 22.246 3.918 1.00 73.62 723 CYS A O 1
ATOM 5823 N N . ALA A 1 724 ? 34.351 22.957 1.893 1.00 61.94 724 ALA A N 1
ATOM 5824 C CA . ALA A 1 724 ? 34.558 21.679 1.191 1.00 61.94 724 ALA A CA 1
ATOM 5825 C C . ALA A 1 724 ? 36.033 21.215 1.107 1.00 61.94 724 ALA A C 1
ATOM 5827 O O . ALA A 1 724 ? 36.916 21.737 1.795 1.00 61.94 724 ALA A O 1
ATOM 5828 N N . ARG A 1 725 ? 36.301 20.123 0.370 1.00 54.75 725 ARG A N 1
ATOM 5829 C CA . ARG A 1 725 ? 37.557 19.337 0.453 1.00 54.75 725 ARG A CA 1
ATOM 5830 C C . ARG A 1 725 ? 38.472 19.421 -0.786 1.00 54.75 725 ARG A C 1
ATOM 5832 O O . ARG A 1 725 ? 39.368 18.598 -0.939 1.00 54.75 725 ARG A O 1
ATOM 5839 N N . THR A 1 726 ? 38.317 20.471 -1.575 1.00 42.53 726 THR A N 1
ATOM 5840 C CA . THR A 1 726 ? 39.231 20.977 -2.620 1.00 42.53 726 THR A CA 1
ATOM 5841 C C . THR A 1 726 ? 39.172 22.515 -2.532 1.00 42.53 726 THR A C 1
ATOM 5843 O O . THR A 1 726 ? 38.249 23.043 -1.925 1.00 42.53 726 THR A O 1
ATOM 5846 N N . GLY A 1 727 ? 40.149 23.315 -2.959 1.00 50.97 727 GLY A N 1
ATOM 5847 C CA . GLY A 1 727 ? 41.257 23.045 -3.875 1.00 50.97 727 GLY A CA 1
ATOM 5848 C C . GLY A 1 727 ? 40.964 23.702 -5.227 1.00 50.97 727 GLY A C 1
ATOM 5849 O O . GLY A 1 727 ? 39.929 23.410 -5.806 1.00 50.97 727 GLY A O 1
ATOM 5850 N N . GLU A 1 728 ? 41.870 24.563 -5.704 1.00 44.12 728 GLU A N 1
ATOM 5851 C CA . GLU A 1 728 ? 41.886 25.111 -7.080 1.00 44.12 728 GLU A CA 1
ATOM 5852 C C . GLU A 1 728 ? 40.856 26.207 -7.448 1.00 44.12 728 GLU A C 1
ATOM 5854 O O . GLU A 1 728 ? 40.496 26.368 -8.611 1.00 44.12 728 GLU A O 1
ATOM 5859 N N . ARG A 1 729 ? 40.485 27.074 -6.493 1.00 41.75 729 ARG A N 1
ATOM 5860 C CA . ARG A 1 729 ? 40.115 28.474 -6.797 1.00 41.75 729 ARG A CA 1
ATOM 5861 C C . ARG A 1 729 ? 40.794 29.437 -5.827 1.00 41.75 729 ARG A C 1
ATOM 5863 O O . ARG A 1 729 ? 40.776 29.204 -4.620 1.00 41.75 729 ARG A O 1
ATOM 5870 N N . GLU A 1 730 ? 41.385 30.509 -6.352 1.00 37.16 730 GLU A N 1
ATOM 5871 C CA . GLU A 1 730 ? 41.838 31.641 -5.539 1.00 37.16 730 GLU A CA 1
ATOM 5872 C C . GLU A 1 730 ? 40.639 32.535 -5.210 1.00 37.16 730 GLU A C 1
ATOM 5874 O O . GLU A 1 730 ? 39.927 33.004 -6.095 1.00 37.16 730 GLU A O 1
ATOM 5879 N N . GLY A 1 731 ? 40.388 32.722 -3.917 1.00 52.84 731 GLY A N 1
ATOM 5880 C CA . GLY A 1 731 ? 39.221 33.419 -3.387 1.00 52.84 731 GLY A CA 1
ATOM 5881 C C . GLY A 1 731 ? 39.027 33.093 -1.908 1.00 52.84 731 GLY A C 1
ATOM 5882 O O . GLY A 1 731 ? 39.678 32.196 -1.363 1.00 52.84 731 GLY A O 1
ATOM 5883 N N . THR A 1 732 ? 38.143 33.825 -1.231 1.00 51.88 732 THR A N 1
ATOM 5884 C CA . THR A 1 732 ? 37.774 33.506 0.154 1.00 51.88 732 THR A CA 1
ATOM 5885 C C . THR A 1 732 ? 37.071 32.147 0.211 1.00 51.88 732 THR A C 1
ATOM 5887 O O . THR A 1 732 ? 36.155 31.909 -0.573 1.00 51.88 732 THR A O 1
ATOM 5890 N N . PRO A 1 733 ? 37.469 31.242 1.120 1.00 57.41 733 PRO A N 1
ATOM 5891 C CA . PRO A 1 733 ? 36.954 29.878 1.144 1.00 57.41 733 PRO A CA 1
ATOM 5892 C C . PRO A 1 733 ? 35.548 29.841 1.742 1.00 57.41 733 PRO A C 1
ATOM 5894 O O . PRO A 1 733 ? 35.408 29.841 2.963 1.00 57.41 733 PRO A O 1
ATOM 5897 N N . GLU A 1 734 ? 34.511 29.829 0.912 1.00 60.16 734 GLU A N 1
ATOM 5898 C CA . GLU A 1 734 ? 33.127 29.831 1.390 1.00 60.16 734 GLU A CA 1
ATOM 5899 C C . GLU A 1 734 ? 32.733 28.492 2.056 1.00 60.16 734 GLU A C 1
ATOM 5901 O O . GLU A 1 734 ? 33.249 27.421 1.705 1.00 60.16 734 GLU A O 1
ATOM 5906 N N . PRO A 1 735 ? 31.832 28.508 3.057 1.00 66.44 735 PRO A N 1
ATOM 5907 C CA . PRO A 1 735 ? 31.356 27.291 3.694 1.00 66.44 735 PRO A CA 1
ATOM 5908 C C . PRO A 1 735 ? 30.321 26.594 2.794 1.00 66.44 735 PRO A C 1
ATOM 5910 O O . PRO A 1 735 ? 29.122 26.787 2.936 1.00 66.44 735 PRO A O 1
ATOM 5913 N N . GLU A 1 736 ? 30.790 25.765 1.864 1.00 61.62 736 GLU A N 1
ATOM 5914 C CA . GLU A 1 736 ? 29.927 25.030 0.922 1.00 61.62 736 GLU A CA 1
ATOM 5915 C C . GLU A 1 736 ? 29.014 23.979 1.590 1.00 61.62 736 GLU A C 1
ATOM 5917 O O . GLU A 1 736 ? 27.886 23.775 1.151 1.00 61.62 736 GLU A O 1
ATOM 5922 N N . ASN A 1 737 ? 29.452 23.311 2.669 1.00 61.75 737 ASN A N 1
ATOM 5923 C CA . ASN A 1 737 ? 28.661 22.255 3.326 1.00 61.75 737 ASN A CA 1
ATOM 5924 C C . ASN A 1 737 ? 27.711 22.809 4.404 1.00 61.75 737 ASN A C 1
ATOM 5926 O O . ASN A 1 737 ? 27.701 22.311 5.531 1.00 61.75 737 ASN A O 1
ATOM 5930 N N . MET A 1 738 ? 26.924 23.844 4.102 1.00 72.00 738 MET A N 1
ATOM 5931 C CA . MET A 1 738 ? 25.938 24.366 5.057 1.00 72.00 738 MET A CA 1
ATOM 5932 C C . MET A 1 738 ? 24.653 23.530 5.067 1.00 72.00 738 MET A C 1
ATOM 5934 O O . MET A 1 738 ? 24.138 23.098 4.040 1.00 72.00 738 MET A O 1
ATOM 5938 N N . SER A 1 739 ? 24.155 23.246 6.273 1.00 71.81 739 SER A N 1
ATOM 5939 C CA . SER A 1 739 ? 22.943 22.456 6.49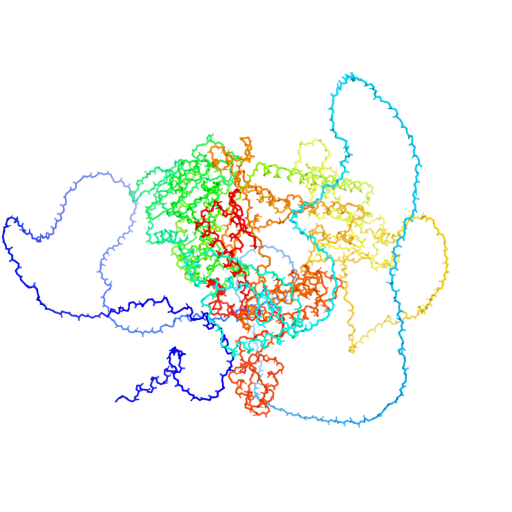5 1.00 71.81 739 SER A CA 1
ATOM 5940 C C . SER A 1 739 ? 22.404 22.677 7.906 1.00 71.81 739 SER A C 1
ATOM 5942 O O . SER A 1 739 ? 23.155 22.639 8.883 1.00 71.81 739 SER A O 1
ATOM 5944 N N . THR A 1 740 ? 21.082 22.817 8.037 1.00 71.94 740 THR A N 1
ATOM 5945 C CA . THR A 1 740 ? 20.376 22.942 9.328 1.00 71.94 740 THR A CA 1
ATOM 5946 C C . THR A 1 740 ? 20.477 21.692 10.212 1.00 71.94 740 THR A C 1
ATOM 5948 O O . THR A 1 740 ? 20.045 21.720 11.362 1.00 71.94 740 THR A O 1
ATOM 5951 N N . GLY A 1 741 ? 21.061 20.595 9.713 1.00 74.19 741 GLY A N 1
ATOM 5952 C CA . GLY A 1 741 ? 21.418 19.412 10.502 1.00 74.19 741 GLY A CA 1
ATOM 5953 C C . GLY A 1 741 ? 22.719 19.535 11.308 1.00 74.19 741 GLY A C 1
ATOM 5954 O O . GLY A 1 741 ? 22.979 18.688 12.162 1.00 74.19 741 GLY A O 1
ATOM 5955 N N . LEU A 1 742 ? 23.553 20.551 11.055 1.00 81.12 742 LEU A N 1
ATOM 5956 C CA . LEU A 1 742 ? 24.857 20.695 11.706 1.00 81.12 742 LEU A CA 1
ATOM 5957 C C . LEU A 1 742 ? 24.746 21.329 13.096 1.00 81.12 742 LEU A C 1
ATOM 5959 O O . LEU A 1 742 ? 24.174 22.402 13.260 1.00 81.12 742 LEU A O 1
ATOM 5963 N N . GLN A 1 743 ? 25.403 20.726 14.092 1.00 82.56 743 GLN A N 1
ATOM 5964 C CA . GLN A 1 743 ? 25.363 21.173 15.496 1.00 82.56 743 GLN A CA 1
ATOM 5965 C C . GLN A 1 743 ? 25.883 22.606 15.732 1.00 82.56 743 GLN A C 1
ATOM 5967 O O . GLN A 1 743 ? 25.573 23.209 16.756 1.00 82.56 743 GLN A O 1
ATOM 5972 N N . VAL A 1 744 ? 26.655 23.171 14.799 1.00 84.38 744 VAL A N 1
ATOM 5973 C CA . VAL A 1 744 ? 27.132 24.561 14.881 1.00 84.38 744 VAL A CA 1
ATOM 5974 C C . VAL A 1 744 ? 26.076 25.581 14.426 1.00 84.38 744 VAL A C 1
ATOM 5976 O O . VAL A 1 744 ? 26.067 26.705 14.922 1.00 84.38 744 VAL A O 1
ATOM 5979 N N . VAL A 1 745 ? 25.136 25.202 13.551 1.00 83.00 745 VAL A N 1
ATOM 5980 C CA . VAL A 1 745 ? 24.148 26.131 12.970 1.00 83.00 745 VAL A CA 1
ATOM 5981 C C . VAL A 1 745 ? 23.205 26.741 14.021 1.00 83.00 745 VAL A C 1
ATOM 5983 O O . VAL A 1 745 ? 23.097 27.964 14.037 1.00 83.00 745 VAL A O 1
ATOM 5986 N N . PRO A 1 746 ? 22.621 25.992 14.981 1.00 86.44 746 PRO A N 1
ATOM 5987 C CA . PRO A 1 746 ? 21.827 26.585 16.067 1.00 86.44 746 PRO A CA 1
ATOM 5988 C C . PRO A 1 746 ? 22.584 27.585 16.963 1.00 86.44 746 PRO A C 1
ATOM 5990 O O . PRO A 1 746 ? 21.956 28.434 17.596 1.00 86.44 746 PRO A O 1
ATOM 5993 N N . LYS A 1 747 ? 23.923 27.502 17.025 1.00 86.62 747 LYS A N 1
ATOM 5994 C CA . LYS A 1 747 ? 24.777 28.457 17.754 1.00 86.62 747 LYS A CA 1
ATOM 5995 C C . LYS A 1 747 ? 25.086 29.704 16.932 1.00 86.62 747 LYS A C 1
ATOM 5997 O O . LYS A 1 747 ? 25.019 30.801 17.468 1.00 86.62 747 LYS A O 1
ATOM 6002 N N . LEU A 1 748 ? 25.361 29.547 15.638 1.00 83.81 748 LEU A N 1
ATOM 6003 C CA . LEU A 1 748 ? 25.551 30.664 14.704 1.00 83.81 748 LEU A CA 1
ATOM 6004 C C . LEU A 1 748 ? 24.275 31.512 14.587 1.00 83.81 748 LEU A C 1
ATOM 6006 O O . LEU A 1 748 ? 24.330 32.732 14.704 1.00 83.81 748 LEU A O 1
ATOM 6010 N N . LEU A 1 749 ? 23.123 30.842 14.477 1.00 82.75 749 LEU A N 1
ATOM 6011 C CA . LEU A 1 749 ? 21.781 31.432 14.507 1.00 82.75 749 LEU A CA 1
ATOM 6012 C C . LEU A 1 749 ? 21.363 31.978 15.885 1.00 82.75 749 LEU A C 1
ATOM 6014 O O . LEU A 1 749 ? 20.261 32.511 16.001 1.00 82.75 749 LEU A O 1
ATOM 6018 N N . ARG A 1 750 ? 22.192 31.805 16.925 1.00 85.94 750 ARG A N 1
ATOM 6019 C CA . ARG A 1 750 ? 21.946 32.224 18.316 1.00 85.94 750 ARG A CA 1
ATOM 6020 C C . ARG A 1 750 ? 20.510 31.953 18.779 1.00 85.94 750 ARG A C 1
ATOM 6022 O O . ARG A 1 750 ? 19.777 32.865 19.159 1.00 85.94 750 ARG A O 1
ATOM 6029 N N . LEU A 1 751 ? 20.090 30.688 18.683 1.00 87.25 751 LEU A N 1
ATOM 6030 C CA . LEU A 1 751 ? 18.715 30.303 19.005 1.00 87.25 751 LEU A CA 1
ATOM 6031 C C . LEU A 1 751 ? 18.412 30.423 20.507 1.00 87.25 751 LEU A C 1
ATOM 6033 O O . LEU A 1 751 ? 19.252 30.102 21.356 1.00 87.25 751 LEU A O 1
ATOM 6037 N N . THR A 1 752 ? 17.183 30.820 20.819 1.00 87.62 752 THR A N 1
ATOM 6038 C CA . THR A 1 752 ? 16.632 31.006 22.167 1.00 87.62 752 THR A CA 1
ATOM 6039 C C . THR A 1 752 ? 15.448 30.077 22.424 1.00 87.62 752 THR A C 1
ATOM 6041 O O . THR A 1 752 ? 14.651 29.843 21.522 1.00 87.62 752 THR A O 1
ATOM 6044 N N . TRP A 1 753 ? 15.300 29.583 23.655 1.00 85.56 753 TRP A N 1
ATOM 6045 C CA . TRP A 1 753 ? 14.107 28.902 24.157 1.00 85.56 753 TRP A CA 1
ATOM 6046 C C . TRP A 1 753 ? 13.454 29.772 25.233 1.00 85.56 753 TRP A C 1
ATOM 6048 O O . TRP A 1 753 ? 14.060 30.012 26.275 1.00 85.56 753 TRP A O 1
ATOM 6058 N N . ASP A 1 754 ? 12.257 30.288 24.962 1.00 82.69 754 ASP A N 1
ATOM 6059 C CA . ASP A 1 754 ? 11.539 31.270 25.786 1.00 82.69 754 ASP A CA 1
ATOM 6060 C C . ASP A 1 754 ? 12.446 32.463 26.200 1.00 82.69 754 ASP A C 1
ATOM 6062 O O . ASP A 1 754 ? 12.379 32.978 27.312 1.00 82.69 754 ASP A O 1
ATOM 6066 N N . GLY A 1 755 ? 13.341 32.877 25.287 1.00 79.81 755 GLY A N 1
ATOM 6067 C CA . GLY A 1 755 ? 14.349 33.935 25.476 1.00 79.81 755 GLY A CA 1
ATOM 6068 C C . GLY A 1 755 ? 15.723 33.473 25.998 1.00 79.81 755 GLY A C 1
ATOM 6069 O O . GLY A 1 755 ? 16.702 34.198 25.848 1.00 79.81 755 GLY A O 1
ATOM 6070 N N . LEU A 1 756 ? 15.841 32.262 26.551 1.00 87.00 756 LEU A N 1
ATOM 6071 C CA . LEU A 1 756 ? 17.079 31.729 27.144 1.00 87.00 756 LEU A CA 1
ATOM 6072 C C . LEU A 1 756 ? 17.972 31.034 26.095 1.00 87.00 756 LEU A C 1
ATOM 6074 O O . LEU A 1 756 ? 17.446 30.374 25.201 1.00 87.00 756 LEU A O 1
ATOM 6078 N N . PRO A 1 757 ? 19.314 31.114 26.157 1.00 89.25 757 PRO A N 1
ATOM 6079 C CA . PRO A 1 757 ? 20.164 30.686 25.046 1.00 89.25 757 PRO A CA 1
ATOM 6080 C C . PRO A 1 757 ? 20.291 29.156 24.962 1.00 89.25 757 PRO A C 1
ATOM 6082 O O . PRO A 1 757 ? 20.513 28.477 25.972 1.00 89.25 757 PRO A O 1
ATOM 6085 N N . LEU A 1 758 ? 20.191 28.605 23.744 1.00 90.38 758 LEU A N 1
ATOM 6086 C CA . LEU A 1 758 ? 20.374 27.173 23.494 1.00 90.38 758 LEU A CA 1
ATOM 6087 C C . LEU A 1 758 ? 21.834 26.726 23.660 1.00 90.38 758 LEU A C 1
ATOM 6089 O O . LEU A 1 758 ? 22.775 27.320 23.125 1.00 90.38 758 LEU A O 1
ATOM 6093 N N . HIS A 1 759 ? 22.004 25.577 24.309 1.00 89.94 759 HIS A N 1
ATOM 6094 C CA . HIS A 1 759 ? 23.277 24.890 24.478 1.00 89.94 759 HIS A CA 1
ATOM 6095 C C . HIS A 1 759 ? 23.152 23.410 24.086 1.00 89.94 759 HIS A C 1
ATOM 6097 O O . HIS A 1 759 ? 22.089 22.807 24.228 1.00 89.94 759 HIS A O 1
ATOM 6103 N N . TYR A 1 760 ? 24.245 22.816 23.603 1.00 89.12 760 TYR A N 1
ATOM 6104 C CA . TYR A 1 760 ? 24.329 21.384 23.317 1.00 89.12 760 TYR A CA 1
ATOM 6105 C C . TYR A 1 760 ? 25.296 20.728 24.295 1.00 89.12 760 TYR A C 1
ATOM 6107 O O . TYR A 1 760 ? 26.491 21.012 24.255 1.00 89.12 760 TYR A O 1
ATOM 6115 N N . GLU A 1 761 ? 24.775 19.845 25.141 1.00 88.06 761 GLU A N 1
ATOM 6116 C CA . GLU A 1 761 ? 25.5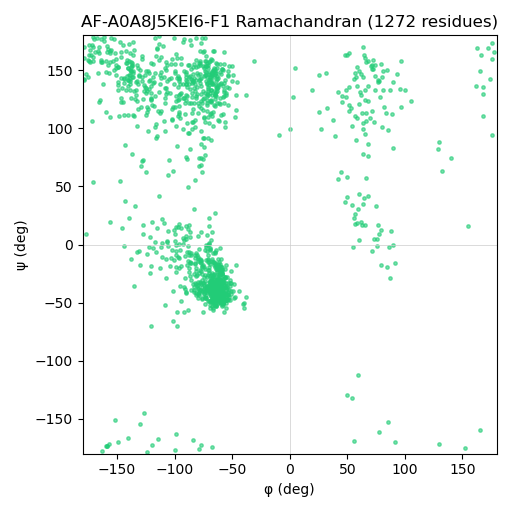55 19.059 26.090 1.00 88.06 761 GLU A CA 1
ATOM 6117 C C . GLU A 1 761 ? 25.683 17.613 25.582 1.00 88.06 761 GLU A C 1
ATOM 6119 O O . GLU A 1 761 ? 24.697 16.969 25.219 1.00 88.06 761 GLU A O 1
ATOM 6124 N N . ARG A 1 762 ? 26.905 17.072 25.558 1.00 85.06 762 ARG A N 1
ATOM 6125 C CA . ARG A 1 762 ? 27.228 15.740 25.015 1.00 85.06 762 ARG A CA 1
ATOM 6126 C C . ARG A 1 762 ? 26.405 14.609 25.644 1.00 85.06 762 ARG A C 1
ATOM 6128 O O . ARG A 1 762 ? 26.055 13.645 24.954 1.00 85.06 762 ARG A O 1
ATOM 6135 N N . HIS A 1 763 ? 26.099 14.701 26.934 1.00 82.44 763 HIS A N 1
ATOM 6136 C CA . HIS A 1 763 ? 25.318 13.693 27.645 1.00 82.44 763 HIS A CA 1
ATOM 6137 C C . HIS A 1 763 ? 23.806 13.854 27.416 1.00 82.44 763 HIS A C 1
ATOM 6139 O O . HIS A 1 763 ? 23.134 12.856 27.132 1.00 82.44 763 HIS A O 1
ATOM 6145 N N . TYR A 1 764 ? 23.280 15.083 27.462 1.00 82.88 764 TYR A N 1
ATOM 6146 C CA . TYR A 1 764 ? 21.835 15.362 27.475 1.00 82.88 764 TYR A CA 1
ATOM 6147 C C . TYR A 1 764 ? 21.224 15.789 26.125 1.00 82.88 764 TYR A C 1
ATOM 6149 O O . TYR A 1 764 ? 20.003 15.751 25.984 1.00 82.88 764 TYR A O 1
ATOM 6157 N N . GLY A 1 765 ? 22.035 16.134 25.122 1.00 89.00 765 GLY A N 1
ATOM 6158 C CA . GLY A 1 765 ? 21.588 16.701 23.845 1.00 89.00 765 GLY A CA 1
ATOM 6159 C C . GLY A 1 765 ? 21.411 18.221 23.908 1.00 89.00 765 GLY A C 1
ATOM 6160 O O . GLY A 1 765 ? 22.067 18.901 24.696 1.00 89.00 765 GLY A O 1
ATOM 6161 N N . TRP A 1 766 ? 20.525 18.766 23.074 1.00 91.25 766 TRP A N 1
ATOM 6162 C CA . TRP A 1 766 ? 20.149 20.181 23.140 1.00 91.25 766 TRP A CA 1
ATOM 6163 C C . TRP A 1 766 ? 19.277 20.497 24.359 1.00 91.25 766 TRP A C 1
ATOM 6165 O O . TRP A 1 766 ? 18.406 19.716 24.745 1.00 91.25 766 TRP A O 1
ATOM 6175 N N . GLY A 1 767 ? 19.492 21.683 24.917 1.00 89.38 767 GLY A N 1
ATOM 6176 C CA . GLY A 1 767 ? 18.736 22.285 26.011 1.00 89.38 767 GLY A CA 1
ATOM 6177 C C . GLY A 1 767 ? 18.925 23.799 26.029 1.00 89.38 767 GLY A C 1
ATOM 6178 O O . GLY A 1 767 ? 19.561 24.352 25.130 1.00 89.38 767 GLY A O 1
ATOM 6179 N N . TYR A 1 768 ? 18.403 24.465 27.052 1.00 89.56 768 TYR A N 1
ATOM 6180 C CA . TYR A 1 768 ? 18.619 25.894 27.295 1.00 89.56 768 TYR A CA 1
ATOM 6181 C C . TYR A 1 768 ? 19.269 26.149 28.656 1.00 89.56 768 TYR A C 1
ATOM 6183 O O . TYR A 1 768 ? 19.201 25.320 29.569 1.00 89.56 768 TYR A O 1
ATOM 6191 N N . LEU A 1 769 ? 19.937 27.298 28.763 1.00 88.44 769 LEU A N 1
ATOM 6192 C CA . LEU A 1 769 ? 20.643 27.742 29.963 1.00 88.44 769 LEU A CA 1
ATOM 6193 C C . LEU A 1 769 ? 19.758 28.693 30.774 1.00 88.44 769 LEU A C 1
ATOM 6195 O O . LEU A 1 769 ? 19.498 29.817 30.354 1.00 88.44 769 LEU A O 1
ATOM 6199 N N . LYS A 1 770 ? 19.297 28.235 31.938 1.00 84.62 770 LYS A N 1
ATOM 6200 C CA . LYS A 1 770 ? 18.443 28.989 32.859 1.00 84.62 770 LYS A CA 1
ATOM 6201 C C . LYS A 1 770 ? 19.297 29.584 33.990 1.00 84.62 770 LYS A C 1
ATOM 6203 O O . LYS A 1 770 ? 20.036 28.820 34.617 1.00 84.62 770 LYS A O 1
ATOM 6208 N N . PRO A 1 771 ? 19.232 30.898 34.277 1.00 83.62 771 PRO A N 1
ATOM 6209 C CA . PRO A 1 771 ? 19.898 31.462 35.451 1.00 83.62 771 PRO A CA 1
ATOM 6210 C C . PRO A 1 771 ? 19.310 30.860 36.738 1.00 83.62 771 PRO A C 1
ATOM 6212 O O . PRO A 1 771 ? 18.112 30.583 36.814 1.00 83.62 771 PRO A O 1
ATOM 6215 N N . LEU A 1 772 ? 20.159 30.636 37.744 1.00 79.12 772 LEU A N 1
ATOM 6216 C CA . LEU A 1 772 ? 19.763 30.099 39.059 1.00 79.12 772 LEU A CA 1
ATOM 6217 C C . LEU A 1 772 ? 19.414 31.184 40.090 1.00 79.12 772 LEU A C 1
ATOM 6219 O O . LEU A 1 772 ? 18.909 30.864 41.162 1.00 79.12 772 LEU A O 1
ATOM 6223 N N . TYR A 1 773 ? 19.698 32.442 39.764 1.00 78.19 773 TYR A N 1
ATOM 6224 C CA . TYR A 1 773 ? 19.573 33.612 40.635 1.00 78.19 773 TYR A CA 1
ATOM 6225 C C . TYR A 1 773 ? 18.930 34.764 39.852 1.00 78.19 773 TYR A C 1
ATOM 6227 O O . TYR A 1 773 ? 18.927 34.719 38.620 1.00 78.19 773 TYR A O 1
ATOM 6235 N N . ASN A 1 774 ? 18.423 35.796 40.529 1.00 67.94 774 ASN A N 1
ATOM 6236 C CA . ASN A 1 774 ? 17.785 36.939 39.866 1.00 67.94 774 ASN A CA 1
ATOM 6237 C C . ASN A 1 774 ? 18.821 37.936 39.327 1.00 67.94 774 ASN A C 1
ATOM 6239 O O . ASN A 1 774 ? 18.646 38.486 38.242 1.00 67.94 774 ASN A O 1
ATOM 6243 N N . SER A 1 775 ? 19.932 38.128 40.041 1.00 67.00 775 SER A N 1
ATOM 6244 C CA . SER A 1 775 ? 21.065 38.950 39.606 1.00 67.00 775 SER A CA 1
ATOM 6245 C C . SER A 1 775 ? 22.400 38.207 39.698 1.00 67.00 775 SER A C 1
ATOM 6247 O O . SER A 1 775 ? 22.563 37.237 40.438 1.00 67.00 775 SER A O 1
ATOM 6249 N N . ILE A 1 776 ? 23.400 38.697 38.959 1.00 69.06 776 ILE A N 1
ATOM 6250 C CA . ILE A 1 776 ? 24.773 38.169 39.006 1.00 69.06 776 ILE A CA 1
ATOM 6251 C C . ILE A 1 776 ? 25.435 38.349 40.386 1.00 69.06 776 ILE A C 1
ATOM 6253 O O . ILE A 1 776 ? 26.349 37.604 40.730 1.00 69.06 776 ILE A O 1
ATOM 6257 N N . ASN A 1 777 ? 24.947 39.296 41.194 1.00 65.50 777 ASN A N 1
ATOM 6258 C CA . ASN A 1 777 ? 25.482 39.612 42.521 1.00 65.50 777 ASN A CA 1
ATOM 6259 C C . ASN A 1 777 ? 25.082 38.575 43.589 1.00 65.50 777 ASN A C 1
ATOM 6261 O O . ASN A 1 777 ? 25.734 38.483 44.624 1.00 65.50 777 ASN A O 1
ATOM 6265 N N . GLU A 1 778 ? 24.031 37.790 43.336 1.00 62.66 778 GLU A N 1
ATOM 6266 C CA . GLU A 1 778 ? 23.557 36.708 44.215 1.00 62.66 778 GLU A CA 1
ATOM 6267 C C . GLU A 1 778 ? 24.340 35.396 44.028 1.00 62.66 778 GLU A C 1
ATOM 6269 O O . GLU A 1 778 ? 24.204 34.472 44.832 1.00 62.66 778 GLU A O 1
ATOM 6274 N N . ILE A 1 779 ? 25.161 35.286 42.975 1.00 68.69 779 ILE A N 1
ATOM 6275 C CA . ILE A 1 779 ? 25.957 34.083 42.711 1.00 68.69 779 ILE A CA 1
ATOM 6276 C C . ILE A 1 779 ? 27.044 33.960 43.795 1.00 68.69 779 ILE A C 1
ATOM 6278 O O . ILE A 1 779 ? 27.872 34.865 43.925 1.00 68.69 779 ILE A O 1
ATOM 6282 N N . PRO A 1 780 ? 27.120 32.838 44.543 1.00 63.75 780 PRO A N 1
ATOM 6283 C CA . PRO A 1 780 ? 28.133 32.659 45.577 1.00 63.75 780 PRO A CA 1
ATOM 6284 C C . PRO A 1 780 ? 29.549 32.812 45.014 1.00 63.75 780 PRO A C 1
ATOM 6286 O O . PRO A 1 780 ? 29.957 32.055 44.130 1.00 63.75 780 PRO A O 1
ATOM 6289 N N . GLN A 1 781 ? 30.316 33.761 45.559 1.00 54.78 781 GLN A N 1
ATOM 6290 C CA . GLN A 1 781 ? 31.663 34.100 45.074 1.00 54.78 781 GLN A CA 1
ATOM 6291 C C . GLN A 1 781 ? 32.614 32.891 45.053 1.00 54.78 781 GLN A C 1
ATOM 6293 O O . GLN A 1 781 ? 33.471 32.800 44.183 1.00 54.78 781 GLN A O 1
ATOM 6298 N N . SER A 1 782 ? 32.401 31.905 45.933 1.00 50.91 782 SER A N 1
ATOM 6299 C CA . SER A 1 782 ? 33.133 30.630 45.974 1.00 50.91 782 SER A CA 1
ATOM 6300 C C . SER A 1 782 ? 32.910 29.700 44.770 1.00 50.91 782 SER A C 1
ATOM 6302 O O . SER A 1 782 ? 33.584 28.675 44.671 1.00 50.91 782 SER A O 1
ATOM 6304 N N . LYS A 1 783 ? 31.979 30.022 43.861 1.00 47.78 783 LYS A N 1
ATOM 6305 C CA . LYS A 1 783 ? 31.756 29.303 42.594 1.00 47.78 783 LYS A CA 1
ATOM 6306 C C . LYS A 1 783 ? 32.148 30.101 41.347 1.00 47.78 783 LYS A C 1
ATOM 6308 O O . LYS A 1 783 ? 32.174 29.520 40.266 1.00 47.78 783 LYS A O 1
ATOM 6313 N N . ILE A 1 784 ? 32.438 31.396 41.458 1.00 49.47 784 ILE A N 1
ATOM 6314 C CA . ILE A 1 784 ? 32.889 32.206 40.318 1.00 49.47 784 ILE A CA 1
ATOM 6315 C C . ILE A 1 784 ? 34.396 31.948 40.135 1.00 49.47 784 ILE A C 1
ATOM 6317 O O . ILE A 1 784 ? 35.139 32.091 41.106 1.00 49.47 784 ILE A O 1
ATOM 6321 N N . PRO A 1 785 ? 34.885 31.555 38.941 1.00 50.31 785 PRO A N 1
ATOM 6322 C CA . PRO A 1 785 ? 36.320 31.379 38.732 1.00 50.31 785 PRO A CA 1
ATOM 6323 C C . PRO A 1 785 ? 37.044 32.727 38.915 1.00 50.31 785 PRO A C 1
ATOM 6325 O O . PRO A 1 785 ? 36.562 33.741 38.401 1.00 50.31 785 PRO A O 1
ATOM 6328 N N . PRO A 1 786 ? 38.177 32.770 39.642 1.00 43.31 786 PRO A N 1
ATOM 6329 C CA . PRO A 1 786 ? 38.851 34.023 39.962 1.00 43.31 786 PRO A CA 1
ATOM 6330 C C . PRO A 1 786 ? 39.358 34.716 38.695 1.00 43.31 786 PRO A C 1
ATOM 6332 O O . PRO A 1 786 ? 39.947 34.088 37.814 1.00 43.31 786 PRO A O 1
ATOM 6335 N N . VAL A 1 787 ? 39.166 36.035 38.621 1.00 45.72 787 VAL A N 1
ATOM 6336 C CA . VAL A 1 787 ? 39.662 36.878 37.519 1.00 45.72 787 VAL A CA 1
ATOM 6337 C C . VAL A 1 787 ? 41.133 37.243 37.769 1.00 45.72 787 VAL A C 1
ATOM 6339 O O . VAL A 1 787 ? 41.514 38.411 37.819 1.00 45.72 787 VAL A O 1
ATOM 6342 N N . ASP A 1 788 ? 41.968 36.220 37.958 1.00 38.22 788 ASP A N 1
ATOM 6343 C CA . ASP A 1 788 ? 43.409 36.367 38.145 1.00 38.22 788 ASP A CA 1
ATOM 6344 C C . ASP A 1 788 ? 44.126 36.433 36.792 1.00 38.22 788 ASP A C 1
ATOM 6346 O O . ASP A 1 788 ? 44.067 35.522 35.965 1.00 38.22 788 ASP A O 1
ATOM 6350 N N . ASN A 1 789 ? 44.848 37.529 36.559 1.00 38.59 789 ASN A N 1
ATOM 6351 C CA . ASN A 1 789 ? 45.392 37.875 35.240 1.00 38.59 789 ASN A CA 1
ATOM 6352 C C . ASN A 1 789 ? 46.546 36.977 34.737 1.00 38.59 789 ASN A C 1
ATOM 6354 O O . ASN A 1 789 ? 47.068 37.235 33.651 1.00 38.59 789 ASN A O 1
ATOM 6358 N N . ASN A 1 790 ? 46.970 35.957 35.494 1.00 44.44 790 ASN A N 1
ATOM 6359 C CA . ASN A 1 790 ? 48.275 35.306 35.308 1.00 44.44 790 ASN A CA 1
ATOM 6360 C C . ASN A 1 790 ? 48.307 33.768 35.452 1.00 44.44 790 ASN A C 1
ATOM 6362 O O . ASN A 1 790 ? 49.375 33.204 35.683 1.00 44.44 790 ASN A O 1
ATOM 6366 N N . THR A 1 791 ? 47.184 33.059 35.279 1.00 38.16 791 THR A N 1
ATOM 6367 C CA . THR A 1 791 ? 47.184 31.580 35.239 1.00 38.16 791 THR A CA 1
ATOM 6368 C C . THR A 1 791 ? 46.608 31.021 33.933 1.00 38.16 791 THR A C 1
ATOM 6370 O O . THR A 1 791 ? 45.588 31.482 33.434 1.00 38.16 791 THR A O 1
ATOM 6373 N N . ILE A 1 792 ? 47.333 30.043 33.379 1.00 39.97 792 ILE A N 1
ATOM 6374 C CA . ILE A 1 792 ? 47.117 29.242 32.156 1.00 39.97 792 ILE A CA 1
ATOM 6375 C C . ILE A 1 792 ? 45.731 29.405 31.489 1.00 39.97 792 ILE A C 1
ATOM 6377 O O . ILE A 1 792 ? 44.774 28.687 31.778 1.00 39.97 792 ILE A O 1
ATOM 6381 N N . LYS A 1 793 ? 45.664 30.316 30.509 1.00 46.69 793 LYS A N 1
ATOM 6382 C CA . LYS A 1 793 ? 44.557 30.431 29.548 1.00 46.69 793 LYS A CA 1
ATOM 6383 C C . LYS A 1 793 ? 44.639 29.295 28.525 1.00 46.69 793 LYS A C 1
ATOM 6385 O O . LYS A 1 793 ? 45.505 29.360 27.663 1.00 46.69 793 LYS A O 1
ATOM 6390 N N . ASP A 1 794 ? 43.718 28.332 28.563 1.00 47.22 794 ASP A N 1
ATOM 6391 C CA . ASP A 1 794 ? 43.450 27.435 27.415 1.00 47.22 794 ASP A CA 1
ATOM 6392 C C . ASP A 1 794 ? 42.028 26.819 27.413 1.00 47.22 794 ASP A C 1
ATOM 6394 O O . ASP A 1 794 ? 41.746 25.821 26.752 1.00 47.22 794 ASP A O 1
ATOM 6398 N N . SER A 1 795 ? 41.076 27.414 28.140 1.00 47.69 795 SER A N 1
ATOM 6399 C CA . SER A 1 795 ? 39.647 27.075 28.036 1.00 47.69 795 SER A CA 1
ATOM 6400 C C . SER A 1 795 ? 38.783 28.320 28.266 1.00 47.69 795 SER A C 1
ATOM 6402 O O . SER A 1 795 ? 38.971 28.994 29.280 1.00 47.69 795 SER A O 1
ATOM 6404 N N . PRO A 1 796 ? 37.866 28.671 27.343 1.00 58.59 796 PRO A N 1
ATOM 6405 C CA . PRO A 1 796 ? 37.010 29.843 27.495 1.00 58.59 796 PRO A CA 1
ATOM 6406 C C . PRO A 1 796 ? 35.966 29.606 28.593 1.00 58.59 796 PRO A C 1
ATOM 6408 O O . PRO A 1 796 ? 35.252 28.604 28.581 1.00 58.59 796 PRO A O 1
ATOM 6411 N N . CYS A 1 797 ? 35.865 30.540 29.540 1.00 67.00 797 CYS A N 1
ATOM 6412 C CA . CYS A 1 797 ? 34.812 30.532 30.555 1.00 67.00 797 CYS A CA 1
ATOM 6413 C C . CYS A 1 797 ? 33.464 30.934 29.935 1.00 67.00 797 CYS A C 1
ATOM 6415 O O . CYS A 1 797 ? 33.418 31.753 29.019 1.00 67.00 797 CYS A O 1
ATOM 6417 N N . PHE A 1 798 ? 32.357 30.404 30.464 1.00 79.31 798 PHE A N 1
ATOM 6418 C CA . PHE A 1 798 ? 31.020 30.856 30.079 1.00 79.31 798 PHE A CA 1
ATOM 6419 C C . PHE A 1 798 ? 30.813 32.340 30.460 1.00 79.31 798 PHE A C 1
ATOM 6421 O O . PHE A 1 798 ? 31.096 32.708 31.607 1.00 79.31 798 PHE A O 1
ATOM 6428 N N . PRO A 1 799 ? 30.294 33.199 29.560 1.00 80.56 799 PRO A N 1
ATOM 6429 C CA . PRO A 1 799 ? 30.070 34.616 29.842 1.00 80.56 799 PRO A CA 1
ATOM 6430 C C . PRO A 1 799 ? 28.789 34.845 30.667 1.00 80.56 799 PRO A C 1
ATOM 6432 O O . PRO A 1 799 ? 27.777 35.336 30.167 1.00 80.56 799 PRO A O 1
ATOM 6435 N N . ILE A 1 800 ? 28.851 34.522 31.966 1.00 75.62 800 ILE A N 1
ATOM 6436 C CA . ILE A 1 800 ? 27.739 34.656 32.930 1.00 75.62 800 ILE A CA 1
ATOM 6437 C C . ILE A 1 800 ? 27.118 36.064 32.891 1.00 75.62 800 ILE A C 1
ATOM 6439 O O . ILE A 1 800 ? 25.896 36.194 32.880 1.00 75.62 800 ILE A O 1
ATOM 6443 N N . LYS A 1 801 ? 27.940 37.121 32.807 1.00 75.38 801 LYS A N 1
ATOM 6444 C CA . LYS A 1 801 ? 27.467 38.516 32.768 1.00 75.38 801 LYS A CA 1
ATOM 6445 C C . LYS A 1 801 ? 26.533 38.781 31.583 1.00 75.38 801 LYS A C 1
ATOM 6447 O O . LYS A 1 801 ? 25.437 39.278 31.803 1.00 75.38 801 LYS A O 1
ATOM 6452 N N . ALA A 1 802 ? 26.900 38.334 30.381 1.00 77.25 802 ALA A N 1
ATOM 6453 C CA . ALA A 1 802 ? 26.077 38.503 29.183 1.00 77.25 802 ALA A CA 1
ATOM 6454 C C . ALA A 1 802 ? 24.752 37.718 29.256 1.00 77.25 802 ALA A C 1
ATOM 6456 O O . ALA A 1 802 ? 23.726 38.209 28.790 1.00 77.25 802 ALA A O 1
ATOM 6457 N N . LEU A 1 803 ? 24.739 36.528 29.880 1.00 79.62 803 LEU A N 1
ATOM 6458 C CA . LEU A 1 803 ? 23.495 35.786 30.132 1.00 79.62 803 LEU A CA 1
ATOM 6459 C C . LEU A 1 803 ? 22.550 36.581 31.042 1.00 79.62 803 LEU A C 1
ATOM 6461 O O . LEU A 1 803 ? 21.375 36.736 30.717 1.00 79.62 803 LEU A O 1
ATOM 6465 N N . TYR A 1 804 ? 23.057 37.074 32.173 1.00 77.25 804 TYR A N 1
ATOM 6466 C CA . TYR A 1 804 ? 22.244 37.803 33.147 1.00 77.25 804 TYR A CA 1
ATOM 6467 C C . TYR A 1 804 ? 21.797 39.169 32.612 1.00 77.25 804 TYR A C 1
ATOM 6469 O O . TYR A 1 804 ? 20.651 39.548 32.828 1.00 77.25 804 TYR A O 1
ATOM 6477 N N . GLU A 1 805 ? 22.636 39.872 31.847 1.00 76.75 805 GLU A N 1
ATOM 6478 C CA . GLU A 1 805 ? 22.258 41.112 31.157 1.00 76.75 805 GLU A CA 1
ATOM 6479 C C . GLU A 1 805 ? 21.133 40.868 30.142 1.00 76.75 805 GLU A C 1
ATOM 6481 O O . GLU A 1 805 ? 20.138 41.590 30.153 1.00 76.75 805 GLU A O 1
ATOM 6486 N N . MET A 1 806 ? 21.223 39.798 29.344 1.00 75.19 806 MET A N 1
ATOM 6487 C CA . MET A 1 806 ? 20.167 39.409 28.404 1.00 75.19 806 MET A CA 1
ATOM 6488 C C . MET A 1 806 ? 18.855 39.029 29.111 1.00 75.19 806 MET A C 1
ATOM 6490 O O . MET A 1 806 ? 17.781 39.414 28.655 1.00 75.19 806 MET A O 1
ATOM 6494 N N . CYS A 1 807 ? 18.922 38.320 30.243 1.00 69.88 807 CYS A N 1
ATOM 6495 C CA . CYS A 1 807 ? 17.739 37.987 31.051 1.00 69.88 807 CYS A CA 1
ATOM 6496 C C . CYS A 1 807 ? 17.140 39.213 31.770 1.00 69.88 807 CYS A C 1
ATOM 6498 O O . CYS A 1 807 ? 15.965 39.194 32.123 1.00 69.88 807 CYS A O 1
ATOM 6500 N N . SER A 1 808 ? 17.932 40.274 31.970 1.00 63.28 808 SER A N 1
ATOM 6501 C CA . SER A 1 808 ? 17.522 41.534 32.618 1.00 63.28 808 SER A CA 1
ATOM 6502 C C . SER A 1 808 ? 16.972 42.574 31.629 1.00 63.28 808 SER A C 1
ATOM 6504 O O . SER A 1 808 ? 16.707 43.714 32.017 1.00 63.28 808 SER A O 1
ATOM 6506 N N . GLY A 1 809 ? 16.837 42.218 30.347 1.00 52.03 809 GLY A N 1
ATOM 6507 C CA . GLY A 1 809 ? 16.445 43.133 29.278 1.00 52.03 809 GLY A CA 1
ATOM 6508 C C . GLY A 1 809 ? 15.047 43.723 29.471 1.00 52.03 809 GLY A C 1
ATOM 6509 O O . GLY A 1 809 ? 14.038 43.052 29.244 1.00 52.03 809 GLY A O 1
ATOM 6510 N N . LYS A 1 810 ? 14.980 45.013 29.826 1.00 36.25 810 LYS A N 1
ATOM 6511 C CA . LYS A 1 810 ? 13.748 45.805 29.722 1.00 36.25 810 LYS A CA 1
ATOM 6512 C C . LYS A 1 810 ? 13.254 45.781 28.272 1.00 36.25 810 LYS A C 1
ATOM 6514 O O . LYS A 1 810 ? 14.042 45.969 27.349 1.00 36.25 810 LYS A O 1
ATOM 6519 N N . LYS A 1 811 ? 11.941 45.648 28.073 1.00 32.72 811 LYS A N 1
ATOM 6520 C CA . LYS A 1 811 ? 11.322 46.061 26.809 1.00 32.72 811 LYS A CA 1
ATOM 6521 C C . LYS A 1 811 ? 11.279 47.584 26.770 1.00 32.72 811 LYS A C 1
ATOM 6523 O O . LYS A 1 811 ? 10.436 48.180 27.436 1.00 32.72 811 LYS A O 1
ATOM 6528 N N . GLU A 1 812 ? 12.152 48.191 25.979 1.00 26.61 812 GLU A N 1
ATOM 6529 C CA . GLU A 1 812 ? 11.919 49.547 25.489 1.00 26.61 812 GLU A CA 1
ATOM 6530 C C . GLU A 1 812 ? 10.770 49.477 24.475 1.00 26.61 812 GLU A C 1
ATOM 6532 O O . GLU A 1 812 ? 10.918 48.960 23.367 1.00 26.61 812 GLU A O 1
ATOM 6537 N N . TYR A 1 813 ? 9.588 49.926 24.895 1.00 26.52 813 TYR A N 1
ATOM 6538 C CA . TYR A 1 813 ? 8.540 50.322 23.960 1.00 26.52 813 TYR A CA 1
ATOM 6539 C C . TYR A 1 813 ? 8.855 51.747 23.489 1.00 26.52 813 TYR A C 1
ATOM 6541 O O . TYR A 1 813 ? 9.276 52.555 24.318 1.00 26.52 813 TYR A O 1
ATOM 6549 N N . PRO A 1 814 ? 8.633 52.091 22.210 1.00 29.80 814 PRO A N 1
ATOM 6550 C CA . PRO A 1 814 ? 8.592 53.487 21.798 1.00 29.80 814 PRO A CA 1
ATOM 6551 C C . PRO A 1 814 ? 7.457 54.186 22.551 1.00 29.80 814 PRO A C 1
ATOM 6553 O O . PRO A 1 814 ? 6.305 53.759 22.459 1.00 29.80 814 PRO A O 1
ATOM 6556 N N . GLU A 1 815 ? 7.782 55.226 23.314 1.00 28.62 815 GLU A N 1
ATOM 6557 C CA . GLU A 1 815 ? 6.777 56.097 23.915 1.00 28.62 815 GLU A CA 1
ATOM 6558 C C . GLU A 1 815 ? 6.188 57.002 22.831 1.00 28.62 815 GLU A C 1
ATOM 6560 O O . GLU A 1 815 ? 6.924 57.717 22.152 1.00 28.62 815 GLU A O 1
ATOM 6565 N N . ASP A 1 816 ? 4.863 57.006 22.704 1.00 27.30 816 ASP A N 1
ATOM 6566 C CA . ASP A 1 816 ? 4.146 58.147 22.145 1.00 27.30 816 ASP A CA 1
ATOM 6567 C C . ASP A 1 816 ? 2.842 58.381 22.927 1.00 27.30 816 ASP A C 1
ATOM 6569 O O . ASP A 1 816 ? 2.319 57.486 23.597 1.00 27.30 816 ASP A O 1
ATOM 6573 N N . GLN A 1 817 ? 2.395 59.630 22.946 1.00 28.75 817 GLN A N 1
ATOM 6574 C CA . GLN A 1 817 ? 1.767 60.245 24.119 1.00 28.75 817 GLN A CA 1
ATOM 6575 C C . GLN A 1 817 ? 0.261 59.965 24.266 1.00 28.75 817 GLN A C 1
ATOM 6577 O O . GLN A 1 817 ? -0.499 60.135 23.314 1.00 28.75 817 GLN A O 1
ATOM 6582 N N . THR A 1 818 ? -0.210 59.703 25.495 1.00 25.94 818 THR A N 1
ATOM 6583 C CA . THR A 1 818 ? -1.256 60.524 26.165 1.00 25.94 818 THR A CA 1
ATOM 6584 C C . THR A 1 818 ? -1.445 60.150 27.646 1.00 25.94 818 THR A C 1
ATOM 6586 O O . THR A 1 818 ? -1.058 59.069 28.084 1.00 25.94 818 THR A O 1
ATOM 6589 N N . GLU A 1 819 ? -1.989 61.081 28.438 1.00 25.84 819 GLU A N 1
ATOM 6590 C CA . GLU A 1 819 ? -1.930 61.087 29.910 1.00 25.84 819 GLU A CA 1
ATOM 6591 C C . GLU A 1 819 ? -3.255 60.731 30.621 1.00 25.84 819 GLU A C 1
ATOM 6593 O O . GLU A 1 819 ? -4.323 61.070 30.121 1.00 25.84 819 GLU A O 1
ATOM 6598 N N . LEU A 1 820 ? -3.132 60.208 31.859 1.00 23.33 820 LEU A N 1
ATOM 6599 C CA . LEU A 1 820 ? -4.082 60.280 33.000 1.00 23.33 820 LEU A CA 1
ATOM 6600 C C . LEU A 1 820 ? -5.491 59.637 32.823 1.00 23.33 820 LEU A C 1
ATOM 6602 O O . LEU A 1 820 ? -6.075 59.612 31.752 1.00 23.33 820 LEU A O 1
ATOM 6606 N N . SER A 1 821 ? -6.128 59.064 33.854 1.00 23.22 821 SER A N 1
ATOM 6607 C CA . SER A 1 821 ? -6.058 59.366 35.295 1.00 23.22 821 SER A CA 1
ATOM 6608 C C . SER A 1 821 ? -6.107 58.137 36.227 1.00 23.22 821 SER A C 1
ATOM 6610 O O . SER A 1 821 ? -6.492 57.039 35.834 1.00 23.22 821 SER A O 1
ATOM 6612 N N . GLU A 1 822 ? -5.761 58.355 37.497 1.00 25.41 822 GLU A N 1
ATOM 6613 C CA . GLU A 1 822 ? -5.646 57.361 38.578 1.00 25.41 822 GLU A CA 1
ATOM 6614 C C . GLU A 1 822 ? -6.996 56.938 39.201 1.00 25.41 822 GLU A C 1
ATOM 6616 O O . GLU A 1 822 ? -7.933 57.736 39.222 1.00 25.41 822 GLU A O 1
ATOM 6621 N N . THR A 1 823 ? -7.071 55.744 39.821 1.00 23.19 823 THR A N 1
ATOM 6622 C CA . THR A 1 823 ? -7.358 55.578 41.278 1.00 23.19 823 THR A CA 1
ATOM 6623 C C . THR A 1 823 ? -7.286 54.116 41.780 1.00 23.19 823 THR A C 1
ATOM 6625 O O . THR A 1 823 ? -7.402 53.165 41.013 1.00 23.19 823 THR A O 1
ATOM 6628 N N . ASP A 1 824 ? -7.103 53.983 43.101 1.00 23.02 824 ASP A N 1
ATOM 6629 C CA . ASP A 1 824 ? -7.440 52.854 43.993 1.00 23.02 824 ASP A CA 1
ATOM 6630 C C . ASP A 1 824 ? -6.703 51.495 43.903 1.00 23.02 824 ASP A C 1
ATOM 6632 O O . ASP A 1 824 ? -7.230 50.454 43.517 1.00 23.02 824 ASP A O 1
ATOM 6636 N N . ASN A 1 825 ? -5.477 51.516 44.443 1.00 24.25 825 ASN A N 1
ATOM 6637 C CA . ASN A 1 825 ? -5.035 50.714 45.605 1.00 24.25 825 ASN A CA 1
ATOM 6638 C C . ASN A 1 825 ? -5.833 49.453 46.018 1.00 24.25 825 ASN A C 1
ATOM 6640 O O . ASN A 1 825 ? -6.990 49.547 46.417 1.00 24.25 825 ASN A O 1
ATOM 6644 N N . TYR A 1 826 ? -5.102 48.353 46.259 1.00 24.55 826 TYR A N 1
ATOM 6645 C CA . TYR A 1 826 ? -5.151 47.674 47.569 1.00 24.55 826 TYR A CA 1
ATOM 6646 C C . TYR A 1 826 ? -3.870 46.862 47.838 1.00 24.55 826 TYR A C 1
ATOM 6648 O O . TYR A 1 826 ? -3.637 45.818 47.231 1.00 24.55 826 TYR A O 1
ATOM 6656 N N . SER A 1 827 ? -3.051 47.328 48.783 1.00 24.83 827 SER A N 1
ATOM 6657 C CA . SER A 1 827 ? -1.857 46.621 49.274 1.00 24.83 827 SER A CA 1
ATOM 6658 C C . SER A 1 827 ? -2.178 45.755 50.492 1.00 24.83 827 SER A C 1
ATOM 6660 O O . SER A 1 827 ? -2.988 46.153 51.328 1.00 24.83 827 SER A O 1
ATOM 6662 N N . LEU A 1 828 ? -1.460 44.641 50.668 1.00 24.75 828 LEU A N 1
ATOM 6663 C CA . LEU A 1 828 ? -1.259 44.021 51.983 1.00 24.75 828 LEU A CA 1
ATOM 6664 C C . LEU A 1 828 ? 0.147 43.411 52.097 1.00 24.75 828 LEU A C 1
ATOM 6666 O O . LEU A 1 828 ? 0.664 42.822 51.152 1.00 24.75 828 LEU A O 1
ATOM 6670 N N . LEU A 1 829 ? 0.748 43.596 53.271 1.00 25.86 829 LEU A N 1
ATOM 6671 C CA . LEU A 1 829 ? 2.111 43.208 53.653 1.00 25.86 829 LEU A CA 1
ATOM 6672 C C . LEU A 1 829 ? 2.082 41.900 54.460 1.00 25.86 829 LEU A C 1
ATOM 6674 O O . LEU A 1 829 ? 1.102 41.696 55.171 1.00 25.86 829 LEU A O 1
ATOM 6678 N N . VAL A 1 830 ? 3.178 41.126 54.475 1.00 24.45 830 VAL A N 1
ATOM 6679 C CA . VAL A 1 830 ? 3.801 40.594 55.715 1.00 24.45 830 VAL A CA 1
ATOM 6680 C C . VAL A 1 830 ? 5.320 40.454 55.506 1.00 24.45 830 VAL A C 1
ATOM 6682 O O . VAL A 1 830 ? 5.776 40.020 54.453 1.00 24.45 830 VAL A O 1
ATOM 6685 N N . ASN A 1 831 ? 6.046 40.859 56.545 1.00 25.44 831 ASN A N 1
ATOM 6686 C CA . ASN A 1 831 ? 7.486 41.059 56.727 1.00 25.44 831 ASN A CA 1
ATOM 6687 C C . ASN A 1 831 ? 8.429 39.865 56.459 1.00 25.44 831 ASN A C 1
ATOM 6689 O O . ASN A 1 831 ? 8.038 38.700 56.494 1.00 25.44 831 ASN A O 1
ATOM 6693 N N . GLU A 1 832 ? 9.717 40.201 56.353 1.00 28.05 832 GLU A N 1
ATOM 6694 C CA . GLU A 1 832 ? 10.862 39.332 56.650 1.00 28.05 832 GLU A CA 1
ATOM 6695 C C . GLU A 1 832 ? 11.115 39.290 58.173 1.00 28.05 832 GLU A C 1
ATOM 6697 O O . GLU A 1 832 ? 11.203 40.353 58.777 1.00 28.05 832 GLU A O 1
ATOM 6702 N N . GLU A 1 833 ? 11.244 38.099 58.776 1.00 26.73 833 GLU A N 1
ATOM 6703 C CA . GLU A 1 833 ? 11.965 37.801 60.041 1.00 26.73 833 GLU A CA 1
ATOM 6704 C C . GLU A 1 833 ? 11.742 36.312 60.404 1.00 26.73 833 GLU A C 1
ATOM 6706 O O . GLU A 1 833 ? 10.709 35.989 60.977 1.00 26.73 833 GLU A O 1
ATOM 6711 N N . ASP A 1 834 ? 12.659 35.399 60.018 1.00 25.88 834 ASP A N 1
ATOM 6712 C CA . ASP A 1 834 ? 12.764 34.020 60.587 1.00 25.88 834 ASP A CA 1
ATOM 6713 C C . ASP A 1 834 ? 13.940 33.149 60.039 1.00 25.88 834 ASP A C 1
ATOM 6715 O O . ASP A 1 834 ? 14.002 31.945 60.288 1.00 25.88 834 ASP A O 1
ATOM 6719 N N . TRP A 1 835 ? 14.891 33.695 59.260 1.00 27.95 835 TRP A N 1
ATOM 6720 C CA . TRP A 1 835 ? 15.907 32.868 58.566 1.00 27.95 835 TRP A CA 1
ATOM 6721 C C . TRP A 1 835 ? 17.126 32.445 59.421 1.00 27.95 835 TRP A C 1
ATOM 6723 O O . TRP A 1 835 ? 17.848 31.523 59.042 1.00 27.95 835 TRP A O 1
ATOM 6733 N N . GLU A 1 836 ? 17.374 33.067 60.579 1.00 27.48 836 GLU A N 1
ATOM 6734 C CA . GLU A 1 836 ? 18.590 32.820 61.375 1.00 27.48 836 GLU A CA 1
ATOM 6735 C C . GLU A 1 836 ? 18.364 31.967 62.635 1.00 27.48 836 GLU A C 1
ATOM 6737 O O . GLU A 1 836 ? 18.489 32.441 63.763 1.00 27.48 836 GLU A O 1
ATOM 6742 N N . LEU A 1 837 ? 18.137 30.658 62.456 1.00 25.75 837 LEU A N 1
ATOM 6743 C CA . LEU A 1 837 ? 18.470 29.673 63.495 1.00 25.75 837 LEU A CA 1
ATOM 6744 C C . LEU A 1 837 ? 18.810 28.280 62.924 1.00 25.75 837 LEU A C 1
ATOM 6746 O O . LEU A 1 837 ? 18.345 27.874 61.864 1.00 25.75 837 LEU A O 1
ATOM 6750 N N . CYS A 1 838 ? 19.602 27.512 63.682 1.00 25.86 838 CYS A N 1
ATOM 6751 C CA . CYS A 1 838 ? 19.883 26.082 63.467 1.00 25.86 838 CYS A CA 1
ATOM 6752 C C . CYS A 1 838 ? 20.713 25.656 62.235 1.00 25.86 838 CYS A C 1
ATOM 6754 O O . CYS A 1 838 ? 20.537 24.554 61.711 1.00 25.86 838 CYS A O 1
ATOM 6756 N N . SER A 1 839 ? 21.782 26.388 61.908 1.00 27.08 839 SER A N 1
ATOM 6757 C CA . SER A 1 839 ? 22.953 25.776 61.257 1.00 27.08 839 SER A CA 1
ATOM 6758 C C . SER A 1 839 ? 23.850 25.033 62.274 1.00 27.08 839 SER A C 1
ATOM 6760 O O . SER A 1 839 ? 24.971 25.474 62.542 1.00 27.08 839 SER A O 1
ATOM 6762 N N . GLN A 1 840 ? 23.384 23.919 62.872 1.00 26.56 840 GLN A N 1
ATOM 6763 C CA . GLN A 1 840 ? 24.261 23.003 63.636 1.00 26.56 840 GLN A CA 1
ATOM 6764 C C . GLN A 1 840 ? 23.683 21.597 63.946 1.00 26.56 840 GLN A C 1
ATOM 6766 O O . GLN A 1 840 ? 22.671 21.452 64.616 1.00 26.56 840 GLN A O 1
ATOM 6771 N N . ASN A 1 841 ? 24.435 20.573 63.521 1.00 26.08 841 ASN A N 1
ATOM 6772 C CA . ASN A 1 841 ? 24.650 19.247 64.132 1.00 26.08 841 ASN A CA 1
ATOM 6773 C C . ASN A 1 841 ? 23.491 18.310 64.589 1.00 26.08 841 ASN A C 1
ATOM 6775 O O . ASN A 1 841 ? 22.930 18.434 65.668 1.00 26.08 841 ASN A O 1
ATOM 6779 N N . GLN A 1 842 ? 23.440 17.167 63.883 1.00 28.22 842 GLN A N 1
ATOM 6780 C CA . GLN A 1 842 ? 23.432 15.783 64.417 1.00 28.22 842 GLN A CA 1
ATOM 6781 C C . GLN A 1 842 ? 22.137 15.068 64.903 1.00 28.22 842 GLN A C 1
ATOM 6783 O O . GLN A 1 842 ? 21.691 15.189 66.037 1.00 28.22 842 GLN A O 1
ATOM 6788 N N . THR A 1 843 ? 21.798 14.026 64.121 1.00 27.77 843 THR A N 1
ATOM 6789 C CA . THR A 1 843 ? 21.339 12.663 64.512 1.00 27.77 843 THR A CA 1
ATOM 6790 C C . THR A 1 843 ? 19.845 12.318 64.715 1.00 27.77 843 THR A C 1
ATOM 6792 O O . THR A 1 843 ? 19.093 13.001 65.390 1.00 27.77 843 THR A O 1
ATOM 6795 N N . LYS A 1 844 ? 19.514 11.103 64.222 1.00 26.78 844 LYS A N 1
ATOM 6796 C CA . LYS A 1 844 ? 18.401 10.179 64.573 1.00 26.78 844 LYS A CA 1
ATOM 6797 C C . LYS A 1 844 ? 16.951 10.501 64.142 1.00 26.78 844 LYS A C 1
ATOM 6799 O O . LYS A 1 844 ? 16.215 11.209 64.809 1.00 26.78 844 LYS A O 1
ATOM 6804 N N . ASN A 1 845 ? 16.510 9.752 63.123 1.00 30.34 845 ASN A N 1
ATOM 6805 C CA . ASN A 1 845 ? 15.199 9.089 62.972 1.00 30.34 845 ASN A CA 1
ATOM 6806 C C . ASN A 1 845 ? 13.957 9.671 63.693 1.00 30.34 845 ASN A C 1
ATOM 6808 O O . ASN A 1 845 ? 13.620 9.230 64.792 1.00 30.34 845 ASN A O 1
ATOM 6812 N N . VAL A 1 846 ? 13.136 10.429 62.958 1.00 27.89 846 VAL A N 1
ATOM 6813 C CA . VAL A 1 846 ? 11.662 10.449 63.105 1.00 27.89 846 VAL A CA 1
ATOM 6814 C C . VAL A 1 846 ? 11.036 10.335 61.701 1.00 27.89 846 VAL A C 1
ATOM 6816 O O . VAL A 1 846 ? 11.696 10.625 60.704 1.00 27.89 846 VAL A O 1
ATOM 6819 N N . LYS A 1 847 ? 9.800 9.826 61.585 1.00 27.44 847 LYS A N 1
ATOM 6820 C CA . LYS A 1 847 ? 9.136 9.524 60.301 1.00 27.44 847 LYS A CA 1
ATOM 6821 C C . LYS A 1 847 ? 8.061 10.552 59.930 1.00 27.44 847 LYS A C 1
ATOM 6823 O O . LYS A 1 847 ? 7.190 10.806 60.758 1.00 27.44 847 LYS A O 1
ATOM 6828 N N . THR A 1 848 ? 7.970 10.861 58.627 1.00 24.98 848 THR A N 1
ATOM 6829 C CA . THR A 1 848 ? 6.762 11.356 57.906 1.00 24.98 848 THR A CA 1
ATOM 6830 C C . THR A 1 848 ? 6.226 12.748 58.313 1.00 24.98 848 THR A C 1
ATOM 6832 O O . THR A 1 848 ? 6.556 13.212 59.398 1.00 24.98 848 THR A O 1
ATOM 6835 N N . PRO A 1 849 ? 5.411 13.440 57.476 1.00 27.42 849 PRO A N 1
ATOM 6836 C CA . PRO A 1 849 ? 4.713 12.988 56.260 1.00 27.42 849 PRO A CA 1
ATOM 6837 C C . PRO A 1 849 ? 5.237 13.560 54.931 1.00 27.42 849 PRO A C 1
ATOM 6839 O O . PRO A 1 849 ? 6.047 14.478 54.888 1.00 27.42 849 PRO A O 1
ATOM 6842 N N . LYS A 1 850 ? 4.734 12.998 53.824 1.00 31.81 850 LYS A N 1
ATOM 6843 C CA . LYS A 1 850 ? 4.904 13.552 52.474 1.00 31.81 850 LYS A CA 1
ATOM 6844 C C . LYS A 1 850 ? 4.078 14.833 52.307 1.00 31.81 850 LYS A C 1
ATOM 6846 O O . LYS A 1 850 ? 2.877 14.808 52.566 1.00 31.81 850 LYS A O 1
ATOM 6851 N N . GLN A 1 851 ? 4.673 15.860 51.712 1.00 27.89 851 GLN A N 1
ATOM 6852 C CA . GLN A 1 851 ? 3.972 16.713 50.753 1.00 27.89 851 GLN A CA 1
ATOM 6853 C C . GLN A 1 851 ? 4.541 16.388 49.369 1.00 27.89 851 GLN A C 1
ATOM 6855 O O . GLN A 1 851 ? 5.750 16.464 49.167 1.00 27.89 851 GLN A O 1
ATOM 6860 N N . GLU A 1 852 ? 3.691 15.965 48.435 1.00 31.47 852 GLU A N 1
ATOM 6861 C CA . GLU A 1 852 ? 4.098 15.732 47.046 1.00 31.47 852 GLU A CA 1
ATOM 6862 C C . GLU A 1 852 ? 3.965 17.055 46.287 1.00 31.47 852 GLU A C 1
ATOM 6864 O O . GLU A 1 852 ? 2.874 17.465 45.892 1.00 31.47 852 GLU A O 1
ATOM 6869 N N . SER A 1 853 ? 5.084 17.770 46.175 1.00 29.23 853 SER A N 1
ATOM 6870 C CA . SER A 1 853 ? 5.187 19.042 45.464 1.00 29.23 853 SER A CA 1
ATOM 6871 C C . SER A 1 853 ? 5.172 18.859 43.938 1.00 29.23 853 SER A C 1
ATOM 6873 O O . SER A 1 853 ? 5.280 17.755 43.401 1.00 29.23 853 SER A O 1
ATOM 6875 N N . LYS A 1 854 ? 4.977 19.984 43.239 1.00 33.19 854 LYS A N 1
ATOM 6876 C CA . LYS A 1 854 ? 4.876 20.111 41.773 1.00 33.19 854 LYS A CA 1
ATOM 6877 C C . LYS A 1 854 ? 6.037 19.410 41.050 1.00 33.19 854 LYS A C 1
ATOM 6879 O O . LYS A 1 854 ? 7.134 19.335 41.592 1.00 33.19 854 LYS A O 1
ATOM 6884 N N . GLN A 1 855 ? 5.807 18.980 39.801 1.00 34.31 855 GLN A N 1
ATOM 6885 C CA . GLN A 1 855 ? 6.855 18.448 38.917 1.00 34.31 855 GLN A CA 1
ATOM 6886 C C . GLN A 1 855 ? 8.082 19.373 38.910 1.00 34.31 855 GLN A C 1
ATOM 6888 O O . GLN A 1 855 ? 8.029 20.471 38.360 1.00 34.31 855 GLN A O 1
ATOM 6893 N N . GLU A 1 856 ? 9.183 18.912 39.502 1.00 37.12 856 GLU A N 1
ATOM 6894 C CA . GLU A 1 856 ? 10.471 19.588 39.403 1.00 37.12 856 GLU A CA 1
ATOM 6895 C C . GLU A 1 856 ? 10.922 19.583 37.938 1.00 37.12 856 GLU A C 1
ATOM 6897 O O . GLU A 1 856 ? 11.117 18.520 37.332 1.00 37.12 856 GLU A O 1
ATOM 6902 N N . GLU A 1 857 ? 11.144 20.771 37.371 1.00 51.25 857 GLU A N 1
ATOM 6903 C CA . GLU A 1 857 ? 12.061 20.896 36.243 1.00 51.25 857 GLU A CA 1
ATOM 6904 C C . GLU A 1 857 ? 13.387 20.265 36.678 1.00 51.25 857 GLU A C 1
ATOM 6906 O O . GLU A 1 857 ? 13.990 20.691 37.663 1.00 51.25 857 GLU A O 1
ATOM 6911 N N . ARG A 1 858 ? 13.846 19.226 35.973 1.00 58.50 858 ARG A N 1
ATOM 6912 C CA . ARG A 1 858 ? 15.096 18.531 36.312 1.00 58.50 858 ARG A CA 1
ATOM 6913 C C . ARG A 1 858 ? 16.307 19.349 35.868 1.00 58.50 858 ARG A C 1
ATOM 6915 O O . ARG A 1 858 ? 17.012 18.948 34.940 1.00 58.50 858 ARG A O 1
ATOM 6922 N N . LEU A 1 859 ? 16.509 20.478 36.546 1.00 72.62 859 LEU A N 1
ATOM 6923 C CA . LEU A 1 859 ? 17.679 21.342 36.462 1.00 72.62 859 LEU A CA 1
ATOM 6924 C C . LEU A 1 859 ? 18.938 20.472 36.546 1.00 72.62 859 LEU A C 1
ATOM 6926 O O . LEU A 1 859 ? 19.170 19.784 37.541 1.00 72.62 859 LEU A O 1
ATOM 6930 N N . ARG A 1 860 ? 19.730 20.447 35.472 1.00 79.75 860 ARG A N 1
ATOM 6931 C CA . ARG A 1 860 ? 21.013 19.743 35.441 1.00 79.75 860 ARG A CA 1
ATOM 6932 C C . ARG A 1 860 ? 22.120 20.736 35.743 1.00 79.75 860 ARG A C 1
ATOM 6934 O O . ARG A 1 860 ? 22.258 21.728 35.031 1.00 79.75 860 ARG A O 1
ATOM 6941 N N . ASP A 1 861 ? 22.932 20.433 36.748 1.00 78.56 861 ASP A N 1
ATOM 6942 C CA . ASP A 1 861 ? 24.264 21.023 36.826 1.00 78.56 861 ASP A CA 1
ATOM 6943 C C . ASP A 1 861 ? 25.113 20.442 35.678 1.00 78.56 861 ASP A C 1
ATOM 6945 O O . ASP A 1 861 ? 25.085 19.234 35.414 1.00 78.56 861 ASP A O 1
ATOM 6949 N N . ILE A 1 862 ? 25.806 21.327 34.965 1.00 79.19 862 ILE A N 1
ATOM 6950 C CA . ILE A 1 862 ? 26.733 21.018 33.865 1.00 79.19 862 ILE A CA 1
ATOM 6951 C C . ILE A 1 862 ? 28.108 21.675 34.088 1.00 79.19 862 ILE A C 1
ATOM 6953 O O . ILE A 1 862 ? 28.889 21.813 33.153 1.00 79.19 862 ILE A O 1
ATOM 6957 N N . GLY A 1 863 ? 28.403 22.113 35.317 1.00 71.44 863 GLY A N 1
ATOM 6958 C CA . GLY A 1 863 ? 29.661 22.768 35.678 1.00 71.44 863 GLY A CA 1
ATOM 6959 C C . GLY A 1 863 ? 29.750 24.249 35.293 1.00 71.44 863 GLY A C 1
ATOM 6960 O O . GLY A 1 863 ? 30.839 24.813 35.357 1.00 71.44 863 GLY A O 1
ATOM 6961 N N . ILE A 1 864 ? 28.639 24.890 34.907 1.00 77.38 864 ILE A N 1
ATOM 6962 C CA . ILE A 1 864 ? 28.580 26.336 34.635 1.00 77.38 864 ILE A CA 1
ATOM 6963 C C . ILE A 1 864 ? 28.058 27.064 35.891 1.00 77.38 864 ILE A C 1
ATOM 6965 O O . ILE A 1 864 ? 26.895 26.881 36.253 1.00 77.38 864 ILE A O 1
ATOM 6969 N N . PRO A 1 865 ? 28.868 27.904 36.567 1.00 70.38 865 PRO A N 1
ATOM 6970 C CA . PRO A 1 865 ? 28.436 28.611 37.772 1.00 70.38 865 PRO A CA 1
ATOM 6971 C C . PRO A 1 865 ? 27.238 29.537 37.530 1.00 70.38 865 PRO A C 1
ATOM 6973 O O . PRO A 1 865 ? 27.184 30.250 36.532 1.00 70.38 865 PRO A O 1
ATOM 6976 N N . GLY A 1 866 ? 26.284 29.543 38.466 1.00 72.31 866 GLY A N 1
ATOM 6977 C CA . GLY A 1 866 ? 25.087 30.394 38.404 1.00 72.31 866 GLY A CA 1
ATOM 6978 C C . GLY A 1 866 ? 24.031 29.972 37.376 1.00 72.31 866 GLY A C 1
ATOM 6979 O O . GLY A 1 866 ? 23.038 30.674 37.214 1.00 72.31 866 GLY A O 1
ATOM 6980 N N . VAL A 1 867 ? 24.207 28.840 36.689 1.00 82.50 867 VAL A N 1
ATOM 6981 C CA . VAL A 1 867 ? 23.348 28.420 35.573 1.00 82.50 867 VAL A CA 1
ATOM 6982 C C . VAL A 1 867 ? 22.951 26.954 35.717 1.00 82.50 867 VAL A C 1
ATOM 6984 O O . VAL A 1 867 ? 23.772 26.107 36.057 1.00 82.50 867 VAL A O 1
ATOM 6987 N N . ALA A 1 868 ? 21.698 26.640 35.401 1.00 84.75 868 ALA A N 1
ATOM 6988 C CA . ALA A 1 868 ? 21.211 25.276 35.240 1.00 84.75 868 ALA A CA 1
ATOM 6989 C C . ALA A 1 868 ? 20.865 24.983 33.776 1.00 84.75 868 ALA A C 1
ATOM 6991 O O . ALA A 1 868 ? 20.324 25.826 33.060 1.00 84.75 868 ALA A O 1
ATOM 6992 N N . PHE A 1 869 ? 21.136 23.758 33.338 1.00 86.75 869 PHE A N 1
ATOM 6993 C CA . PHE A 1 869 ? 20.766 23.271 32.015 1.00 86.75 869 PHE A CA 1
ATOM 6994 C C . PHE A 1 869 ? 19.423 22.537 32.061 1.00 86.75 869 PHE A C 1
ATOM 6996 O O . PHE A 1 869 ? 19.230 21.624 32.871 1.00 86.75 869 PHE A O 1
ATOM 7003 N N . VAL A 1 870 ? 18.510 22.891 31.155 1.00 86.19 870 VAL A N 1
ATOM 7004 C CA . VAL A 1 870 ? 17.225 22.200 30.971 1.00 86.19 870 VAL A CA 1
ATOM 7005 C C . VAL A 1 870 ? 17.201 21.539 29.585 1.00 86.19 870 VAL A C 1
ATOM 7007 O O . VAL A 1 870 ? 17.235 22.256 28.584 1.00 86.19 870 VAL A O 1
ATOM 7010 N N . PRO A 1 871 ? 17.156 20.193 29.483 1.00 86.81 871 PRO A N 1
ATOM 7011 C CA . PRO A 1 871 ? 17.079 19.500 28.194 1.00 86.81 871 PRO A CA 1
ATOM 7012 C C . PRO A 1 871 ? 15.785 19.826 27.433 1.00 86.81 871 PRO A C 1
ATOM 7014 O O . PRO A 1 871 ? 14.714 19.894 28.037 1.00 86.81 871 PRO A O 1
ATOM 7017 N N . LEU A 1 872 ? 15.861 19.946 26.104 1.00 85.25 872 LEU A N 1
ATOM 7018 C CA . LEU A 1 872 ? 14.680 20.167 25.265 1.00 85.25 872 LEU A CA 1
ATOM 7019 C C . LEU A 1 872 ? 13.723 18.955 25.284 1.00 85.25 872 LEU A C 1
ATOM 7021 O O . LEU A 1 872 ? 14.176 17.805 25.308 1.00 85.25 872 LEU A O 1
ATOM 7025 N N . PRO A 1 873 ? 12.395 19.178 25.229 1.00 81.38 873 PRO A N 1
ATOM 7026 C CA . PRO A 1 873 ? 11.410 18.102 25.278 1.00 81.38 873 PRO A CA 1
ATOM 7027 C C . PRO A 1 873 ? 11.444 17.245 24.003 1.00 81.38 873 PRO A C 1
ATOM 7029 O O . PRO A 1 873 ? 11.251 17.741 22.896 1.00 81.38 873 PRO A O 1
ATOM 7032 N N . HIS A 1 874 ? 11.641 15.934 24.156 1.00 79.88 874 HIS A N 1
ATOM 7033 C CA . HIS A 1 874 ? 11.644 14.977 23.045 1.00 79.88 874 HIS A CA 1
ATOM 7034 C C . HIS A 1 874 ? 10.282 14.275 22.892 1.00 79.88 874 HIS A C 1
ATOM 7036 O O . HIS A 1 874 ? 9.712 13.797 23.876 1.00 79.88 874 HIS A O 1
ATOM 7042 N N . LYS A 1 875 ? 9.780 14.140 21.654 1.00 69.25 875 LYS A N 1
ATOM 7043 C CA . LYS A 1 875 ? 8.443 13.579 21.345 1.00 69.25 875 LYS A CA 1
ATOM 7044 C C . LYS A 1 875 ? 8.202 12.163 21.885 1.00 69.25 875 LYS A C 1
ATOM 7046 O O . LYS A 1 875 ? 7.094 11.842 22.308 1.00 69.25 875 LYS A O 1
ATOM 7051 N N . ASP A 1 876 ? 9.252 11.343 21.905 1.00 68.19 876 ASP A N 1
ATOM 7052 C CA . ASP A 1 876 ? 9.242 9.967 22.424 1.00 68.19 876 ASP A CA 1
ATOM 7053 C C . ASP A 1 876 ? 9.536 9.882 23.938 1.00 68.19 876 ASP A C 1
ATOM 7055 O O . ASP A 1 876 ? 9.878 8.821 24.456 1.00 68.19 876 ASP A O 1
ATOM 7059 N N . GLY A 1 877 ? 9.419 10.998 24.663 1.00 67.44 877 GLY A N 1
ATOM 7060 C CA . GLY A 1 877 ? 9.541 11.071 26.120 1.00 67.44 877 GLY A CA 1
ATOM 7061 C C . GLY A 1 877 ? 10.923 11.493 26.629 1.00 67.44 877 GLY A C 1
ATOM 7062 O O . GLY A 1 877 ? 11.939 11.341 25.954 1.00 67.44 877 GLY A O 1
ATOM 7063 N N . ALA A 1 878 ? 10.949 12.000 27.866 1.00 66.50 878 ALA A N 1
ATOM 7064 C CA . ALA A 1 878 ? 12.079 12.700 28.496 1.00 66.50 878 ALA A CA 1
ATOM 7065 C C . ALA A 1 878 ? 13.332 11.846 28.818 1.00 66.50 878 ALA A C 1
ATOM 7067 O O . ALA A 1 878 ? 14.275 12.343 29.430 1.00 66.50 878 ALA A O 1
ATOM 7068 N N . SER A 1 879 ? 13.355 10.566 28.437 1.00 70.62 879 SER A N 1
ATOM 7069 C CA . SER A 1 879 ? 14.569 9.733 28.424 1.00 70.62 879 SER A CA 1
ATOM 7070 C C . SER A 1 879 ? 15.372 9.869 27.126 1.00 70.62 879 SER A C 1
ATOM 7072 O O . SER A 1 879 ? 16.523 9.446 27.072 1.00 70.62 879 SER A O 1
ATOM 7074 N N . ASN A 1 880 ? 14.762 10.419 26.074 1.00 78.12 880 ASN A N 1
ATOM 7075 C CA . ASN A 1 880 ? 15.376 10.613 24.768 1.00 78.12 880 ASN A CA 1
ATOM 7076 C C . ASN A 1 880 ? 15.928 12.039 24.645 1.00 78.12 880 ASN A C 1
ATOM 7078 O O . ASN A 1 880 ? 15.345 12.989 25.162 1.00 78.12 880 ASN A O 1
ATOM 7082 N N . ARG A 1 881 ? 17.068 12.174 23.963 1.00 85.12 881 ARG A N 1
ATOM 7083 C CA . ARG A 1 881 ? 17.853 13.414 23.872 1.00 85.12 881 ARG A CA 1
ATOM 7084 C C . ARG A 1 881 ? 17.735 14.048 22.491 1.00 85.12 881 ARG A C 1
ATOM 7086 O O . ARG A 1 881 ? 17.851 13.361 21.480 1.00 85.12 881 ARG A O 1
ATOM 7093 N N . VAL A 1 882 ? 17.516 15.360 22.454 1.00 85.62 882 VAL A N 1
ATOM 7094 C CA . VAL A 1 882 ? 17.298 16.114 21.212 1.00 85.62 882 VAL A CA 1
ATOM 7095 C C . VAL A 1 882 ? 18.627 16.319 20.485 1.00 85.62 882 VAL A C 1
ATOM 7097 O O . VAL A 1 882 ? 19.560 16.891 21.046 1.00 85.62 882 VAL A O 1
ATOM 7100 N N . GLY A 1 883 ? 18.718 15.846 19.236 1.00 84.94 883 GLY A N 1
ATOM 7101 C CA . GLY A 1 883 ? 19.926 15.951 18.402 1.00 84.94 883 GLY A CA 1
ATOM 7102 C C . GLY A 1 883 ? 20.001 17.209 17.528 1.00 84.94 883 GLY A C 1
ATOM 7103 O O . GLY A 1 883 ? 21.097 17.698 17.260 1.00 84.94 883 GLY A O 1
ATOM 7104 N N . ASN A 1 884 ? 18.851 17.762 17.127 1.00 85.12 884 ASN A N 1
ATOM 7105 C CA . ASN A 1 884 ? 18.739 18.988 16.333 1.00 85.12 884 ASN A CA 1
ATOM 7106 C C . ASN A 1 884 ? 17.485 19.782 16.769 1.00 85.12 884 ASN A C 1
ATOM 7108 O O . ASN A 1 884 ? 16.391 19.217 16.687 1.00 85.12 884 ASN A O 1
ATOM 7112 N N . PRO A 1 885 ? 17.600 21.052 17.208 1.00 80.38 885 PRO A N 1
ATOM 7113 C CA . PRO A 1 885 ? 16.451 21.883 17.572 1.00 80.38 885 PRO A CA 1
ATOM 7114 C C . PRO A 1 885 ? 15.682 22.405 16.346 1.00 80.38 885 PRO A C 1
ATOM 7116 O O . PRO A 1 885 ? 14.528 22.780 16.478 1.00 80.38 885 PRO A O 1
ATOM 7119 N N . LEU A 1 886 ? 16.279 22.383 15.148 1.00 78.69 886 LEU A N 1
ATOM 7120 C CA . LEU A 1 886 ? 15.633 22.738 13.875 1.00 78.69 886 LEU A CA 1
ATOM 7121 C C . LEU A 1 886 ? 14.976 21.523 13.186 1.00 78.69 886 LEU A C 1
ATOM 7123 O O . LEU A 1 886 ? 14.684 21.550 11.991 1.00 78.69 886 LEU A O 1
ATOM 7127 N N . ALA A 1 887 ? 14.772 20.422 13.915 1.00 75.88 887 ALA A N 1
ATOM 7128 C CA . ALA A 1 887 ? 14.058 19.255 13.406 1.00 75.88 887 ALA A CA 1
ATOM 7129 C C . ALA A 1 887 ? 12.547 19.528 13.271 1.00 75.88 887 ALA A C 1
ATOM 7131 O O . ALA A 1 887 ? 11.983 20.345 13.997 1.00 75.88 887 ALA A O 1
ATOM 7132 N N . LYS A 1 888 ? 11.870 18.767 12.396 1.00 71.31 888 LYS A N 1
ATOM 7133 C CA . LYS A 1 888 ? 10.423 18.889 12.113 1.00 71.31 888 LYS A CA 1
ATOM 7134 C C . LYS A 1 888 ? 9.544 18.941 13.373 1.00 71.31 888 LYS A C 1
ATOM 7136 O O . LYS A 1 888 ? 8.533 19.631 13.384 1.00 71.31 888 LYS A O 1
ATOM 7141 N N . ASP A 1 889 ? 9.943 18.228 14.423 1.00 72.88 889 ASP A N 1
ATOM 7142 C CA . ASP A 1 889 ? 9.207 18.125 15.688 1.00 72.88 889 ASP A CA 1
ATOM 7143 C C . ASP A 1 889 ? 9.146 19.448 16.483 1.00 72.88 889 ASP A C 1
ATOM 7145 O O . ASP A 1 889 ? 8.329 19.574 17.391 1.00 72.88 889 ASP A O 1
ATOM 7149 N N . PHE A 1 890 ? 9.985 20.433 16.136 1.00 74.94 890 PHE A N 1
ATOM 7150 C CA . PHE A 1 890 ? 10.061 21.752 16.773 1.00 74.94 890 PHE A CA 1
ATOM 7151 C C . PHE A 1 890 ? 9.482 22.891 15.919 1.00 74.94 890 PHE A C 1
ATOM 7153 O O . PHE A 1 890 ? 9.493 24.032 16.369 1.00 74.94 890 PHE A O 1
ATOM 7160 N N . LEU A 1 891 ? 8.928 22.624 14.727 1.00 71.62 891 LEU A N 1
ATOM 7161 C CA . LEU A 1 891 ? 8.355 23.685 13.880 1.00 71.62 891 LEU A CA 1
ATOM 7162 C C . LEU A 1 891 ? 7.246 24.457 14.613 1.00 71.62 891 LEU A C 1
ATOM 7164 O O . LEU A 1 891 ? 7.312 25.678 14.700 1.00 71.62 891 LEU A O 1
ATOM 7168 N N . ASN A 1 892 ? 6.321 23.752 15.271 1.00 71.38 892 ASN A N 1
ATOM 7169 C CA . ASN A 1 892 ? 5.274 24.356 16.103 1.00 71.38 892 ASN A CA 1
ATOM 7170 C C . ASN A 1 892 ? 5.835 25.226 17.250 1.00 71.38 892 ASN A C 1
ATOM 7172 O O . ASN A 1 892 ? 5.178 26.167 17.679 1.00 71.38 892 ASN A O 1
ATOM 7176 N N . LYS A 1 893 ? 7.037 24.908 17.760 1.00 74.81 893 LYS A N 1
ATOM 7177 C CA . LYS A 1 893 ? 7.719 25.685 18.811 1.00 74.81 893 LYS A CA 1
ATOM 7178 C C . LYS A 1 893 ? 8.359 26.964 18.266 1.00 74.81 893 LYS A C 1
ATOM 7180 O O . LYS A 1 893 ? 8.580 27.887 19.036 1.00 74.81 893 LYS A O 1
ATOM 7185 N N . ILE A 1 894 ? 8.658 27.026 16.969 1.00 72.12 894 ILE A N 1
ATOM 7186 C CA . ILE A 1 894 ? 9.104 28.255 16.301 1.00 72.12 894 ILE A CA 1
ATOM 7187 C C . ILE A 1 894 ? 7.881 29.102 15.909 1.00 72.12 894 ILE A C 1
ATOM 7189 O O . ILE A 1 894 ? 7.886 30.311 16.119 1.00 72.12 894 ILE A O 1
ATOM 7193 N N . GLU A 1 895 ? 6.796 28.470 15.440 1.00 71.06 895 GLU A N 1
ATOM 7194 C CA . GLU A 1 895 ? 5.515 29.142 15.150 1.00 71.06 895 GLU A CA 1
ATOM 7195 C C . GLU A 1 895 ? 4.898 29.806 16.400 1.00 71.06 895 GLU A C 1
ATOM 7197 O O . GLU A 1 895 ? 4.406 30.928 16.303 1.00 71.06 895 GLU A O 1
ATOM 7202 N N . ASP A 1 896 ? 4.975 29.182 17.587 1.00 73.56 896 ASP A N 1
ATOM 7203 C CA . ASP A 1 896 ? 4.540 29.801 18.856 1.00 73.56 896 ASP A CA 1
ATOM 7204 C C . ASP A 1 896 ? 5.613 30.660 19.563 1.00 73.56 896 ASP A C 1
ATOM 7206 O O . ASP A 1 896 ? 5.415 31.109 20.692 1.00 73.56 896 ASP A O 1
ATOM 7210 N N . LYS A 1 897 ? 6.725 30.937 18.867 1.00 75.19 897 LYS A N 1
ATOM 7211 C CA . LYS A 1 897 ? 7.878 31.766 19.272 1.00 75.19 897 LYS A CA 1
ATOM 7212 C C . LYS A 1 897 ? 8.652 31.320 20.523 1.00 75.19 897 LYS A C 1
ATOM 7214 O O . LYS A 1 897 ? 9.637 31.981 20.864 1.00 75.19 897 LYS A O 1
ATOM 7219 N N . THR A 1 898 ? 8.320 30.177 21.139 1.00 81.19 898 THR A N 1
ATOM 7220 C CA . THR A 1 898 ? 9.161 29.563 22.186 1.00 81.19 898 THR A CA 1
ATOM 7221 C C . THR A 1 898 ? 10.588 29.331 21.677 1.00 81.19 898 THR A C 1
ATOM 7223 O O . THR A 1 898 ? 11.533 29.707 22.355 1.00 81.19 898 THR A O 1
ATOM 7226 N N . LEU A 1 899 ? 10.772 28.759 20.485 1.00 82.62 899 LEU A N 1
ATOM 7227 C CA . LEU A 1 899 ? 12.078 28.579 19.846 1.00 82.62 899 LEU A CA 1
ATOM 7228 C C . LEU A 1 899 ? 12.306 29.688 18.809 1.00 82.62 899 LEU A C 1
ATOM 7230 O O . LEU A 1 899 ? 11.769 29.645 17.709 1.00 82.62 899 LEU A O 1
ATOM 7234 N N . SER A 1 900 ? 13.108 30.685 19.159 1.00 82.75 900 SER A N 1
ATOM 7235 C CA . SER A 1 900 ? 13.360 31.892 18.354 1.00 82.75 900 SER A CA 1
ATOM 7236 C C . SER A 1 900 ? 14.862 32.085 18.084 1.00 82.75 900 SER A C 1
ATOM 7238 O O . SER A 1 900 ? 15.674 31.237 18.453 1.00 82.75 900 SER A O 1
ATOM 7240 N N . SER A 1 901 ? 15.248 33.161 17.392 1.00 83.81 901 SER A N 1
ATOM 7241 C CA . SER A 1 901 ? 16.642 33.619 17.285 1.00 83.81 901 SER A CA 1
ATOM 7242 C C . SER A 1 901 ? 16.803 34.938 18.032 1.00 83.81 901 SER A C 1
ATOM 7244 O O . SER A 1 901 ? 15.895 35.767 18.030 1.00 83.81 901 SER A O 1
ATOM 7246 N N . HIS A 1 902 ? 17.988 35.167 18.596 1.00 77.75 902 HIS A N 1
ATOM 7247 C CA . HIS A 1 902 ? 18.388 36.482 19.093 1.00 77.75 902 HIS A CA 1
ATOM 7248 C C . HIS A 1 902 ? 18.478 37.546 17.971 1.00 77.75 902 HIS A C 1
ATOM 7250 O O . HIS A 1 902 ? 18.379 38.736 18.253 1.00 77.75 902 HIS A O 1
ATOM 7256 N N . PHE A 1 903 ? 18.596 37.143 16.695 1.00 66.50 903 PHE A N 1
ATOM 7257 C CA . PHE A 1 903 ? 18.563 38.032 15.522 1.00 66.50 903 PHE A CA 1
ATOM 7258 C C . PHE A 1 903 ? 17.237 37.937 14.750 1.00 66.50 903 PHE A C 1
ATOM 7260 O O . PHE A 1 903 ? 17.214 37.592 13.566 1.00 66.50 903 PHE A O 1
ATOM 7267 N N . GLY A 1 904 ? 16.131 38.245 15.430 1.00 66.31 904 GLY A N 1
ATOM 7268 C CA . GLY A 1 904 ? 14.823 38.476 14.807 1.00 66.31 904 GLY A CA 1
ATOM 7269 C C . GLY A 1 904 ? 14.379 37.386 13.822 1.00 66.31 904 GLY A C 1
ATOM 7270 O O . GLY A 1 904 ? 14.396 36.189 14.128 1.00 66.31 904 GLY A O 1
ATOM 7271 N N . ASP A 1 905 ? 13.982 37.821 12.627 1.00 67.62 905 ASP A N 1
ATOM 7272 C CA . ASP A 1 905 ? 13.235 37.028 11.643 1.00 67.62 905 ASP A CA 1
ATOM 7273 C C . ASP A 1 905 ? 14.037 35.880 11.004 1.00 67.62 905 ASP A C 1
ATOM 7275 O O . ASP A 1 905 ? 13.488 35.090 10.234 1.00 67.62 905 ASP A O 1
ATOM 7279 N N . LEU A 1 906 ? 15.327 35.718 11.317 1.00 70.44 906 LEU A N 1
ATOM 7280 C CA . LEU A 1 906 ? 16.141 34.663 10.712 1.00 70.44 906 LEU A CA 1
ATOM 7281 C C . LEU A 1 906 ? 15.686 33.248 11.118 1.00 70.44 906 LEU A C 1
ATOM 7283 O O . LEU A 1 906 ? 15.698 32.337 10.289 1.00 70.44 906 LEU A O 1
ATOM 7287 N N . ALA A 1 907 ? 15.214 33.048 12.353 1.00 67.88 907 ALA A N 1
ATOM 7288 C CA . ALA A 1 907 ? 14.583 31.776 12.731 1.00 67.88 907 ALA A CA 1
ATOM 7289 C C . ALA A 1 907 ? 13.284 31.521 11.941 1.00 67.88 907 ALA A C 1
ATOM 7291 O O . ALA A 1 907 ? 12.984 30.377 11.594 1.00 67.88 907 ALA A O 1
ATOM 7292 N N . GLU A 1 908 ? 12.545 32.582 11.606 1.00 72.12 908 GLU A N 1
ATOM 7293 C CA . GLU A 1 908 ? 11.318 32.506 10.813 1.00 72.12 908 GLU A CA 1
ATOM 7294 C C . GLU A 1 908 ? 11.623 32.203 9.335 1.00 72.12 908 GLU A C 1
ATOM 7296 O O . GLU A 1 908 ? 10.967 31.348 8.743 1.00 72.12 908 GLU A O 1
ATOM 7301 N N . LEU A 1 909 ? 12.687 32.779 8.761 1.00 77.88 909 LEU A N 1
ATOM 7302 C CA . LEU A 1 909 ? 13.195 32.426 7.428 1.00 77.88 909 LEU A CA 1
ATOM 7303 C C . LEU A 1 909 ? 13.641 30.955 7.354 1.00 77.88 909 LEU A C 1
ATOM 7305 O O . LEU A 1 909 ? 13.314 30.259 6.387 1.00 77.88 909 LEU A O 1
ATOM 7309 N N . VAL A 1 910 ? 14.341 30.458 8.382 1.00 74.88 910 VAL A N 1
ATOM 7310 C CA . VAL A 1 910 ? 14.739 29.043 8.499 1.00 74.88 910 VAL A CA 1
ATOM 7311 C C . VAL A 1 910 ? 13.508 28.134 8.581 1.00 74.88 910 VAL A C 1
ATOM 7313 O O . VAL A 1 910 ? 13.467 27.115 7.884 1.00 74.88 910 VAL A O 1
ATOM 7316 N N . LEU A 1 911 ? 12.486 28.491 9.372 1.00 71.25 911 LEU A N 1
ATOM 7317 C CA . LEU A 1 911 ? 11.229 27.738 9.440 1.00 71.25 911 LEU A CA 1
ATOM 7318 C C . LEU A 1 911 ? 10.487 27.761 8.104 1.00 71.25 911 LEU A C 1
ATOM 7320 O O . LEU A 1 911 ? 10.165 26.692 7.588 1.00 71.25 911 LEU A O 1
ATOM 7324 N N . LYS A 1 912 ? 10.246 28.944 7.528 1.00 77.56 912 LYS A N 1
ATOM 7325 C CA . LYS A 1 912 ? 9.518 29.118 6.265 1.00 77.56 912 LYS A CA 1
ATOM 7326 C C . LYS A 1 912 ? 10.176 28.294 5.163 1.00 77.56 912 LYS A C 1
ATOM 7328 O O . LYS A 1 912 ? 9.507 27.485 4.532 1.00 77.56 912 LYS A O 1
ATOM 7333 N N . THR A 1 913 ? 11.499 28.387 5.036 1.00 83.19 913 THR A N 1
ATOM 7334 C CA . THR A 1 913 ? 12.291 27.551 4.125 1.00 83.19 913 THR A CA 1
ATOM 7335 C C . THR A 1 913 ? 12.115 26.058 4.406 1.00 83.19 913 THR A C 1
ATOM 7337 O O . THR A 1 913 ? 11.785 25.288 3.505 1.00 83.19 913 THR A O 1
ATOM 7340 N N . THR A 1 914 ? 12.292 25.628 5.658 1.00 78.81 914 THR A N 1
ATOM 7341 C CA . THR A 1 914 ? 12.182 24.210 6.040 1.00 78.81 914 THR A CA 1
ATOM 7342 C C . THR A 1 914 ? 10.783 23.654 5.759 1.00 78.81 914 THR A C 1
ATOM 7344 O O . THR A 1 914 ? 10.658 22.503 5.342 1.00 78.81 914 THR A O 1
ATOM 7347 N N . LYS A 1 915 ? 9.738 24.473 5.927 1.00 79.94 915 LYS A N 1
ATOM 7348 C CA . LYS A 1 915 ? 8.342 24.157 5.606 1.00 79.94 915 LYS A CA 1
ATOM 7349 C C . LYS A 1 915 ? 8.147 24.023 4.092 1.00 79.94 915 LYS A C 1
ATOM 7351 O O . LYS A 1 915 ? 7.734 22.953 3.642 1.00 79.94 915 LYS A O 1
ATOM 7356 N N . THR A 1 916 ? 8.557 25.030 3.319 1.00 85.75 916 THR A N 1
ATOM 7357 C CA . THR A 1 916 ? 8.447 25.074 1.850 1.00 85.75 916 THR A CA 1
ATOM 7358 C C . THR A 1 916 ? 9.173 23.919 1.163 1.00 85.75 916 THR A C 1
ATOM 7360 O O . THR A 1 916 ? 8.613 23.274 0.276 1.00 85.75 916 THR A O 1
ATOM 7363 N N . LEU A 1 917 ? 10.388 23.592 1.610 1.00 87.94 917 LEU A N 1
ATOM 7364 C CA . LEU A 1 917 ? 11.182 22.493 1.054 1.00 87.94 917 LEU A CA 1
ATOM 7365 C C . LEU A 1 917 ? 10.750 21.108 1.573 1.00 87.94 917 LEU A C 1
ATOM 7367 O O . LEU A 1 917 ? 11.196 20.093 1.036 1.00 87.94 917 LEU A O 1
ATOM 7371 N N . SER A 1 918 ? 9.891 21.028 2.600 1.00 84.44 918 SER A N 1
ATOM 7372 C CA . SER A 1 918 ? 9.602 19.770 3.309 1.00 84.44 918 SER A CA 1
ATOM 7373 C C . SER A 1 918 ? 8.975 18.678 2.442 1.00 84.44 918 SER A C 1
ATOM 7375 O O . SER A 1 918 ? 9.242 17.502 2.690 1.00 84.44 918 SER A O 1
ATOM 7377 N N . TYR A 1 919 ? 8.157 19.019 1.441 1.00 89.19 919 TYR A N 1
ATOM 7378 C CA . TYR A 1 919 ? 7.569 18.012 0.555 1.00 89.19 919 TYR A CA 1
ATOM 7379 C C . TYR A 1 919 ? 8.612 17.490 -0.439 1.00 89.19 919 TYR A C 1
ATOM 7381 O O . TYR A 1 919 ? 8.923 16.296 -0.423 1.00 89.19 919 TYR A O 1
ATOM 7389 N N . TRP A 1 920 ? 9.208 18.380 -1.245 1.00 92.25 920 TRP A N 1
ATOM 7390 C CA . TRP A 1 920 ? 10.214 17.996 -2.239 1.00 92.25 920 TRP A CA 1
ATOM 7391 C C . TRP A 1 920 ? 11.369 17.224 -1.593 1.00 92.25 920 TRP A C 1
ATOM 7393 O O . TRP A 1 920 ? 11.663 16.114 -2.017 1.00 92.25 920 TRP A O 1
ATOM 7403 N N . LYS A 1 921 ? 11.933 17.699 -0.474 1.00 87.75 921 LYS A N 1
ATOM 7404 C CA . LYS A 1 921 ? 13.077 17.051 0.201 1.00 87.75 921 LYS A CA 1
ATOM 7405 C C . LYS A 1 921 ? 12.831 15.601 0.655 1.00 87.75 921 LYS A C 1
ATOM 7407 O O . LYS A 1 921 ? 13.794 14.868 0.842 1.00 87.75 921 LYS A O 1
ATOM 7412 N N . ASN A 1 922 ? 11.575 15.174 0.832 1.00 86.94 922 ASN A N 1
ATOM 7413 C CA . ASN A 1 922 ? 11.225 13.800 1.233 1.00 86.94 922 ASN A CA 1
ATOM 7414 C C . ASN A 1 922 ? 10.803 12.884 0.064 1.00 86.94 922 ASN A C 1
ATOM 7416 O O . ASN A 1 922 ? 10.811 11.655 0.220 1.00 86.94 922 ASN A O 1
ATOM 7420 N N . ASN A 1 923 ? 10.416 13.470 -1.076 1.00 91.19 923 ASN A N 1
ATOM 7421 C CA . ASN A 1 923 ? 9.788 12.766 -2.202 1.00 91.19 923 ASN A CA 1
ATOM 7422 C C . ASN A 1 923 ? 10.561 12.889 -3.528 1.00 91.19 923 ASN A C 1
ATOM 7424 O O . ASN A 1 923 ? 10.445 11.994 -4.362 1.00 91.19 923 ASN A O 1
ATOM 7428 N N . ARG A 1 924 ? 11.376 13.940 -3.705 1.00 91.38 924 ARG A N 1
ATOM 7429 C CA . ARG A 1 924 ? 12.169 14.279 -4.903 1.00 91.38 924 ARG A CA 1
ATOM 7430 C C . ARG A 1 924 ? 12.789 13.064 -5.570 1.00 91.38 924 ARG A C 1
ATOM 7432 O O . ARG A 1 924 ? 12.553 12.838 -6.746 1.00 91.38 924 ARG A O 1
ATOM 7439 N N . ASP A 1 925 ? 13.551 12.270 -4.826 1.00 91.19 925 ASP A N 1
ATOM 7440 C CA . ASP A 1 925 ? 14.325 11.170 -5.410 1.00 91.19 925 ASP A CA 1
ATOM 7441 C C . ASP A 1 925 ? 13.425 10.015 -5.883 1.00 91.19 925 ASP A C 1
ATOM 7443 O O . ASP A 1 925 ? 13.804 9.264 -6.777 1.00 91.19 925 ASP A O 1
ATOM 7447 N N . ARG A 1 926 ? 12.203 9.903 -5.340 1.00 92.62 926 ARG A N 1
ATOM 7448 C CA . ARG A 1 926 ? 11.175 8.942 -5.779 1.00 92.62 926 ARG A CA 1
ATOM 7449 C C . ARG A 1 926 ? 10.392 9.457 -6.984 1.00 92.62 926 ARG A C 1
ATOM 7451 O O . ARG A 1 926 ? 10.059 8.676 -7.865 1.00 92.62 926 ARG A O 1
ATOM 7458 N N . ILE A 1 927 ? 10.131 10.765 -7.027 1.00 94.19 927 ILE A N 1
ATOM 7459 C CA . ILE A 1 927 ? 9.508 11.462 -8.162 1.00 94.19 927 ILE A CA 1
ATOM 7460 C C . ILE A 1 927 ? 10.449 11.404 -9.375 1.00 94.19 927 ILE A C 1
ATOM 7462 O O . ILE A 1 927 ? 10.049 10.978 -10.449 1.00 94.19 927 ILE A O 1
ATOM 7466 N N . LYS A 1 928 ? 11.733 11.727 -9.187 1.00 91.50 928 LYS A N 1
ATOM 7467 C CA . LYS A 1 928 ? 12.763 11.706 -10.238 1.00 91.50 928 LYS A CA 1
ATOM 7468 C C . LYS A 1 928 ? 13.176 10.314 -10.714 1.00 91.50 928 LYS A C 1
ATOM 7470 O O . LYS A 1 928 ? 13.804 10.213 -11.756 1.00 91.50 928 LYS A O 1
ATOM 7475 N N . SER A 1 929 ? 12.835 9.262 -9.970 1.00 90.25 929 SER A N 1
ATOM 7476 C CA . SER A 1 929 ? 13.013 7.865 -10.393 1.00 90.25 929 SER A CA 1
ATOM 7477 C C . SER A 1 929 ? 11.722 7.220 -10.915 1.00 90.25 929 SER A C 1
ATOM 7479 O O . SER A 1 929 ? 11.679 6.004 -11.096 1.00 90.25 929 SER A O 1
ATOM 7481 N N . GLN A 1 930 ? 10.666 8.004 -11.180 1.00 92.19 930 GLN A N 1
ATOM 7482 C CA . GLN A 1 930 ? 9.547 7.521 -11.989 1.00 92.19 930 GLN A CA 1
ATOM 7483 C C . GLN A 1 930 ? 9.985 7.420 -13.454 1.00 92.19 930 GLN A C 1
ATOM 7485 O O . GLN A 1 930 ? 10.438 8.397 -14.044 1.00 92.19 930 GLN A O 1
ATOM 7490 N N . MET A 1 931 ? 9.833 6.231 -14.032 1.00 90.44 931 MET A N 1
ATOM 7491 C CA . MET A 1 931 ? 10.130 5.968 -15.435 1.00 90.44 931 MET A CA 1
ATOM 7492 C C . MET A 1 931 ? 8.940 6.403 -16.298 1.00 90.44 931 MET A C 1
ATOM 7494 O O . MET A 1 931 ? 7.894 5.749 -16.289 1.00 90.44 931 MET A O 1
ATOM 7498 N N . VAL A 1 932 ? 9.111 7.517 -17.012 1.00 93.12 932 VAL A N 1
ATOM 7499 C CA . VAL A 1 932 ? 8.179 7.995 -18.042 1.00 93.12 932 VAL A CA 1
ATOM 7500 C C . VAL A 1 932 ? 8.600 7.410 -19.382 1.00 93.12 932 VAL A C 1
ATOM 7502 O O . VAL A 1 932 ? 9.758 7.559 -19.772 1.00 93.12 932 VAL A O 1
ATOM 7505 N N . VAL A 1 933 ? 7.661 6.795 -20.095 1.00 93.00 933 VAL A N 1
ATOM 7506 C CA . VAL A 1 933 ? 7.838 6.408 -21.501 1.00 93.00 933 VAL A CA 1
ATOM 7507 C C . VAL A 1 933 ? 6.999 7.354 -22.346 1.00 93.00 933 VAL A C 1
ATOM 7509 O O . VAL A 1 933 ? 5.822 7.575 -22.046 1.00 93.00 933 VAL A O 1
ATOM 7512 N N . TRP A 1 934 ? 7.607 7.943 -23.372 1.00 91.56 934 TRP A N 1
ATOM 7513 C CA . TRP A 1 934 ? 6.940 8.888 -24.268 1.00 91.56 934 TRP A CA 1
ATOM 7514 C C . TRP A 1 934 ? 6.438 8.176 -25.528 1.00 91.56 934 TRP A C 1
ATOM 7516 O O . TRP A 1 934 ? 7.098 7.280 -26.049 1.00 91.56 934 TRP A O 1
ATOM 7526 N N . HIS A 1 935 ? 5.268 8.584 -26.020 1.00 89.50 935 HIS A N 1
ATOM 7527 C CA . HIS A 1 935 ? 4.688 8.067 -27.255 1.00 89.50 935 HIS A CA 1
ATOM 7528 C C . HIS A 1 935 ? 4.955 9.019 -28.413 1.00 89.50 935 HIS A C 1
ATOM 7530 O O . HIS A 1 935 ? 4.507 10.169 -28.405 1.00 89.50 935 HIS A O 1
ATOM 7536 N N . ASP A 1 936 ? 5.579 8.499 -29.463 1.00 86.81 936 ASP A N 1
ATOM 7537 C CA . ASP A 1 936 ? 5.497 9.103 -30.784 1.00 86.81 936 ASP A CA 1
ATOM 7538 C C . ASP A 1 936 ? 4.053 9.143 -31.287 1.00 86.81 936 ASP A C 1
ATOM 7540 O O . ASP A 1 936 ? 3.215 8.307 -30.950 1.00 86.81 936 ASP A O 1
ATOM 7544 N N . HIS A 1 937 ? 3.778 10.076 -32.193 1.00 84.81 937 HIS A N 1
ATOM 7545 C CA . HIS A 1 937 ? 2.468 10.245 -32.823 1.00 84.81 937 HIS A CA 1
ATOM 7546 C C . HIS A 1 937 ? 1.917 8.962 -33.476 1.00 84.81 937 HIS A C 1
ATOM 7548 O O . HIS A 1 937 ? 0.703 8.765 -33.476 1.00 84.81 937 HIS A O 1
ATOM 7554 N N . HIS A 1 938 ? 2.779 8.095 -34.019 1.00 84.12 938 HIS A N 1
ATOM 7555 C CA . HIS A 1 938 ? 2.368 6.819 -34.620 1.00 84.12 938 HIS A CA 1
ATOM 7556 C C . HIS A 1 938 ? 2.014 5.742 -33.573 1.00 84.12 938 HIS A C 1
ATOM 7558 O O . HIS A 1 938 ? 1.295 4.799 -33.885 1.00 84.12 938 HIS A O 1
ATOM 7564 N N . ASN A 1 939 ? 2.458 5.923 -32.325 1.00 85.06 939 ASN A N 1
ATOM 7565 C CA . ASN A 1 939 ? 2.206 5.047 -31.178 1.00 85.06 939 ASN A CA 1
ATOM 7566 C C . ASN A 1 939 ? 1.076 5.562 -30.262 1.00 85.06 939 ASN A C 1
ATOM 7568 O O . ASN A 1 939 ? 0.877 5.024 -29.167 1.00 85.06 939 ASN A O 1
ATOM 7572 N N . LEU A 1 940 ? 0.341 6.600 -30.679 1.00 88.44 940 LEU A N 1
ATOM 7573 C CA . LEU A 1 940 ? -0.873 7.098 -30.023 1.00 88.44 940 LEU A CA 1
ATOM 7574 C C . LEU A 1 940 ? -2.127 6.539 -30.716 1.00 88.44 940 LEU A C 1
ATOM 7576 O O . LEU A 1 940 ? -2.142 6.436 -31.943 1.00 88.44 940 LEU A O 1
ATOM 7580 N N . PRO A 1 941 ? -3.198 6.209 -29.971 1.00 87.44 941 PRO A N 1
ATOM 7581 C CA . PRO A 1 941 ? -4.399 5.653 -30.577 1.00 87.44 941 PRO A CA 1
ATOM 7582 C C . PRO A 1 941 ? -5.170 6.737 -31.359 1.00 87.44 941 PRO A C 1
ATOM 7584 O O . PRO A 1 941 ? -5.113 7.919 -30.990 1.00 87.44 941 PRO A O 1
ATOM 7587 N N . PRO A 1 942 ? -5.957 6.368 -32.392 1.00 86.94 942 PRO A N 1
ATOM 7588 C CA . PRO A 1 942 ? -6.771 7.314 -33.165 1.00 86.94 942 PRO A CA 1
ATOM 7589 C C . PRO A 1 942 ? -7.724 8.164 -32.310 1.00 86.94 942 PRO A C 1
ATOM 7591 O O . PRO A 1 942 ? -8.019 9.305 -32.663 1.00 86.94 942 PRO A O 1
ATOM 7594 N N . SER A 1 943 ? -8.152 7.623 -31.164 1.00 86.81 943 SER A N 1
ATOM 7595 C CA . SER A 1 943 ? -8.983 8.283 -30.149 1.00 86.81 943 SER A CA 1
ATOM 7596 C C . SER A 1 943 ? -8.317 9.501 -29.487 1.00 86.81 943 SER A C 1
ATOM 7598 O O . SER A 1 943 ? -9.029 10.384 -29.019 1.00 86.81 943 SER A O 1
ATOM 7600 N N . VAL A 1 944 ? -6.978 9.582 -29.486 1.00 89.75 944 VAL A N 1
ATOM 7601 C CA . VAL A 1 944 ? -6.219 10.769 -29.048 1.00 89.75 944 VAL A CA 1
ATOM 7602 C C . VAL A 1 944 ? -5.878 11.667 -30.234 1.00 89.75 944 VAL A C 1
ATOM 7604 O O . VAL A 1 944 ? -6.105 12.871 -30.174 1.00 89.75 944 VAL A O 1
ATOM 7607 N N . THR A 1 945 ? -5.341 11.107 -31.323 1.00 91.50 945 THR A N 1
ATOM 7608 C CA . THR A 1 945 ? -4.804 11.907 -32.445 1.00 91.50 945 THR A CA 1
ATOM 7609 C C . THR A 1 945 ? -5.876 12.633 -33.262 1.00 91.50 945 THR A C 1
ATOM 7611 O O . THR A 1 945 ? -5.557 13.602 -33.950 1.00 91.50 945 THR A O 1
ATOM 7614 N N . SER A 1 946 ? -7.135 12.194 -33.165 1.00 90.31 946 SER A N 1
ATOM 7615 C CA . SER A 1 946 ? -8.295 12.806 -33.833 1.00 90.31 946 SER A CA 1
ATOM 7616 C C . SER A 1 946 ? -9.113 13.731 -32.919 1.00 90.31 946 SER A C 1
ATOM 7618 O O . SER A 1 946 ? -10.132 14.257 -33.357 1.00 90.31 946 SER A O 1
ATOM 7620 N N . ALA A 1 947 ? -8.724 13.892 -31.649 1.00 90.88 947 ALA A N 1
ATOM 7621 C CA . ALA A 1 947 ? -9.505 14.630 -30.660 1.00 90.88 947 ALA A CA 1
ATOM 7622 C C . ALA A 1 947 ? -9.159 16.126 -30.611 1.00 90.88 947 ALA A C 1
ATOM 7624 O O . ALA A 1 947 ? -7.998 16.525 -30.746 1.00 90.88 947 ALA A O 1
ATOM 7625 N N . ASP A 1 948 ? -10.168 16.953 -30.323 1.00 86.00 948 ASP A N 1
ATOM 7626 C CA . ASP A 1 948 ? -9.988 18.384 -30.081 1.00 86.00 948 ASP A CA 1
ATOM 7627 C C . ASP A 1 948 ? -8.957 18.629 -28.966 1.00 86.00 948 ASP A C 1
ATOM 7629 O O . ASP A 1 948 ? -9.037 18.069 -27.870 1.00 86.00 948 ASP A O 1
ATOM 7633 N N . GLY A 1 949 ? -7.972 19.483 -29.253 1.00 84.88 949 GLY A N 1
ATOM 7634 C CA . GLY A 1 949 ? -6.864 19.784 -28.342 1.00 84.88 949 GLY A CA 1
ATOM 7635 C C . GLY A 1 949 ? -5.633 18.878 -28.477 1.00 84.88 949 GLY A C 1
ATOM 7636 O O . GLY A 1 949 ? -4.646 19.121 -27.781 1.00 84.88 949 GLY A O 1
ATOM 7637 N N . TYR A 1 950 ? -5.629 17.884 -29.375 1.00 91.88 950 TYR A N 1
ATOM 7638 C CA . TYR A 1 950 ? -4.396 17.177 -29.738 1.00 91.88 950 TYR A CA 1
ATOM 7639 C C . TYR A 1 950 ? -3.372 18.116 -30.395 1.00 91.88 950 TYR A C 1
ATOM 7641 O O . TYR A 1 950 ? -3.698 18.901 -31.286 1.00 91.88 950 TYR A O 1
ATOM 7649 N N . GLN A 1 951 ? -2.111 18.020 -29.965 1.00 89.88 951 GLN A N 1
ATOM 7650 C CA . GLN A 1 951 ? -0.999 18.794 -30.511 1.00 89.88 951 GLN A CA 1
ATOM 7651 C C . GLN A 1 951 ? 0.109 17.855 -30.984 1.00 89.88 951 GLN A C 1
ATOM 7653 O O . GLN A 1 951 ? 0.787 17.222 -30.181 1.00 89.88 951 GLN A O 1
ATOM 7658 N N . LYS A 1 952 ? 0.352 17.821 -32.298 1.00 86.31 952 LYS A N 1
ATOM 7659 C CA . LYS A 1 952 ? 1.392 16.987 -32.934 1.00 86.31 952 LYS A CA 1
ATOM 7660 C C . LYS A 1 952 ? 2.823 17.258 -32.434 1.00 86.31 952 LYS A C 1
ATOM 7662 O O . LYS A 1 952 ? 3.700 16.423 -32.621 1.00 86.31 952 LYS A O 1
ATOM 7667 N N . THR A 1 953 ? 3.056 18.420 -31.826 1.00 86.69 953 THR A N 1
ATOM 7668 C CA . THR A 1 953 ? 4.334 18.837 -31.226 1.00 86.69 953 THR A CA 1
ATOM 7669 C C . THR A 1 953 ? 4.416 18.613 -29.714 1.00 86.69 953 THR A C 1
ATOM 7671 O O . THR A 1 953 ? 5.496 18.777 -29.155 1.00 86.69 953 THR A O 1
ATOM 7674 N N . GLY A 1 954 ? 3.303 18.292 -29.047 1.00 86.62 954 GLY A N 1
ATOM 7675 C CA . GLY A 1 954 ? 3.261 18.079 -27.600 1.00 86.62 954 GLY A CA 1
ATOM 7676 C C . GLY A 1 954 ? 3.669 16.656 -27.223 1.00 86.62 954 GLY A C 1
ATOM 7677 O O . GLY A 1 954 ? 3.381 15.707 -27.956 1.00 86.62 954 GLY A O 1
ATOM 7678 N N . LYS A 1 955 ? 4.318 16.489 -26.064 1.00 90.69 955 LYS A N 1
ATOM 7679 C CA . LYS A 1 955 ? 4.630 15.147 -25.543 1.00 90.69 955 LYS A CA 1
ATOM 7680 C C . LYS A 1 955 ? 3.442 14.537 -24.798 1.00 90.69 955 LYS A C 1
ATOM 7682 O O . LYS A 1 955 ? 2.884 15.168 -23.898 1.00 90.69 955 LYS A O 1
ATOM 7687 N N . TYR A 1 956 ? 3.166 13.267 -25.084 1.00 92.50 956 TYR A N 1
ATOM 7688 C CA . TYR A 1 956 ? 2.214 12.421 -24.361 1.00 92.50 956 TYR A CA 1
ATOM 7689 C C . TYR A 1 956 ? 2.939 11.157 -23.894 1.00 92.50 956 TYR A C 1
ATOM 7691 O O . TYR A 1 956 ? 3.650 10.531 -24.678 1.00 92.50 956 TYR A O 1
ATOM 7699 N N . GLY A 1 957 ? 2.811 10.802 -22.619 1.00 93.31 957 GLY A N 1
ATOM 7700 C CA . GLY A 1 957 ? 3.572 9.718 -22.004 1.00 93.31 957 GLY A CA 1
ATOM 7701 C C . GLY A 1 957 ? 2.777 8.958 -20.954 1.00 93.31 957 GLY A C 1
ATOM 7702 O O . GLY A 1 957 ? 1.680 9.364 -20.569 1.00 93.31 957 GLY A O 1
ATOM 7703 N N . VAL A 1 958 ? 3.343 7.852 -20.479 1.00 94.81 958 VAL A N 1
ATOM 7704 C CA . VAL A 1 958 ? 2.764 7.031 -19.410 1.00 94.81 958 VAL A CA 1
ATOM 7705 C C . VAL A 1 958 ? 3.832 6.695 -18.371 1.00 94.81 958 VAL A C 1
ATOM 7707 O O . VAL A 1 958 ? 4.985 6.410 -18.695 1.00 94.81 958 VAL A O 1
ATOM 7710 N N . ILE A 1 959 ? 3.423 6.717 -17.104 1.00 95.88 959 ILE A N 1
ATOM 7711 C CA . ILE A 1 959 ? 4.145 6.170 -15.956 1.00 95.88 959 ILE A CA 1
ATOM 7712 C C . ILE A 1 959 ? 3.403 4.908 -15.508 1.00 95.88 959 ILE A C 1
ATOM 7714 O O . ILE A 1 959 ? 2.179 4.913 -15.360 1.00 95.88 959 ILE A O 1
ATOM 7718 N N . VAL A 1 960 ? 4.138 3.830 -15.243 1.00 95.81 960 VAL A N 1
ATOM 7719 C CA . VAL A 1 960 ? 3.591 2.581 -14.692 1.00 95.81 960 VAL A CA 1
ATOM 7720 C C . VAL A 1 960 ? 4.065 2.442 -13.237 1.00 95.81 960 VAL A C 1
ATOM 7722 O O . VAL A 1 960 ? 5.244 2.179 -13.005 1.00 95.81 960 VAL A O 1
ATOM 7725 N N . PRO A 1 961 ? 3.201 2.652 -12.225 1.00 95.25 961 PRO A N 1
ATOM 7726 C CA . PRO A 1 961 ? 3.612 2.561 -10.824 1.00 95.25 961 PRO A CA 1
ATOM 7727 C C . PRO A 1 961 ? 3.928 1.125 -10.380 1.00 95.25 961 PRO A C 1
ATOM 7729 O O . PRO A 1 961 ? 3.215 0.178 -10.716 1.00 95.25 961 PRO A O 1
ATOM 7732 N N . MET A 1 962 ? 4.965 0.971 -9.549 1.00 94.19 962 MET A N 1
ATOM 7733 C CA . MET A 1 962 ? 5.413 -0.318 -8.996 1.00 94.19 962 MET A CA 1
ATOM 7734 C C . MET A 1 962 ? 4.503 -0.815 -7.850 1.00 94.19 962 MET A C 1
ATOM 7736 O O . MET A 1 962 ? 4.939 -0.932 -6.703 1.00 94.19 962 MET A O 1
ATOM 7740 N N . VAL A 1 963 ? 3.225 -1.071 -8.143 1.00 94.75 963 VAL A N 1
ATOM 7741 C CA . VAL A 1 963 ? 2.234 -1.516 -7.151 1.00 94.75 963 VAL A CA 1
ATOM 7742 C C . VAL A 1 963 ? 2.437 -2.986 -6.777 1.00 94.75 963 VAL A C 1
ATOM 7744 O O . VAL A 1 963 ? 2.202 -3.882 -7.585 1.00 94.75 963 VAL A O 1
ATOM 7747 N N . VAL A 1 964 ? 2.778 -3.239 -5.513 1.00 95.88 964 VAL A N 1
ATOM 7748 C CA . VAL A 1 964 ? 2.723 -4.578 -4.904 1.00 95.88 964 VAL A CA 1
ATOM 7749 C C . VAL A 1 964 ? 1.291 -4.796 -4.412 1.00 95.88 964 VAL A C 1
ATOM 7751 O O . VAL A 1 964 ? 0.893 -4.179 -3.423 1.00 95.88 964 VAL A O 1
ATOM 7754 N N . THR A 1 965 ? 0.498 -5.615 -5.113 1.00 94.56 965 THR A N 1
ATOM 7755 C CA . THR A 1 965 ? -0.974 -5.660 -4.966 1.00 94.56 965 THR A CA 1
ATOM 7756 C C . THR A 1 965 ? -1.447 -6.096 -3.580 1.00 94.56 965 THR A C 1
ATOM 7758 O O . THR A 1 965 ? -2.436 -5.560 -3.092 1.00 94.56 965 THR A O 1
ATOM 7761 N N . ALA A 1 966 ? -0.695 -6.963 -2.896 1.00 94.81 966 ALA A N 1
ATOM 7762 C CA . ALA A 1 966 ? -0.874 -7.261 -1.473 1.00 94.81 966 ALA A CA 1
ATOM 7763 C C . ALA A 1 966 ? 0.436 -7.029 -0.697 1.00 94.81 966 ALA A C 1
ATOM 7765 O O . ALA A 1 966 ? 1.018 -7.944 -0.120 1.00 94.81 966 ALA A O 1
ATOM 7766 N N . GLY A 1 967 ? 0.924 -5.784 -0.680 1.00 92.44 967 GLY A N 1
ATOM 7767 C CA . GLY A 1 967 ? 2.156 -5.405 0.022 1.00 92.44 967 GLY A CA 1
ATOM 7768 C C . GLY A 1 967 ? 2.069 -5.448 1.558 1.00 92.44 967 GLY A C 1
ATOM 7769 O O . GLY A 1 967 ? 3.103 -5.494 2.236 1.00 92.44 967 GLY A O 1
ATOM 7770 N N . THR A 1 968 ? 0.859 -5.471 2.131 1.00 93.56 968 THR A N 1
ATOM 7771 C CA . THR A 1 968 ? 0.620 -5.625 3.578 1.00 93.56 968 THR A CA 1
ATOM 7772 C C . THR A 1 968 ? -0.072 -6.946 3.931 1.00 93.56 968 THR A C 1
ATOM 7774 O O . THR A 1 968 ? -0.815 -7.521 3.142 1.00 93.56 968 THR A O 1
ATOM 7777 N N . ILE A 1 969 ? 0.064 -7.370 5.195 1.00 93.94 969 ILE A N 1
ATOM 7778 C CA . ILE A 1 969 ? -0.721 -8.475 5.790 1.00 93.94 969 ILE A CA 1
ATOM 7779 C C . ILE A 1 969 ? -2.244 -8.258 5.701 1.00 93.94 969 ILE A C 1
ATOM 7781 O O . ILE A 1 969 ? -3.013 -9.205 5.817 1.00 93.94 969 ILE A O 1
ATOM 7785 N N . THR A 1 970 ? -2.683 -7.005 5.533 1.00 93.56 970 THR A N 1
ATOM 7786 C CA . THR A 1 970 ? -4.091 -6.611 5.381 1.00 93.56 970 THR A CA 1
ATOM 7787 C C . THR A 1 970 ? -4.564 -6.672 3.927 1.00 93.56 970 THR A C 1
ATOM 7789 O O . THR A 1 970 ? -5.701 -6.298 3.659 1.00 93.56 970 THR A O 1
ATOM 7792 N N . ARG A 1 971 ? -3.727 -7.191 3.011 1.00 94.75 971 ARG A N 1
ATOM 7793 C CA . ARG A 1 971 ? -3.908 -7.227 1.547 1.00 94.75 971 ARG A CA 1
ATOM 7794 C C . ARG A 1 971 ? -3.978 -5.848 0.881 1.00 94.75 971 ARG A C 1
ATOM 7796 O O . ARG A 1 971 ? -4.390 -5.753 -0.265 1.00 94.75 971 ARG A O 1
ATOM 7803 N N . ARG A 1 972 ? -3.553 -4.772 1.554 1.00 94.38 972 ARG A N 1
ATOM 7804 C CA . ARG A 1 972 ? -3.480 -3.453 0.909 1.00 94.38 972 ARG A CA 1
ATOM 7805 C C . ARG A 1 972 ? -2.328 -3.421 -0.083 1.00 94.38 972 ARG A C 1
ATOM 7807 O O . ARG A 1 972 ? -1.227 -3.894 0.221 1.00 94.38 972 ARG A O 1
ATOM 7814 N N . ALA A 1 973 ? -2.591 -2.802 -1.228 1.00 94.31 973 ALA A N 1
ATOM 7815 C CA . ALA A 1 973 ? -1.559 -2.441 -2.179 1.00 94.31 973 ALA A CA 1
ATOM 7816 C C . ALA A 1 973 ? -0.536 -1.484 -1.548 1.00 94.31 973 ALA A C 1
ATOM 7818 O O . ALA A 1 973 ? -0.865 -0.685 -0.665 1.00 94.31 973 ALA A O 1
ATOM 7819 N N . VAL A 1 974 ? 0.715 -1.581 -1.996 1.00 93.69 974 VAL A N 1
ATOM 7820 C CA . VAL A 1 974 ? 1.807 -0.703 -1.562 1.00 93.69 974 VAL A CA 1
ATOM 7821 C C . VAL A 1 974 ? 2.588 -0.208 -2.773 1.00 93.69 974 VAL A C 1
ATOM 7823 O O . VAL A 1 974 ? 3.079 -0.995 -3.577 1.00 93.69 974 VAL A O 1
ATOM 7826 N N . GLU A 1 975 ? 2.756 1.109 -2.836 1.00 93.50 975 GLU A N 1
ATOM 7827 C CA . GLU A 1 975 ? 3.624 1.840 -3.757 1.00 93.50 975 GLU A CA 1
ATOM 7828 C C . GLU A 1 975 ? 4.272 2.996 -2.951 1.00 93.50 975 GLU A C 1
ATOM 7830 O O . GLU A 1 975 ? 3.731 3.421 -1.926 1.00 93.50 975 GLU A O 1
ATOM 7835 N N . ARG A 1 976 ? 5.471 3.456 -3.328 1.00 91.38 976 ARG A N 1
ATOM 7836 C CA . ARG A 1 976 ? 6.331 4.353 -2.529 1.00 91.38 976 ARG A CA 1
ATOM 7837 C C . ARG A 1 976 ? 6.256 5.837 -2.908 1.00 91.38 976 ARG A C 1
ATOM 7839 O O . ARG A 1 976 ? 6.892 6.639 -2.217 1.00 91.38 976 ARG A O 1
ATOM 7846 N N . THR A 1 977 ? 5.535 6.191 -3.969 1.00 93.19 977 THR A N 1
ATOM 7847 C CA . THR A 1 977 ? 5.383 7.558 -4.485 1.00 93.19 977 THR A CA 1
ATOM 7848 C C . THR A 1 977 ? 3.906 7.956 -4.478 1.00 93.19 977 THR A C 1
ATOM 7850 O O . THR A 1 977 ? 3.484 8.747 -3.633 1.00 93.19 977 THR A O 1
ATOM 7853 N N . TRP A 1 978 ? 3.106 7.355 -5.358 1.00 93.06 978 TRP A N 1
ATOM 7854 C CA . TRP A 1 978 ? 1.734 7.733 -5.699 1.00 93.06 978 TRP A CA 1
ATOM 7855 C C . TRP A 1 978 ? 0.729 7.370 -4.611 1.00 93.06 978 TRP A C 1
ATOM 7857 O O . TRP A 1 978 ? -0.034 8.224 -4.171 1.00 93.06 978 TRP A O 1
ATOM 7867 N N . MET A 1 979 ? 0.810 6.150 -4.068 1.00 90.12 979 MET A N 1
ATOM 7868 C CA . MET A 1 979 ? -0.002 5.732 -2.911 1.00 90.12 979 MET A CA 1
ATOM 7869 C C . MET A 1 979 ? 0.404 6.427 -1.594 1.00 90.12 979 MET A C 1
ATOM 7871 O O . MET A 1 979 ? -0.176 6.164 -0.541 1.00 90.12 979 MET A O 1
ATOM 7875 N N . THR A 1 980 ? 1.399 7.320 -1.643 1.00 89.38 980 THR A N 1
ATOM 7876 C CA . THR A 1 980 ? 1.799 8.213 -0.544 1.00 89.38 980 THR A CA 1
ATOM 7877 C C . THR A 1 980 ? 1.719 9.699 -0.916 1.00 89.38 980 THR A C 1
ATOM 7879 O O . THR A 1 980 ? 2.154 10.550 -0.136 1.00 89.38 980 THR A O 1
ATOM 7882 N N . ALA A 1 981 ? 1.187 10.034 -2.097 1.00 87.31 981 ALA A N 1
ATOM 7883 C CA . ALA A 1 981 ? 1.094 11.407 -2.570 1.00 87.31 981 ALA A CA 1
ATOM 7884 C C . ALA A 1 981 ? 0.027 12.164 -1.769 1.00 87.31 981 ALA A C 1
ATOM 7886 O O . ALA A 1 981 ? -1.164 11.857 -1.845 1.00 87.31 981 ALA A O 1
ATOM 7887 N N . SER A 1 982 ? 0.452 13.169 -0.999 1.00 83.75 982 SER A N 1
ATOM 7888 C CA . SER A 1 982 ? -0.488 14.071 -0.335 1.00 83.75 982 SER A CA 1
ATOM 7889 C C . SER A 1 982 ? -1.247 14.924 -1.348 1.00 83.75 982 SER A C 1
ATOM 7891 O O . SER A 1 982 ? -0.833 15.073 -2.497 1.00 83.75 982 SER A O 1
ATOM 7893 N N . ASN A 1 983 ? -2.312 15.564 -0.878 1.00 86.69 983 ASN A N 1
ATOM 7894 C CA . ASN A 1 983 ? -2.932 16.664 -1.606 1.00 86.69 983 ASN A CA 1
ATOM 7895 C C . ASN A 1 983 ? -1.972 17.871 -1.698 1.00 86.69 983 ASN A C 1
ATOM 7897 O O . ASN A 1 983 ? -0.963 17.938 -0.981 1.00 86.69 983 ASN A O 1
ATOM 7901 N N . ALA A 1 984 ? -2.332 18.806 -2.575 1.00 88.56 984 ALA A N 1
ATOM 7902 C CA . ALA A 1 984 ? -1.689 20.097 -2.790 1.00 88.56 984 ALA A CA 1
ATOM 7903 C C . ALA A 1 984 ? -1.548 20.931 -1.502 1.00 88.56 984 ALA A C 1
ATOM 7905 O O . ALA A 1 984 ? -2.428 20.922 -0.635 1.00 88.56 984 ALA A O 1
ATOM 7906 N N . TYR A 1 985 ? -0.456 21.689 -1.399 1.00 86.88 985 TYR A N 1
ATOM 7907 C CA . TYR A 1 985 ? -0.192 22.648 -0.327 1.00 86.88 985 TYR A CA 1
ATOM 7908 C C . TYR A 1 985 ? 0.543 23.866 -0.894 1.00 86.88 985 TYR A C 1
ATOM 7910 O O . TYR A 1 985 ? 1.735 23.795 -1.193 1.00 86.88 985 TYR A O 1
ATOM 7918 N N . SER A 1 986 ? -0.123 25.023 -0.921 1.00 86.56 986 SER A N 1
ATOM 7919 C CA . SER A 1 986 ? 0.459 26.290 -1.397 1.00 86.56 986 SER A CA 1
ATOM 7920 C C . SER A 1 986 ? 1.695 26.757 -0.611 1.00 86.56 986 SER A C 1
ATOM 7922 O O . SER A 1 986 ? 2.388 27.668 -1.050 1.00 86.56 986 SER A O 1
ATOM 7924 N N . ASP A 1 987 ? 1.972 26.156 0.553 1.00 84.81 987 ASP A N 1
ATOM 7925 C CA . ASP A 1 987 ? 3.172 26.388 1.358 1.00 84.81 987 ASP A CA 1
ATOM 7926 C C . ASP A 1 987 ? 4.277 25.328 1.169 1.00 84.81 987 ASP A C 1
ATOM 7928 O O . ASP A 1 987 ? 5.171 25.253 2.011 1.00 84.81 987 ASP A O 1
ATOM 7932 N N . ARG A 1 988 ? 4.231 24.487 0.111 1.00 88.94 988 ARG A N 1
ATOM 7933 C CA . ARG A 1 988 ? 5.214 23.406 -0.149 1.00 88.94 988 ARG A CA 1
ATOM 7934 C C . ARG A 1 988 ? 5.478 23.139 -1.632 1.00 88.94 988 ARG A C 1
ATOM 7936 O O . ARG A 1 988 ? 4.589 22.710 -2.370 1.00 88.94 988 ARG A O 1
ATOM 7943 N N . ILE A 1 989 ? 6.746 23.245 -2.029 1.00 92.38 989 ILE A N 1
ATOM 7944 C CA . ILE A 1 989 ? 7.210 22.951 -3.393 1.00 92.38 989 ILE A CA 1
ATOM 7945 C C . ILE A 1 989 ? 6.968 21.482 -3.749 1.00 92.38 989 ILE A C 1
ATOM 7947 O O . ILE A 1 989 ? 7.246 20.572 -2.961 1.00 92.38 989 ILE A O 1
ATOM 7951 N N . GLY A 1 990 ? 6.465 21.266 -4.965 1.00 91.00 990 GLY A N 1
ATOM 7952 C CA . GLY A 1 990 ? 6.216 19.948 -5.540 1.00 91.00 990 GLY A CA 1
ATOM 7953 C C . GLY A 1 990 ? 4.979 19.225 -4.996 1.00 91.00 990 GLY A C 1
ATOM 7954 O O . GLY A 1 990 ? 4.693 18.129 -5.467 1.00 91.00 990 GLY A O 1
ATOM 7955 N N . SER A 1 991 ? 4.231 19.800 -4.048 1.00 92.75 991 SER A N 1
ATOM 7956 C CA . SER A 1 991 ? 3.051 19.139 -3.460 1.00 92.75 991 SER A CA 1
ATOM 7957 C C . SER A 1 991 ? 1.917 18.870 -4.465 1.00 92.75 991 SER A C 1
ATOM 7959 O O . SER A 1 991 ? 1.130 17.951 -4.261 1.00 92.75 991 SER A O 1
ATOM 7961 N N . GLU A 1 992 ? 1.917 19.575 -5.599 1.00 92.38 992 GLU A N 1
ATOM 7962 C CA . GLU A 1 992 ? 1.009 19.411 -6.746 1.00 92.38 992 GLU A CA 1
ATOM 7963 C C . GLU A 1 992 ? 1.182 18.092 -7.538 1.00 92.38 992 GLU A C 1
ATOM 7965 O O . GLU A 1 992 ? 0.609 17.947 -8.613 1.00 92.38 992 GLU A O 1
ATOM 7970 N N . LEU A 1 993 ? 1.955 17.112 -7.044 1.00 93.62 993 LEU A N 1
ATOM 7971 C CA . LEU A 1 993 ? 2.309 15.876 -7.766 1.00 93.62 993 LEU A CA 1
ATOM 7972 C C . LEU A 1 993 ? 1.103 15.148 -8.394 1.00 93.62 993 LEU A C 1
ATOM 7974 O O . LEU A 1 993 ? 1.204 14.664 -9.519 1.00 93.62 993 LEU A O 1
ATOM 7978 N N . LYS A 1 994 ? -0.040 15.085 -7.689 1.00 92.19 994 LYS A N 1
ATOM 7979 C CA . LYS A 1 994 ? -1.272 14.452 -8.202 1.00 92.19 994 LYS A CA 1
ATOM 7980 C C . LYS A 1 994 ? -1.794 15.120 -9.487 1.00 92.19 994 LYS A C 1
ATOM 7982 O O . LYS A 1 994 ? -2.384 14.430 -10.307 1.00 92.19 994 LYS A O 1
ATOM 7987 N N . ALA A 1 995 ? -1.580 16.425 -9.669 1.00 92.44 995 ALA A N 1
ATOM 7988 C CA . ALA A 1 995 ? -2.089 17.182 -10.815 1.00 92.44 995 ALA A CA 1
ATOM 7989 C C . ALA A 1 995 ? -1.286 16.958 -12.109 1.00 92.44 995 ALA A C 1
ATOM 7991 O O . ALA A 1 995 ? -1.762 17.322 -13.175 1.00 92.44 995 ALA A O 1
ATOM 7992 N N . MET A 1 996 ? -0.091 16.359 -12.028 1.00 94.69 996 MET A N 1
ATOM 7993 C CA . MET A 1 996 ? 0.742 16.047 -13.202 1.00 94.69 996 MET A CA 1
ATOM 7994 C C . MET A 1 996 ? 0.314 14.759 -13.920 1.00 94.69 996 MET A C 1
ATOM 7996 O O . MET A 1 996 ? 0.845 14.438 -14.981 1.00 94.69 996 MET A O 1
ATOM 8000 N N . VAL A 1 997 ? -0.634 14.020 -13.335 1.00 94.75 997 VAL A N 1
ATOM 8001 C CA . VAL A 1 997 ? -1.345 12.927 -13.997 1.00 94.75 997 VAL A CA 1
ATOM 8002 C C . VAL A 1 997 ? -2.491 13.556 -14.784 1.00 94.75 997 VAL A C 1
ATOM 8004 O O . VAL A 1 997 ? -3.484 14.001 -14.209 1.00 94.75 997 VAL A O 1
ATOM 8007 N N . GLU A 1 998 ? -2.335 13.620 -16.102 1.00 94.19 998 GLU A N 1
ATOM 8008 C CA . GLU A 1 998 ? -3.208 14.368 -17.009 1.00 94.19 998 GLU A CA 1
ATOM 8009 C C . GLU A 1 998 ? -3.839 13.412 -18.028 1.00 94.19 998 GLU A C 1
ATOM 8011 O O . GLU A 1 998 ? -3.148 12.609 -18.655 1.00 94.19 998 GLU A O 1
ATOM 8016 N N . ALA A 1 999 ? -5.162 13.484 -18.200 1.00 93.25 999 ALA A N 1
ATOM 8017 C CA . ALA A 1 999 ? -5.848 12.676 -19.203 1.00 93.25 999 ALA A CA 1
ATOM 8018 C C . ALA A 1 999 ? -5.497 13.199 -20.612 1.00 93.25 999 ALA A C 1
ATOM 8020 O O . ALA A 1 999 ? -5.571 14.411 -20.835 1.00 93.25 999 ALA A O 1
ATOM 8021 N N . PRO A 1 1000 ? -5.125 12.327 -21.568 1.00 92.50 1000 PRO A N 1
ATOM 8022 C CA . PRO A 1 1000 ? -4.824 12.756 -22.929 1.00 92.50 1000 PRO A CA 1
ATOM 8023 C C . PRO A 1 1000 ? -6.091 13.268 -23.645 1.00 92.50 1000 PRO A C 1
ATOM 8025 O O . PRO A 1 1000 ? -7.204 12.901 -23.256 1.00 92.50 1000 PRO A O 1
ATOM 8028 N N . PRO A 1 1001 ? -5.950 14.078 -24.714 1.00 93.00 1001 PRO A N 1
ATOM 8029 C CA . PRO A 1 1001 ? -7.061 14.503 -25.566 1.00 93.00 1001 PRO A CA 1
ATOM 8030 C C . PRO A 1 1001 ? -7.980 13.338 -25.948 1.00 93.00 1001 PRO A C 1
ATOM 8032 O O . PRO A 1 1001 ? -7.519 12.224 -26.184 1.00 93.00 1001 PRO A O 1
ATOM 8035 N N . GLY A 1 1002 ? -9.290 13.583 -25.952 1.00 92.56 1002 GLY A N 1
ATOM 8036 C CA . GLY A 1 1002 ? -10.308 12.543 -26.136 1.00 92.56 1002 GLY A CA 1
ATOM 8037 C C . GLY A 1 1002 ? -10.691 11.788 -24.855 1.00 92.56 1002 GLY A C 1
ATOM 8038 O O . GLY A 1 1002 ? -11.806 11.272 -24.781 1.00 92.56 1002 GLY A O 1
ATOM 8039 N N . TYR A 1 1003 ? -9.871 11.806 -23.799 1.00 94.69 1003 TYR A N 1
ATOM 8040 C CA . TYR A 1 1003 ? -10.126 11.106 -22.532 1.00 94.69 1003 TYR A CA 1
ATOM 8041 C C . TYR A 1 1003 ? -10.396 12.055 -21.354 1.00 94.69 1003 TYR A C 1
ATOM 8043 O O . TYR A 1 1003 ? -10.072 13.241 -21.374 1.00 94.69 1003 TYR A O 1
ATOM 8051 N N . LYS A 1 1004 ? -10.999 11.510 -20.293 1.00 95.56 1004 LYS A N 1
ATOM 8052 C CA . LYS A 1 1004 ? -11.244 12.174 -19.004 1.00 95.56 1004 LYS A CA 1
ATOM 8053 C C . LYS A 1 1004 ? -10.921 11.215 -17.860 1.00 95.56 1004 LYS A C 1
ATOM 8055 O O . LYS A 1 1004 ? -11.019 9.999 -18.024 1.00 95.56 1004 LYS A O 1
ATOM 8060 N N . PHE A 1 1005 ? -10.614 11.753 -16.680 1.00 96.00 1005 PHE A N 1
ATOM 8061 C CA . PHE A 1 1005 ? -10.638 10.964 -15.448 1.00 96.00 1005 PHE A CA 1
ATOM 8062 C C . PHE A 1 1005 ? -12.021 10.997 -14.807 1.00 96.00 1005 PHE A C 1
ATOM 8064 O O . PHE A 1 1005 ? -12.624 12.059 -14.661 1.00 96.00 1005 PHE A O 1
ATOM 8071 N N . VAL A 1 1006 ? -12.488 9.832 -14.364 1.00 96.50 1006 VAL A N 1
ATOM 8072 C CA . VAL A 1 1006 ? -13.687 9.677 -13.533 1.00 96.50 1006 VAL A CA 1
ATOM 8073 C C . VAL A 1 1006 ? -13.330 8.776 -12.350 1.00 96.50 1006 VAL A C 1
ATOM 8075 O O . VAL A 1 1006 ? -12.483 7.889 -12.463 1.00 96.50 1006 VAL A O 1
ATOM 8078 N N . GLY A 1 1007 ? -13.908 9.035 -11.180 1.00 94.06 1007 GLY A N 1
ATOM 8079 C CA . GLY A 1 1007 ? -13.571 8.292 -9.970 1.00 94.06 1007 GLY A CA 1
ATOM 8080 C C . GLY A 1 1007 ? -14.270 8.808 -8.720 1.00 94.06 1007 GLY A C 1
ATOM 8081 O O . GLY A 1 1007 ? -14.690 9.967 -8.683 1.00 94.06 1007 GLY A O 1
ATOM 8082 N N . ALA A 1 1008 ? -14.336 7.956 -7.704 1.00 91.25 1008 ALA A N 1
ATOM 8083 C CA . ALA A 1 1008 ? -14.967 8.217 -6.415 1.00 91.25 1008 ALA A CA 1
ATOM 8084 C C . ALA A 1 1008 ? -13.932 8.200 -5.274 1.00 91.25 1008 ALA A C 1
ATOM 8086 O O . ALA A 1 1008 ? -12.825 7.685 -5.437 1.00 91.25 1008 ALA A O 1
ATOM 8087 N N . ASP A 1 1009 ? -14.312 8.774 -4.135 1.00 90.44 1009 ASP A N 1
ATOM 8088 C CA . ASP A 1 1009 ? -13.598 8.736 -2.853 1.00 90.44 1009 ASP A CA 1
ATOM 8089 C C . ASP A 1 1009 ? -14.640 8.363 -1.789 1.00 90.44 1009 ASP A C 1
ATOM 8091 O O . ASP A 1 1009 ? -15.652 9.059 -1.651 1.00 90.44 1009 ASP A O 1
ATOM 8095 N N . VAL A 1 1010 ? -14.478 7.210 -1.132 1.00 85.12 1010 VAL A N 1
ATOM 8096 C CA . VAL A 1 1010 ? -15.520 6.632 -0.264 1.00 85.12 1010 VAL A CA 1
ATOM 8097 C C . VAL A 1 1010 ? -15.370 7.171 1.157 1.00 85.12 1010 VAL A C 1
ATOM 8099 O O . VAL A 1 1010 ? -14.588 6.668 1.963 1.00 85.12 1010 VAL A O 1
ATOM 8102 N N . ASP A 1 1011 ? -16.138 8.217 1.459 1.00 82.38 1011 ASP A N 1
ATOM 8103 C CA . ASP A 1 1011 ? -15.959 9.069 2.637 1.00 82.38 1011 ASP A CA 1
ATOM 8104 C C . ASP A 1 1011 ? -15.979 8.282 3.970 1.00 82.38 1011 ASP A C 1
ATOM 8106 O O . ASP A 1 1011 ? -17.025 7.922 4.519 1.00 82.38 1011 ASP A O 1
ATOM 8110 N N . SER A 1 1012 ? -14.782 8.042 4.521 1.00 84.50 1012 SER A N 1
ATOM 8111 C CA . SER A 1 1012 ? -14.545 7.274 5.754 1.00 84.50 1012 SER A CA 1
ATOM 8112 C C . SER A 1 1012 ? -14.934 5.784 5.679 1.00 84.50 1012 SER A C 1
ATOM 8114 O O . SER A 1 1012 ? -15.446 5.241 6.661 1.00 84.50 1012 SER A O 1
ATOM 8116 N N . GLN A 1 1013 ? -14.662 5.109 4.555 1.00 89.25 1013 GLN A N 1
ATOM 8117 C CA . GLN A 1 1013 ? -14.981 3.695 4.279 1.00 89.25 1013 GLN A CA 1
ATOM 8118 C C . GLN A 1 1013 ? -14.763 2.745 5.479 1.00 89.25 1013 GLN A C 1
ATOM 8120 O O . GLN A 1 1013 ? -15.657 1.987 5.861 1.00 89.25 1013 GLN A O 1
ATOM 8125 N N . GLU A 1 1014 ? -13.589 2.804 6.120 1.00 90.62 1014 GLU A N 1
ATOM 8126 C CA . GLU A 1 1014 ? -13.239 1.925 7.251 1.00 90.62 1014 GLU A CA 1
ATOM 8127 C C . GLU A 1 1014 ? -14.161 2.099 8.471 1.00 90.62 1014 GLU A C 1
ATOM 8129 O O . GLU A 1 1014 ? -14.395 1.148 9.222 1.00 90.62 1014 GLU A O 1
ATOM 8134 N N . LEU A 1 1015 ? -14.697 3.308 8.670 1.00 90.56 1015 LEU A N 1
ATOM 8135 C CA . LEU A 1 1015 ? -15.611 3.622 9.765 1.00 90.56 1015 LEU A CA 1
ATOM 8136 C C . LEU A 1 1015 ? -17.007 3.049 9.510 1.00 90.56 1015 LEU A C 1
ATOM 8138 O O . LEU A 1 1015 ? -17.593 2.476 10.426 1.00 90.56 1015 LEU A O 1
ATOM 8142 N N . TRP A 1 1016 ? -17.507 3.151 8.274 1.00 91.00 1016 TRP A N 1
ATOM 8143 C CA . TRP A 1 1016 ? -18.770 2.531 7.862 1.00 91.00 1016 TRP A CA 1
ATOM 8144 C C . TRP A 1 1016 ? -18.726 1.013 8.040 1.00 91.00 1016 TRP A C 1
ATOM 8146 O O . TRP A 1 1016 ? -19.623 0.442 8.655 1.00 91.00 1016 TRP A O 1
ATOM 8156 N N . ILE A 1 1017 ? -17.642 0.366 7.600 1.00 92.19 1017 ILE A N 1
ATOM 8157 C CA . ILE A 1 1017 ? -17.438 -1.078 7.782 1.00 92.19 1017 ILE A CA 1
ATOM 8158 C C . ILE A 1 1017 ? -17.428 -1.443 9.275 1.00 92.19 1017 ILE A C 1
ATOM 8160 O O . ILE A 1 1017 ? -18.128 -2.365 9.689 1.00 92.19 1017 ILE A O 1
ATOM 8164 N N . ALA A 1 1018 ? -16.689 -0.706 10.112 1.00 92.38 1018 ALA A N 1
ATOM 8165 C CA . ALA A 1 1018 ? -16.676 -0.947 11.556 1.00 92.38 1018 ALA A CA 1
ATOM 8166 C C . ALA A 1 1018 ? -18.062 -0.742 12.207 1.00 92.38 1018 ALA A C 1
ATOM 8168 O O . ALA A 1 1018 ? -18.440 -1.501 13.100 1.00 92.38 1018 ALA A O 1
ATOM 8169 N N . ALA A 1 1019 ? -18.834 0.248 11.751 1.00 93.12 1019 ALA A N 1
ATOM 8170 C CA . ALA A 1 1019 ? -20.185 0.522 12.231 1.00 93.12 1019 ALA A CA 1
ATOM 8171 C C . ALA A 1 1019 ? -21.173 -0.601 11.863 1.00 93.12 1019 ALA A C 1
ATOM 8173 O O . ALA A 1 1019 ? -21.821 -1.150 12.754 1.00 93.12 1019 ALA A O 1
ATOM 8174 N N . VAL A 1 1020 ? -21.204 -1.019 10.590 1.00 92.69 1020 VAL A N 1
ATOM 8175 C CA . VAL A 1 1020 ? -22.021 -2.145 10.094 1.00 92.69 1020 VAL A CA 1
ATOM 8176 C C . VAL A 1 1020 ? -21.710 -3.435 10.858 1.00 92.69 1020 VAL A C 1
ATOM 8178 O O . VAL A 1 1020 ? -22.625 -4.155 11.246 1.00 92.69 1020 VAL A O 1
ATOM 8181 N N . LEU A 1 1021 ? -20.435 -3.714 11.150 1.00 92.38 1021 LEU A N 1
ATOM 8182 C CA . LEU A 1 1021 ? -20.047 -4.888 11.942 1.00 92.38 1021 LEU A CA 1
ATOM 8183 C C . LEU A 1 1021 ? -20.479 -4.803 13.414 1.00 92.38 1021 LEU A C 1
ATOM 8185 O O . LEU A 1 1021 ? -20.682 -5.842 14.042 1.00 92.38 1021 LEU A O 1
ATOM 8189 N N . GLY A 1 1022 ? -20.641 -3.599 13.968 1.00 92.56 1022 GLY A N 1
ATOM 8190 C CA . GLY A 1 1022 ? -21.236 -3.393 15.290 1.00 92.56 1022 GLY A CA 1
ATOM 8191 C C . GLY A 1 1022 ? -22.747 -3.625 15.298 1.00 92.56 1022 GLY A C 1
ATOM 8192 O O . GLY A 1 1022 ? -23.242 -4.337 16.169 1.00 92.56 1022 GLY A O 1
ATOM 8193 N N . ASP A 1 1023 ? -23.454 -3.067 14.314 1.00 93.06 1023 ASP A N 1
ATOM 8194 C CA . ASP A 1 1023 ? -24.901 -3.232 14.115 1.00 93.06 1023 ASP A CA 1
ATOM 8195 C C . ASP A 1 1023 ? -25.277 -4.710 13.900 1.00 93.06 1023 ASP A C 1
ATOM 8197 O O . ASP A 1 1023 ? -26.106 -5.268 14.627 1.00 93.06 1023 ASP A O 1
ATOM 8201 N N . ALA A 1 1024 ? -24.585 -5.378 12.969 1.00 90.38 1024 ALA A N 1
ATOM 8202 C CA . ALA A 1 1024 ? -24.787 -6.786 12.631 1.00 90.38 1024 ALA A CA 1
ATOM 8203 C C . ALA A 1 1024 ? -24.555 -7.736 13.821 1.00 90.38 1024 ALA A C 1
ATOM 8205 O O . ALA A 1 1024 ? -25.246 -8.742 13.953 1.00 90.38 1024 ALA A O 1
ATOM 8206 N N . TYR A 1 1025 ? -23.606 -7.408 14.704 1.00 89.88 1025 TYR A N 1
ATOM 8207 C CA . TYR A 1 1025 ? -23.317 -8.182 15.916 1.00 89.88 1025 TYR A CA 1
ATOM 8208 C C . TYR A 1 1025 ? -24.326 -7.934 17.052 1.00 89.88 1025 TYR A C 1
ATOM 8210 O O . TYR A 1 1025 ? -24.438 -8.751 17.964 1.00 89.88 1025 TYR A O 1
ATOM 8218 N N . PHE A 1 1026 ? -25.033 -6.800 17.044 1.00 90.00 1026 PHE A N 1
ATOM 8219 C CA . PHE A 1 1026 ? -25.914 -6.406 18.144 1.00 90.00 1026 PHE A CA 1
ATOM 8220 C C . PHE A 1 1026 ? -27.358 -6.883 17.953 1.00 90.00 1026 PHE A C 1
ATOM 8222 O O . PHE A 1 1026 ? -27.876 -7.615 18.802 1.00 90.00 1026 PHE A O 1
ATOM 8229 N N . SER A 1 1027 ? -27.985 -6.475 16.848 1.00 86.75 1027 SER A N 1
ATOM 8230 C CA . SER A 1 1027 ? -29.392 -6.761 16.521 1.00 86.75 1027 SER A CA 1
ATOM 8231 C C . SER A 1 1027 ? -29.641 -6.994 15.024 1.00 86.75 1027 SER A C 1
ATOM 8233 O O . SER A 1 1027 ? -30.762 -7.289 14.620 1.00 86.75 1027 SER A O 1
ATOM 8235 N N . GLY A 1 1028 ? -28.620 -6.891 14.166 1.00 83.50 1028 GLY A N 1
ATOM 8236 C CA . GLY A 1 1028 ? -28.764 -7.066 12.713 1.00 83.50 1028 GLY A CA 1
ATOM 8237 C C . GLY A 1 1028 ? -29.325 -5.846 11.973 1.00 83.50 1028 GLY A C 1
ATOM 8238 O O . GLY A 1 1028 ? -29.147 -5.747 10.764 1.00 83.50 1028 GLY A O 1
ATOM 8239 N N . GLU A 1 1029 ? -29.953 -4.907 12.682 1.00 84.88 1029 GLU A N 1
ATOM 8240 C CA . GLU A 1 1029 ? -30.549 -3.699 12.109 1.00 84.88 1029 GLU A CA 1
ATOM 8241 C C . GLU A 1 1029 ? -29.524 -2.574 11.932 1.00 84.88 1029 GLU A C 1
ATOM 8243 O O . GLU A 1 1029 ? -28.798 -2.209 12.860 1.00 84.88 1029 GLU A O 1
ATOM 8248 N N . HIS A 1 1030 ? -29.482 -1.969 10.744 1.00 88.50 1030 HIS A N 1
ATOM 8249 C CA . HIS A 1 1030 ? -28.523 -0.903 10.469 1.00 88.50 1030 HIS A CA 1
ATOM 8250 C C . HIS A 1 1030 ? -28.882 0.381 11.237 1.00 88.50 1030 HIS A C 1
ATOM 8252 O O . HIS A 1 1030 ? -30.040 0.800 11.285 1.00 88.50 1030 HIS A O 1
ATOM 8258 N N . GLY A 1 1031 ? -27.877 0.997 11.864 1.00 90.44 1031 GLY A N 1
ATOM 8259 C CA . GLY A 1 1031 ? -28.016 2.137 12.767 1.00 90.44 1031 GLY A CA 1
ATOM 8260 C C . GLY A 1 1031 ? -28.513 1.795 14.175 1.00 90.44 1031 GLY A C 1
ATOM 8261 O O . GLY A 1 1031 ? -28.805 2.718 14.937 1.00 90.44 1031 GLY A O 1
ATOM 8262 N N . ALA A 1 1032 ? -28.599 0.511 14.541 1.00 91.56 1032 ALA A N 1
ATOM 8263 C CA . ALA A 1 1032 ? -29.004 0.073 15.877 1.00 91.56 1032 ALA A CA 1
ATOM 8264 C C . ALA A 1 1032 ? -27.989 0.401 16.980 1.00 91.56 1032 ALA A C 1
ATOM 8266 O O . ALA A 1 1032 ? -28.376 0.686 18.116 1.00 91.56 1032 ALA A O 1
ATOM 8267 N N . THR A 1 1033 ? -26.689 0.366 16.678 1.00 93.69 1033 THR A N 1
ATOM 8268 C CA . THR A 1 1033 ? -25.664 0.795 17.634 1.00 93.69 1033 THR A CA 1
ATOM 8269 C C . THR A 1 1033 ? -25.489 2.308 17.608 1.00 93.69 1033 THR A C 1
ATOM 8271 O O . THR A 1 1033 ? -25.699 2.971 16.592 1.00 93.69 1033 THR A O 1
ATOM 8274 N N . ALA A 1 1034 ? -25.010 2.877 18.713 1.00 92.81 1034 ALA A N 1
ATOM 8275 C CA . ALA A 1 1034 ? -24.657 4.288 18.769 1.00 92.81 1034 ALA A CA 1
ATOM 8276 C C . ALA A 1 1034 ? -23.565 4.656 17.746 1.00 92.81 1034 ALA A C 1
ATOM 8278 O O . ALA A 1 1034 ? -23.582 5.768 17.224 1.00 92.81 1034 ALA A O 1
ATOM 8279 N N . LEU A 1 1035 ? -22.657 3.731 17.411 1.00 92.62 1035 LEU A N 1
ATOM 8280 C CA . LEU A 1 1035 ? -21.682 3.912 16.333 1.00 92.62 1035 LEU A CA 1
ATOM 8281 C C . LEU A 1 1035 ? -22.345 3.944 14.944 1.00 92.62 1035 LEU A C 1
ATOM 8283 O O . LEU A 1 1035 ? -22.046 4.852 14.166 1.00 92.62 1035 LEU A O 1
ATOM 8287 N N . GLY A 1 1036 ? -23.263 3.013 14.655 1.00 92.50 1036 GLY A N 1
ATOM 8288 C CA . GLY A 1 1036 ? -24.084 3.013 13.438 1.00 92.50 1036 GLY A CA 1
ATOM 8289 C C . GLY A 1 1036 ? -24.846 4.324 13.278 1.00 92.50 1036 GLY A C 1
ATOM 8290 O O . GLY A 1 1036 ? -24.655 5.050 12.302 1.00 92.50 1036 GLY A O 1
ATOM 8291 N N . TRP A 1 1037 ? -25.615 4.701 14.300 1.00 92.56 1037 TRP A N 1
ATOM 8292 C CA . TRP A 1 1037 ? -26.391 5.940 14.318 1.00 92.56 1037 TRP A CA 1
ATOM 8293 C C . TRP A 1 1037 ? -25.515 7.193 14.138 1.00 92.56 1037 TRP A C 1
ATOM 8295 O O . TRP A 1 1037 ? -25.822 8.045 13.305 1.00 92.56 1037 TRP A O 1
ATOM 8305 N N . MET A 1 1038 ? -24.387 7.309 14.859 1.00 90.75 1038 MET A N 1
ATOM 8306 C CA . MET A 1 1038 ? -23.451 8.443 14.720 1.00 90.75 1038 MET A CA 1
ATOM 8307 C C . MET A 1 1038 ? -22.754 8.513 13.352 1.00 90.75 1038 MET A C 1
ATOM 8309 O O . MET A 1 1038 ? -22.211 9.569 13.023 1.00 90.75 1038 MET A O 1
ATOM 8313 N N . THR A 1 1039 ? -22.741 7.422 12.581 1.00 90.00 1039 THR A N 1
ATOM 8314 C CA . THR A 1 1039 ? -22.165 7.370 11.224 1.00 90.00 1039 THR A CA 1
ATOM 8315 C C . THR A 1 1039 ? -23.217 7.720 10.168 1.00 90.00 1039 THR A C 1
ATOM 8317 O O . THR A 1 1039 ? -22.940 8.509 9.273 1.00 90.00 1039 THR A O 1
ATOM 8320 N N . LEU A 1 1040 ? -24.445 7.213 10.328 1.00 87.06 1040 LEU A N 1
ATOM 8321 C CA . LEU A 1 1040 ? -25.572 7.408 9.406 1.00 87.06 1040 LEU A CA 1
ATOM 8322 C C . LEU A 1 1040 ? -26.287 8.762 9.552 1.00 87.06 1040 LEU A C 1
ATOM 8324 O O . LEU A 1 1040 ? -26.670 9.376 8.561 1.00 87.06 1040 LEU A O 1
ATOM 8328 N N . GLN A 1 1041 ? -26.524 9.211 10.790 1.00 86.19 1041 GLN A N 1
ATOM 8329 C CA . GLN A 1 1041 ? -27.338 10.398 11.107 1.00 86.19 1041 GLN A CA 1
ATOM 8330 C C . GLN A 1 1041 ? -26.575 11.466 11.910 1.00 86.19 1041 GLN A C 1
ATOM 8332 O O . GLN A 1 1041 ? -27.116 12.536 12.205 1.00 86.19 1041 GLN A O 1
ATOM 8337 N N . GLY A 1 1042 ? -25.313 11.203 12.264 1.00 85.19 1042 GLY A N 1
ATOM 8338 C CA . GLY A 1 1042 ? -24.469 12.122 13.023 1.00 85.19 1042 GLY A CA 1
ATOM 8339 C C . GLY A 1 1042 ? -24.091 13.376 12.230 1.00 85.19 1042 GLY A C 1
ATOM 8340 O O . GLY A 1 1042 ? -23.309 13.332 11.284 1.00 85.19 1042 GLY A O 1
ATOM 8341 N N . LYS A 1 1043 ? -24.597 14.533 12.661 1.00 81.88 1043 LYS A N 1
ATOM 8342 C CA . LYS A 1 1043 ? -24.354 15.839 12.037 1.00 81.88 1043 LYS A CA 1
ATOM 8343 C C . LYS A 1 1043 ? -23.215 16.585 12.732 1.00 81.88 1043 LYS A C 1
ATOM 8345 O O . LYS A 1 1043 ? -23.120 16.622 13.963 1.00 81.88 1043 LYS A O 1
ATOM 8350 N N . LYS A 1 1044 ? -22.379 17.257 11.932 1.00 83.50 1044 LYS A N 1
ATOM 8351 C CA . LYS A 1 1044 ? -21.294 18.129 12.422 1.00 83.50 1044 LYS A CA 1
ATOM 8352 C C . LYS A 1 1044 ? -21.818 19.424 13.055 1.00 83.50 1044 LYS A C 1
ATOM 8354 O O . LYS A 1 1044 ? -21.238 19.883 14.033 1.00 83.50 1044 LYS A O 1
ATOM 8359 N N . SER A 1 1045 ? -22.906 19.991 12.528 1.00 82.00 1045 SER A N 1
ATOM 8360 C CA . SER A 1 1045 ? -23.588 21.176 13.083 1.00 82.00 1045 SER A CA 1
ATOM 8361 C C . SER A 1 1045 ? -24.067 20.941 14.515 1.00 82.00 1045 SER A C 1
ATOM 8363 O O . SER A 1 1045 ? -23.832 21.755 15.402 1.00 82.00 1045 SER A O 1
ATOM 8365 N N . ASP A 1 1046 ? -24.680 19.783 14.736 1.00 77.94 1046 ASP A N 1
ATOM 8366 C CA . ASP A 1 1046 ? -25.364 19.420 15.978 1.00 77.94 1046 ASP A CA 1
ATOM 8367 C C . ASP A 1 1046 ? -24.375 18.794 16.987 1.00 77.94 1046 ASP A C 1
ATOM 8369 O O . ASP A 1 1046 ? -24.713 18.482 18.131 1.00 77.94 1046 ASP A O 1
ATOM 8373 N N . GLY A 1 1047 ? -23.131 18.563 16.550 1.00 80.88 1047 GLY A N 1
ATOM 8374 C CA . GLY A 1 1047 ? -22.097 17.854 17.293 1.00 80.88 1047 GLY A CA 1
ATOM 8375 C C . GLY A 1 1047 ? -22.495 16.423 17.669 1.00 80.88 1047 GLY A C 1
ATOM 8376 O O . GLY A 1 1047 ? -22.080 15.942 18.732 1.00 80.88 1047 GLY A O 1
ATOM 8377 N N . THR A 1 1048 ? -23.327 15.781 16.843 1.00 83.31 1048 THR A N 1
ATOM 8378 C CA . THR A 1 1048 ? -23.784 14.391 16.994 1.00 83.31 1048 THR A CA 1
ATOM 8379 C C . THR A 1 1048 ? -22.953 13.405 16.173 1.00 83.31 1048 THR A C 1
ATOM 8381 O O . THR A 1 1048 ? -23.047 12.208 16.417 1.00 83.31 1048 THR A O 1
ATOM 8384 N N . ASP A 1 1049 ? -22.097 13.883 15.261 1.00 88.06 1049 ASP A N 1
ATOM 8385 C CA . ASP A 1 1049 ? -21.095 13.041 14.594 1.00 88.06 1049 ASP A CA 1
ATOM 8386 C C . ASP A 1 1049 ? -20.039 12.496 15.577 1.00 88.06 1049 ASP A C 1
ATOM 8388 O O . ASP A 1 1049 ? -19.656 13.165 16.545 1.00 88.06 1049 ASP A O 1
ATOM 8392 N N . LEU A 1 1050 ? -19.528 11.291 15.304 1.00 86.69 1050 LEU A N 1
ATOM 8393 C CA . LEU A 1 1050 ? -18.605 10.549 16.174 1.00 86.69 1050 LEU A CA 1
ATOM 8394 C C . LEU A 1 1050 ? -17.334 11.334 16.563 1.00 86.69 1050 LEU A C 1
ATOM 8396 O O . LEU A 1 1050 ? -16.853 11.236 17.702 1.00 86.69 1050 LEU A O 1
ATOM 8400 N N . HIS A 1 1051 ? -16.770 12.118 15.640 1.00 90.69 1051 HIS A N 1
ATOM 8401 C CA . HIS A 1 1051 ? -15.571 12.914 15.911 1.00 90.69 1051 HIS A CA 1
ATOM 8402 C C . HIS A 1 1051 ? -15.903 14.126 16.782 1.00 90.69 1051 HIS A C 1
ATOM 8404 O O . HIS A 1 1051 ? -15.145 14.432 17.700 1.00 90.69 1051 HIS A O 1
ATOM 8410 N N . SER A 1 1052 ? -17.050 14.772 16.561 1.00 88.56 1052 SER A N 1
ATOM 8411 C CA . SER A 1 1052 ? -17.543 15.854 17.426 1.00 88.56 1052 SER A CA 1
ATOM 8412 C C . SER A 1 1052 ? -17.911 15.357 18.831 1.00 88.56 1052 SER A C 1
ATOM 8414 O O . SER A 1 1052 ? -17.619 16.035 19.818 1.00 88.56 1052 SER A O 1
ATOM 8416 N N . HIS A 1 1053 ? -18.471 14.148 18.954 1.00 85.44 1053 HIS A N 1
ATOM 8417 C CA . HIS A 1 1053 ? -18.715 13.495 20.243 1.00 85.44 1053 HIS A CA 1
ATOM 8418 C C . HIS A 1 1053 ? -17.405 13.238 21.009 1.00 85.44 1053 HIS A C 1
ATOM 8420 O O . HIS A 1 1053 ? -17.260 13.661 22.156 1.00 85.44 1053 HIS A O 1
ATOM 8426 N N . THR A 1 1054 ? -16.404 12.644 20.351 1.00 87.94 1054 THR A N 1
ATOM 8427 C CA . THR A 1 1054 ? -15.074 12.424 20.951 1.00 87.94 1054 THR A CA 1
ATOM 8428 C C . THR A 1 1054 ? -14.376 13.737 21.317 1.00 87.94 1054 THR A C 1
ATOM 8430 O O . THR A 1 1054 ? -13.805 13.847 22.403 1.00 87.94 1054 THR A O 1
ATOM 8433 N N . ALA A 1 1055 ? -14.441 14.745 20.442 1.00 89.56 1055 ALA A N 1
ATOM 8434 C CA . ALA A 1 1055 ? -13.842 16.060 20.659 1.00 89.56 1055 ALA A CA 1
ATOM 8435 C C . ALA A 1 1055 ? -14.388 16.742 21.920 1.00 89.56 1055 ALA A C 1
ATOM 8437 O O . ALA A 1 1055 ? -13.608 17.230 22.741 1.00 89.56 1055 ALA A O 1
ATOM 8438 N N . ARG A 1 1056 ? -15.715 16.698 22.109 1.00 86.69 1056 ARG A N 1
ATOM 8439 C CA . ARG A 1 1056 ? -16.402 17.197 23.308 1.00 86.69 1056 ARG A CA 1
ATOM 8440 C C . ARG A 1 1056 ? -15.921 16.478 24.571 1.00 86.69 1056 ARG A C 1
ATOM 8442 O O . ARG A 1 1056 ? -15.547 17.139 25.534 1.00 86.69 1056 ARG A O 1
ATOM 8449 N N . ASN A 1 1057 ? -15.879 15.145 24.550 1.00 82.38 1057 ASN A N 1
ATOM 8450 C CA . ASN A 1 1057 ? -15.588 14.339 25.742 1.00 82.38 1057 ASN A CA 1
ATOM 8451 C C . ASN A 1 1057 ? -14.103 14.391 26.156 1.00 82.38 1057 ASN A C 1
ATOM 8453 O O . ASN A 1 1057 ? -13.790 14.328 27.341 1.00 82.38 1057 ASN A O 1
ATOM 8457 N N . ALA A 1 1058 ? -13.180 14.539 25.200 1.00 84.44 1058 ALA A N 1
ATOM 8458 C CA . ALA A 1 1058 ? -11.749 14.694 25.477 1.00 84.44 1058 ALA A CA 1
ATOM 8459 C C . ALA A 1 1058 ? -11.305 16.163 25.669 1.00 84.44 1058 ALA A C 1
ATOM 8461 O O . ALA A 1 1058 ? -10.231 16.419 26.226 1.00 84.44 1058 ALA A O 1
ATOM 8462 N N . GLY A 1 1059 ? -12.106 17.139 25.228 1.00 83.56 1059 GLY A N 1
ATOM 8463 C CA . GLY A 1 1059 ? -11.752 18.562 25.227 1.00 83.56 1059 GLY A CA 1
ATOM 8464 C C . GLY A 1 1059 ? -10.595 18.870 24.270 1.00 83.56 1059 GLY A C 1
ATOM 8465 O O . GLY A 1 1059 ? -9.545 19.352 24.698 1.00 83.56 1059 GLY A O 1
ATOM 8466 N N . ILE A 1 1060 ? -10.785 18.532 22.991 1.00 86.31 1060 ILE A N 1
ATOM 8467 C CA . ILE A 1 1060 ? -9.831 18.700 21.878 1.00 86.31 1060 ILE A CA 1
ATOM 8468 C C . ILE A 1 1060 ? -10.565 19.162 20.605 1.00 86.31 1060 ILE A C 1
ATOM 8470 O O . ILE A 1 1060 ? -11.793 19.176 20.568 1.00 86.31 1060 ILE A O 1
ATOM 8474 N N . SER A 1 1061 ? -9.835 19.513 19.541 1.00 87.25 1061 SER A N 1
ATOM 8475 C CA . SER A 1 1061 ? -10.438 19.795 18.229 1.00 87.25 1061 SER A CA 1
ATOM 8476 C C . SER A 1 1061 ? -11.007 18.529 17.567 1.00 87.25 1061 SER A C 1
ATOM 8478 O O . SER A 1 1061 ? -10.573 17.407 17.847 1.00 87.25 1061 SER A O 1
ATOM 8480 N N . ARG A 1 1062 ? -11.958 18.703 16.637 1.00 86.62 1062 ARG A N 1
ATOM 8481 C CA . ARG A 1 1062 ? -12.558 17.595 15.870 1.00 86.62 1062 ARG A CA 1
ATOM 8482 C C . ARG A 1 1062 ? -11.522 16.805 15.064 1.00 86.62 1062 ARG A C 1
ATOM 8484 O O . ARG A 1 1062 ? -11.645 15.590 14.940 1.00 86.62 1062 ARG A O 1
ATOM 8491 N N . ASP A 1 1063 ? -10.479 17.462 14.572 1.00 83.06 1063 ASP A N 1
ATOM 8492 C CA . ASP A 1 1063 ? -9.463 16.815 13.737 1.00 83.06 1063 ASP A CA 1
ATOM 8493 C C . ASP A 1 1063 ? -8.454 16.021 14.586 1.00 83.06 1063 ASP A C 1
ATOM 8495 O O . ASP A 1 1063 ? -8.092 14.899 14.232 1.00 83.06 1063 ASP A O 1
ATOM 8499 N N . HIS A 1 1064 ? -8.114 16.510 15.787 1.00 86.44 1064 HIS A N 1
ATOM 8500 C CA . HIS A 1 1064 ? -7.408 15.715 16.801 1.00 86.44 1064 HIS A CA 1
ATOM 8501 C C . HIS A 1 1064 ? -8.246 14.501 17.254 1.00 86.44 1064 HIS A C 1
ATOM 8503 O O . HIS A 1 1064 ? -7.710 13.407 17.449 1.00 86.44 1064 HIS A O 1
ATOM 8509 N N . ALA A 1 1065 ? -9.570 14.661 17.361 1.00 88.81 1065 ALA A N 1
ATOM 8510 C CA . ALA A 1 1065 ? -10.492 13.562 17.637 1.00 88.81 1065 ALA A CA 1
ATOM 8511 C C . ALA A 1 1065 ? -10.595 12.550 16.477 1.00 88.81 1065 ALA A C 1
ATOM 8513 O O . ALA A 1 1065 ? -10.709 11.353 16.745 1.00 88.81 1065 ALA A O 1
ATOM 8514 N N . LYS A 1 1066 ? -10.475 12.977 15.207 1.00 88.62 1066 LYS A N 1
ATOM 8515 C CA . LYS A 1 1066 ? -10.367 12.059 14.055 1.00 88.62 1066 LYS A CA 1
ATOM 8516 C C . LYS A 1 1066 ? -9.148 11.145 14.214 1.00 88.62 1066 LYS A C 1
ATOM 8518 O O . LYS A 1 1066 ? -9.309 9.927 14.196 1.00 88.62 1066 LYS A O 1
ATOM 8523 N N . VAL A 1 1067 ? -7.964 11.702 14.492 1.00 86.12 1067 VAL A N 1
ATOM 8524 C CA . VAL A 1 1067 ? -6.732 10.914 14.724 1.00 86.12 1067 VAL A CA 1
ATOM 8525 C C . VAL A 1 1067 ? -6.893 9.907 15.874 1.00 86.12 1067 VAL A C 1
ATOM 8527 O O . VAL A 1 1067 ? -6.467 8.757 15.753 1.00 86.12 1067 VAL A O 1
ATOM 8530 N N . ILE A 1 1068 ? -7.533 10.306 16.979 1.00 87.81 1068 ILE A N 1
ATOM 8531 C CA . ILE A 1 1068 ? -7.766 9.416 18.127 1.00 87.81 1068 ILE A CA 1
ATOM 8532 C C . ILE A 1 1068 ? -8.767 8.298 17.798 1.00 87.81 1068 ILE A C 1
ATOM 8534 O O . ILE A 1 1068 ? -8.511 7.155 18.175 1.00 87.81 1068 ILE A O 1
ATOM 8538 N N . ASN A 1 1069 ? -9.863 8.576 17.085 1.00 88.56 1069 ASN A N 1
ATOM 8539 C CA . ASN A 1 1069 ? -10.879 7.561 16.777 1.00 88.56 1069 ASN A CA 1
ATOM 8540 C C . ASN A 1 1069 ? -10.354 6.469 15.852 1.00 88.56 1069 ASN A C 1
ATOM 8542 O O . ASN A 1 1069 ? -10.461 5.295 16.197 1.00 88.56 1069 ASN A O 1
ATOM 8546 N N . TYR A 1 1070 ? -9.712 6.838 14.743 1.00 85.38 1070 TYR A N 1
ATOM 8547 C CA . TYR A 1 1070 ? -9.114 5.855 13.836 1.00 85.38 1070 TYR A CA 1
ATOM 8548 C C . TYR A 1 1070 ? -8.060 5.000 14.558 1.00 85.38 1070 TYR A C 1
ATOM 8550 O O . TYR A 1 1070 ? -8.116 3.774 14.504 1.00 85.38 1070 TYR A O 1
ATOM 8558 N N . GLY A 1 1071 ? -7.170 5.617 15.349 1.00 84.00 1071 GLY A N 1
ATOM 8559 C CA . GLY A 1 1071 ? -6.202 4.869 16.160 1.00 84.00 1071 GLY A CA 1
ATOM 8560 C C . GLY A 1 1071 ? -6.852 3.889 17.149 1.00 84.00 1071 GLY A C 1
ATOM 8561 O O . GLY A 1 1071 ? -6.361 2.773 17.320 1.00 84.00 1071 GLY A O 1
ATOM 8562 N N . ARG A 1 1072 ? -7.968 4.272 17.784 1.00 87.38 1072 ARG A N 1
ATOM 8563 C CA . ARG A 1 1072 ? -8.714 3.411 18.717 1.00 87.38 1072 ARG A CA 1
ATOM 8564 C C . ARG A 1 1072 ? -9.410 2.241 18.013 1.00 87.38 1072 ARG A C 1
ATOM 8566 O O . ARG A 1 1072 ? -9.338 1.131 18.537 1.00 87.38 1072 ARG A O 1
ATOM 8573 N N . ILE A 1 1073 ? -10.022 2.464 16.846 1.00 83.12 1073 ILE A N 1
ATOM 8574 C CA . ILE A 1 1073 ? -10.652 1.414 16.018 1.00 83.12 1073 ILE A CA 1
ATOM 8575 C C . ILE A 1 1073 ? -9.607 0.365 15.609 1.00 83.12 1073 ILE A C 1
ATOM 8577 O O . ILE A 1 1073 ? -9.829 -0.829 15.788 1.00 83.12 1073 ILE A O 1
ATOM 8581 N N . TYR A 1 1074 ? -8.402 0.801 15.226 1.00 81.50 1074 TYR A N 1
ATOM 8582 C CA . TYR A 1 1074 ? -7.240 -0.067 14.969 1.00 81.50 1074 TYR A CA 1
ATOM 8583 C C . TYR A 1 1074 ? -6.628 -0.710 16.236 1.00 81.50 1074 TYR A C 1
ATOM 8585 O O . TYR A 1 1074 ? -5.502 -1.206 16.216 1.00 81.50 1074 TYR A O 1
ATOM 8593 N N . GLY A 1 1075 ? -7.346 -0.709 17.363 1.00 77.00 1075 GLY A N 1
ATOM 8594 C CA . GLY A 1 1075 ? -6.969 -1.409 18.589 1.00 77.00 1075 GLY A CA 1
ATOM 8595 C C . GLY A 1 1075 ? -5.868 -0.741 19.419 1.00 77.00 1075 GLY A C 1
ATOM 8596 O O . GLY A 1 1075 ? -5.286 -1.407 20.283 1.00 77.00 1075 GLY A O 1
ATOM 8597 N N . ALA A 1 1076 ? -5.554 0.543 19.198 1.00 82.25 1076 ALA A N 1
ATOM 8598 C CA . ALA A 1 1076 ? -4.589 1.255 20.035 1.00 82.25 1076 ALA A CA 1
ATOM 8599 C C . ALA A 1 1076 ? -5.135 1.459 21.461 1.00 82.25 1076 ALA A C 1
ATOM 8601 O O . ALA A 1 1076 ? -6.241 1.957 21.663 1.00 82.25 1076 ALA A O 1
ATOM 8602 N N . GLY A 1 1077 ? -4.343 1.076 22.465 1.00 84.69 1077 GLY A N 1
ATOM 8603 C CA . GLY A 1 1077 ? -4.731 1.149 23.877 1.00 84.69 1077 GLY A CA 1
ATOM 8604 C C . GLY A 1 1077 ? -4.459 2.501 24.548 1.00 84.69 1077 GLY A C 1
ATOM 8605 O O . GLY A 1 1077 ? -3.750 3.355 24.021 1.00 84.69 1077 GLY A O 1
ATOM 8606 N N . LEU A 1 1078 ? -4.954 2.642 25.782 1.00 86.50 1078 LEU A N 1
ATOM 8607 C CA . LEU A 1 1078 ? -4.938 3.854 26.618 1.00 86.50 1078 LEU A CA 1
ATOM 8608 C C . LEU A 1 1078 ? -3.653 4.711 26.542 1.00 86.50 1078 LEU A C 1
ATOM 8610 O O . LEU A 1 1078 ? -3.735 5.929 26.393 1.00 86.50 1078 LEU A O 1
ATOM 8614 N N . ARG A 1 1079 ? -2.464 4.088 26.591 1.00 85.94 1079 ARG A N 1
ATOM 8615 C CA . ARG A 1 1079 ? -1.158 4.783 26.535 1.00 85.94 1079 ARG A CA 1
ATOM 8616 C C . ARG A 1 1079 ? -0.940 5.586 25.246 1.00 85.94 1079 ARG A C 1
ATOM 8618 O O . ARG A 1 1079 ? -0.267 6.613 25.274 1.00 85.94 1079 ARG A O 1
ATOM 8625 N N . PHE A 1 1080 ? -1.488 5.127 24.121 1.00 85.19 1080 PHE A N 1
ATOM 8626 C CA . PHE A 1 1080 ? -1.410 5.830 22.839 1.00 85.19 1080 PHE A CA 1
ATOM 8627 C C . PHE A 1 1080 ? -2.218 7.132 22.891 1.00 85.19 1080 PHE A C 1
ATOM 8629 O O . PHE A 1 1080 ? -1.689 8.198 22.581 1.00 85.19 1080 PHE A O 1
ATOM 8636 N N . THR A 1 1081 ? -3.459 7.055 23.376 1.00 86.38 1081 THR A N 1
ATOM 8637 C CA . THR A 1 1081 ? -4.341 8.214 23.559 1.00 86.38 1081 THR A CA 1
ATOM 8638 C C . THR A 1 1081 ? -3.789 9.196 24.589 1.00 86.38 1081 THR A C 1
ATOM 8640 O O . THR A 1 1081 ? -3.791 10.389 24.319 1.00 86.38 1081 THR A O 1
ATOM 8643 N N . GLN A 1 1082 ? -3.230 8.727 25.711 1.00 89.69 1082 GLN A N 1
ATOM 8644 C CA . GLN A 1 1082 ? -2.544 9.590 26.687 1.00 89.69 1082 GLN A CA 1
ATOM 8645 C C . GLN A 1 1082 ? -1.401 10.389 26.037 1.00 89.69 1082 GLN A C 1
ATOM 8647 O O . GLN A 1 1082 ? -1.312 11.602 26.219 1.00 89.69 1082 GLN A O 1
ATOM 8652 N N . ARG A 1 1083 ? -0.560 9.739 25.216 1.00 85.94 1083 ARG A N 1
ATOM 8653 C CA . ARG A 1 1083 ? 0.519 10.417 24.479 1.00 85.94 1083 ARG A CA 1
ATOM 8654 C C . ARG A 1 1083 ? -0.017 11.449 23.479 1.00 85.94 1083 ARG A C 1
ATOM 8656 O O . ARG A 1 1083 ? 0.524 12.548 23.429 1.00 85.94 1083 ARG A O 1
ATOM 8663 N N . LEU A 1 1084 ? -1.071 11.124 22.724 1.00 85.69 1084 LEU A N 1
ATOM 8664 C CA . LEU A 1 1084 ? -1.698 12.070 21.792 1.00 85.69 1084 LEU A CA 1
ATOM 8665 C C . LEU A 1 1084 ? -2.328 13.265 22.520 1.00 85.69 1084 LEU A C 1
ATOM 8667 O O . LEU A 1 1084 ? -2.071 14.403 22.145 1.00 85.69 1084 LEU A O 1
ATOM 8671 N N . LEU A 1 1085 ? -3.086 13.039 23.598 1.00 85.88 1085 LEU A N 1
ATOM 8672 C CA . LEU A 1 1085 ? -3.669 14.120 24.401 1.00 85.88 1085 LEU A CA 1
ATOM 8673 C C . LEU A 1 1085 ? -2.587 15.040 24.987 1.00 85.88 1085 LEU A C 1
ATOM 8675 O O . LEU A 1 1085 ? -2.771 16.255 24.973 1.00 85.88 1085 LEU A O 1
ATOM 8679 N N . LYS A 1 1086 ? -1.436 14.496 25.413 1.00 84.00 1086 LYS A N 1
ATOM 8680 C CA . LYS A 1 1086 ? -0.288 15.304 25.859 1.00 84.00 1086 LYS A CA 1
ATOM 8681 C C . LYS A 1 1086 ? 0.355 16.119 24.732 1.00 84.00 1086 LYS A C 1
ATOM 8683 O O . LYS A 1 1086 ? 0.791 17.239 24.970 1.00 84.00 1086 LYS A O 1
ATOM 8688 N N . GLN A 1 1087 ? 0.414 15.574 23.517 1.00 80.50 1087 GLN A N 1
ATOM 8689 C CA . GLN A 1 1087 ? 0.925 16.284 22.337 1.00 80.50 1087 GLN A CA 1
ATOM 8690 C C . GLN A 1 1087 ? -0.030 17.398 21.880 1.00 80.50 1087 GLN A C 1
ATOM 8692 O O . GLN A 1 1087 ? 0.428 18.475 21.514 1.00 80.50 1087 GLN A O 1
ATOM 8697 N N . PHE A 1 1088 ? -1.345 17.167 21.944 1.00 80.06 1088 PHE A N 1
ATOM 8698 C CA . PHE A 1 1088 ? -2.363 18.150 21.564 1.00 80.06 1088 PHE A CA 1
ATOM 8699 C C . PHE A 1 1088 ? -2.582 19.242 22.622 1.00 80.06 1088 PHE A C 1
ATOM 8701 O O . PHE A 1 1088 ? -2.839 20.384 22.257 1.00 80.06 1088 PHE A O 1
ATOM 8708 N N . ASN A 1 1089 ? -2.455 18.915 23.915 1.00 79.50 1089 ASN A N 1
ATOM 8709 C CA . ASN A 1 1089 ? -2.629 19.845 25.036 1.00 79.50 1089 ASN A CA 1
ATOM 8710 C C . ASN A 1 1089 ? -1.411 19.825 25.998 1.00 79.50 1089 ASN A C 1
ATOM 8712 O O . ASN A 1 1089 ? -1.540 19.346 27.128 1.00 79.50 1089 ASN A O 1
ATOM 8716 N N . PRO A 1 1090 ? -0.237 20.382 25.626 1.00 74.00 1090 PRO A N 1
ATOM 8717 C CA . PRO A 1 1090 ? 0.988 20.287 26.439 1.00 74.00 1090 PRO A CA 1
ATOM 8718 C C . PRO A 1 1090 ? 0.927 20.941 27.830 1.00 74.00 1090 PRO A C 1
ATOM 8720 O O . PRO A 1 1090 ? 1.774 20.655 28.670 1.00 74.00 1090 PRO A O 1
ATOM 8723 N N . LYS A 1 1091 ? -0.058 21.818 28.077 1.00 76.88 1091 LYS A N 1
ATOM 8724 C CA . LYS A 1 1091 ? -0.285 22.490 29.372 1.00 76.88 1091 LYS A CA 1
ATOM 8725 C C . LYS A 1 1091 ? -1.057 21.632 30.391 1.00 76.88 1091 LYS A C 1
ATOM 8727 O O . LYS A 1 1091 ? -1.200 22.050 31.533 1.00 76.88 1091 LYS A O 1
ATOM 8732 N N . MET A 1 1092 ? -1.591 20.481 29.979 1.00 80.00 1092 MET A N 1
ATOM 8733 C CA . MET A 1 1092 ? -2.394 19.595 30.826 1.00 80.00 1092 MET A CA 1
ATOM 8734 C C . MET A 1 1092 ? -1.493 18.665 31.652 1.00 80.00 1092 MET A C 1
ATOM 8736 O O . MET A 1 1092 ? -0.489 18.160 31.145 1.00 80.00 1092 MET A O 1
ATOM 8740 N N . SER A 1 1093 ? -1.841 18.414 32.916 1.00 85.56 1093 SER A N 1
ATOM 8741 C CA . SER A 1 1093 ? -1.052 17.529 33.780 1.00 85.56 1093 SER A CA 1
ATOM 8742 C C . SER A 1 1093 ? -1.183 16.055 33.378 1.00 85.56 1093 SER A C 1
ATOM 8744 O O . SER A 1 1093 ? -2.205 15.618 32.848 1.00 85.56 1093 SER A O 1
ATOM 8746 N N . ASP A 1 1094 ? -0.167 15.243 33.689 1.00 85.56 1094 ASP A N 1
ATOM 8747 C CA . ASP A 1 1094 ? -0.198 13.793 33.431 1.00 85.56 1094 ASP A CA 1
ATOM 8748 C C . ASP A 1 1094 ? -1.352 13.069 34.159 1.00 85.56 1094 ASP A C 1
ATOM 8750 O O . ASP A 1 1094 ? -1.791 12.008 33.712 1.00 85.56 1094 ASP A O 1
ATOM 8754 N N . ALA A 1 1095 ? -1.877 13.650 35.246 1.00 89.50 1095 ALA A N 1
ATOM 8755 C CA . ALA A 1 1095 ? -3.050 13.147 35.958 1.00 89.50 1095 ALA A CA 1
ATOM 8756 C C . ALA A 1 1095 ? -4.348 13.399 35.170 1.00 89.50 1095 ALA A C 1
ATOM 8758 O O . ALA A 1 1095 ? -5.085 12.454 34.899 1.00 89.50 1095 ALA A O 1
ATOM 8759 N N . GLU A 1 1096 ? -4.589 14.636 34.726 1.00 88.75 1096 GLU A N 1
ATOM 8760 C CA . GLU A 1 1096 ? -5.749 14.991 33.892 1.00 88.75 1096 GLU A CA 1
ATOM 8761 C C . GLU A 1 1096 ? -5.714 14.275 32.531 1.00 88.75 1096 GLU A C 1
ATOM 8763 O O . GLU A 1 1096 ? -6.738 13.795 32.051 1.00 88.75 1096 GLU A O 1
ATOM 8768 N N . ILE A 1 1097 ? -4.531 14.150 31.914 1.00 88.69 1097 ILE A N 1
ATOM 8769 C CA . ILE A 1 1097 ? -4.332 13.400 30.662 1.00 88.69 1097 ILE A CA 1
ATOM 8770 C C . ILE A 1 1097 ? -4.721 11.931 30.850 1.00 88.69 1097 ILE A C 1
ATOM 8772 O O . ILE A 1 1097 ? -5.367 11.342 29.977 1.00 88.69 1097 ILE A O 1
ATOM 8776 N N . LYS A 1 1098 ? -4.343 11.330 31.986 1.00 90.44 1098 LYS A N 1
ATOM 8777 C CA . LYS A 1 1098 ? -4.747 9.969 32.339 1.00 90.44 1098 LYS A CA 1
ATOM 8778 C C . LYS A 1 1098 ? -6.264 9.883 32.519 1.00 90.44 1098 LYS A C 1
ATOM 8780 O O . LYS A 1 1098 ? -6.876 9.028 31.886 1.00 90.44 1098 LYS A O 1
ATOM 8785 N N . GLU A 1 1099 ? -6.850 10.760 33.330 1.00 90.75 1099 GLU A N 1
ATOM 8786 C CA . GLU A 1 1099 ? -8.284 10.774 33.639 1.00 90.75 1099 GLU A CA 1
ATOM 8787 C C . GLU A 1 1099 ? -9.141 10.946 32.379 1.00 90.75 1099 GLU A C 1
ATOM 8789 O O . GLU A 1 1099 ? -10.038 10.142 32.131 1.00 90.75 1099 GLU A O 1
ATOM 8794 N N . ARG A 1 1100 ? -8.827 11.927 31.522 1.00 89.25 1100 ARG A N 1
ATOM 8795 C CA . ARG A 1 1100 ? -9.545 12.144 30.255 1.00 89.25 1100 ARG A CA 1
ATOM 8796 C C . ARG A 1 1100 ? -9.413 10.963 29.301 1.00 89.25 1100 ARG A C 1
ATOM 8798 O O . ARG A 1 1100 ? -10.381 10.627 28.624 1.00 89.25 1100 ARG A O 1
ATOM 8805 N N . ALA A 1 1101 ? -8.250 10.312 29.248 1.00 90.38 1101 ALA A N 1
ATOM 8806 C CA . ALA A 1 1101 ? -8.082 9.106 28.444 1.00 90.38 1101 ALA A CA 1
ATOM 8807 C C . ALA A 1 1101 ? -8.910 7.932 28.999 1.00 90.38 1101 ALA A C 1
ATOM 8809 O O . ALA A 1 1101 ? -9.551 7.225 28.225 1.00 90.38 1101 ALA A O 1
ATOM 8810 N N . GLU A 1 1102 ? -8.932 7.730 30.319 1.00 91.19 1102 GLU A N 1
ATOM 8811 C CA . GLU A 1 1102 ? -9.701 6.658 30.967 1.00 91.19 1102 GLU A CA 1
ATOM 8812 C C . GLU A 1 1102 ? -11.216 6.886 30.823 1.00 91.19 1102 GLU A C 1
ATOM 8814 O O . GLU A 1 1102 ? -11.933 5.963 30.439 1.00 91.19 1102 GLU A O 1
ATOM 8819 N N . ASN A 1 1103 ? -11.686 8.125 31.004 1.00 90.19 1103 ASN A N 1
ATOM 8820 C CA . ASN A 1 1103 ? -13.072 8.537 30.765 1.00 90.19 1103 ASN A CA 1
ATOM 8821 C C . ASN A 1 1103 ? -13.479 8.358 29.288 1.00 90.19 1103 ASN A C 1
ATOM 8823 O O . ASN A 1 1103 ? -14.515 7.754 28.998 1.00 90.19 1103 ASN A O 1
ATOM 8827 N N . LEU A 1 1104 ? -12.633 8.788 28.340 1.00 89.88 1104 LEU A N 1
ATOM 8828 C CA . LEU A 1 1104 ? -12.894 8.585 26.914 1.00 89.88 1104 LEU A CA 1
ATOM 8829 C C . LEU A 1 1104 ? -13.058 7.095 26.593 1.00 89.88 1104 LEU A C 1
ATOM 8831 O O . LEU A 1 1104 ? -14.061 6.727 25.984 1.00 89.88 1104 LEU A O 1
ATOM 8835 N N . PHE A 1 1105 ? -12.125 6.234 27.018 1.00 89.69 1105 PHE A N 1
ATOM 8836 C CA . PHE A 1 1105 ? -12.228 4.788 26.784 1.00 89.69 1105 PHE A CA 1
ATOM 8837 C C . PHE A 1 1105 ? -13.464 4.171 27.448 1.00 89.69 1105 PHE A C 1
ATOM 8839 O O . PHE A 1 1105 ? -14.129 3.363 26.804 1.00 89.69 1105 PHE A O 1
ATOM 8846 N N . ALA A 1 1106 ? -13.806 4.572 28.675 1.00 89.50 1106 ALA A N 1
ATOM 8847 C CA . ALA A 1 1106 ? -14.996 4.083 29.370 1.00 89.50 1106 ALA A CA 1
ATOM 8848 C C . ALA A 1 1106 ? -16.304 4.481 28.662 1.00 89.50 1106 ALA A C 1
ATOM 8850 O O . ALA A 1 1106 ? -17.217 3.667 28.589 1.00 89.50 1106 ALA A O 1
ATOM 8851 N N . THR A 1 1107 ? -16.377 5.691 28.098 1.00 89.69 1107 THR A N 1
ATOM 8852 C CA . THR A 1 1107 ? -17.560 6.194 27.371 1.00 89.69 1107 THR A CA 1
ATOM 8853 C C . THR A 1 1107 ? -17.703 5.579 25.972 1.00 89.69 1107 THR A C 1
ATOM 8855 O O . THR A 1 1107 ? -18.812 5.390 25.477 1.00 89.69 1107 THR A O 1
ATOM 8858 N N . THR A 1 1108 ? -16.581 5.274 25.313 1.00 90.19 1108 THR A N 1
ATOM 8859 C CA . THR A 1 1108 ? -16.553 4.819 23.910 1.00 90.19 1108 THR A CA 1
ATOM 8860 C C . THR A 1 1108 ? -16.367 3.311 23.785 1.00 90.19 1108 THR A C 1
ATOM 8862 O O . THR A 1 1108 ? -17.283 2.618 23.359 1.00 90.19 1108 THR A O 1
ATOM 8865 N N . LYS A 1 1109 ? -15.215 2.764 24.196 1.00 89.94 1109 LYS A N 1
ATOM 8866 C CA . LYS A 1 1109 ? -14.962 1.315 24.154 1.00 89.94 1109 LYS A CA 1
ATOM 8867 C C . LYS A 1 1109 ? -15.774 0.554 25.211 1.00 89.94 1109 LYS A C 1
ATOM 8869 O O . LYS A 1 1109 ? -16.118 -0.603 24.981 1.00 89.94 1109 LYS A O 1
ATOM 8874 N N . GLY A 1 1110 ? -16.110 1.198 26.328 1.00 91.12 1110 GLY A N 1
ATOM 8875 C CA . GLY A 1 1110 ? -16.854 0.596 27.433 1.00 91.12 1110 GLY A CA 1
ATOM 8876 C C . GLY A 1 1110 ? -15.950 -0.024 28.499 1.00 91.12 1110 GLY A C 1
ATOM 8877 O O . GLY A 1 1110 ? -14.727 0.141 28.498 1.00 91.12 1110 GLY A O 1
ATOM 8878 N N . GLN A 1 1111 ? -16.558 -0.765 29.421 1.00 89.62 1111 GLN A N 1
ATOM 8879 C CA . GLN A 1 1111 ? -15.862 -1.557 30.442 1.00 89.62 1111 GLN A CA 1
ATOM 8880 C C . GLN A 1 1111 ? -15.863 -3.039 30.043 1.00 89.62 1111 GLN A C 1
ATOM 8882 O O . GLN A 1 1111 ? -16.689 -3.449 29.233 1.00 89.62 1111 GLN A O 1
ATOM 8887 N N . LYS A 1 1112 ? -14.963 -3.865 30.596 1.00 90.00 1112 LYS A N 1
ATOM 8888 C CA . LYS A 1 1112 ? -15.073 -5.324 30.419 1.00 90.00 1112 LYS A CA 1
ATOM 8889 C C . LYS A 1 1112 ? -16.161 -5.893 31.341 1.00 90.00 1112 LYS A C 1
ATOM 8891 O O . LYS A 1 1112 ? -16.155 -5.625 32.545 1.00 90.00 1112 LYS A O 1
ATOM 8896 N N . GLY A 1 1113 ? -17.054 -6.683 30.755 1.00 91.19 1113 GLY A N 1
ATOM 8897 C CA . GLY A 1 1113 ? -18.011 -7.572 31.408 1.00 91.19 1113 GLY A CA 1
ATOM 8898 C C . GLY A 1 1113 ? -17.708 -9.033 31.062 1.00 91.19 1113 GLY A C 1
ATOM 8899 O O . GLY A 1 1113 ? -16.899 -9.320 30.177 1.00 91.19 1113 GLY A O 1
ATOM 8900 N N . TRP A 1 1114 ? -18.344 -9.959 31.770 1.00 91.81 1114 TRP A N 1
ATOM 8901 C CA . TRP A 1 1114 ? -18.205 -11.399 31.560 1.00 91.81 1114 TRP A CA 1
ATOM 8902 C C . TRP A 1 1114 ? -19.592 -12.039 31.596 1.00 91.81 1114 TRP A C 1
ATOM 8904 O O . TRP A 1 1114 ? -20.356 -11.777 32.525 1.00 91.81 1114 TRP A O 1
ATOM 8914 N N . CYS A 1 1115 ? -19.905 -12.888 30.620 1.00 88.56 1115 CYS A N 1
ATOM 8915 C CA . CYS A 1 1115 ? -21.036 -13.803 30.737 1.00 88.56 1115 CYS A CA 1
ATOM 8916 C C . CYS A 1 1115 ? -20.757 -14.800 31.872 1.00 88.56 1115 CYS A C 1
ATOM 8918 O O . CYS A 1 1115 ? -19.594 -15.119 32.155 1.00 88.56 1115 CYS A O 1
ATOM 8920 N N . LEU A 1 1116 ? -21.809 -15.293 32.519 1.00 88.50 1116 LEU A N 1
ATOM 8921 C CA . LEU A 1 1116 ? -21.692 -16.508 33.319 1.00 88.50 1116 LEU A CA 1
ATOM 8922 C C . LEU A 1 1116 ? -21.518 -17.698 32.360 1.00 88.50 1116 LEU A C 1
ATOM 8924 O O . LEU A 1 1116 ? -21.941 -17.633 31.210 1.00 88.50 1116 LEU A O 1
ATOM 8928 N N . ASN A 1 1117 ? -20.850 -18.757 32.809 1.00 89.38 1117 ASN A N 1
ATOM 8929 C CA . ASN A 1 1117 ? -20.916 -20.055 32.131 1.00 89.38 1117 ASN A CA 1
ATOM 8930 C C . ASN A 1 1117 ? -22.039 -20.898 32.766 1.00 89.38 1117 ASN A C 1
ATOM 8932 O O . ASN A 1 1117 ? -22.572 -20.498 33.799 1.00 89.38 1117 ASN A O 1
ATOM 8936 N N . GLN A 1 1118 ? -22.359 -22.078 32.220 1.00 87.62 1118 GLN A N 1
ATOM 8937 C CA . GLN A 1 1118 ? -23.419 -22.948 32.759 1.00 87.62 1118 GLN A CA 1
ATOM 8938 C C . GLN A 1 1118 ? -23.324 -23.145 34.289 1.00 87.62 1118 GLN A C 1
ATOM 8940 O O . GLN A 1 1118 ? -24.316 -22.983 34.990 1.00 87.62 1118 GLN A O 1
ATOM 8945 N N . GLN A 1 1119 ? -22.129 -23.413 34.829 1.00 86.38 1119 GLN A N 1
ATOM 8946 C CA . GLN A 1 1119 ? -21.919 -23.593 36.272 1.00 86.38 1119 GLN A CA 1
ATOM 8947 C C . GLN A 1 1119 ? -22.156 -22.296 37.076 1.00 86.38 1119 GLN A C 1
ATOM 8949 O O . GLN A 1 1119 ? -22.584 -22.346 38.231 1.00 86.38 1119 GLN A O 1
ATOM 8954 N N . GLY A 1 1120 ? -21.864 -21.130 36.494 1.00 86.69 1120 GLY A N 1
ATOM 8955 C CA . GLY A 1 1120 ? -22.173 -19.820 37.067 1.00 86.69 1120 GLY A CA 1
ATOM 8956 C C . GLY A 1 1120 ? -23.657 -19.453 36.990 1.00 86.69 1120 GLY A C 1
ATOM 8957 O O . GLY A 1 1120 ? -24.169 -18.831 37.919 1.00 86.69 1120 GLY A O 1
ATOM 8958 N N . GLU A 1 1121 ? -24.346 -19.853 35.921 1.00 87.56 1121 GLU A N 1
ATOM 8959 C CA . GLU A 1 1121 ? -25.791 -19.674 35.734 1.00 87.56 1121 GLU A CA 1
ATOM 8960 C C . GLU A 1 1121 ? -26.588 -20.566 36.690 1.00 87.56 1121 GLU A C 1
ATOM 8962 O O . GLU A 1 1121 ? -27.439 -20.060 37.415 1.00 87.56 1121 GLU A O 1
ATOM 8967 N N . GLU A 1 1122 ? -26.250 -21.857 36.781 1.00 86.50 1122 GLU A N 1
ATOM 8968 C CA . GLU A 1 1122 ? -26.800 -22.798 37.768 1.00 86.50 1122 GLU A CA 1
ATOM 8969 C C . GLU A 1 1122 ? -26.629 -22.249 39.194 1.00 86.50 1122 GLU A C 1
ATOM 8971 O O . GLU A 1 1122 ? -27.600 -22.142 39.940 1.00 86.50 1122 GLU A O 1
ATOM 8976 N N . GLN A 1 1123 ? -25.429 -21.766 39.543 1.00 84.00 1123 GLN A N 1
ATOM 8977 C CA . GLN A 1 1123 ? -25.181 -21.095 40.826 1.00 84.00 1123 GLN A CA 1
ATOM 8978 C C . GLN A 1 1123 ? -26.033 -19.832 41.027 1.00 84.00 1123 GLN A C 1
ATOM 8980 O O . GLN A 1 1123 ? -26.512 -19.588 42.136 1.00 84.00 1123 GLN A O 1
ATOM 8985 N N . ALA A 1 1124 ? -26.220 -19.006 39.995 1.00 85.56 1124 ALA A N 1
ATOM 8986 C CA . ALA A 1 1124 ? -27.052 -17.808 40.087 1.00 85.56 1124 ALA A CA 1
ATOM 8987 C C . ALA A 1 1124 ? -28.538 -18.153 40.288 1.00 85.56 1124 ALA A C 1
ATOM 8989 O O . ALA A 1 1124 ? -29.203 -17.486 41.083 1.00 85.56 1124 ALA A O 1
ATOM 8990 N N . ILE A 1 1125 ? -29.034 -19.217 39.648 1.00 85.88 1125 ILE A N 1
ATOM 8991 C CA . ILE A 1 1125 ? -30.389 -19.756 39.840 1.00 85.88 1125 ILE A CA 1
ATOM 8992 C C . ILE A 1 1125 ? -30.551 -20.303 41.267 1.00 85.88 1125 ILE A C 1
ATOM 8994 O O . ILE A 1 1125 ? -31.450 -19.857 41.980 1.00 85.88 1125 ILE A O 1
ATOM 8998 N N . ASP A 1 1126 ? -29.649 -21.179 41.723 1.00 83.81 1126 ASP A N 1
ATOM 8999 C CA . ASP A 1 1126 ? -29.666 -21.781 43.069 1.00 83.81 1126 ASP A CA 1
ATOM 9000 C C . ASP A 1 1126 ? -29.647 -20.733 44.195 1.00 83.81 1126 ASP A C 1
ATOM 9002 O O . ASP A 1 1126 ? -30.220 -20.930 45.269 1.00 83.81 1126 ASP A O 1
ATOM 9006 N N . MET A 1 1127 ? -28.989 -19.595 43.960 1.00 82.62 1127 MET A N 1
ATOM 9007 C CA . MET A 1 1127 ? -28.916 -18.480 44.908 1.00 82.62 1127 MET A CA 1
ATOM 9008 C C . MET A 1 1127 ? -30.007 -17.419 44.714 1.00 82.62 1127 MET A C 1
ATOM 9010 O O . MET A 1 1127 ? -30.024 -16.435 45.458 1.00 82.62 1127 MET A O 1
ATOM 9014 N N . ASN A 1 1128 ? -30.906 -17.596 43.739 1.00 81.69 1128 ASN A N 1
ATOM 9015 C CA . ASN A 1 1128 ? -31.917 -16.615 43.331 1.00 81.69 1128 ASN A CA 1
ATOM 9016 C C . ASN A 1 1128 ? -31.303 -15.213 43.092 1.00 81.69 1128 ASN A C 1
ATOM 9018 O O . ASN A 1 1128 ? -31.843 -14.178 43.499 1.00 81.69 1128 ASN A O 1
ATOM 9022 N N . TYR A 1 1129 ? -30.123 -15.187 42.467 1.00 81.88 1129 TYR A N 1
ATOM 9023 C CA . TYR A 1 1129 ? -29.402 -13.975 42.099 1.00 81.88 1129 TYR A CA 1
ATOM 9024 C C . TYR A 1 1129 ? -29.978 -13.415 40.789 1.00 81.88 1129 TYR A C 1
ATOM 9026 O O . TYR A 1 1129 ? -30.050 -14.147 39.803 1.00 81.88 1129 TYR A O 1
ATOM 9034 N N . PRO A 1 1130 ? -30.360 -12.128 40.716 1.00 76.06 1130 PRO A N 1
ATOM 9035 C CA . PRO A 1 1130 ? -30.924 -11.562 39.495 1.00 76.06 1130 PRO A CA 1
ATOM 9036 C C . PRO A 1 1130 ? -29.851 -11.413 38.405 1.00 76.06 1130 PRO A C 1
ATOM 9038 O O . PRO A 1 1130 ? -28.975 -10.549 38.495 1.00 76.06 1130 PRO A O 1
ATOM 9041 N N . PHE A 1 1131 ? -29.949 -12.231 37.357 1.00 77.38 1131 PHE A N 1
ATOM 9042 C CA . PHE A 1 1131 ? -29.199 -12.094 36.107 1.00 77.38 1131 PHE A CA 1
ATOM 9043 C C . PHE A 1 1131 ? -30.146 -12.211 34.902 1.00 77.38 1131 PHE A C 1
ATOM 9045 O O . PHE A 1 1131 ? -31.195 -12.843 34.984 1.00 77.38 1131 PHE A O 1
ATOM 9052 N N . THR A 1 1132 ? -29.782 -11.560 33.798 1.00 67.81 1132 THR A N 1
ATOM 9053 C CA . THR A 1 1132 ? -30.602 -11.392 32.579 1.00 67.81 1132 THR A CA 1
ATOM 9054 C C . THR A 1 1132 ? -29.997 -12.101 31.360 1.00 67.81 1132 THR A C 1
ATOM 9056 O O . THR A 1 1132 ? -30.342 -11.792 30.226 1.00 67.81 1132 THR A O 1
ATOM 9059 N N . GLY A 1 1133 ? -29.023 -12.994 31.576 1.00 71.88 1133 GLY A N 1
ATOM 9060 C CA . GLY A 1 1133 ? -28.137 -13.513 30.523 1.00 71.88 1133 GLY A CA 1
ATOM 9061 C C . GLY A 1 1133 ? -27.109 -12.492 30.001 1.00 71.88 1133 GLY A C 1
ATOM 9062 O O . GLY A 1 1133 ? -26.234 -12.847 29.215 1.00 71.88 1133 GLY A O 1
ATOM 9063 N N . GLU A 1 1134 ? -27.173 -11.230 30.437 1.00 78.12 1134 GLU A N 1
ATOM 9064 C CA . GLU A 1 1134 ? -26.248 -10.179 30.006 1.00 78.12 1134 GLU A CA 1
ATOM 9065 C C . GLU A 1 1134 ? -24.872 -10.248 30.703 1.00 78.12 1134 GLU A C 1
ATOM 9067 O O . GLU A 1 1134 ? -24.770 -10.719 31.842 1.00 78.12 1134 GLU A O 1
ATOM 9072 N N . PRO A 1 1135 ? -23.797 -9.718 30.079 1.00 85.88 1135 PRO A N 1
ATOM 9073 C CA . PRO A 1 1135 ? -22.454 -9.771 30.650 1.00 85.88 1135 PRO A CA 1
ATOM 9074 C C . PRO A 1 1135 ? -22.335 -8.933 31.929 1.00 85.88 1135 PRO A C 1
ATOM 9076 O O . PRO A 1 1135 ? -22.384 -7.701 31.915 1.00 85.88 1135 PRO A O 1
ATOM 9079 N N . LEU A 1 1136 ? -22.101 -9.601 33.054 1.00 87.06 1136 LEU A N 1
ATOM 9080 C CA . LEU A 1 1136 ? -22.003 -8.981 34.369 1.00 87.06 1136 LEU A CA 1
ATOM 9081 C C . LEU A 1 1136 ? -20.643 -8.293 34.571 1.00 87.06 1136 LEU A C 1
ATOM 9083 O O . LEU A 1 1136 ? -19.591 -8.760 34.122 1.00 87.06 1136 LEU A O 1
ATOM 9087 N N . SER A 1 1137 ? -20.625 -7.185 35.318 1.00 88.31 1137 SER A N 1
ATOM 9088 C CA . SER A 1 1137 ? -19.364 -6.550 35.715 1.00 88.31 1137 SER A CA 1
ATOM 9089 C C . SER A 1 1137 ? -18.602 -7.402 36.735 1.00 88.31 1137 SER A C 1
ATOM 9091 O O . SER A 1 1137 ? -19.185 -8.146 37.533 1.00 88.31 1137 SER A O 1
ATOM 9093 N N . ARG A 1 1138 ? -17.279 -7.200 36.825 1.00 88.19 1138 ARG A N 1
ATOM 9094 C CA . ARG A 1 1138 ? -16.431 -7.867 37.833 1.00 88.19 1138 ARG A CA 1
ATOM 9095 C C . ARG A 1 1138 ? -16.953 -7.706 39.268 1.00 88.19 1138 ARG A C 1
ATOM 9097 O O . ARG A 1 1138 ? -16.745 -8.589 40.093 1.00 88.19 1138 ARG A O 1
ATOM 9104 N N . LYS A 1 1139 ? -17.632 -6.592 39.575 1.00 88.31 1139 LYS A N 1
ATOM 9105 C CA . LYS A 1 1139 ? -18.223 -6.325 40.898 1.00 88.31 1139 LYS A CA 1
ATOM 9106 C C . LYS A 1 1139 ? -19.447 -7.205 41.177 1.00 88.31 1139 LYS A C 1
ATOM 9108 O O . LYS A 1 1139 ? -19.581 -7.679 42.300 1.00 88.31 1139 LYS A O 1
ATOM 9113 N N . GLN A 1 1140 ? -20.300 -7.440 40.178 1.00 87.62 1140 GLN A N 1
ATOM 9114 C CA . GLN A 1 1140 ? -21.467 -8.325 40.292 1.00 87.62 1140 GLN A CA 1
ATOM 9115 C C . GLN A 1 1140 ? -21.034 -9.782 40.491 1.00 87.62 1140 GLN A C 1
ATOM 9117 O O . GLN A 1 1140 ? -21.471 -10.416 41.445 1.00 87.62 1140 GLN A O 1
ATOM 9122 N N . ILE A 1 1141 ? -20.084 -10.277 39.693 1.00 88.31 1141 ILE A N 1
ATOM 9123 C CA . ILE A 1 1141 ? -19.611 -11.669 39.801 1.00 88.31 1141 ILE A CA 1
ATOM 9124 C C . ILE A 1 1141 ? -18.803 -11.892 41.089 1.00 88.31 1141 ILE A C 1
ATOM 9126 O O . ILE A 1 1141 ? -19.002 -12.885 41.780 1.00 88.31 1141 ILE A O 1
ATOM 9130 N N . ASN A 1 1142 ? -17.954 -10.939 41.500 1.00 89.69 1142 ASN A N 1
ATOM 9131 C CA . ASN A 1 1142 ? -17.298 -11.011 42.814 1.00 89.69 1142 ASN A CA 1
ATOM 9132 C C . ASN A 1 1142 ? -18.315 -11.011 43.981 1.00 89.69 1142 ASN A C 1
ATOM 9134 O O . ASN A 1 1142 ? -17.985 -11.500 45.060 1.00 89.69 1142 ASN A O 1
ATOM 9138 N N . ARG A 1 1143 ? -19.529 -10.467 43.786 1.00 88.62 1143 ARG A N 1
ATOM 9139 C CA . ARG A 1 1143 ? -20.630 -10.536 44.758 1.00 88.62 1143 ARG A CA 1
ATOM 9140 C C . ARG A 1 1143 ? -21.341 -11.892 44.712 1.00 88.62 1143 ARG A C 1
ATOM 9142 O O . ARG A 1 1143 ? -21.511 -12.475 45.777 1.00 88.62 1143 ARG A O 1
ATOM 9149 N N . LEU A 1 1144 ? -21.660 -12.415 43.525 1.00 87.06 1144 LEU A N 1
ATOM 9150 C CA . LEU A 1 1144 ? -22.190 -13.773 43.336 1.00 87.06 1144 LEU A CA 1
ATOM 9151 C C . LEU A 1 1144 ? -21.287 -14.809 44.030 1.00 87.06 1144 LEU A C 1
ATOM 9153 O O . LEU A 1 1144 ? -21.752 -15.583 44.854 1.00 87.06 1144 LEU A O 1
ATOM 9157 N N . LEU A 1 1145 ? -19.969 -14.731 43.820 1.00 88.50 1145 LEU A N 1
ATOM 9158 C CA . LEU A 1 1145 ? -18.971 -15.596 44.470 1.00 88.50 1145 LEU A CA 1
ATOM 9159 C C . LEU A 1 1145 ? -18.864 -15.406 45.994 1.00 88.50 1145 LEU A C 1
ATOM 9161 O O . LEU A 1 1145 ? -18.431 -16.311 46.705 1.00 88.50 1145 LEU A O 1
ATOM 9165 N N . TRP A 1 1146 ? -19.218 -14.233 46.524 1.00 87.12 1146 TRP A N 1
ATOM 9166 C CA . TRP A 1 1146 ? -19.269 -13.993 47.971 1.00 87.12 1146 TRP A CA 1
ATOM 9167 C C . TRP A 1 1146 ? -20.557 -14.545 48.596 1.00 87.12 1146 TRP A C 1
ATOM 9169 O O . TRP A 1 1146 ? -20.535 -15.019 49.731 1.00 87.12 1146 TRP A O 1
ATOM 9179 N N . GLU A 1 1147 ? -21.659 -14.526 47.847 1.00 85.25 1147 GLU A N 1
ATOM 9180 C CA . GLU A 1 1147 ? -22.930 -15.148 48.222 1.00 85.25 1147 GLU A CA 1
ATOM 9181 C C . GLU A 1 1147 ? -22.816 -16.690 48.113 1.00 85.25 1147 GLU A C 1
ATOM 9183 O O . GLU A 1 1147 ? -23.168 -17.382 49.067 1.00 85.25 1147 GLU A O 1
ATOM 9188 N N . ALA A 1 1148 ? -22.123 -17.221 47.096 1.00 84.62 1148 ALA A N 1
ATOM 9189 C CA . ALA A 1 1148 ? -21.755 -18.640 46.959 1.00 84.62 1148 ALA A CA 1
ATOM 9190 C C . ALA A 1 1148 ? -20.982 -19.163 48.179 1.00 84.62 1148 ALA A C 1
ATOM 9192 O O . ALA A 1 1148 ? -21.362 -20.153 48.806 1.00 84.62 1148 ALA A O 1
ATOM 9193 N N . ARG A 1 1149 ? -19.937 -18.433 48.593 1.00 86.50 1149 ARG A N 1
ATOM 9194 C CA . ARG A 1 1149 ? -19.097 -18.795 49.748 1.00 86.50 1149 ARG A CA 1
ATOM 9195 C C . ARG A 1 1149 ? -19.835 -18.756 51.083 1.00 86.50 1149 ARG A C 1
ATOM 9197 O O . ARG A 1 1149 ? -19.448 -19.478 51.995 1.00 86.50 1149 ARG A O 1
ATOM 9204 N N . LYS A 1 1150 ? -20.898 -17.953 51.220 1.00 84.62 1150 LYS A N 1
ATOM 9205 C CA . LYS A 1 1150 ? -21.783 -18.008 52.400 1.00 84.62 1150 LYS A CA 1
ATOM 9206 C C . LYS A 1 1150 ? -22.608 -19.292 52.444 1.00 84.62 1150 LYS A C 1
ATOM 9208 O O . LYS A 1 1150 ? -22.879 -19.788 53.532 1.00 84.62 1150 LYS A O 1
ATOM 9213 N N . ASN A 1 1151 ? -22.955 -19.827 51.278 1.00 81.88 1151 ASN A N 1
ATOM 9214 C CA . ASN A 1 1151 ? -23.695 -21.076 51.112 1.00 81.88 1151 ASN A CA 1
ATOM 9215 C C . ASN A 1 1151 ? -22.762 -22.307 51.045 1.00 81.88 1151 ASN A C 1
ATOM 9217 O O . ASN A 1 1151 ? -23.202 -23.397 50.696 1.00 81.88 1151 ASN A O 1
ATOM 9221 N N . ASN A 1 1152 ? -21.482 -22.148 51.415 1.00 83.88 1152 ASN A N 1
ATOM 9222 C CA . ASN A 1 1152 ? -20.413 -23.157 51.357 1.00 83.88 1152 ASN A CA 1
ATOM 9223 C C . ASN A 1 1152 ? -20.072 -23.684 49.946 1.00 83.88 1152 ASN A C 1
ATOM 9225 O O . ASN A 1 1152 ? -19.422 -24.721 49.824 1.00 83.88 1152 ASN A O 1
ATOM 9229 N N . ILE A 1 1153 ? -20.447 -22.962 48.886 1.00 80.88 1153 ILE A N 1
ATOM 9230 C CA . ILE A 1 1153 ? -20.031 -23.268 47.513 1.00 80.88 1153 ILE A CA 1
ATOM 9231 C C . ILE A 1 1153 ? -18.656 -22.627 47.276 1.00 80.88 1153 ILE A C 1
ATOM 9233 O O . ILE A 1 1153 ? -18.514 -21.399 47.271 1.00 80.88 1153 ILE A O 1
ATOM 9237 N N . GLU A 1 1154 ? -17.625 -23.455 47.095 1.00 80.94 1154 GLU A N 1
ATOM 9238 C CA . GLU A 1 1154 ? -16.275 -22.996 46.765 1.00 80.94 1154 GLU A CA 1
ATOM 9239 C C . GLU A 1 1154 ? -16.069 -22.968 45.247 1.00 80.94 1154 GLU A C 1
ATOM 9241 O O . GLU A 1 1154 ? -15.786 -23.982 44.617 1.00 80.94 1154 GLU A O 1
ATOM 9246 N N . ALA A 1 1155 ? -16.198 -21.770 44.674 1.00 83.75 1155 ALA A N 1
ATOM 9247 C CA . ALA A 1 1155 ? -15.837 -21.472 43.294 1.00 83.75 1155 ALA A CA 1
ATOM 9248 C C . ALA A 1 1155 ? -14.840 -20.299 43.225 1.00 83.75 1155 ALA A C 1
ATOM 9250 O O . ALA A 1 1155 ? -14.828 -19.380 44.069 1.00 83.75 1155 ALA A O 1
ATOM 9251 N N . THR A 1 1156 ? -13.984 -20.320 42.206 1.00 88.25 1156 THR A N 1
ATOM 9252 C CA . THR A 1 1156 ? -13.167 -19.179 41.791 1.00 88.25 1156 THR A CA 1
ATOM 9253 C C . THR A 1 1156 ? -13.892 -18.365 40.720 1.00 88.25 1156 THR A C 1
ATOM 9255 O O . THR A 1 1156 ? -14.992 -18.688 40.282 1.00 88.25 1156 THR A O 1
ATOM 9258 N N . PHE A 1 1157 ? -13.281 -17.256 40.306 1.00 88.69 1157 PHE A N 1
ATOM 9259 C CA . PHE A 1 1157 ? -13.855 -16.425 39.257 1.00 88.69 1157 PHE A CA 1
ATOM 9260 C C . PHE A 1 1157 ? -13.859 -17.103 37.890 1.00 88.69 1157 PHE A C 1
ATOM 9262 O O . PHE A 1 1157 ? -14.801 -16.905 37.136 1.00 88.69 1157 PHE A O 1
ATOM 9269 N N . ASP A 1 1158 ? -12.823 -17.874 37.570 1.00 87.38 1158 ASP A N 1
ATOM 9270 C CA . ASP A 1 1158 ? -12.689 -18.480 36.247 1.00 87.38 1158 ASP A CA 1
ATOM 9271 C C . ASP A 1 1158 ? -13.555 -19.741 36.083 1.00 87.38 1158 ASP A C 1
ATOM 9273 O O . ASP A 1 1158 ? -13.805 -20.149 34.955 1.00 87.38 1158 ASP A O 1
ATOM 9277 N N . ASP A 1 1159 ? -14.079 -20.295 37.184 1.00 87.88 1159 ASP A N 1
ATOM 9278 C CA . ASP A 1 1159 ? -14.980 -21.457 37.170 1.00 87.88 1159 ASP A CA 1
ATOM 9279 C C . ASP A 1 1159 ? -16.441 -21.077 36.869 1.00 87.88 1159 ASP A C 1
ATOM 9281 O O . ASP A 1 1159 ? -17.215 -21.932 36.456 1.00 87.88 1159 ASP A O 1
ATOM 9285 N N . VAL A 1 1160 ? -16.834 -19.809 37.065 1.00 88.25 1160 VAL A N 1
ATOM 9286 C CA . VAL A 1 1160 ? -18.236 -19.341 36.926 1.00 88.25 1160 VAL A CA 1
ATOM 9287 C C . VAL A 1 1160 ? -18.476 -18.408 35.738 1.00 88.25 1160 VAL A C 1
ATOM 9289 O O . VAL A 1 1160 ? -19.602 -17.961 35.531 1.00 88.25 1160 VAL A O 1
ATOM 9292 N N . VAL A 1 1161 ? -17.437 -18.068 34.972 1.00 89.38 1161 VAL A N 1
ATOM 9293 C CA . VAL A 1 1161 ? -17.539 -17.149 33.829 1.00 89.38 1161 VAL A CA 1
ATOM 9294 C C . VAL A 1 1161 ? -17.166 -17.809 32.518 1.00 89.38 1161 VAL A C 1
ATOM 9296 O O . VAL A 1 1161 ? -16.359 -18.737 32.460 1.00 89.38 1161 VAL A O 1
ATOM 9299 N N . GLU A 1 1162 ? -17.700 -17.251 31.443 1.00 85.56 1162 GLU A N 1
ATOM 9300 C CA . GLU A 1 1162 ? -17.192 -17.486 30.103 1.00 85.56 1162 GLU A CA 1
ATOM 9301 C C . GLU A 1 1162 ? -15.942 -16.619 29.831 1.00 85.56 1162 GLU A C 1
ATOM 9303 O O . GLU A 1 1162 ? -15.730 -15.552 30.425 1.00 85.56 1162 GLU A O 1
ATOM 9308 N N . ARG A 1 1163 ? -15.078 -17.081 28.922 1.00 82.12 1163 ARG A N 1
ATOM 9309 C CA . ARG A 1 1163 ? -13.872 -16.375 28.462 1.00 82.12 1163 ARG A CA 1
ATOM 9310 C C . ARG A 1 1163 ? -13.841 -16.375 26.927 1.00 82.12 1163 ARG A C 1
ATOM 9312 O O . ARG A 1 1163 ? -14.190 -17.395 26.344 1.00 82.12 1163 ARG A O 1
ATOM 9319 N N . PRO A 1 1164 ? -13.330 -15.316 26.270 1.00 85.12 1164 PRO A N 1
ATOM 9320 C CA . PRO A 1 1164 ? -12.840 -14.046 26.824 1.00 85.12 1164 PRO A CA 1
ATOM 9321 C C . PRO A 1 1164 ? -13.957 -13.107 27.330 1.00 85.12 1164 PRO A C 1
ATOM 9323 O O . PRO A 1 1164 ? -15.108 -13.247 26.931 1.00 85.12 1164 PRO A O 1
ATOM 9326 N N . PRO A 1 1165 ? -13.628 -12.102 28.166 1.00 89.38 1165 PRO A N 1
ATOM 9327 C CA . PRO A 1 1165 ? -14.574 -11.050 28.532 1.00 89.38 1165 PRO A CA 1
ATOM 9328 C C . PRO A 1 1165 ? -14.928 -10.147 27.348 1.00 89.38 1165 PRO A C 1
ATOM 9330 O O . PRO A 1 1165 ? -14.058 -9.791 26.548 1.00 89.38 1165 PRO A O 1
ATOM 9333 N N . VAL A 1 1166 ? -16.168 -9.672 27.314 1.00 90.75 1166 VAL A N 1
ATOM 9334 C CA . VAL A 1 1166 ? -16.713 -8.743 26.309 1.00 90.75 1166 VAL A CA 1
ATOM 9335 C C . VAL A 1 1166 ? -16.714 -7.299 26.818 1.00 90.75 1166 VAL A C 1
ATOM 9337 O O . VAL A 1 1166 ? -16.530 -7.043 28.005 1.00 90.75 1166 VAL A O 1
ATOM 9340 N N . TRP A 1 1167 ? -16.865 -6.326 25.926 1.00 91.81 1167 TRP A N 1
ATOM 9341 C CA . TRP A 1 1167 ? -17.049 -4.913 26.257 1.00 91.81 1167 TRP A CA 1
ATOM 9342 C C . TRP A 1 1167 ? -18.533 -4.577 26.429 1.00 91.81 1167 TRP A C 1
ATOM 9344 O O . TRP A 1 1167 ? -19.362 -5.057 25.658 1.00 91.81 1167 TRP A O 1
ATOM 9354 N N . ILE A 1 1168 ? -18.855 -3.734 27.411 1.00 90.81 1168 ILE A N 1
ATOM 9355 C CA . ILE A 1 1168 ? -20.218 -3.291 27.738 1.00 90.81 1168 ILE A CA 1
ATOM 9356 C C . ILE A 1 1168 ? -20.273 -1.788 28.048 1.00 90.81 1168 ILE A C 1
ATOM 9358 O O . ILE A 1 1168 ? -19.325 -1.216 28.597 1.00 90.81 1168 ILE A O 1
ATOM 9362 N N . GLY A 1 1169 ? -21.414 -1.163 27.740 1.00 87.44 1169 GLY A N 1
ATOM 9363 C CA . GLY A 1 1169 ? -21.769 0.200 28.161 1.00 87.44 1169 GLY A CA 1
ATOM 9364 C C . GLY A 1 1169 ? -21.074 1.357 27.430 1.00 87.44 1169 GLY A C 1
ATOM 9365 O O . GLY A 1 1169 ? -21.267 2.505 27.823 1.00 87.44 1169 GLY A O 1
ATOM 9366 N N . GLY A 1 1170 ? -20.265 1.090 26.401 1.00 91.69 1170 GLY A N 1
ATOM 9367 C CA . GLY A 1 1170 ? -19.656 2.116 25.553 1.00 91.69 1170 GLY A CA 1
ATOM 9368 C C . GLY A 1 1170 ? -20.290 2.177 24.162 1.00 91.69 1170 GLY A C 1
ATOM 9369 O O . GLY A 1 1170 ? -20.713 1.154 23.621 1.00 91.69 1170 GLY A O 1
ATOM 9370 N N . SER A 1 1171 ? -20.289 3.364 23.547 1.00 90.44 1171 SER A N 1
ATOM 9371 C CA . SER A 1 1171 ? -20.917 3.608 22.233 1.00 90.44 1171 SER A CA 1
ATOM 9372 C C . SER A 1 1171 ? -20.331 2.789 21.072 1.00 90.44 1171 SER A C 1
ATOM 9374 O O . SER A 1 1171 ? -20.917 2.725 19.997 1.00 90.44 1171 SER A O 1
ATOM 9376 N N . GLU A 1 1172 ? -19.158 2.189 21.272 1.00 92.44 1172 GLU A N 1
ATOM 9377 C CA . GLU A 1 1172 ? -18.413 1.376 20.308 1.00 92.44 1172 GLU A CA 1
ATOM 9378 C C . GLU A 1 1172 ? -18.253 -0.089 20.779 1.00 92.44 1172 GLU A C 1
ATOM 9380 O O . GLU A 1 1172 ? -17.590 -0.883 20.109 1.00 92.44 1172 GLU A O 1
ATOM 9385 N N . SER A 1 1173 ? -18.823 -0.477 21.933 1.00 92.81 1173 SER A N 1
ATOM 9386 C CA . SER A 1 1173 ? -18.578 -1.790 22.556 1.00 92.81 1173 SER A CA 1
ATOM 9387 C C . SER A 1 1173 ? -18.951 -2.972 21.653 1.00 92.81 1173 SER A C 1
ATOM 9389 O O . SER A 1 1173 ? -18.171 -3.916 21.552 1.00 92.81 1173 SER A O 1
ATOM 9391 N N . HIS A 1 1174 ? -20.093 -2.915 20.959 1.00 92.88 1174 HIS A N 1
ATOM 9392 C CA . HIS A 1 1174 ? -20.564 -4.002 20.086 1.00 92.88 1174 HIS A CA 1
ATOM 9393 C C . HIS A 1 1174 ? -19.657 -4.206 18.863 1.00 92.88 1174 HIS A C 1
ATOM 9395 O O . HIS A 1 1174 ? -19.309 -5.341 18.546 1.00 92.88 1174 HIS A O 1
ATOM 9401 N N . MET A 1 1175 ? -19.172 -3.117 18.256 1.00 93.56 1175 MET A N 1
ATOM 9402 C CA . MET A 1 1175 ? -18.161 -3.165 17.193 1.00 93.56 1175 MET A CA 1
ATOM 9403 C C . MET A 1 1175 ? -16.872 -3.828 17.692 1.00 93.56 1175 MET A C 1
ATOM 9405 O O . MET A 1 1175 ? -16.388 -4.774 17.076 1.00 93.56 1175 MET A O 1
ATOM 9409 N N . PHE A 1 1176 ? -16.357 -3.431 18.860 1.00 92.69 1176 PHE A N 1
ATOM 9410 C CA . PHE A 1 1176 ? -15.166 -4.077 19.415 1.00 92.69 1176 PHE A CA 1
ATOM 9411 C C . PHE A 1 1176 ? -15.382 -5.536 19.826 1.00 92.69 1176 PHE A C 1
ATOM 9413 O O . PHE A 1 1176 ? -14.426 -6.304 19.766 1.00 92.69 1176 PHE A O 1
ATOM 9420 N N . ASN A 1 1177 ? -16.594 -5.930 20.223 1.00 92.62 1177 ASN A N 1
ATOM 9421 C CA . ASN A 1 1177 ? -16.927 -7.331 20.482 1.00 92.62 1177 ASN A CA 1
ATOM 9422 C C . ASN A 1 1177 ? -16.919 -8.146 19.187 1.00 92.62 1177 ASN A C 1
ATOM 9424 O O . ASN A 1 1177 ? -16.291 -9.199 19.156 1.00 92.62 1177 ASN A O 1
ATOM 9428 N N . CYS A 1 1178 ? -17.510 -7.624 18.109 1.00 93.31 1178 CYS A N 1
ATOM 9429 C CA . CYS A 1 1178 ? -17.464 -8.234 16.782 1.00 93.31 1178 CYS A CA 1
ATOM 9430 C C . CYS A 1 1178 ? -16.019 -8.409 16.281 1.00 93.31 1178 CYS A C 1
ATOM 9432 O O . CYS A 1 1178 ? -15.606 -9.516 15.937 1.00 93.31 1178 CYS A O 1
ATOM 9434 N N . LEU A 1 1179 ? -15.204 -7.347 16.330 1.00 93.00 1179 LEU A N 1
ATOM 9435 C CA . LEU A 1 1179 ? -13.806 -7.412 15.893 1.00 93.00 1179 LEU A CA 1
ATOM 9436 C C . LEU A 1 1179 ? -12.943 -8.318 16.788 1.00 93.00 1179 LEU A C 1
ATOM 9438 O O . LEU A 1 1179 ? -12.112 -9.061 16.268 1.00 93.00 1179 LEU A O 1
ATOM 9442 N N . GLU A 1 1180 ? -13.112 -8.278 18.118 1.00 92.25 1180 GLU A N 1
ATOM 9443 C CA . GLU A 1 1180 ? -12.390 -9.184 19.025 1.00 92.25 1180 GLU A CA 1
ATOM 9444 C C . GLU A 1 1180 ? -12.864 -10.639 18.864 1.00 92.25 1180 GLU A C 1
ATOM 9446 O O . GLU A 1 1180 ? -12.029 -11.527 18.998 1.00 92.25 1180 GLU A O 1
ATOM 9451 N N . ALA A 1 1181 ? -14.128 -10.903 18.511 1.00 91.56 1181 ALA A N 1
ATOM 9452 C CA . ALA A 1 1181 ? -14.630 -12.245 18.206 1.00 91.56 1181 ALA A CA 1
ATOM 9453 C C . ALA A 1 1181 ? -14.049 -12.791 16.890 1.00 91.56 1181 ALA A C 1
ATOM 9455 O O . ALA A 1 1181 ? -13.395 -13.833 16.912 1.00 91.56 1181 ALA A O 1
ATOM 9456 N N . ILE A 1 1182 ? -14.186 -12.063 15.772 1.00 92.88 1182 ILE A N 1
ATOM 9457 C CA . ILE A 1 1182 ? -13.647 -12.472 14.458 1.00 92.88 1182 ILE A CA 1
ATOM 9458 C C . ILE A 1 1182 ? -12.130 -12.699 14.537 1.00 92.88 1182 ILE A C 1
ATOM 9460 O O . ILE A 1 1182 ? -11.616 -13.697 14.035 1.00 92.88 1182 ILE A O 1
ATOM 9464 N N . ALA A 1 1183 ? -11.399 -11.814 15.226 1.00 93.00 1183 ALA A N 1
ATOM 9465 C CA . ALA A 1 1183 ? -9.956 -11.953 15.427 1.00 93.00 1183 ALA A CA 1
ATOM 9466 C C . ALA A 1 1183 ? -9.554 -13.196 16.252 1.00 93.00 1183 ALA A C 1
ATOM 9468 O O . ALA A 1 1183 ? -8.378 -13.578 16.226 1.00 93.00 1183 ALA A O 1
ATOM 9469 N N . ARG A 1 1184 ? -10.490 -13.797 17.002 1.00 91.88 1184 ARG A N 1
ATOM 9470 C CA . ARG A 1 1184 ? -10.284 -14.930 17.923 1.00 91.88 1184 ARG A CA 1
ATOM 9471 C C . ARG A 1 1184 ? -10.839 -16.265 17.437 1.00 91.88 1184 ARG A C 1
ATOM 9473 O O . ARG A 1 1184 ? -10.467 -17.275 18.028 1.00 91.88 1184 ARG A O 1
ATOM 9480 N N . CYS A 1 1185 ? -11.665 -16.286 16.391 1.00 92.25 1185 CYS A N 1
ATOM 9481 C CA . CYS A 1 1185 ? -12.047 -17.516 15.697 1.00 92.25 1185 CYS A CA 1
ATOM 9482 C C . CYS A 1 1185 ? -10.805 -18.358 15.358 1.00 92.25 1185 CYS A C 1
ATOM 9484 O O . CYS A 1 1185 ? -9.755 -17.798 15.050 1.00 92.25 1185 CYS A O 1
ATOM 9486 N N . GLU A 1 1186 ? -10.926 -19.689 15.387 1.00 90.38 1186 GLU A N 1
ATOM 9487 C CA . GLU A 1 1186 ? -9.821 -20.611 15.069 1.00 90.38 1186 GLU A CA 1
ATOM 9488 C C . GLU A 1 1186 ? -9.194 -20.302 13.699 1.00 90.38 1186 GLU A C 1
ATOM 9490 O O . GLU A 1 1186 ? -7.971 -20.221 13.569 1.00 90.38 1186 GLU A O 1
ATOM 9495 N N . GLU A 1 1187 ? -10.048 -19.995 12.718 1.00 92.69 1187 GLU A N 1
ATOM 9496 C CA . GLU A 1 1187 ? -9.677 -19.440 11.420 1.00 92.69 1187 GLU A CA 1
ATOM 9497 C C . GLU A 1 1187 ? -10.265 -18.022 11.255 1.00 92.69 1187 GLU A C 1
ATOM 9499 O O . GLU A 1 1187 ? -11.411 -17.884 10.816 1.00 92.69 1187 GLU A O 1
ATOM 9504 N N . PRO A 1 1188 ? -9.529 -16.942 11.587 1.00 95.31 1188 PRO A N 1
ATOM 9505 C CA . PRO A 1 1188 ? -10.012 -15.579 11.386 1.00 95.31 1188 PRO A CA 1
ATOM 9506 C C . PRO A 1 1188 ? -10.189 -15.278 9.893 1.00 95.31 1188 PRO A C 1
ATOM 9508 O O . PRO A 1 1188 ? -9.226 -15.329 9.121 1.00 95.31 1188 PRO A O 1
ATOM 9511 N N . ARG A 1 1189 ? -11.424 -14.958 9.498 1.00 96.00 1189 ARG A N 1
ATOM 9512 C CA . ARG A 1 1189 ? -11.853 -14.671 8.120 1.00 96.00 1189 ARG A CA 1
ATOM 9513 C C . ARG A 1 1189 ? -12.497 -13.287 8.044 1.00 96.00 1189 ARG A C 1
ATOM 9515 O O . ARG A 1 1189 ? -13.110 -12.846 9.015 1.00 96.00 1189 ARG A O 1
ATOM 9522 N N . THR A 1 1190 ? -12.387 -12.602 6.907 1.00 95.38 1190 THR A N 1
ATOM 9523 C CA . THR A 1 1190 ? -13.215 -11.415 6.649 1.00 95.38 1190 THR A CA 1
ATOM 9524 C C . THR A 1 1190 ? -14.687 -11.825 6.489 1.00 95.38 1190 THR A C 1
ATOM 9526 O O . THR A 1 1190 ? -14.969 -12.923 6.003 1.00 95.38 1190 THR A O 1
ATOM 9529 N N . PRO A 1 1191 ? -15.644 -10.971 6.892 1.00 90.00 1191 PRO A N 1
ATOM 9530 C CA . PRO A 1 1191 ? -17.063 -11.321 6.910 1.00 90.00 1191 PRO A CA 1
ATOM 9531 C C . PRO A 1 1191 ? -17.727 -11.291 5.525 1.00 90.00 1191 PRO A C 1
ATOM 9533 O O . PRO A 1 1191 ? -18.810 -11.846 5.383 1.00 90.00 1191 PRO A O 1
ATOM 9536 N N . VAL A 1 1192 ? -17.096 -10.663 4.521 1.00 89.94 1192 VAL A N 1
ATOM 9537 C CA . VAL A 1 1192 ? -17.639 -10.549 3.155 1.00 89.94 1192 VAL A CA 1
ATOM 9538 C C . VAL A 1 1192 ? -17.046 -11.621 2.236 1.00 89.94 1192 VAL A C 1
ATOM 9540 O O . VAL A 1 1192 ? -17.736 -12.574 1.900 1.00 89.94 1192 VAL A O 1
ATOM 9543 N N . LEU A 1 1193 ? -15.759 -11.535 1.869 1.00 95.19 1193 LEU A N 1
ATOM 9544 C CA . LEU A 1 1193 ? -15.148 -12.481 0.916 1.00 95.19 1193 LEU A CA 1
ATOM 9545 C C . LEU A 1 1193 ? -14.520 -13.727 1.576 1.00 95.19 1193 LEU A C 1
ATOM 9547 O O . LEU A 1 1193 ? -13.844 -14.509 0.904 1.00 95.19 1193 LEU A O 1
ATOM 9551 N N . GLY A 1 1194 ? -14.700 -13.919 2.889 1.00 95.50 1194 GLY A N 1
ATOM 9552 C CA . GLY A 1 1194 ? -14.194 -15.087 3.623 1.00 95.50 1194 GLY A CA 1
ATOM 9553 C C . GLY A 1 1194 ? -12.663 -15.192 3.690 1.00 95.50 1194 GLY A C 1
ATOM 9554 O O . GLY A 1 1194 ? -12.137 -16.271 3.972 1.00 95.50 1194 GLY A O 1
ATOM 9555 N N . ALA A 1 1195 ? -11.945 -14.100 3.415 1.00 96.50 1195 ALA A N 1
ATOM 9556 C CA . ALA A 1 1195 ? -10.495 -14.057 3.265 1.00 96.50 1195 ALA A CA 1
ATOM 9557 C C . ALA A 1 1195 ? -9.783 -14.308 4.601 1.00 96.50 1195 ALA A C 1
ATOM 9559 O O . ALA A 1 1195 ? -10.026 -13.591 5.570 1.00 96.50 1195 ALA A O 1
ATOM 9560 N N . ARG A 1 1196 ? -8.887 -15.299 4.672 1.00 96.75 1196 ARG A N 1
ATOM 9561 C CA . ARG A 1 1196 ? -8.198 -15.680 5.919 1.00 96.75 1196 ARG A CA 1
ATOM 9562 C C . ARG A 1 1196 ? -7.031 -14.761 6.274 1.00 96.75 1196 ARG A C 1
ATOM 9564 O O . ARG A 1 1196 ? -6.276 -14.320 5.408 1.00 96.75 1196 ARG A O 1
ATOM 9571 N N . ILE A 1 1197 ? -6.820 -14.547 7.573 1.00 96.44 1197 ILE A N 1
ATOM 9572 C CA . ILE A 1 1197 ? -5.628 -13.864 8.096 1.00 96.44 1197 ILE A CA 1
ATOM 9573 C C . ILE A 1 1197 ? -4.349 -14.650 7.770 1.00 96.44 1197 ILE A C 1
ATOM 9575 O O . ILE A 1 1197 ? -4.386 -15.874 7.648 1.00 96.44 1197 ILE A O 1
ATOM 9579 N N . THR A 1 1198 ? -3.206 -13.968 7.634 1.00 96.69 1198 THR A N 1
ATOM 9580 C CA . THR A 1 1198 ? -1.886 -14.600 7.422 1.00 96.69 1198 THR A CA 1
ATOM 9581 C C . THR A 1 1198 ? -1.570 -15.639 8.515 1.00 96.69 1198 THR A C 1
ATOM 9583 O O . THR A 1 1198 ? -1.773 -15.366 9.700 1.00 96.69 1198 THR A O 1
ATOM 9586 N N . ARG A 1 1199 ? -1.059 -16.828 8.145 1.00 96.94 1199 ARG A N 1
ATOM 9587 C CA . ARG A 1 1199 ? -0.889 -17.975 9.076 1.00 96.94 1199 ARG A CA 1
ATOM 9588 C C . ARG A 1 1199 ? -0.109 -17.652 10.359 1.00 96.94 1199 ARG A C 1
ATOM 9590 O O . ARG A 1 1199 ? -0.523 -18.097 11.426 1.00 96.94 1199 ARG A O 1
ATOM 9597 N N . PRO A 1 1200 ? 0.961 -16.830 10.328 1.00 96.75 1200 PRO A N 1
ATOM 9598 C CA . PRO A 1 1200 ? 1.657 -16.377 11.532 1.00 96.75 1200 PRO A CA 1
ATOM 9599 C C . PRO A 1 1200 ? 0.818 -15.571 12.536 1.00 96.75 1200 PRO A C 1
ATOM 9601 O O . PRO A 1 1200 ? 1.369 -15.187 13.561 1.00 96.75 1200 PRO A O 1
ATOM 9604 N N . LEU A 1 1201 ? -0.454 -15.263 12.262 1.00 96.44 1201 LEU A N 1
ATOM 9605 C CA . LEU A 1 1201 ? -1.381 -14.578 13.173 1.00 96.44 1201 LEU A CA 1
ATOM 9606 C C . LEU A 1 1201 ? -2.629 -15.399 13.539 1.00 96.44 1201 LEU A C 1
ATOM 9608 O O . LEU A 1 1201 ? -3.433 -14.924 14.343 1.00 96.44 1201 LEU A O 1
ATOM 9612 N N . GLU A 1 1202 ? -2.812 -16.597 12.977 1.00 95.81 1202 GLU A N 1
ATOM 9613 C CA . GLU A 1 1202 ? -3.914 -17.484 13.370 1.00 95.81 1202 GLU A CA 1
ATOM 9614 C C . GLU A 1 1202 ? -3.721 -17.907 14.844 1.00 95.81 1202 GLU A C 1
ATOM 9616 O O . GLU A 1 1202 ? -2.589 -18.235 15.225 1.00 95.81 1202 GLU A O 1
ATOM 9621 N N . PRO A 1 1203 ? -4.773 -17.901 15.695 1.00 94.56 1203 PRO A N 1
ATOM 9622 C CA . PRO A 1 1203 ? -4.643 -18.118 17.141 1.00 94.56 1203 PRO A CA 1
ATOM 9623 C C . PRO A 1 1203 ? -3.864 -19.382 17.513 1.00 94.56 1203 PRO A C 1
ATOM 9625 O O . PRO A 1 1203 ? -3.095 -19.353 18.470 1.00 94.56 1203 PRO A O 1
ATOM 9628 N N . TYR A 1 1204 ? -3.967 -20.444 16.712 1.00 94.62 1204 TYR A N 1
ATOM 9629 C CA . TYR A 1 1204 ? -3.195 -21.678 16.870 1.00 94.62 1204 TYR A CA 1
ATOM 9630 C C . TYR A 1 1204 ? -1.666 -21.461 16.999 1.00 94.62 1204 TYR A C 1
ATOM 9632 O O . TYR A 1 1204 ? -0.997 -22.190 17.728 1.00 94.62 1204 TYR A O 1
ATOM 9640 N N . TYR A 1 1205 ? -1.093 -20.443 16.340 1.00 94.75 1205 TYR A N 1
ATOM 9641 C CA . TYR A 1 1205 ? 0.356 -20.169 16.359 1.00 94.75 1205 TYR A CA 1
ATOM 9642 C C . TYR A 1 1205 ? 0.778 -18.994 17.261 1.00 94.75 1205 TYR A C 1
ATOM 9644 O O . TYR A 1 1205 ? 1.982 -18.805 17.479 1.00 94.75 1205 TYR A O 1
ATOM 9652 N N . VAL A 1 1206 ? -0.170 -18.187 17.758 1.00 93.25 1206 VAL A N 1
ATOM 9653 C CA . VAL A 1 1206 ? 0.113 -16.963 18.541 1.00 93.25 1206 VAL A CA 1
ATOM 9654 C C . VAL A 1 1206 ? -0.659 -16.822 19.854 1.00 93.25 1206 VAL A C 1
ATOM 9656 O O . VAL A 1 1206 ? -0.347 -15.897 20.604 1.00 93.25 1206 VAL A O 1
ATOM 9659 N N . ASP A 1 1207 ? -1.606 -17.708 20.174 1.00 88.12 1207 ASP A N 1
ATOM 9660 C CA . ASP A 1 1207 ? -2.437 -17.618 21.386 1.00 88.12 1207 ASP A CA 1
ATOM 9661 C C . ASP A 1 1207 ? -3.130 -16.230 21.454 1.00 88.12 1207 ASP A C 1
ATOM 9663 O O . ASP A 1 1207 ? -3.651 -15.746 20.443 1.00 88.12 1207 ASP A O 1
ATOM 9667 N N . ASP A 1 1208 ? -3.092 -15.536 22.592 1.00 85.31 1208 ASP A N 1
ATOM 9668 C CA . ASP A 1 1208 ? -3.624 -14.179 22.779 1.00 85.31 1208 ASP A CA 1
ATOM 9669 C C . ASP A 1 1208 ? -2.701 -13.051 22.258 1.00 85.31 1208 ASP A C 1
ATOM 9671 O O . ASP A 1 1208 ? -2.952 -11.861 22.483 1.00 85.31 1208 ASP A O 1
ATOM 9675 N N . GLN A 1 1209 ? -1.604 -13.381 21.568 1.00 89.12 1209 GLN A N 1
ATOM 9676 C CA . GLN A 1 1209 ? -0.634 -12.387 21.101 1.00 89.12 1209 GLN A CA 1
ATOM 9677 C C . GLN A 1 1209 ? -1.083 -11.696 19.803 1.00 89.12 1209 GLN A C 1
ATOM 9679 O O . GLN A 1 1209 ? -1.922 -12.184 19.041 1.00 89.12 1209 GLN A O 1
ATOM 9684 N N . PHE A 1 1210 ? -0.511 -10.509 19.568 1.00 91.81 1210 PHE A N 1
ATOM 9685 C CA . PHE A 1 1210 ? -0.773 -9.649 18.403 1.00 91.81 1210 PHE A CA 1
ATOM 9686 C C . PHE A 1 1210 ? -2.257 -9.272 18.198 1.00 91.81 1210 PHE A C 1
ATOM 9688 O O . PHE A 1 1210 ? -2.651 -8.895 17.097 1.00 91.81 1210 PHE A O 1
ATOM 9695 N N . MET A 1 1211 ? -3.085 -9.313 19.253 1.00 90.38 1211 MET A N 1
ATOM 9696 C CA . MET A 1 1211 ? -4.523 -9.006 19.173 1.00 90.38 1211 MET A CA 1
ATOM 9697 C C . MET A 1 1211 ? -4.839 -7.617 18.594 1.00 90.38 1211 MET A C 1
ATOM 9699 O O . MET A 1 1211 ? -5.783 -7.504 17.823 1.00 90.38 1211 MET A O 1
ATOM 9703 N N . THR A 1 1212 ? -4.037 -6.580 18.872 1.00 90.25 1212 THR A N 1
ATOM 9704 C CA . THR A 1 1212 ? -4.170 -5.268 18.201 1.00 90.25 1212 THR A CA 1
ATOM 9705 C C . THR A 1 1212 ? -3.995 -5.395 16.684 1.00 90.25 1212 THR A C 1
ATOM 9707 O O . THR A 1 1212 ? -4.826 -4.905 15.928 1.00 90.25 1212 THR A O 1
ATOM 9710 N N . SER A 1 1213 ? -2.962 -6.109 16.228 1.00 92.56 1213 SER A N 1
ATOM 9711 C CA . SER A 1 1213 ? -2.684 -6.343 14.805 1.00 92.56 1213 SER A CA 1
ATOM 9712 C C . SER A 1 1213 ? -3.781 -7.182 14.129 1.00 92.56 1213 SER A C 1
ATOM 9714 O O . SER A 1 1213 ? -4.109 -6.926 12.974 1.00 92.56 1213 SER A O 1
ATOM 9716 N N . ARG A 1 1214 ? -4.374 -8.145 14.852 1.00 93.94 1214 ARG A N 1
ATOM 9717 C CA . ARG A 1 1214 ? -5.481 -9.004 14.387 1.00 93.94 1214 ARG A CA 1
ATOM 9718 C C . ARG A 1 1214 ? -6.810 -8.245 14.297 1.00 93.94 1214 ARG A C 1
ATOM 9720 O O . ARG A 1 1214 ? -7.462 -8.312 13.265 1.00 93.94 1214 ARG A O 1
ATOM 9727 N N . VAL A 1 1215 ? -7.171 -7.460 15.315 1.00 92.31 1215 VAL A N 1
ATOM 9728 C CA . VAL A 1 1215 ? -8.359 -6.578 15.309 1.00 92.31 1215 VAL A CA 1
ATOM 9729 C C . VAL A 1 1215 ? -8.258 -5.526 14.201 1.00 92.31 1215 VAL A C 1
ATOM 9731 O O . VAL A 1 1215 ? -9.201 -5.353 13.433 1.00 92.31 1215 VAL A O 1
ATOM 9734 N N . ASN A 1 1216 ? -7.091 -4.890 14.052 1.00 92.31 1216 ASN A N 1
ATOM 9735 C CA . ASN A 1 1216 ? -6.818 -3.981 12.939 1.00 92.31 1216 ASN A CA 1
ATOM 9736 C C . ASN A 1 1216 ? -6.955 -4.677 11.572 1.00 92.31 1216 ASN A C 1
ATOM 9738 O O . ASN A 1 1216 ? -7.474 -4.086 10.629 1.00 92.31 1216 ASN A O 1
ATOM 9742 N N . TRP A 1 1217 ? -6.510 -5.933 11.459 1.00 95.38 1217 TRP A N 1
ATOM 9743 C CA . TRP A 1 1217 ? -6.620 -6.695 10.217 1.00 95.38 1217 TRP A CA 1
ATOM 9744 C C . TRP A 1 1217 ? -8.074 -6.941 9.793 1.00 95.38 1217 TRP A C 1
ATOM 9746 O O . TRP A 1 1217 ? -8.356 -6.811 8.603 1.00 95.38 1217 TRP A O 1
ATOM 9756 N N . VAL A 1 1218 ? -8.998 -7.207 10.729 1.00 94.44 1218 VAL A N 1
ATOM 9757 C CA . VAL A 1 1218 ? -10.418 -7.437 10.396 1.00 94.44 1218 VAL A CA 1
ATOM 9758 C C . VAL A 1 1218 ? -11.009 -6.230 9.661 1.00 94.44 1218 VAL A C 1
ATOM 9760 O O . VAL A 1 1218 ? -11.559 -6.397 8.575 1.00 94.44 1218 VAL A O 1
ATOM 9763 N N . VAL A 1 1219 ? -10.839 -5.010 10.187 1.00 93.12 1219 VAL A N 1
ATOM 9764 C CA . VAL A 1 1219 ? -11.330 -3.784 9.522 1.00 93.12 1219 VAL A CA 1
ATOM 9765 C C . VAL A 1 1219 ? -10.561 -3.532 8.225 1.00 93.12 1219 VAL A C 1
ATOM 9767 O O . VAL A 1 1219 ? -11.157 -3.456 7.150 1.00 93.12 1219 VAL A O 1
ATOM 9770 N N . GLN A 1 1220 ? -9.227 -3.473 8.299 1.00 93.69 1220 GLN A N 1
ATOM 9771 C CA . GLN A 1 1220 ? -8.420 -3.026 7.165 1.00 93.69 1220 GLN A CA 1
ATOM 9772 C C . GLN A 1 1220 ? -8.475 -3.961 5.956 1.00 93.69 1220 GLN A C 1
ATOM 9774 O O . GLN A 1 1220 ? -8.316 -3.484 4.832 1.00 93.69 1220 GLN A O 1
ATOM 9779 N N . SER A 1 1221 ? -8.673 -5.266 6.176 1.00 95.38 1221 SER A N 1
ATOM 9780 C CA . SER A 1 1221 ? -8.809 -6.251 5.101 1.00 95.38 1221 SER A CA 1
ATOM 9781 C C . SER A 1 1221 ? -10.253 -6.388 4.605 1.00 95.38 1221 SER A C 1
ATOM 9783 O O . SER A 1 1221 ? -10.444 -6.716 3.440 1.00 95.38 1221 SER A O 1
ATOM 9785 N N . SER A 1 1222 ? -11.264 -6.042 5.410 1.00 95.12 1222 SER A N 1
ATOM 9786 C CA . SER A 1 1222 ? -12.648 -5.904 4.919 1.00 95.12 1222 SER A CA 1
ATOM 9787 C C . SER A 1 1222 ? -12.813 -4.688 3.992 1.00 95.12 1222 SER A C 1
ATOM 9789 O O . SER A 1 1222 ? -13.562 -4.748 3.023 1.00 95.12 1222 SER A O 1
ATOM 9791 N N . ALA A 1 1223 ? -12.052 -3.609 4.212 1.00 94.06 1223 ALA A N 1
ATOM 9792 C CA . ALA A 1 1223 ? -11.970 -2.490 3.262 1.00 94.06 1223 ALA A CA 1
ATOM 9793 C C . ALA A 1 1223 ? -11.339 -2.900 1.912 1.00 94.06 1223 ALA A C 1
ATOM 9795 O O . ALA A 1 1223 ? -11.759 -2.432 0.855 1.00 94.06 1223 ALA A O 1
ATOM 9796 N N . VAL A 1 1224 ? -10.374 -3.831 1.930 1.00 95.31 1224 VAL A N 1
ATOM 9797 C CA . VAL A 1 1224 ? -9.791 -4.412 0.705 1.00 95.31 1224 VAL A CA 1
ATOM 9798 C C . VAL A 1 1224 ? -10.779 -5.337 -0.010 1.00 95.31 1224 VAL A C 1
ATOM 9800 O O . VAL A 1 1224 ? -10.828 -5.326 -1.236 1.00 95.31 1224 VAL A O 1
ATOM 9803 N N . ASP A 1 1225 ? -11.605 -6.090 0.723 1.00 96.06 1225 ASP A N 1
ATOM 9804 C CA . ASP A 1 1225 ? -12.705 -6.858 0.122 1.00 96.06 1225 ASP A CA 1
ATOM 9805 C C . ASP A 1 1225 ? -13.665 -5.947 -0.655 1.00 96.06 1225 ASP A C 1
ATOM 9807 O O . ASP A 1 1225 ? -13.971 -6.232 -1.810 1.00 96.06 1225 ASP A O 1
ATOM 9811 N N . TYR A 1 1226 ? -14.073 -4.822 -0.059 1.00 94.19 1226 TYR A N 1
ATOM 9812 C CA . TYR A 1 1226 ? -14.923 -3.827 -0.719 1.00 94.19 1226 TYR A CA 1
ATOM 9813 C C . TYR A 1 1226 ? -14.251 -3.225 -1.967 1.00 94.19 1226 TYR A C 1
ATOM 9815 O O . TYR A 1 1226 ? -14.883 -3.125 -3.016 1.00 94.19 1226 TYR A O 1
ATOM 9823 N N . LEU A 1 1227 ? -12.956 -2.885 -1.900 1.00 94.56 1227 LEU A N 1
ATOM 9824 C CA . LEU A 1 1227 ? -12.202 -2.419 -3.072 1.00 94.56 1227 LEU A CA 1
ATOM 9825 C C . LEU A 1 1227 ? -12.194 -3.470 -4.195 1.00 94.56 1227 LEU A C 1
ATOM 9827 O O . LEU A 1 1227 ? -12.444 -3.131 -5.349 1.00 94.56 1227 LEU A O 1
ATOM 9831 N N . HIS A 1 1228 ? -11.954 -4.745 -3.880 1.00 96.50 1228 HIS A N 1
ATOM 9832 C CA . HIS A 1 1228 ? -11.988 -5.812 -4.881 1.00 96.50 1228 HIS A CA 1
ATOM 9833 C C . HIS A 1 1228 ? -13.383 -5.988 -5.505 1.00 96.50 1228 HIS A C 1
ATOM 9835 O O . HIS A 1 1228 ? -13.471 -6.147 -6.722 1.00 96.50 1228 HIS A O 1
ATOM 9841 N N . ILE A 1 1229 ? -14.458 -5.918 -4.707 1.00 96.06 1229 ILE A N 1
ATOM 9842 C CA . ILE A 1 1229 ? -15.849 -5.941 -5.200 1.00 96.06 1229 ILE A CA 1
ATOM 9843 C C . ILE A 1 1229 ? -16.075 -4.790 -6.187 1.00 96.06 1229 ILE A C 1
ATOM 9845 O O . ILE A 1 1229 ? -16.531 -5.026 -7.305 1.00 96.06 1229 ILE A O 1
ATOM 9849 N N . MET A 1 1230 ? -15.675 -3.570 -5.817 1.00 95.25 1230 MET A N 1
ATOM 9850 C CA . MET A 1 1230 ? -15.836 -2.382 -6.655 1.00 95.25 1230 MET A CA 1
ATOM 9851 C C . MET A 1 1230 ? -15.095 -2.495 -7.997 1.00 95.25 1230 MET A C 1
ATOM 9853 O O . MET A 1 1230 ? -15.661 -2.171 -9.039 1.00 95.25 1230 MET A O 1
ATOM 9857 N N . LEU A 1 1231 ? -13.855 -2.994 -8.006 1.00 95.69 1231 LEU A N 1
ATOM 9858 C CA . LEU A 1 1231 ? -13.085 -3.182 -9.244 1.00 95.69 1231 LEU A CA 1
ATOM 9859 C C . LEU A 1 1231 ? -13.711 -4.244 -10.166 1.00 95.69 1231 LEU A C 1
ATOM 9861 O O . LEU A 1 1231 ? -13.804 -4.036 -11.376 1.00 95.69 1231 LEU A O 1
ATOM 9865 N N . VAL A 1 1232 ? -14.175 -5.362 -9.597 1.00 97.25 1232 VAL A N 1
ATOM 9866 C CA . VAL A 1 1232 ? -14.836 -6.448 -10.341 1.00 97.25 1232 VAL A CA 1
ATOM 9867 C C . VAL A 1 1232 ? -16.182 -5.996 -10.912 1.00 97.25 1232 VAL A C 1
ATOM 9869 O O . VAL A 1 1232 ? -16.465 -6.269 -12.080 1.00 97.25 1232 VAL A O 1
ATOM 9872 N N . CYS A 1 1233 ? -16.991 -5.280 -10.126 1.00 96.81 1233 CYS A N 1
ATOM 9873 C CA . CYS A 1 1233 ? -18.265 -4.715 -10.571 1.00 96.81 1233 CYS A CA 1
ATOM 9874 C C . CYS A 1 1233 ? -18.055 -3.725 -11.722 1.00 96.81 1233 CYS A C 1
ATOM 9876 O O . CYS A 1 1233 ? -18.660 -3.862 -12.783 1.00 96.81 1233 CYS A O 1
ATOM 9878 N N . MET A 1 1234 ? -17.119 -2.784 -11.568 1.00 96.69 1234 MET A N 1
ATOM 9879 C CA . MET A 1 1234 ? -16.802 -1.794 -12.599 1.00 96.69 1234 MET A CA 1
ATOM 9880 C C . MET A 1 1234 ? -16.322 -2.434 -13.906 1.00 96.69 1234 MET A C 1
ATOM 9882 O O . MET A 1 1234 ? -16.770 -2.032 -14.980 1.00 96.69 1234 MET A O 1
ATOM 9886 N N . ARG A 1 1235 ? -15.475 -3.471 -13.846 1.00 95.31 1235 ARG A N 1
ATOM 9887 C CA . ARG A 1 1235 ? -15.032 -4.211 -15.041 1.00 95.31 1235 ARG A CA 1
ATOM 9888 C C . ARG A 1 1235 ? -16.167 -5.021 -15.689 1.00 95.31 1235 ARG A C 1
ATOM 9890 O O . ARG A 1 1235 ? -16.232 -5.083 -16.920 1.00 95.31 1235 ARG A O 1
ATOM 9897 N N . TRP A 1 1236 ? -17.094 -5.573 -14.905 1.00 96.69 1236 TRP A N 1
ATOM 9898 C CA . TRP A 1 1236 ? -18.319 -6.196 -15.422 1.00 96.69 1236 TRP A CA 1
ATOM 9899 C C . TRP A 1 1236 ? -19.228 -5.170 -16.110 1.00 96.69 1236 TRP A C 1
ATOM 9901 O O . TRP A 1 1236 ? -19.583 -5.370 -17.269 1.00 96.69 1236 TRP A O 1
ATOM 9911 N N . LEU A 1 1237 ? -19.516 -4.029 -15.473 1.00 96.62 1237 LEU A N 1
ATOM 9912 C CA . LEU A 1 1237 ? -20.305 -2.939 -16.061 1.00 96.62 1237 LEU A CA 1
ATOM 9913 C C . LEU A 1 1237 ? -19.670 -2.404 -17.350 1.00 96.62 1237 LEU A C 1
ATOM 9915 O O . LEU A 1 1237 ? -20.378 -2.180 -18.334 1.00 96.62 1237 LEU A O 1
ATOM 9919 N N . PHE A 1 1238 ? -18.341 -2.250 -17.384 1.00 95.44 1238 PHE A N 1
ATOM 9920 C CA . PHE A 1 1238 ? -17.634 -1.811 -18.588 1.00 95.44 1238 PHE A CA 1
ATOM 9921 C C . PHE A 1 1238 ? -17.793 -2.805 -19.740 1.00 95.44 1238 PHE A C 1
ATOM 9923 O O . PHE A 1 1238 ? -18.056 -2.396 -20.872 1.00 95.44 1238 PHE A O 1
ATOM 9930 N N . THR A 1 1239 ? -17.715 -4.104 -19.443 1.00 93.31 1239 THR A N 1
ATOM 9931 C CA . THR A 1 1239 ? -17.901 -5.180 -20.425 1.00 93.31 1239 THR A CA 1
ATOM 9932 C C . THR A 1 1239 ? -19.359 -5.254 -20.900 1.00 93.31 1239 THR A C 1
ATOM 9934 O O . THR A 1 1239 ? -19.624 -5.170 -22.100 1.00 93.31 1239 THR A O 1
ATOM 9937 N N . LYS A 1 1240 ? -20.319 -5.329 -19.965 1.00 93.94 1240 LYS A N 1
ATOM 9938 C CA . LYS A 1 1240 ? -21.762 -5.498 -20.222 1.00 93.94 1240 LYS A CA 1
ATOM 9939 C C . LYS A 1 1240 ? -22.361 -4.340 -21.023 1.00 93.94 1240 LYS A C 1
ATOM 9941 O O . LYS A 1 1240 ? -23.234 -4.563 -21.859 1.00 93.94 1240 LYS A O 1
ATOM 9946 N N . TYR A 1 1241 ? -21.861 -3.118 -20.823 1.00 94.88 1241 TYR A N 1
ATOM 9947 C CA . TYR A 1 1241 ? -22.341 -1.917 -21.516 1.00 94.88 1241 TYR A CA 1
ATOM 9948 C C . TYR A 1 1241 ? -21.398 -1.364 -22.594 1.00 94.88 1241 TYR A C 1
ATOM 9950 O O . TYR A 1 1241 ? -21.730 -0.337 -23.191 1.00 94.88 1241 TYR A O 1
ATOM 9958 N N . LYS A 1 1242 ? -20.263 -2.018 -22.880 1.00 94.88 1242 LYS A N 1
ATOM 9959 C CA . LYS A 1 1242 ? -19.239 -1.539 -23.832 1.00 94.88 1242 LYS A CA 1
ATOM 9960 C C . LYS A 1 1242 ? -18.841 -0.082 -23.552 1.00 94.88 1242 LYS A C 1
ATOM 9962 O O . LYS A 1 1242 ? -19.044 0.809 -24.374 1.00 94.88 1242 LYS A O 1
ATOM 9967 N N . ILE A 1 1243 ? -18.359 0.162 -22.338 1.00 95.12 1243 ILE A N 1
ATOM 9968 C CA . ILE A 1 1243 ? -17.837 1.462 -21.897 1.00 95.12 1243 ILE A CA 1
ATOM 9969 C C . ILE A 1 1243 ? -16.329 1.466 -22.147 1.00 95.12 1243 ILE A C 1
ATOM 9971 O O . ILE A 1 1243 ? -15.626 0.573 -21.673 1.00 95.12 1243 ILE A O 1
ATOM 9975 N N . SER A 1 1244 ? -15.824 2.464 -22.870 1.00 92.62 1244 SER A N 1
ATOM 9976 C CA . SER A 1 1244 ? -14.392 2.596 -23.130 1.00 92.62 1244 SER A CA 1
ATOM 9977 C C . SER A 1 1244 ? -13.700 3.257 -21.938 1.00 92.62 1244 SER A C 1
ATOM 9979 O O . SER A 1 1244 ? -13.769 4.474 -21.733 1.00 92.62 1244 SER A O 1
ATOM 9981 N N . GLY A 1 1245 ? -13.044 2.437 -21.118 1.00 92.75 1245 GLY A N 1
ATOM 9982 C CA . GLY A 1 1245 ? -12.348 2.889 -19.921 1.00 92.75 1245 GLY A CA 1
ATOM 9983 C C . GLY A 1 1245 ? -11.360 1.876 -19.355 1.00 92.75 1245 GLY A C 1
ATOM 9984 O O . GLY A 1 1245 ? -11.474 0.673 -19.581 1.00 92.75 1245 GLY A O 1
ATOM 9985 N N . ARG A 1 1246 ? -10.385 2.374 -18.590 1.00 92.94 1246 ARG A N 1
ATOM 9986 C CA . ARG A 1 1246 ? -9.316 1.587 -17.963 1.00 92.94 1246 ARG A CA 1
ATOM 9987 C C . ARG A 1 1246 ? -9.061 2.069 -16.537 1.00 92.94 1246 ARG A C 1
ATOM 9989 O O . ARG A 1 1246 ? -9.027 3.272 -16.281 1.00 92.94 1246 ARG A O 1
ATOM 9996 N N . PHE A 1 1247 ? -8.864 1.133 -15.611 1.00 95.12 1247 PHE A N 1
ATOM 9997 C CA . PHE A 1 1247 ? -8.457 1.436 -14.238 1.00 95.12 1247 PHE A CA 1
ATOM 9998 C C . PHE A 1 1247 ? -7.057 2.069 -14.215 1.00 95.12 1247 PHE A C 1
ATOM 10000 O O . PHE A 1 1247 ? -6.121 1.511 -14.786 1.00 95.12 1247 PHE A O 1
ATOM 10007 N N . CYS A 1 1248 ? -6.915 3.224 -13.561 1.00 95.00 1248 CYS A N 1
ATOM 10008 C CA . CYS A 1 1248 ? -5.640 3.937 -13.453 1.00 95.00 1248 CYS A CA 1
ATOM 10009 C C . CYS A 1 1248 ? -4.936 3.648 -12.136 1.00 95.00 1248 CYS A C 1
ATOM 10011 O O . CYS A 1 1248 ? -3.795 3.200 -12.151 1.00 95.00 1248 CYS A O 1
ATOM 10013 N N . ILE A 1 1249 ? -5.592 3.925 -11.005 1.00 93.75 1249 ILE A N 1
ATOM 10014 C CA . ILE A 1 1249 ? -5.019 3.760 -9.665 1.00 93.75 1249 ILE A CA 1
ATOM 10015 C C . ILE A 1 1249 ? -6.114 3.753 -8.592 1.00 93.75 1249 ILE A C 1
ATOM 10017 O O . ILE A 1 1249 ? -7.196 4.317 -8.777 1.00 93.75 1249 ILE A O 1
ATOM 10021 N N . SER A 1 1250 ? -5.799 3.160 -7.440 1.00 91.38 1250 SER A N 1
ATOM 10022 C CA . SER A 1 1250 ? -6.517 3.371 -6.183 1.00 91.38 1250 SER A CA 1
ATOM 10023 C C . SER A 1 1250 ? -5.557 3.922 -5.127 1.00 91.38 1250 SER A C 1
ATOM 10025 O O . SER A 1 1250 ? -4.410 3.475 -5.033 1.00 91.38 1250 SER A O 1
ATOM 10027 N N . ILE A 1 1251 ? -5.998 4.923 -4.361 1.00 85.69 1251 ILE A N 1
ATOM 10028 C CA . ILE A 1 1251 ? -5.197 5.615 -3.343 1.00 85.69 1251 ILE A CA 1
ATOM 10029 C C . ILE A 1 1251 ? -6.033 5.712 -2.065 1.00 85.69 1251 ILE A C 1
ATOM 10031 O O . ILE A 1 1251 ? -6.903 6.565 -1.947 1.00 85.69 1251 ILE A O 1
ATOM 10035 N N . HIS A 1 1252 ? -5.749 4.847 -1.091 1.00 79.62 1252 HIS A N 1
ATOM 10036 C CA . HIS A 1 1252 ? -6.583 4.688 0.108 1.00 79.62 1252 HIS A CA 1
ATOM 10037 C C . HIS A 1 1252 ? -8.017 4.281 -0.280 1.00 79.62 1252 HIS A C 1
ATOM 10039 O O . HIS A 1 1252 ? -8.188 3.184 -0.807 1.00 79.62 1252 HIS A O 1
ATOM 10045 N N . ASP A 1 1253 ? -8.992 5.163 -0.067 1.00 81.31 1253 ASP A N 1
ATOM 10046 C CA . ASP A 1 1253 ? -10.423 4.938 -0.288 1.00 81.31 1253 ASP A CA 1
ATOM 10047 C C . ASP A 1 1253 ? -10.871 5.559 -1.649 1.00 81.31 1253 ASP A C 1
ATOM 10049 O O . ASP A 1 1253 ? -12.044 5.508 -2.022 1.00 81.31 1253 ASP A O 1
ATOM 10053 N N . GLU A 1 1254 ? -9.915 6.124 -2.410 1.00 88.62 1254 GLU A N 1
ATOM 10054 C CA . GLU A 1 1254 ? -10.060 6.735 -3.743 1.00 88.62 1254 GLU A CA 1
ATOM 10055 C C . GLU A 1 1254 ? -9.856 5.691 -4.865 1.00 88.62 1254 GLU A C 1
ATOM 10057 O O . GLU A 1 1254 ? -8.903 4.903 -4.822 1.00 88.62 1254 GLU A O 1
ATOM 10062 N N . VAL A 1 1255 ? -10.676 5.726 -5.925 1.00 92.88 1255 VAL A N 1
ATOM 10063 C CA . VAL A 1 1255 ? -10.452 4.992 -7.194 1.00 92.88 1255 VAL A CA 1
ATOM 10064 C C . VAL A 1 1255 ? -10.553 5.919 -8.405 1.00 92.88 1255 VAL A C 1
ATOM 10066 O O . VAL A 1 1255 ? -11.424 6.786 -8.458 1.00 92.88 1255 VAL A O 1
ATOM 10069 N N . ARG A 1 1256 ? -9.682 5.731 -9.405 1.00 95.00 1256 ARG A N 1
ATOM 10070 C CA . ARG A 1 1256 ? -9.639 6.535 -10.642 1.00 95.00 1256 ARG A CA 1
ATOM 10071 C C . ARG A 1 1256 ? -9.567 5.658 -11.892 1.00 95.00 1256 ARG A C 1
ATOM 10073 O O . ARG A 1 1256 ? -8.783 4.711 -11.950 1.00 95.00 1256 ARG A O 1
ATOM 10080 N N . TYR A 1 1257 ? -10.332 6.044 -12.909 1.00 96.06 1257 TYR A N 1
ATOM 10081 C CA . TYR A 1 1257 ? -10.378 5.435 -14.237 1.00 96.06 1257 TYR A CA 1
ATOM 10082 C C . TYR A 1 1257 ? -10.149 6.510 -15.306 1.00 96.06 1257 TYR A C 1
ATOM 10084 O O . TYR A 1 1257 ? -10.730 7.595 -15.217 1.00 96.06 1257 TYR A O 1
ATOM 10092 N N . MET A 1 1258 ? -9.342 6.206 -16.323 1.00 96.19 1258 MET A N 1
ATOM 10093 C CA . MET A 1 1258 ? -9.248 6.990 -17.560 1.00 96.19 1258 MET A CA 1
ATOM 10094 C C . MET A 1 1258 ? -10.267 6.425 -18.539 1.00 96.19 1258 MET A C 1
ATOM 10096 O O . MET A 1 1258 ? -10.263 5.224 -18.809 1.00 96.19 1258 MET A O 1
ATOM 10100 N N . VAL A 1 1259 ? -11.155 7.275 -19.044 1.00 95.81 1259 VAL A N 1
ATOM 10101 C CA . VAL A 1 1259 ? -12.324 6.862 -19.831 1.00 95.81 1259 VAL A CA 1
ATOM 10102 C C . VAL A 1 1259 ? -12.551 7.803 -21.004 1.00 95.81 1259 VAL A C 1
ATOM 10104 O O . VAL A 1 1259 ? -12.077 8.943 -20.976 1.00 95.81 1259 VAL A O 1
ATOM 10107 N N . SER A 1 1260 ? -13.258 7.342 -22.036 1.00 94.38 1260 SER A N 1
ATOM 10108 C CA . SER A 1 1260 ? -13.578 8.188 -23.188 1.00 94.38 1260 SER A CA 1
ATOM 10109 C C . SER A 1 1260 ? -14.378 9.428 -22.763 1.00 94.38 1260 SER A C 1
ATOM 10111 O O . SER A 1 1260 ? -15.133 9.423 -21.782 1.00 94.38 1260 SER A O 1
ATOM 10113 N N . SER A 1 1261 ? -14.228 10.523 -23.508 1.00 93.94 1261 SER A N 1
ATOM 10114 C CA . SER A 1 1261 ? -14.964 11.763 -23.237 1.00 93.94 1261 SER A CA 1
ATOM 10115 C C . SER A 1 1261 ? -16.477 11.628 -23.397 1.00 93.94 1261 SER A C 1
ATOM 10117 O O . SER A 1 1261 ? -17.202 12.445 -22.823 1.00 93.94 1261 SER A O 1
ATOM 10119 N N . GLU A 1 1262 ? -16.931 10.620 -24.141 1.00 94.25 1262 GLU A N 1
ATOM 10120 C CA . GLU A 1 1262 ? -18.334 10.266 -24.365 1.00 94.25 1262 GLU A CA 1
ATOM 10121 C C . GLU A 1 1262 ? -18.889 9.442 -23.191 1.00 94.25 1262 GLU A C 1
ATOM 10123 O O . GLU A 1 1262 ? -19.986 9.699 -22.691 1.00 94.25 1262 GLU A O 1
ATOM 10128 N N . ASP A 1 1263 ? -18.094 8.499 -22.680 1.00 95.69 1263 ASP A N 1
ATOM 10129 C CA . ASP A 1 1263 ? -18.484 7.581 -21.610 1.00 95.69 1263 ASP A CA 1
ATOM 10130 C C . ASP A 1 1263 ? -18.465 8.191 -20.205 1.00 95.69 1263 ASP A C 1
ATOM 10132 O O . ASP A 1 1263 ? -18.988 7.579 -19.272 1.00 95.69 1263 ASP A O 1
ATOM 10136 N N . CYS A 1 1264 ? -17.881 9.376 -20.002 1.00 95.69 1264 CYS A N 1
ATOM 10137 C CA . CYS A 1 1264 ? -17.580 9.875 -18.655 1.00 95.69 1264 CYS A CA 1
ATOM 10138 C C . CYS A 1 1264 ? -18.796 9.938 -17.707 1.00 95.69 1264 CYS A C 1
ATOM 10140 O O . CYS A 1 1264 ? -18.661 9.668 -16.514 1.00 95.69 1264 CYS A O 1
ATOM 10142 N N . TYR A 1 1265 ? -19.995 10.221 -18.226 1.00 95.94 1265 TYR A N 1
ATOM 10143 C CA . TYR A 1 1265 ? -21.237 10.198 -17.439 1.00 95.94 1265 TYR A CA 1
ATOM 10144 C C . TYR A 1 1265 ? -21.776 8.778 -17.198 1.00 95.94 1265 TYR A C 1
ATOM 10146 O O . TYR A 1 1265 ? -22.336 8.509 -16.136 1.00 95.94 1265 TYR A O 1
ATOM 10154 N N . ARG A 1 1266 ? -21.561 7.848 -18.140 1.00 95.56 1266 ARG A N 1
ATOM 10155 C CA . ARG A 1 1266 ? -21.906 6.420 -17.998 1.00 95.56 1266 ARG A CA 1
ATOM 10156 C C . ARG A 1 1266 ? -21.047 5.771 -16.909 1.00 95.56 1266 ARG A C 1
ATOM 10158 O O . ARG A 1 1266 ? -21.556 5.012 -16.093 1.00 95.56 1266 ARG A O 1
ATOM 10165 N N . VAL A 1 1267 ? -19.766 6.138 -16.852 1.00 96.25 1267 VAL A N 1
ATOM 10166 C CA . VAL A 1 1267 ? -18.804 5.706 -15.824 1.00 96.25 1267 VAL A CA 1
ATOM 10167 C C . VAL A 1 1267 ? -19.145 6.301 -14.458 1.00 96.25 1267 VAL A C 1
ATOM 10169 O O . VAL A 1 1267 ? -19.076 5.594 -13.458 1.00 96.25 1267 VAL A O 1
ATOM 10172 N N . ALA A 1 1268 ? -19.545 7.575 -14.401 1.00 95.38 1268 ALA A N 1
ATOM 10173 C CA . ALA A 1 1268 ? -19.989 8.198 -13.154 1.00 95.38 1268 ALA A CA 1
ATOM 10174 C C . ALA A 1 1268 ? -21.243 7.509 -12.584 1.00 95.38 1268 ALA A C 1
ATOM 10176 O O . ALA A 1 1268 ? -21.320 7.288 -11.380 1.00 95.38 1268 ALA A O 1
ATOM 10177 N N . LEU A 1 1269 ? -22.188 7.106 -13.444 1.00 93.31 1269 LEU A N 1
ATOM 10178 C CA . LEU A 1 1269 ? -23.345 6.304 -13.038 1.00 93.31 1269 LEU A CA 1
ATOM 10179 C C . LEU A 1 1269 ? -22.943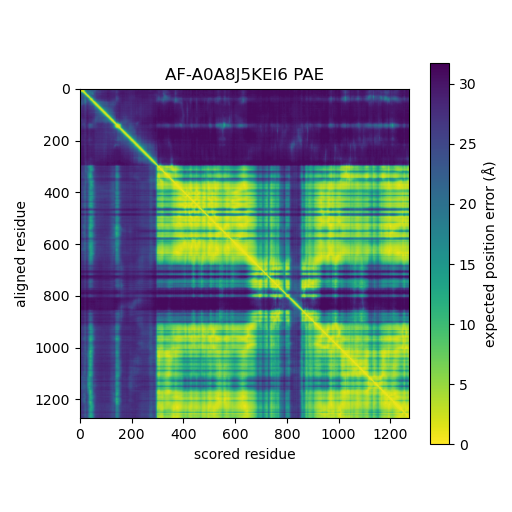 4.882 -12.605 1.00 93.31 1269 LEU A C 1
ATOM 10181 O O . LEU A 1 1269 ? -23.438 4.401 -11.591 1.00 93.31 1269 LEU A O 1
ATOM 10185 N N . ALA A 1 1270 ? -22.016 4.230 -13.314 1.00 94.31 1270 ALA A N 1
ATOM 10186 C CA . ALA A 1 1270 ? -21.495 2.911 -12.937 1.00 94.31 1270 ALA A CA 1
ATOM 10187 C C . ALA A 1 1270 ? -20.834 2.916 -11.542 1.00 94.31 1270 ALA A C 1
ATOM 10189 O O . ALA A 1 1270 ? -21.116 2.038 -10.730 1.00 94.31 1270 ALA A O 1
ATOM 10190 N N . LEU A 1 1271 ? -20.042 3.950 -11.231 1.00 93.31 1271 LEU A N 1
ATOM 10191 C CA . LEU A 1 1271 ? -19.443 4.179 -9.906 1.00 93.31 1271 LEU A CA 1
ATOM 10192 C C . LEU A 1 1271 ? -20.447 4.577 -8.816 1.00 93.31 1271 LEU A C 1
ATOM 10194 O O . LEU A 1 1271 ? -20.090 4.560 -7.647 1.00 93.31 1271 LEU A O 1
ATOM 10198 N N . GLN A 1 1272 ? -21.665 4.980 -9.184 1.00 89.44 1272 GLN A N 1
ATOM 10199 C CA . GLN A 1 1272 ? -22.730 5.309 -8.233 1.00 89.44 1272 GLN A CA 1
ATOM 10200 C C . GLN A 1 1272 ? -23.658 4.111 -7.957 1.00 89.44 1272 GLN A C 1
ATOM 10202 O O . GLN A 1 1272 ? -24.384 4.118 -6.964 1.00 89.44 1272 GLN A O 1
ATOM 10207 N N . ILE A 1 1273 ? -23.636 3.109 -8.842 1.00 89.00 1273 ILE A N 1
ATOM 10208 C CA . ILE A 1 1273 ? -24.317 1.809 -8.718 1.00 89.00 1273 ILE A CA 1
ATOM 10209 C C . ILE A 1 1273 ? -23.453 0.787 -7.956 1.00 89.00 1273 ILE A C 1
ATOM 10211 O O . ILE A 1 1273 ? -23.999 -0.145 -7.368 1.00 89.00 1273 ILE A O 1
ATOM 10215 N N . THR A 1 1274 ? -22.128 0.953 -8.005 1.00 88.69 1274 THR A N 1
ATOM 10216 C CA . THR A 1 1274 ? -21.115 0.061 -7.416 1.00 88.69 1274 THR A CA 1
ATOM 10217 C C . THR A 1 1274 ? -20.790 0.419 -5.967 1.00 88.69 1274 THR A C 1
ATOM 10219 O O . THR A 1 1274 ? -20.621 -0.531 -5.171 1.00 88.69 1274 THR A O 1
#

Foldseek 3Di:
DPPVVVVVVVVVVVPDDDDDDDDDDDDDDDDDDDFDDPDPCPVVVVVPPPDDDDDDDDDDDDDDDDDDDDDDDDDDDDDDDDDDDDDDDDDDDDDDDDDDDDDDDDDDDDDDDDDDDDDDDDDDDDDDPDDDDDPPPPPQDPVNVVVVVVVVVVVVPDDDDDDDDDDDDDDDDDDDDDDDDDDDDDDDDDDDDDDDDDDDDDDDDDDDDDDDDDDDDDDDDDDDDDDDDDDDDDDDDDDDDDDDDDDYDDDDDDDDDDDDDDDDDDDDDDDDDDDDDDDDDDDDDDDDDDDDDDDDDDQFDADPQRFTDAGPLVCCQQPVPDDDDDPVLQVVLSVLLQVQCVLVPNRPDDFDDDGHDNDDDDRAPDNHPLVSLLVLLCVLCVLVVVQLCLQLVADFADDAPFDDDDAAKKKAFSVRDIDHDLADPRQEKEKDFFAQVVQHLQTAKMWITGSTITMIHGFPCLNPVVDHDDPAFALNSAHEHQDNDLAPDDPCQAPAGEYEYALCLSVVQRYSQLWFPFHGNYWYHHLLLLQQQAANDDPVVVVVVVVLVVDPDRDDFLSNLRHDHRDLQTLLCNQVVDDGQDPPLSVCSVPNDSVSCNVCVRVNNVSNVVSSVSRSSSSSRRVVSSCVQQVRSLLVSLLRQQRSFKFKFWCVLVVQLVVLVVVLVVLVVVLLVVLQVLVVVLQCCLVVVVLLQAQLRQPDQQDFDDDDDPADHPGGPNQSVQFDDDDPDPDDGTRPNDDLLDPCSLSSLQKAFQQFTWDQDPVFGIWGKDFPDLAPVPFPPVLDPDPDPDDDDDHRARNPVSRNVSVVDDPDDDDDDDDDDDDDDDDDDDDDDDDDDDPDDDDDDDDDDDDDDDDDQPFDDPSHGRITTGFDADLVGSVDGDHGCLDPLCLVVVVVPSIGGPPPCSSVSSSLSCQAAVPCVVAVVVSVPFDKHWDQPSSHDCLQCVFPPRDNPIIMIMTSFSWSQQPHLLSHIDTDHPLPQDDDDPSYRPSCVVVSRDFGGQKDKDWDFDVPQLLCLLQCLLCCLSSNDQCSFLSRVLVSRNDPVVLSHPLSVLCVLLVADSVLSVVVVVCVLLPNDLVVQLSSSCVRCVVDDSVSSSVSSVRSCCAAQNDWFWFWDPVLVVLCVVLVNDDDSDGHDPVSLVVSCVSCVVVVNDDDSVRTTDPDTFGDNYSSRSSVRSLLSLLQPQFRAASSSRRTRHSSSRCVRAPCPPSSVSSNSNSSSNLVSVSSSLSSQLVSLCVVVVFAKGWHHDHRSMTMIIGGPVCNVVSNVSSVSD

Solvent-accessible surface area (backbone atoms only — not comparable to full-atom values): 79660 Å² total; per-residue (Å²): 121,95,66,62,62,62,55,53,58,62,57,60,65,76,78,58,89,85,90,83,86,84,81,83,85,91,82,90,81,87,79,92,86,87,69,82,78,89,69,82,60,55,78,68,62,62,73,76,69,90,82,73,81,80,80,84,87,73,86,81,84,88,83,85,80,87,82,85,84,89,90,81,83,80,83,89,83,87,87,83,87,82,85,90,81,86,88,84,83,89,81,84,89,84,86,85,87,82,88,86,79,92,87,86,92,88,88,89,81,90,87,80,89,81,84,87,82,91,76,89,88,81,84,83,75,89,83,79,96,70,87,72,78,73,82,77,80,73,81,70,49,69,70,52,56,52,47,49,53,53,56,49,64,66,56,74,72,74,82,90,83,81,87,88,86,82,91,83,89,86,86,83,89,87,90,78,90,82,88,83,86,82,90,80,90,84,84,88,84,86,85,90,81,83,90,89,79,89,85,90,88,86,86,90,78,88,81,90,77,90,88,85,89,78,89,78,92,85,88,86,88,84,87,84,78,85,79,84,88,78,90,90,83,88,79,85,86,89,80,91,87,87,83,90,89,81,88,90,84,83,88,80,91,85,82,89,88,85,84,89,84,88,80,88,84,91,88,78,80,94,69,91,86,76,93,78,82,88,83,83,87,84,82,89,86,87,82,84,88,83,91,85,88,81,84,86,80,77,75,55,42,59,50,98,88,68,43,75,55,70,26,64,65,42,41,55,73,62,46,71,72,64,77,80,74,58,72,64,59,52,50,57,31,50,52,56,27,47,52,51,18,47,78,71,71,54,59,95,60,89,63,88,83,71,83,55,64,91,63,83,74,81,86,67,91,38,71,47,65,72,57,23,48,39,52,60,13,37,72,73,29,44,72,54,50,52,40,47,49,50,48,54,70,38,67,80,45,66,77,76,92,71,79,81,96,49,64,47,31,35,40,38,43,74,86,74,52,71,45,78,43,67,34,63,87,66,50,32,34,32,43,45,61,48,42,37,56,70,74,45,85,56,57,38,38,34,32,36,39,34,56,59,33,40,37,42,33,31,25,63,49,65,71,39,80,87,48,76,78,69,96,71,46,48,65,84,68,32,46,48,67,79,43,78,72,78,52,87,82,55,98,54,41,80,52,72,29,39,42,30,22,72,56,31,38,68,40,49,67,37,36,33,75,66,57,49,90,70,87,57,35,66,39,50,44,37,52,32,24,54,41,21,30,48,20,28,61,52,75,68,52,49,52,50,51,53,55,36,75,74,36,95,75,66,77,86,57,68,24,64,80,48,30,51,55,79,51,66,59,48,43,27,28,68,71,63,71,51,75,82,67,76,68,74,68,57,47,45,34,64,70,35,50,65,67,57,49,60,77,43,37,68,61,51,53,55,48,49,48,49,54,34,51,42,46,50,57,32,44,59,61,45,53,64,56,37,45,76,38,41,68,36,40,29,61,57,34,19,42,36,56,57,51,57,32,35,42,43,26,40,55,61,41,62,52,48,59,50,50,40,49,52,53,48,48,52,53,52,48,52,53,42,52,55,52,47,48,40,49,53,58,54,55,54,27,63,59,92,51,48,31,50,55,34,81,46,51,35,86,53,51,70,56,55,83,86,71,96,55,96,68,72,70,86,48,30,52,55,59,64,71,29,28,65,96,69,82,96,70,94,70,84,86,60,59,69,66,68,52,80,81,41,85,60,46,58,34,62,55,36,28,18,49,76,81,28,49,45,45,76,43,94,89,53,27,32,23,28,50,41,71,72,56,97,50,78,85,71,46,62,68,95,59,54,80,79,92,63,97,84,65,91,88,85,74,76,61,81,29,56,67,51,52,49,53,62,75,64,60,75,82,83,68,88,87,78,90,86,80,88,84,88,86,82,87,88,88,88,86,86,83,92,87,83,86,88,72,82,95,69,87,86,87,83,91,82,82,85,81,88,80,89,72,78,89,72,78,74,67,33,82,78,88,49,66,59,41,28,39,40,64,46,89,31,95,91,35,87,89,46,60,33,85,53,82,80,37,82,93,34,49,69,37,40,75,72,52,37,43,36,25,77,65,58,65,56,46,53,53,54,47,53,50,53,51,26,41,49,48,35,78,77,41,44,76,55,60,74,66,57,66,58,34,46,49,55,79,79,51,50,55,68,65,32,76,73,23,82,84,51,52,98,87,60,55,42,29,25,34,56,64,55,42,35,45,16,61,30,64,36,42,42,62,38,44,92,48,71,63,64,57,58,74,68,43,100,65,28,46,60,27,55,59,72,70,44,53,37,65,56,41,41,40,35,77,46,68,56,65,49,88,60,53,59,57,54,56,44,19,51,45,12,8,53,62,70,59,58,43,81,46,37,32,50,41,18,32,21,68,77,60,31,36,76,92,79,41,48,13,58,34,41,45,46,8,65,67,59,71,53,54,47,68,63,23,44,58,50,50,56,43,43,69,43,46,52,52,66,72,56,51,29,52,49,48,41,70,76,40,72,89,58,50,77,64,58,34,45,50,39,36,52,51,43,41,39,55,32,49,21,44,71,16,29,35,59,27,73,67,26,45,53,50,29,59,79,65,71,50,94,76,84,74,60,57,39,42,67,69,55,51,58,45,53,50,53,55,34,49,73,75,71,43,89,68,62,75,76,69,28,34,42,80,80,66,42,46,40,91,15,48,40,7,47,27,53,38,36,37,54,46,43,48,60,35,76,74,27,45,29,92,81,54,50,37,42,60,16,44,38,65,28,32,91,37,39,60,86,54,64,51,39,63,38,30,26,32,50,48,55,30,42,50,41,46,51,52,17,48,40,50,40,49,52,54,46,52,28,62,80,65,70,47,60,64,44,70,22,49,67,46,91,61,29,40,40,28,46,23,32,62,84,37,47,64,60,50,52,50,49,66,71,75,92